Protein AF-A0A078AKC0-F1 (afdb_monomer)

Radius of gyration: 55.14 Å; Cα contacts (8 Å, |Δi|>4): 549; chains: 1; bounding box: 134×128×196 Å

Foldseek 3Di:
DDDDDDDDDDDDDDDDDDDDDDDDDDDDDDDDDPDDDDPPPDDDDDLVPDPVNDDDDPPPPDDDDPDDDPPVVPPDDDDDDDDDDDDPDDDPPVVVVVVVVVVVVVVVVVVPDPPDDDQDDPPDHDDDDDPPPPPPPPPPDDDDDPDDDPDDPDPDDPPDDPPDPDDDDDDDDDDDDPPNPDDPVVVCVVVVVVVVVVVVVVVVVVVVVVVVVVVVVVVVVVVVVVVVVVVVVVVVVVVVVVVVVVVVVVVVVVVVVVVVVVVVVVVVVVVVVVVVVVVVCVVVVVVVVCVVVVVPDDCCCVVPVVVPVVVVVVVVVVVVVVVVVCVVCVVVCVVVVVVVVVVVVPVVVPVVVPVPPPPPPPPPPPPPPPPPPPVVVVVVVVVVVVVVVVVVVLQVVCCVFWVVPWDKDFQLQQAFFDDLQQLQDQDFHAHAQVTLLVLQLLLLQLVCVVPVVLCPCLDLQNLLVLLLCCLLPNRNYQAHEAAFFPVLQVLQCPDPDRDHPLGAQADDPVSVVVSVVLQVDLVRGQDPRLSLCQVCVVLLVGDNSSSCSSSVSLVCLLNQNRPHPVRHSVSSPSVSVRYHYDGRDQWDQDPVRDTHHGSVPFAAAAEEEEDADQWDFDDDDDPDDDDDDDDDDDDPPDPPPPPPPPDDDDDDDDDDDPPDTDIDGDDDGSMDTGIDQGDSHHGYGYHYLSSSLVSSLSSLVSSCVRRPSNVPPDSVVSSVSSSVSSVSSVVSSLVVLQDDDDDPPRRHYYDYDHDD

Structure (mmCIF, N/CA/C/O backbone):
data_AF-A0A078AKC0-F1
#
_entry.id   AF-A0A078AKC0-F1
#
loop_
_atom_site.group_PDB
_atom_site.id
_atom_site.type_symbol
_atom_site.label_atom_id
_atom_site.label_alt_id
_atom_site.label_comp_id
_atom_site.label_asym_id
_atom_site.label_entity_id
_atom_site.label_seq_id
_atom_site.pdbx_PDB_ins_code
_atom_site.Cartn_x
_atom_site.Cartn_y
_atom_site.Cartn_z
_atom_site.occupancy
_atom_site.B_iso_or_equiv
_atom_site.auth_seq_id
_atom_site.auth_comp_id
_atom_site.auth_asym_id
_atom_site.auth_atom_id
_atom_site.pdbx_PDB_model_num
ATOM 1 N N . MET A 1 1 ? 35.887 56.085 -45.448 1.00 45.97 1 MET A N 1
ATOM 2 C CA . MET A 1 1 ? 34.724 55.172 -45.522 1.00 45.97 1 MET A CA 1
ATOM 3 C C . MET A 1 1 ? 35.257 53.755 -45.474 1.00 45.97 1 MET A C 1
ATOM 5 O O . MET A 1 1 ? 36.252 53.518 -46.141 1.00 45.97 1 MET A O 1
ATOM 9 N N . LEU A 1 2 ? 34.617 52.879 -44.689 1.00 42.00 2 LEU A N 1
ATOM 10 C CA . LEU A 1 2 ? 35.096 51.548 -44.276 1.00 42.00 2 LEU A CA 1
ATOM 11 C C . LEU A 1 2 ? 36.385 51.573 -43.433 1.00 42.00 2 LEU A C 1
ATOM 13 O O . LEU A 1 2 ? 37.437 51.992 -43.898 1.00 42.00 2 LEU A O 1
ATOM 17 N N . SER A 1 3 ? 36.307 51.077 -42.195 1.00 34.03 3 SER A N 1
ATOM 18 C CA . SER A 1 3 ? 37.031 49.866 -41.767 1.00 34.03 3 SER A CA 1
ATOM 19 C C . SER A 1 3 ? 37.185 49.755 -40.238 1.00 34.03 3 SER A C 1
ATOM 21 O O . SER A 1 3 ? 37.483 50.717 -39.541 1.00 34.03 3 SER A O 1
ATOM 23 N N . THR A 1 4 ? 37.007 48.506 -39.795 1.00 39.59 4 THR A N 1
ATOM 24 C CA . THR A 1 4 ? 37.780 47.759 -38.784 1.00 39.59 4 THR A CA 1
ATOM 25 C C . THR A 1 4 ? 37.708 48.048 -37.275 1.00 39.59 4 THR A C 1
ATOM 27 O O . THR A 1 4 ? 37.948 49.145 -36.795 1.00 39.59 4 THR A O 1
ATOM 30 N N . GLN A 1 5 ? 37.572 46.906 -36.580 1.00 35.28 5 GLN A N 1
ATOM 31 C CA . GLN A 1 5 ? 38.245 46.473 -35.344 1.00 35.28 5 GLN A CA 1
ATOM 32 C C . GLN A 1 5 ? 37.519 46.625 -33.997 1.00 35.28 5 GLN A C 1
ATOM 34 O O . GLN A 1 5 ? 37.532 47.651 -33.331 1.00 35.28 5 GLN A O 1
ATOM 39 N N . GLN A 1 6 ? 36.970 45.479 -33.575 1.00 42.22 6 GLN A N 1
ATOM 40 C CA . GLN A 1 6 ? 36.945 44.998 -32.192 1.00 42.22 6 GLN A CA 1
ATOM 41 C C . GLN A 1 6 ? 38.376 44.799 -31.666 1.00 42.22 6 GLN A C 1
ATOM 43 O O . GLN A 1 6 ? 39.191 44.306 -32.441 1.00 42.22 6 GLN A O 1
ATOM 48 N N . VAL A 1 7 ? 38.618 45.067 -30.371 1.00 37.91 7 VAL A N 1
ATOM 49 C CA . VAL A 1 7 ? 39.469 44.303 -29.419 1.00 37.91 7 VAL A CA 1
ATOM 50 C C . VAL A 1 7 ? 39.303 44.896 -27.992 1.00 37.91 7 VAL A C 1
ATOM 52 O O . VAL A 1 7 ? 39.448 46.102 -27.845 1.00 37.91 7 VAL A O 1
ATOM 55 N N . ALA A 1 8 ? 39.038 44.008 -27.006 1.00 36.66 8 ALA A N 1
ATOM 56 C CA . ALA A 1 8 ? 39.418 44.008 -25.564 1.00 36.66 8 ALA A CA 1
ATOM 57 C C . ALA A 1 8 ? 38.988 45.186 -24.633 1.00 36.66 8 ALA A C 1
ATOM 59 O O . ALA A 1 8 ? 38.768 46.290 -25.095 1.00 36.66 8 ALA A O 1
ATOM 60 N N . ASP A 1 9 ? 38.845 45.100 -23.301 1.00 34.03 9 ASP A N 1
ATOM 61 C CA . ASP A 1 9 ? 39.127 44.078 -22.281 1.00 34.03 9 ASP A CA 1
ATOM 62 C C . ASP A 1 9 ? 38.412 44.430 -20.942 1.00 34.03 9 ASP A C 1
ATOM 64 O O . ASP A 1 9 ? 38.030 45.573 -20.704 1.00 34.03 9 ASP A O 1
ATOM 68 N N . TYR A 1 10 ? 38.255 43.406 -20.093 1.00 31.94 10 TYR A N 1
ATOM 69 C CA . TYR A 1 10 ? 38.074 43.316 -18.626 1.00 31.94 10 TYR A CA 1
ATOM 70 C C . TYR A 1 10 ? 37.873 44.555 -17.714 1.00 31.94 10 TYR A C 1
ATOM 72 O O . TYR A 1 10 ? 38.661 45.491 -17.710 1.00 31.94 10 TYR A O 1
ATOM 80 N N . GLY A 1 11 ? 37.010 44.370 -16.694 1.00 30.59 11 GLY A N 1
ATOM 81 C CA . GLY A 1 11 ? 37.451 44.579 -15.301 1.00 30.59 11 GLY A CA 1
ATOM 82 C C . GLY A 1 11 ? 36.597 45.452 -14.364 1.00 30.59 11 GLY A C 1
ATOM 83 O O . GLY A 1 11 ? 36.597 46.666 -14.456 1.00 30.59 11 GLY A O 1
ATOM 84 N N . ASN A 1 12 ? 36.002 44.787 -13.367 1.00 32.34 12 ASN A N 1
ATOM 85 C CA . ASN A 1 12 ? 35.877 45.184 -11.954 1.00 32.34 12 ASN A CA 1
ATOM 86 C C . ASN A 1 12 ? 35.242 46.527 -11.503 1.00 32.34 12 ASN A C 1
ATOM 88 O O . ASN A 1 12 ? 35.866 47.575 -11.482 1.00 32.34 12 ASN A O 1
ATOM 92 N N . SER A 1 13 ? 34.102 46.341 -10.823 1.00 32.81 13 SER A N 1
ATOM 93 C CA . SER A 1 13 ? 33.821 46.736 -9.428 1.00 32.81 13 SER A CA 1
ATOM 94 C C . SER A 1 13 ? 33.538 48.200 -9.042 1.00 32.81 13 SER A C 1
ATOM 96 O O . SER A 1 13 ? 34.320 49.105 -9.296 1.00 32.81 13 SER A O 1
ATOM 98 N N . LEU A 1 14 ? 32.503 48.293 -8.194 1.00 33.28 14 LEU A N 1
ATOM 99 C CA . LEU A 1 14 ? 32.279 49.226 -7.081 1.00 33.28 14 LEU A CA 1
ATOM 100 C C . LEU A 1 14 ? 31.600 50.586 -7.344 1.00 33.28 14 LEU A C 1
ATOM 102 O O . LEU A 1 14 ? 32.145 51.498 -7.943 1.00 33.28 14 LEU A O 1
ATOM 106 N N . ASN A 1 15 ? 30.454 50.695 -6.657 1.00 32.53 15 ASN A N 1
ATOM 107 C CA . ASN A 1 15 ? 29.932 51.834 -5.896 1.00 32.53 15 ASN A CA 1
ATOM 108 C C . ASN A 1 15 ? 29.406 53.097 -6.599 1.00 32.53 15 ASN A C 1
ATOM 110 O O . ASN A 1 15 ? 30.149 53.902 -7.137 1.00 32.53 15 ASN A O 1
ATOM 114 N N . GLY A 1 16 ? 28.126 53.365 -6.303 1.00 36.81 16 GLY A N 1
ATOM 115 C CA . GLY A 1 16 ? 27.723 54.615 -5.650 1.00 36.81 16 GLY A CA 1
ATOM 116 C C . GLY A 1 16 ? 27.361 55.779 -6.568 1.00 36.81 16 GLY A C 1
ATOM 117 O O . GLY A 1 16 ? 28.212 56.588 -6.911 1.00 36.81 16 GLY A O 1
ATOM 118 N N . GLY A 1 17 ? 26.066 55.934 -6.857 1.00 30.22 17 GLY A N 1
ATOM 119 C CA . GLY A 1 17 ? 25.508 57.142 -7.466 1.00 30.22 17 GLY A CA 1
ATOM 120 C C . GLY A 1 17 ? 24.468 57.795 -6.558 1.00 30.22 17 GLY A C 1
ATOM 121 O O . GLY A 1 17 ? 23.337 57.326 -6.478 1.00 30.22 17 GLY A O 1
ATOM 122 N N . PHE A 1 18 ? 24.860 58.881 -5.886 1.00 39.25 18 PHE A N 1
ATOM 123 C CA . PHE A 1 18 ? 23.955 59.908 -5.367 1.00 39.25 18 PHE A CA 1
ATOM 124 C C . PHE A 1 18 ? 23.365 60.690 -6.552 1.00 39.25 18 PHE A C 1
ATOM 126 O O . PHE A 1 18 ? 24.115 61.186 -7.388 1.00 39.25 18 PHE A O 1
ATOM 133 N N . SER A 1 19 ? 22.046 60.881 -6.592 1.00 41.16 19 SER A N 1
ATOM 134 C CA . SER A 1 19 ? 21.441 62.012 -7.306 1.00 41.16 19 SER A CA 1
ATOM 135 C C . SER A 1 19 ? 20.208 62.494 -6.541 1.00 41.16 19 SER A C 1
ATOM 137 O O . SER A 1 19 ? 19.349 61.706 -6.149 1.00 41.16 19 SER A O 1
ATOM 139 N N . ALA A 1 20 ? 20.196 63.791 -6.232 1.00 41.81 20 ALA A N 1
ATOM 140 C CA . ALA A 1 20 ? 19.119 64.480 -5.535 1.00 41.81 20 ALA A CA 1
ATOM 141 C C . ALA A 1 20 ? 18.075 64.980 -6.546 1.00 41.81 20 ALA A C 1
ATOM 143 O O . ALA A 1 20 ? 18.434 65.461 -7.620 1.00 41.81 20 ALA A O 1
ATOM 144 N N . HIS A 1 21 ? 16.793 64.904 -6.179 1.00 34.31 21 HIS A N 1
ATOM 145 C CA . HIS A 1 21 ? 15.662 65.350 -6.999 1.00 34.31 21 HIS A CA 1
ATOM 146 C C . HIS A 1 21 ? 14.945 66.575 -6.382 1.00 34.31 21 HIS A C 1
ATOM 148 O O . HIS A 1 21 ? 15.060 66.813 -5.177 1.00 34.31 21 HIS A O 1
ATOM 154 N N . PRO A 1 22 ? 14.269 67.399 -7.209 1.00 44.38 22 PRO A N 1
ATOM 155 C CA . PRO A 1 22 ? 14.036 68.826 -6.961 1.00 44.38 22 PRO A CA 1
ATOM 156 C C . PRO A 1 22 ? 12.868 69.122 -6.002 1.00 44.38 22 PRO A C 1
ATOM 158 O O . PRO A 1 22 ? 11.879 68.393 -5.963 1.00 44.38 22 PRO A O 1
ATOM 161 N N . LYS A 1 23 ? 12.968 70.232 -5.250 1.00 41.97 23 LYS A N 1
ATOM 162 C CA . LYS A 1 23 ? 11.924 70.745 -4.338 1.00 41.97 23 LYS A CA 1
ATOM 163 C C . LYS A 1 23 ? 11.029 71.783 -5.029 1.00 41.97 23 LYS A C 1
ATOM 165 O O . LYS A 1 23 ? 11.523 72.662 -5.729 1.00 41.97 23 LYS A O 1
ATOM 170 N N . VAL A 1 24 ? 9.725 71.718 -4.753 1.00 39.66 24 VAL A N 1
ATOM 171 C CA . VAL A 1 24 ? 8.712 72.707 -5.164 1.00 39.66 24 VAL A CA 1
ATOM 172 C C . VAL A 1 24 ? 8.537 73.762 -4.061 1.00 39.66 24 VAL A C 1
ATOM 174 O O . VAL A 1 24 ? 8.556 73.439 -2.873 1.00 39.66 24 VAL A O 1
ATOM 177 N N . VAL A 1 25 ? 8.401 75.030 -4.455 1.00 44.94 25 VAL A N 1
ATOM 178 C CA . VAL A 1 25 ? 8.272 76.199 -3.568 1.00 44.94 25 VAL A CA 1
ATOM 179 C C . VAL A 1 25 ? 6.829 76.324 -3.062 1.00 44.94 25 VAL A C 1
ATOM 181 O O . VAL A 1 25 ? 5.932 76.606 -3.850 1.00 44.94 25 VAL A O 1
ATOM 184 N N . ASN A 1 26 ? 6.603 76.165 -1.753 1.00 42.03 26 ASN A N 1
ATOM 185 C CA . ASN A 1 26 ? 5.284 76.371 -1.138 1.00 42.03 26 ASN A CA 1
ATOM 186 C C . ASN A 1 26 ? 5.121 77.790 -0.566 1.00 42.03 26 ASN A C 1
ATOM 188 O O . ASN A 1 26 ? 5.978 78.295 0.162 1.00 42.03 26 ASN A O 1
ATOM 192 N N . GLN A 1 27 ? 3.984 78.414 -0.887 1.00 42.16 27 GLN A N 1
ATOM 193 C CA . GLN A 1 27 ? 3.536 79.715 -0.383 1.00 42.16 27 GLN A CA 1
ATOM 194 C C . GLN A 1 27 ? 3.012 79.604 1.063 1.00 42.16 27 GLN A C 1
ATOM 196 O O . GLN A 1 27 ? 2.414 78.601 1.444 1.00 42.16 27 GLN A O 1
ATOM 201 N N . LYS A 1 28 ? 3.235 80.649 1.872 1.00 45.56 28 LYS A N 1
ATOM 202 C CA . LYS A 1 28 ? 2.850 80.725 3.296 1.00 45.56 28 LYS A CA 1
ATOM 203 C C . LYS A 1 28 ? 1.330 80.914 3.482 1.00 45.56 28 LYS A C 1
ATOM 205 O O . LYS A 1 28 ? 0.817 81.926 3.000 1.00 45.56 28 LYS A O 1
ATOM 210 N N . PRO A 1 29 ? 0.626 80.078 4.269 1.00 49.97 29 PRO A N 1
ATOM 211 C CA . PRO A 1 29 ? -0.692 80.426 4.790 1.00 49.97 29 PRO A CA 1
ATOM 212 C C . PRO A 1 29 ? -0.622 81.207 6.115 1.00 49.97 29 PRO A C 1
ATOM 214 O O . PRO A 1 29 ? 0.200 80.958 6.996 1.00 49.97 29 PRO A O 1
ATOM 217 N N . LYS A 1 30 ? -1.511 82.202 6.198 1.00 45.84 30 LYS A N 1
ATOM 218 C CA . LYS A 1 30 ? -1.691 83.218 7.241 1.00 45.84 30 LYS A CA 1
ATOM 219 C C . LYS A 1 30 ? -2.575 82.700 8.390 1.00 45.84 30 LYS A C 1
ATOM 221 O O . LYS A 1 30 ? -3.735 83.081 8.462 1.00 45.84 30 LYS A O 1
ATOM 226 N N . PHE A 1 31 ? -2.067 81.865 9.293 1.00 43.19 31 PHE A N 1
ATOM 227 C CA . PHE A 1 31 ? -2.655 81.725 10.637 1.00 43.19 31 PHE A CA 1
ATOM 228 C C . PHE A 1 31 ? -1.657 81.077 11.603 1.00 43.19 31 PHE A C 1
ATOM 230 O O . PHE A 1 31 ? -0.867 80.224 11.205 1.00 43.19 31 PHE A O 1
ATOM 237 N N . LYS A 1 32 ? -1.654 81.534 12.858 1.00 45.06 32 LYS A N 1
ATOM 238 C CA . LYS A 1 32 ? -0.699 81.147 13.905 1.00 45.06 32 LYS A CA 1
ATOM 239 C C . LYS A 1 32 ? -1.297 79.973 14.690 1.00 45.06 32 LYS A C 1
ATOM 241 O O . LYS A 1 32 ? -2.260 80.169 15.423 1.00 45.06 32 LYS A O 1
ATOM 246 N N . ASP A 1 33 ? -0.760 78.772 14.499 1.00 48.19 33 ASP A N 1
ATOM 247 C CA . ASP A 1 33 ? -1.139 77.578 15.267 1.00 48.19 33 ASP A CA 1
ATOM 248 C C . ASP A 1 33 ? -0.644 77.721 16.732 1.00 48.19 33 ASP A C 1
ATOM 250 O O . ASP A 1 33 ? 0.529 78.070 16.925 1.00 48.19 33 ASP A O 1
ATOM 254 N N . PRO A 1 34 ? -1.486 77.524 17.772 1.00 49.97 34 PRO A N 1
ATOM 255 C CA . PRO A 1 34 ? -1.115 77.754 19.172 1.00 49.97 34 PRO A CA 1
ATOM 256 C C . PRO A 1 34 ? -0.174 76.698 19.768 1.00 49.97 34 PRO A C 1
ATOM 258 O O . PRO A 1 34 ? 0.274 76.860 20.903 1.00 49.97 34 PRO A O 1
ATOM 261 N N . TYR A 1 35 ? 0.167 75.636 19.038 1.00 46.47 35 TYR A N 1
ATOM 262 C CA . TYR A 1 35 ? 1.089 74.603 19.511 1.00 46.47 35 TYR A CA 1
ATOM 263 C C . TYR A 1 35 ? 2.459 74.739 18.851 1.00 46.47 35 TYR A C 1
ATOM 265 O O . TYR A 1 35 ? 2.873 73.950 18.005 1.00 46.47 35 TYR A O 1
ATOM 273 N N . GLY A 1 36 ? 3.201 75.756 19.286 1.00 40.66 36 GLY A N 1
ATOM 274 C CA . GLY A 1 36 ? 4.620 75.881 18.985 1.00 40.66 36 GLY A CA 1
ATOM 275 C C . GLY A 1 36 ? 5.419 74.722 19.586 1.00 40.66 36 GLY A C 1
ATOM 276 O O . GLY A 1 36 ? 5.793 74.755 20.757 1.00 40.66 36 GLY A O 1
ATOM 277 N N . ARG A 1 37 ? 5.743 73.718 18.769 1.00 41.19 37 ARG A N 1
ATOM 278 C CA . ARG A 1 37 ? 6.951 72.905 18.937 1.00 41.19 37 ARG A CA 1
ATOM 279 C C . ARG A 1 37 ? 7.725 72.872 17.628 1.00 41.19 37 ARG A C 1
ATOM 281 O O . ARG A 1 37 ? 7.198 72.508 16.584 1.00 41.19 37 ARG A O 1
ATOM 288 N N . ASN A 1 38 ? 8.980 73.289 17.750 1.00 37.75 38 ASN A N 1
ATOM 289 C CA . ASN A 1 38 ? 10.029 73.333 16.742 1.00 37.75 38 ASN A CA 1
ATOM 290 C C . ASN A 1 38 ? 9.953 72.155 15.761 1.00 37.75 38 ASN A C 1
ATOM 292 O O . ASN A 1 38 ? 10.140 71.002 16.150 1.00 37.75 38 ASN A O 1
ATOM 296 N N . ALA A 1 39 ? 9.720 72.456 14.484 1.00 40.94 39 ALA A N 1
ATOM 297 C CA . ALA A 1 39 ? 9.965 71.515 13.406 1.00 40.94 39 ALA A CA 1
ATOM 298 C C . ALA A 1 39 ? 11.485 71.396 13.212 1.00 40.94 39 ALA A C 1
ATOM 300 O O . ALA A 1 39 ? 12.073 72.094 12.389 1.00 40.94 39 ALA A O 1
ATOM 301 N N . GLU A 1 40 ? 12.134 70.540 14.003 1.00 43.69 40 GLU A N 1
ATOM 302 C CA . GLU A 1 40 ? 13.375 69.918 13.545 1.00 43.69 40 GLU A CA 1
ATOM 303 C C . GLU A 1 40 ? 13.033 69.110 12.285 1.00 43.69 40 GLU A C 1
ATOM 305 O O . GLU A 1 40 ? 12.103 68.298 12.295 1.00 43.69 40 GLU A O 1
ATOM 310 N N . GLU A 1 41 ? 13.733 69.385 11.182 1.00 45.84 41 GLU A N 1
ATOM 311 C CA . GLU A 1 41 ? 13.572 68.680 9.908 1.00 45.84 41 GLU A CA 1
ATOM 312 C C . GLU A 1 41 ? 13.636 67.160 10.129 1.00 45.84 41 GLU A C 1
ATOM 314 O O . GLU A 1 41 ? 14.678 66.594 10.464 1.00 45.84 41 GLU A O 1
ATOM 319 N N . TYR A 1 42 ? 12.498 66.484 9.951 1.00 50.19 42 TYR A N 1
ATOM 320 C CA . TYR A 1 42 ? 12.414 65.030 10.031 1.00 50.19 42 TYR A CA 1
ATOM 321 C C . TYR A 1 42 ? 13.081 64.422 8.796 1.00 50.19 42 TYR A C 1
ATOM 323 O O . TYR A 1 42 ? 12.499 64.382 7.711 1.00 50.19 42 TYR A O 1
ATOM 331 N N . PHE A 1 43 ? 14.305 63.927 8.965 1.00 53.25 43 PHE A N 1
ATOM 332 C CA . PHE A 1 43 ? 14.912 63.008 8.011 1.00 53.25 43 PHE A CA 1
ATOM 333 C C . PHE A 1 43 ? 14.371 61.597 8.277 1.00 53.25 43 PHE A C 1
ATOM 335 O O . PHE A 1 43 ? 14.455 61.129 9.416 1.00 53.25 43 PHE A O 1
ATOM 342 N N . PRO A 1 44 ? 13.825 60.893 7.269 1.00 55.19 44 PRO A N 1
ATOM 343 C CA . PRO A 1 44 ? 13.312 59.545 7.467 1.00 55.19 44 PRO A CA 1
ATOM 344 C C . PRO A 1 44 ? 14.462 58.602 7.848 1.00 55.19 44 PRO A C 1
ATOM 346 O O . PRO A 1 44 ? 15.331 58.289 7.034 1.00 55.19 44 PRO A O 1
ATOM 349 N N . GLN A 1 45 ? 14.477 58.150 9.103 1.00 58.53 45 GLN A N 1
ATOM 350 C CA . GLN A 1 45 ? 15.314 57.037 9.546 1.00 58.53 45 GLN A CA 1
ATOM 351 C C . GLN A 1 45 ? 14.605 55.715 9.249 1.00 58.53 45 GLN A C 1
ATOM 353 O O . GLN A 1 45 ? 13.379 55.639 9.209 1.00 58.53 45 GLN A O 1
ATOM 358 N N . ASN A 1 46 ? 15.387 54.653 9.042 1.00 68.50 46 ASN A N 1
ATOM 359 C CA . ASN A 1 46 ? 14.848 53.314 8.832 1.00 68.50 46 ASN A CA 1
ATOM 360 C C . ASN A 1 46 ? 13.906 52.940 9.997 1.00 68.50 46 ASN A C 1
ATOM 362 O O . ASN A 1 46 ? 14.280 53.057 11.164 1.00 68.50 46 ASN A O 1
ATOM 366 N N . ILE A 1 47 ? 12.703 52.460 9.675 1.00 68.12 47 ILE A N 1
ATOM 367 C CA . ILE A 1 47 ? 11.613 52.101 10.606 1.00 68.12 47 ILE A CA 1
ATOM 368 C C . ILE A 1 47 ? 12.089 51.095 11.680 1.00 68.12 47 ILE A C 1
ATOM 370 O O . ILE A 1 47 ? 11.600 51.071 12.811 1.00 68.12 47 ILE A O 1
ATOM 374 N N . MET A 1 48 ? 13.128 50.318 11.357 1.00 58.31 48 MET A N 1
ATOM 375 C CA . MET A 1 48 ? 13.831 49.398 12.261 1.00 58.31 48 MET A CA 1
ATOM 376 C C . MET A 1 48 ? 14.675 50.087 13.352 1.00 58.31 48 MET A C 1
ATOM 378 O O . MET A 1 48 ? 15.209 49.402 14.225 1.00 58.31 48 MET A O 1
ATOM 382 N N . ILE A 1 49 ? 14.796 51.419 13.365 1.00 57.31 49 ILE A N 1
ATOM 383 C CA . ILE A 1 49 ? 15.533 52.196 14.383 1.00 57.31 49 ILE A CA 1
ATOM 384 C C . ILE A 1 49 ? 14.715 53.404 14.900 1.00 57.31 49 ILE A C 1
ATOM 386 O O . ILE A 1 49 ? 15.037 53.936 15.961 1.00 57.31 49 ILE A O 1
ATOM 390 N N . ASP A 1 50 ? 13.606 53.781 14.247 1.00 68.19 50 ASP A N 1
ATOM 391 C CA . ASP A 1 50 ? 12.738 54.876 14.713 1.00 68.19 50 ASP A CA 1
ATOM 392 C C . ASP A 1 50 ? 12.102 54.553 16.080 1.00 68.19 50 ASP A C 1
ATOM 394 O O . ASP A 1 50 ? 11.387 53.561 16.243 1.00 68.19 50 ASP A O 1
ATOM 398 N N . LYS A 1 51 ? 12.375 55.409 17.073 1.00 60.66 51 LYS A N 1
ATOM 399 C CA . LYS A 1 51 ? 11.922 55.264 18.466 1.00 60.66 51 LYS A CA 1
ATOM 400 C C . LYS A 1 51 ? 10.413 55.451 18.636 1.00 60.66 51 LYS A C 1
ATOM 402 O O . LYS A 1 51 ? 9.881 55.083 19.677 1.00 60.66 51 LYS A O 1
ATOM 407 N N . ARG A 1 52 ? 9.725 56.025 17.644 1.00 68.38 52 ARG A N 1
ATOM 408 C CA . ARG A 1 52 ? 8.262 56.195 17.652 1.00 68.38 52 ARG A CA 1
ATOM 409 C C . ARG A 1 52 ? 7.512 54.926 17.248 1.00 68.38 52 ARG A C 1
ATOM 411 O O . ARG A 1 52 ? 6.313 54.826 17.482 1.00 68.38 52 ARG A O 1
ATOM 418 N N . VAL A 1 53 ? 8.209 53.960 16.653 1.00 69.56 53 VAL A N 1
ATOM 419 C CA . VAL A 1 53 ? 7.622 52.706 16.185 1.00 69.56 53 VAL A CA 1
ATOM 420 C C . VAL A 1 53 ? 7.748 51.667 17.295 1.00 69.56 53 VAL A C 1
ATOM 422 O O . VAL A 1 53 ? 8.819 51.101 17.519 1.00 69.56 53 VAL A O 1
ATOM 425 N N . VAL A 1 54 ? 6.644 51.421 18.002 1.00 56.53 54 VAL A N 1
ATOM 426 C CA . VAL A 1 54 ? 6.554 50.378 19.032 1.00 56.53 54 VAL A CA 1
ATOM 427 C C . VAL A 1 54 ? 6.623 49.013 18.356 1.00 56.53 54 VAL A C 1
ATOM 429 O O . VAL A 1 54 ? 5.818 48.691 17.484 1.00 56.53 54 VAL A O 1
ATOM 432 N N . ARG A 1 55 ? 7.613 48.206 18.738 1.00 67.69 55 ARG A N 1
ATOM 433 C CA . ARG A 1 55 ? 7.797 46.848 18.216 1.00 67.69 55 ARG A CA 1
ATOM 434 C C . ARG A 1 55 ? 7.346 45.865 19.278 1.00 67.69 55 ARG A C 1
ATOM 436 O O . ARG A 1 55 ? 8.052 45.647 20.256 1.00 67.69 55 ARG A O 1
ATOM 443 N N . GLY A 1 56 ? 6.157 45.316 19.083 1.00 60.59 56 GLY A N 1
ATOM 444 C CA . GLY A 1 56 ? 5.481 44.453 20.047 1.00 60.59 56 GLY A CA 1
ATOM 445 C C . GLY A 1 56 ? 3.993 44.786 20.121 1.00 60.59 56 GLY A C 1
ATOM 446 O O . GLY A 1 56 ? 3.570 45.839 19.650 1.00 60.59 56 GLY A O 1
ATOM 447 N N . SER A 1 57 ? 3.202 43.869 20.677 1.00 56.47 57 SER A N 1
ATOM 448 C CA . SER A 1 57 ? 1.759 44.064 20.857 1.00 56.47 57 SER A CA 1
ATOM 449 C C . SER A 1 57 ? 1.483 45.175 21.877 1.00 56.47 57 SER A C 1
ATOM 451 O O . SER A 1 57 ? 2.051 45.176 22.968 1.00 56.47 57 SER A O 1
ATOM 453 N N . THR A 1 58 ? 0.606 46.118 21.534 1.00 48.50 58 THR A N 1
ATOM 454 C CA . THR A 1 58 ? 0.241 47.287 22.355 1.00 48.50 58 THR A CA 1
ATOM 455 C C . THR A 1 58 ? -0.879 47.012 23.369 1.00 48.50 58 THR A C 1
ATOM 457 O O . THR A 1 58 ? -1.351 47.940 24.018 1.00 48.50 58 THR A O 1
ATOM 460 N N . HIS A 1 59 ? -1.300 45.755 23.552 1.00 43.78 59 HIS A N 1
ATOM 461 C CA . HIS A 1 59 ? -2.351 45.373 24.511 1.00 43.78 59 HIS A CA 1
ATOM 462 C C . HIS A 1 59 ? -1.855 44.930 25.899 1.00 43.78 59 HIS A C 1
ATOM 464 O O . HIS A 1 59 ? -2.670 44.666 26.774 1.00 43.78 59 HIS A O 1
ATOM 470 N N . ALA A 1 60 ? -0.546 44.915 26.163 1.00 42.50 60 ALA A N 1
ATOM 471 C CA . ALA A 1 60 ? 0.006 44.454 27.447 1.00 42.50 60 ALA A CA 1
ATOM 472 C C . ALA A 1 60 ? 0.312 45.582 28.461 1.00 42.50 60 ALA A C 1
ATOM 474 O O . ALA A 1 60 ? 1.243 45.463 29.252 1.00 42.50 60 ALA A O 1
ATOM 475 N N . ALA A 1 61 ? -0.435 46.690 28.433 1.00 40.44 61 ALA A N 1
ATOM 476 C CA . ALA A 1 61 ? -0.260 47.806 29.373 1.00 40.44 61 ALA A CA 1
ATOM 477 C C . ALA A 1 61 ? -1.563 48.182 30.101 1.00 40.44 61 ALA A C 1
ATOM 479 O O . ALA A 1 61 ? -1.827 49.359 30.337 1.00 40.44 61 ALA A O 1
ATOM 480 N N . MET A 1 62 ? -2.380 47.189 30.467 1.00 35.19 62 MET A N 1
ATOM 481 C CA . MET A 1 62 ? -3.358 47.382 31.537 1.00 35.19 62 MET A CA 1
ATOM 482 C C . MET A 1 62 ? -2.685 47.132 32.886 1.00 35.19 62 MET A C 1
ATOM 484 O O . MET A 1 62 ? -2.064 46.098 33.119 1.00 35.19 62 MET A O 1
ATOM 488 N N . VAL A 1 63 ? -2.796 48.139 33.744 1.00 44.06 63 VAL A N 1
ATOM 489 C CA . VAL A 1 63 ? -2.360 48.168 35.137 1.00 44.06 63 VAL A CA 1
ATOM 490 C C . VAL A 1 63 ? -3.074 47.054 35.907 1.00 44.06 63 VAL A C 1
ATOM 492 O O . VAL A 1 63 ? -4.287 47.109 36.085 1.00 44.06 63 VAL A O 1
ATOM 495 N N . ILE A 1 64 ? -2.321 46.059 36.374 1.00 37.44 64 ILE A N 1
ATOM 496 C CA . ILE A 1 64 ? -2.778 45.059 37.348 1.00 37.44 64 ILE A CA 1
ATOM 497 C C . ILE A 1 64 ? -2.106 45.410 38.688 1.00 37.44 64 ILE A C 1
ATOM 499 O O . ILE A 1 64 ? -0.902 45.687 38.689 1.00 37.44 64 ILE A O 1
ATOM 503 N N . PRO A 1 65 ? -2.837 45.449 39.820 1.00 36.88 65 PRO A N 1
ATOM 504 C CA . PRO A 1 65 ? -2.264 45.763 41.125 1.00 36.88 65 PRO A CA 1
ATOM 505 C C . PRO A 1 65 ? -1.122 44.804 41.469 1.00 36.88 65 PRO A C 1
ATOM 507 O O . PRO A 1 65 ? -1.242 43.588 41.320 1.00 36.88 65 PRO A O 1
ATOM 510 N N . ALA A 1 66 ? -0.008 45.360 41.940 1.00 40.56 66 ALA A N 1
ATOM 511 C CA . ALA A 1 66 ? 1.121 44.590 42.436 1.00 40.56 66 ALA A CA 1
ATOM 512 C C . ALA A 1 66 ? 0.677 43.743 43.640 1.00 40.56 66 ALA A C 1
ATOM 514 O O . ALA A 1 66 ? 0.405 44.291 44.706 1.00 40.56 66 ALA A O 1
ATOM 515 N N . GLY A 1 67 ? 0.595 42.419 43.484 1.00 43.84 67 GLY A N 1
ATOM 516 C CA . GLY A 1 67 ? 0.319 41.553 44.632 1.00 43.84 67 GLY A CA 1
ATOM 517 C C . GLY A 1 67 ? 0.143 40.063 44.372 1.00 43.84 67 GLY A C 1
ATOM 518 O O . GLY A 1 67 ? 0.390 39.283 45.283 1.00 43.84 67 GLY A O 1
ATOM 519 N N . THR A 1 68 ? -0.244 39.625 43.174 1.00 48.34 68 THR A N 1
ATOM 520 C CA . THR A 1 68 ? -0.674 38.225 43.004 1.00 48.34 68 THR A CA 1
ATOM 521 C C . THR A 1 68 ? -0.291 37.640 41.650 1.00 48.34 68 THR A C 1
ATOM 523 O O . THR A 1 68 ? -1.153 37.307 40.849 1.00 48.34 68 THR A O 1
ATOM 526 N N . TYR A 1 69 ? 1.010 37.452 41.402 1.00 40.59 69 TYR A N 1
ATOM 527 C CA . TYR A 1 69 ? 1.447 36.411 40.464 1.00 40.59 69 TYR A CA 1
ATOM 528 C C . TYR A 1 69 ? 2.681 35.643 40.976 1.00 40.59 69 TYR A C 1
ATOM 530 O O . TYR A 1 69 ? 3.662 36.261 41.402 1.00 40.59 69 TYR A O 1
ATOM 538 N N . PRO A 1 70 ? 2.661 34.298 40.892 1.00 43.12 70 PRO A N 1
ATOM 539 C CA . PRO A 1 70 ? 3.734 33.386 41.295 1.00 43.12 70 PRO A CA 1
ATOM 540 C C . PRO A 1 70 ? 4.897 33.324 40.285 1.00 43.12 70 PRO A C 1
ATOM 542 O O . PRO A 1 70 ? 5.443 32.257 40.034 1.00 43.12 70 PRO A O 1
ATOM 545 N N . ASP A 1 71 ? 5.295 34.461 39.709 1.00 44.50 71 ASP A N 1
ATOM 546 C CA . ASP A 1 71 ? 6.459 34.557 38.803 1.00 44.50 71 ASP A CA 1
ATOM 547 C C . ASP A 1 71 ? 7.645 35.298 39.464 1.00 44.50 71 ASP A C 1
ATOM 549 O O . ASP A 1 71 ? 8.786 35.250 39.008 1.00 44.50 71 ASP A O 1
ATOM 553 N N . ALA A 1 72 ? 7.414 35.915 40.632 1.00 45.78 72 ALA A N 1
ATOM 554 C CA . ALA A 1 72 ? 8.446 36.564 41.447 1.00 45.78 72 ALA A CA 1
ATOM 555 C C . ALA A 1 72 ? 9.285 35.587 42.306 1.00 45.78 72 ALA A C 1
ATOM 557 O O . ALA A 1 72 ? 10.237 36.007 42.963 1.00 45.78 72 ALA A O 1
ATOM 558 N N . LEU A 1 73 ? 8.967 34.285 42.294 1.00 46.53 73 LEU A N 1
ATOM 559 C CA . LEU A 1 73 ? 9.699 33.242 43.031 1.00 46.53 73 LEU A CA 1
ATOM 560 C C . LEU A 1 73 ? 10.868 32.627 42.240 1.00 46.53 73 LEU A C 1
ATOM 562 O O . LEU A 1 73 ? 11.715 31.963 42.834 1.00 46.53 73 LEU A O 1
ATOM 566 N N . PHE A 1 74 ? 10.970 32.879 40.929 1.00 46.38 74 PHE A N 1
ATOM 567 C CA . PHE A 1 74 ? 11.992 32.257 40.071 1.00 46.38 74 PHE A CA 1
ATOM 568 C C . PHE A 1 74 ? 13.126 33.190 39.626 1.00 46.38 74 PHE A C 1
ATOM 570 O O . PHE A 1 74 ? 14.050 32.749 38.942 1.00 46.38 74 PHE A O 1
ATOM 577 N N . SER A 1 75 ? 13.135 34.454 40.061 1.00 42.22 75 SER A N 1
ATOM 578 C CA . SER A 1 75 ? 14.235 35.387 39.781 1.00 42.22 75 SER A CA 1
ATOM 579 C C . SER A 1 75 ? 14.804 36.024 41.051 1.00 42.22 75 SER A C 1
ATOM 581 O O . SER A 1 75 ? 14.882 37.245 41.180 1.00 42.22 75 SER A O 1
ATOM 583 N N . GLY A 1 76 ? 15.227 35.195 42.001 1.00 32.84 76 GLY A N 1
ATOM 584 C CA . GLY A 1 76 ? 15.967 35.635 43.178 1.00 32.84 76 GLY A CA 1
ATOM 585 C C . GLY A 1 76 ? 17.213 34.789 43.375 1.00 32.84 76 GLY A C 1
ATOM 586 O O . GLY A 1 76 ? 17.093 33.702 43.922 1.00 32.84 76 GLY A O 1
ATOM 587 N N . SER A 1 77 ? 18.380 35.276 42.916 1.00 32.78 77 SER A N 1
ATOM 588 C CA . SER A 1 77 ? 19.740 35.049 43.469 1.00 32.78 77 SER A CA 1
ATOM 589 C C . SER A 1 77 ? 20.833 35.199 42.400 1.00 32.78 77 SER A C 1
ATOM 591 O O . SER A 1 77 ? 20.872 34.436 41.442 1.00 32.78 77 SER A O 1
ATOM 593 N N . GLY A 1 78 ? 21.793 36.108 42.618 1.00 32.16 78 GLY A N 1
ATOM 594 C CA . GLY A 1 78 ? 23.152 35.954 42.072 1.00 32.16 78 GLY A CA 1
ATOM 595 C C . GLY A 1 78 ? 23.664 37.048 41.132 1.00 32.16 78 GLY A C 1
ATOM 596 O O . GLY A 1 78 ? 23.845 36.828 39.938 1.00 32.16 78 GLY A O 1
ATOM 597 N N . LYS A 1 79 ? 24.013 38.215 41.689 1.00 35.34 79 LYS A N 1
ATOM 598 C CA . LYS A 1 79 ? 25.046 39.086 41.100 1.00 35.34 79 LYS A CA 1
ATOM 599 C C . LYS A 1 79 ? 26.424 38.406 41.211 1.00 35.34 79 LYS A C 1
ATOM 601 O O . LYS A 1 79 ? 26.688 37.716 42.187 1.00 35.34 79 LYS A O 1
ATOM 606 N N . GLN A 1 80 ? 27.308 38.769 40.275 1.00 34.34 80 GLN A N 1
ATOM 607 C CA . GLN A 1 80 ? 28.758 38.502 40.184 1.00 34.34 80 GLN A CA 1
ATOM 608 C C . GLN A 1 80 ? 29.193 37.173 39.528 1.00 34.34 80 GLN A C 1
ATOM 610 O O . GLN A 1 80 ? 29.297 36.142 40.179 1.00 34.34 80 GLN A O 1
ATOM 615 N N . LYS A 1 81 ? 29.667 37.240 38.275 1.00 35.38 81 LYS A N 1
ATOM 616 C CA . LYS A 1 81 ? 31.114 37.315 37.985 1.00 35.38 81 LYS A CA 1
ATOM 617 C C . LYS A 1 81 ? 31.398 37.516 36.496 1.00 35.38 81 LYS A C 1
ATOM 619 O O . LYS A 1 81 ? 30.706 37.037 35.607 1.00 35.38 81 LYS A O 1
ATOM 624 N N . THR A 1 82 ? 32.443 38.292 36.280 1.00 32.78 82 THR A N 1
ATOM 625 C CA . THR A 1 82 ? 33.058 38.691 35.024 1.00 32.78 82 THR A CA 1
ATOM 626 C C . THR A 1 82 ? 33.932 37.577 34.432 1.00 32.78 82 THR A C 1
ATOM 628 O O . THR A 1 82 ? 34.396 36.680 35.130 1.00 32.78 82 THR A O 1
ATOM 631 N N . THR A 1 83 ? 34.246 37.739 33.142 1.00 34.88 83 THR A N 1
ATOM 632 C CA . THR A 1 83 ? 35.314 37.076 32.366 1.00 34.88 83 THR A CA 1
ATOM 633 C C . THR A 1 83 ? 35.069 35.630 31.897 1.00 34.88 83 THR A C 1
ATOM 635 O O . THR A 1 83 ? 35.176 34.675 32.651 1.00 34.88 83 THR A O 1
ATOM 638 N N . LYS A 1 84 ? 34.857 35.459 30.584 1.00 35.78 84 LYS A N 1
ATOM 639 C CA . LYS A 1 84 ? 35.817 34.872 29.620 1.00 35.78 84 LYS A CA 1
ATOM 640 C C . LYS A 1 84 ? 35.090 34.417 28.348 1.00 35.78 84 LYS A C 1
ATOM 642 O O . LYS A 1 84 ? 34.093 33.708 28.377 1.00 35.78 84 LYS A O 1
ATOM 647 N N . ARG A 1 85 ? 35.638 34.863 27.217 1.00 42.88 85 ARG A N 1
ATOM 648 C CA . ARG A 1 85 ? 35.373 34.365 25.864 1.00 42.88 85 ARG A CA 1
ATOM 649 C C . ARG A 1 85 ? 35.723 32.874 25.791 1.00 42.88 85 ARG A C 1
ATOM 651 O O . ARG A 1 85 ? 36.844 32.540 26.153 1.00 42.88 85 ARG A O 1
ATOM 658 N N . ALA A 1 86 ? 34.823 32.046 25.261 1.00 36.88 86 ALA A N 1
ATOM 659 C CA . ALA A 1 86 ? 35.098 30.955 24.312 1.00 36.88 86 ALA A CA 1
ATOM 660 C C . ALA A 1 86 ? 33.833 30.100 24.093 1.00 36.88 86 ALA A C 1
ATOM 662 O O . ALA A 1 86 ? 33.073 29.857 25.022 1.00 36.88 86 ALA A O 1
ATOM 663 N N . ASN A 1 87 ? 33.673 29.610 22.861 1.00 38.75 87 ASN A N 1
ATOM 664 C CA . ASN A 1 87 ? 32.818 28.488 22.441 1.00 38.75 87 ASN A CA 1
ATOM 665 C C . ASN A 1 87 ? 31.317 28.770 22.232 1.00 38.75 87 ASN A C 1
ATOM 667 O O . ASN A 1 87 ? 30.439 28.367 22.991 1.00 38.75 87 ASN A O 1
ATOM 671 N N . LYS A 1 88 ? 31.028 29.400 21.085 1.00 44.53 88 LYS A N 1
ATOM 672 C CA . LYS A 1 88 ? 29.709 29.425 20.437 1.00 44.53 88 LYS A CA 1
ATOM 673 C C . LYS A 1 88 ? 29.475 28.142 19.628 1.00 44.53 88 LYS A C 1
ATOM 675 O O . LYS A 1 88 ? 29.668 28.146 18.423 1.00 44.53 88 LYS A O 1
ATOM 680 N N . THR A 1 89 ? 29.005 27.098 20.297 1.00 42.03 89 THR A N 1
ATOM 681 C CA . THR A 1 89 ? 28.184 26.012 19.723 1.00 42.03 89 THR A CA 1
ATOM 682 C C . THR A 1 89 ? 27.788 25.140 20.902 1.00 42.03 89 THR A C 1
ATOM 684 O O . THR A 1 89 ? 28.656 24.440 21.400 1.00 42.03 89 THR A O 1
ATOM 687 N N . ASN A 1 90 ? 26.553 25.302 21.410 1.00 48.03 90 ASN A N 1
ATOM 688 C CA . ASN A 1 90 ? 25.806 24.405 22.333 1.00 48.03 90 ASN A CA 1
ATOM 689 C C . ASN A 1 90 ? 24.770 25.129 23.231 1.00 48.03 90 ASN A C 1
ATOM 691 O O . ASN A 1 90 ? 24.186 24.510 24.114 1.00 48.03 90 ASN A O 1
ATOM 695 N N . VAL A 1 91 ? 24.474 26.418 23.014 1.00 44.59 91 VAL A N 1
ATOM 696 C CA . VAL A 1 91 ? 23.557 27.173 23.904 1.00 44.59 91 VAL A CA 1
ATOM 697 C C . VAL A 1 91 ? 22.082 27.153 23.456 1.00 44.59 91 VAL A C 1
ATOM 699 O O . VAL A 1 91 ? 21.195 27.355 24.276 1.00 44.59 91 VAL A O 1
ATOM 702 N N . PHE A 1 92 ? 21.772 26.823 22.196 1.00 46.03 92 PHE A N 1
ATOM 703 C CA . PHE A 1 92 ? 20.379 26.814 21.707 1.00 46.03 92 PHE A CA 1
ATOM 704 C C . PHE A 1 92 ? 19.582 25.538 22.036 1.00 46.03 92 PHE A C 1
ATOM 706 O O . PHE A 1 92 ? 18.356 25.567 22.003 1.00 46.03 92 PHE A O 1
ATOM 713 N N . GLN A 1 93 ? 20.245 24.422 22.361 1.00 50.78 93 GLN A N 1
ATOM 714 C CA . GLN A 1 93 ? 19.554 23.160 22.671 1.00 50.78 93 GLN A CA 1
ATOM 715 C C . GLN A 1 93 ? 19.185 23.018 24.152 1.00 50.78 93 GLN A C 1
ATOM 717 O O . GLN A 1 93 ? 18.156 22.419 24.466 1.00 50.78 93 GLN A O 1
ATOM 722 N N . ASN A 1 94 ? 19.970 23.597 25.066 1.00 50.38 94 ASN A N 1
ATOM 723 C CA . ASN A 1 94 ? 19.699 23.477 26.500 1.00 50.38 94 ASN A CA 1
ATOM 724 C C . ASN A 1 94 ? 18.536 24.366 26.961 1.00 50.38 94 ASN A C 1
ATOM 726 O O . ASN A 1 94 ? 17.728 23.913 27.766 1.00 50.38 94 ASN A O 1
ATOM 730 N N . SER A 1 95 ? 18.370 25.566 26.394 1.00 52.78 95 SER A N 1
ATOM 731 C CA . SER A 1 95 ? 17.245 26.456 26.721 1.00 52.78 95 SER A CA 1
ATOM 732 C C . SER A 1 95 ? 15.889 25.859 26.327 1.00 52.78 95 SER A C 1
ATOM 734 O O . SER A 1 95 ? 14.935 25.924 27.096 1.00 52.78 95 SER A O 1
ATOM 736 N N . TYR A 1 96 ? 15.815 25.187 25.175 1.00 53.62 96 TYR A N 1
ATOM 737 C CA . TYR A 1 96 ? 14.588 24.530 24.712 1.00 53.62 96 TYR A CA 1
ATOM 738 C C . TYR A 1 96 ? 14.234 23.283 25.540 1.00 53.62 96 TYR A C 1
ATOM 740 O O . TYR A 1 96 ? 13.064 22.991 25.791 1.00 53.62 96 TYR A O 1
ATOM 748 N N . ARG A 1 97 ? 15.252 22.548 26.006 1.00 54.97 97 ARG A N 1
ATOM 749 C CA . ARG A 1 97 ? 15.072 21.356 26.846 1.00 54.97 97 ARG A CA 1
ATOM 750 C C . ARG A 1 97 ? 14.605 21.723 28.254 1.00 54.97 97 ARG A C 1
ATOM 752 O O . ARG A 1 97 ? 13.746 21.038 28.799 1.00 54.97 97 ARG A O 1
ATOM 759 N N . GLN A 1 98 ? 15.124 22.817 28.803 1.00 53.44 98 GLN A N 1
ATOM 760 C CA . GLN A 1 98 ? 14.751 23.325 30.122 1.00 53.44 98 GLN A CA 1
ATOM 761 C C . GLN A 1 98 ? 13.323 23.899 30.124 1.00 53.44 98 GLN A C 1
ATOM 763 O O . GLN A 1 98 ? 12.559 23.607 31.038 1.00 53.44 98 GLN A O 1
ATOM 768 N N . PHE A 1 99 ? 12.914 24.568 29.038 1.00 54.31 99 PHE A N 1
ATOM 769 C CA . PHE A 1 99 ? 11.539 25.045 28.836 1.00 54.31 99 PHE A CA 1
ATOM 770 C C . PHE A 1 99 ? 10.517 23.895 28.717 1.00 54.31 99 PHE A C 1
ATOM 772 O O . PHE A 1 99 ? 9.437 23.948 29.301 1.00 54.31 99 PHE A O 1
ATOM 779 N N . LYS A 1 100 ? 10.869 22.802 28.018 1.00 56.88 100 LYS A N 1
ATO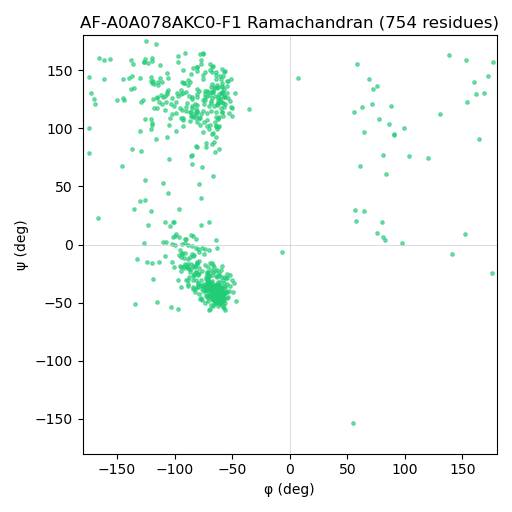M 780 C CA . LYS A 1 100 ? 10.010 21.603 27.922 1.00 56.88 100 LYS A CA 1
ATOM 781 C C . LYS A 1 100 ? 9.914 20.804 29.222 1.00 56.88 100 LYS A C 1
ATOM 783 O O . LYS A 1 100 ? 8.888 20.175 29.460 1.00 56.88 100 LYS A O 1
ATOM 788 N N . LEU A 1 101 ? 10.972 20.790 30.033 1.00 58.19 101 LEU A N 1
ATOM 789 C CA . LEU A 1 101 ? 10.960 20.127 31.340 1.00 58.19 101 LEU A CA 1
ATOM 790 C C . LEU A 1 101 ? 10.108 20.903 32.351 1.00 58.19 101 LEU A C 1
ATOM 792 O O . LEU A 1 101 ? 9.379 20.272 33.107 1.00 58.19 101 LEU A O 1
ATOM 796 N N . GLN A 1 102 ? 10.119 22.241 32.300 1.00 57.12 102 GLN A N 1
ATOM 797 C CA . GLN A 1 102 ? 9.218 23.075 33.102 1.00 57.12 102 GLN A CA 1
ATOM 798 C C . GLN A 1 102 ? 7.748 22.905 32.705 1.00 57.12 102 GLN A C 1
ATOM 800 O O . GLN A 1 102 ? 6.929 22.738 33.597 1.00 57.12 102 GLN A O 1
ATOM 805 N N . GLN A 1 103 ? 7.418 22.838 31.406 1.00 56.53 103 GLN A N 1
ATOM 806 C CA . GLN A 1 103 ? 6.037 22.556 30.979 1.00 56.53 103 GLN A CA 1
ATOM 807 C C . GLN A 1 103 ? 5.547 21.162 31.387 1.00 56.53 103 GLN A C 1
ATOM 809 O O . GLN A 1 103 ? 4.372 20.991 31.692 1.00 56.53 103 GLN A O 1
ATOM 814 N N . LYS A 1 104 ? 6.434 20.158 31.392 1.00 54.47 104 LYS A N 1
ATOM 815 C CA . LYS A 1 104 ? 6.088 18.815 31.875 1.00 54.47 104 LYS A CA 1
ATOM 816 C C . LYS A 1 104 ? 5.879 18.785 33.387 1.00 54.47 104 LYS A C 1
ATOM 818 O O . LYS A 1 104 ? 4.895 18.212 33.825 1.00 54.47 104 LYS A O 1
ATOM 823 N N . ALA A 1 105 ? 6.740 19.449 34.158 1.00 54.94 105 ALA A N 1
ATOM 824 C CA . ALA A 1 105 ? 6.579 19.543 35.607 1.00 54.94 105 ALA A CA 1
ATOM 825 C C . ALA A 1 105 ? 5.313 20.326 36.001 1.00 54.94 105 ALA A C 1
ATOM 827 O O . ALA A 1 105 ? 4.593 19.895 36.892 1.00 54.94 105 ALA A O 1
ATOM 828 N N . SER A 1 106 ? 4.989 21.414 35.290 1.00 55.19 106 SER A N 1
ATOM 829 C CA . SER A 1 106 ? 3.773 22.198 35.536 1.00 55.19 106 SER A CA 1
ATOM 830 C C . SER A 1 106 ? 2.497 21.485 35.082 1.00 55.19 106 SER A C 1
ATOM 832 O O . SER A 1 106 ? 1.442 21.703 35.664 1.00 55.19 106 SER A O 1
ATOM 834 N N . ALA A 1 107 ? 2.572 20.637 34.048 1.00 50.28 107 ALA A N 1
ATOM 835 C CA . ALA A 1 107 ? 1.453 19.797 33.622 1.00 50.28 107 ALA A CA 1
ATOM 836 C C . ALA A 1 107 ? 1.214 18.641 34.609 1.00 50.28 107 ALA A C 1
ATOM 838 O O . ALA A 1 107 ? 0.070 18.392 34.980 1.00 50.28 107 ALA A O 1
ATOM 839 N N . ASP A 1 108 ? 2.278 18.000 35.104 1.00 52.25 108 ASP A N 1
ATOM 840 C CA . ASP A 1 108 ? 2.178 16.948 36.123 1.00 52.25 108 ASP A CA 1
ATOM 841 C C . ASP A 1 108 ? 1.704 17.503 37.485 1.00 52.25 108 ASP A C 1
ATOM 843 O O . ASP A 1 108 ? 0.968 16.816 38.194 1.00 52.25 108 ASP A O 1
ATOM 847 N N . GLU A 1 109 ? 2.036 18.755 37.834 1.00 53.47 109 GLU A N 1
ATOM 848 C CA . GLU A 1 109 ? 1.465 19.471 38.993 1.00 53.47 109 GLU A CA 1
ATOM 849 C C . GLU A 1 109 ? -0.011 19.859 38.803 1.00 53.47 109 GLU A C 1
ATOM 851 O O . GLU A 1 109 ? -0.741 19.975 39.786 1.00 53.47 109 GLU A O 1
ATOM 856 N N . PHE A 1 110 ? -0.476 20.053 37.565 1.00 52.47 110 PHE A N 1
ATOM 857 C CA . PHE A 1 110 ? -1.866 20.431 37.289 1.00 52.47 110 PHE A CA 1
ATOM 858 C C . PHE A 1 110 ? -2.817 19.227 37.352 1.00 52.47 110 PHE A C 1
ATOM 860 O O . PHE A 1 110 ? -3.932 19.359 37.850 1.00 52.47 110 PHE A O 1
ATOM 867 N N . PHE A 1 111 ? -2.373 18.048 36.900 1.00 46.56 111 PHE A N 1
ATOM 868 C CA . PHE A 1 111 ? -3.185 16.823 36.908 1.00 46.56 111 PHE A CA 1
ATOM 869 C C . PHE A 1 111 ? -3.138 16.040 38.232 1.00 46.56 111 PHE A C 1
ATOM 871 O O . PHE A 1 111 ? -4.067 15.286 38.502 1.00 46.56 111 PHE A O 1
ATOM 878 N N . ASN A 1 112 ? -2.111 16.232 39.073 1.00 49.53 112 ASN A N 1
ATOM 879 C CA . ASN A 1 112 ? -1.980 15.556 40.377 1.00 49.53 112 ASN A CA 1
ATOM 880 C C . ASN A 1 112 ? -2.302 16.453 41.584 1.00 49.53 112 ASN A C 1
ATOM 882 O O . ASN A 1 112 ? -1.957 16.120 42.719 1.00 49.53 112 ASN A O 1
ATOM 886 N N . ARG A 1 113 ? -2.957 17.599 41.373 1.00 48.50 113 ARG A N 1
ATOM 887 C CA . ARG A 1 113 ? -3.529 18.363 42.482 1.00 48.50 113 ARG A CA 1
ATOM 888 C C . ARG A 1 113 ? -4.747 17.617 43.012 1.00 48.50 113 ARG A C 1
ATOM 890 O O . ARG A 1 113 ? -5.807 17.635 42.395 1.00 48.50 113 ARG A O 1
ATOM 897 N N . GLU A 1 114 ? -4.606 17.015 44.190 1.00 46.03 114 GLU A N 1
ATOM 898 C CA . GLU A 1 114 ? -5.756 16.839 45.073 1.00 46.03 114 GLU A CA 1
ATOM 899 C C . GLU A 1 114 ? -6.420 18.214 45.209 1.00 46.03 114 GLU A C 1
ATOM 901 O O . GLU A 1 114 ? -5.776 19.189 45.613 1.00 46.03 114 GLU A O 1
ATOM 906 N N . ILE A 1 115 ? -7.675 18.319 44.772 1.00 44.12 115 ILE A N 1
ATOM 907 C CA . ILE A 1 115 ? -8.461 19.549 44.839 1.00 44.12 115 ILE A CA 1
ATOM 908 C C . ILE A 1 115 ? -8.651 19.868 46.325 1.00 44.12 115 ILE A C 1
ATOM 910 O O . ILE A 1 115 ? -9.563 19.359 46.969 1.00 44.12 115 ILE A O 1
ATOM 914 N N . LYS A 1 116 ? -7.752 20.670 46.899 1.00 55.97 116 LYS A N 1
ATOM 915 C CA . LYS A 1 116 ? -7.929 21.221 48.242 1.00 55.97 116 LYS A CA 1
ATOM 916 C C . LYS A 1 116 ? -8.950 22.347 48.198 1.00 55.97 116 LYS A C 1
ATOM 918 O O . LYS A 1 116 ? -8.972 23.140 47.256 1.00 55.97 116 LYS A O 1
ATOM 923 N N . THR A 1 117 ? -9.766 22.407 49.244 1.00 54.09 117 THR A N 1
ATOM 924 C CA . THR A 1 117 ? -10.717 23.486 49.514 1.00 54.09 117 THR A CA 1
ATOM 925 C C . THR A 1 117 ? -10.016 24.843 49.344 1.00 54.09 117 THR A C 1
ATOM 927 O O . THR A 1 117 ? -8.918 25.002 49.882 1.00 54.09 117 THR A O 1
ATOM 930 N N . PRO A 1 118 ? -10.587 25.803 48.591 1.00 66.06 118 PRO A N 1
ATOM 931 C CA . PRO A 1 118 ? -9.946 27.090 48.318 1.00 66.06 118 PRO A CA 1
ATOM 932 C C . PRO A 1 118 ? -9.532 27.818 49.600 1.00 66.06 118 PRO A C 1
ATOM 934 O O . PRO A 1 118 ? -10.288 27.810 50.572 1.00 66.06 118 PRO A O 1
ATOM 937 N N . ASP A 1 119 ? -8.368 28.473 49.600 1.00 57.84 119 ASP A N 1
ATOM 938 C CA . ASP A 1 119 ? -7.888 29.225 50.764 1.00 57.84 119 ASP A CA 1
ATOM 939 C C . ASP A 1 119 ? -8.890 30.328 51.168 1.00 57.84 119 ASP A C 1
ATOM 941 O O . ASP A 1 119 ? -9.450 31.009 50.298 1.00 57.84 119 ASP A O 1
ATOM 945 N N . PRO A 1 120 ? -9.133 30.537 52.475 1.00 63.50 120 PRO A N 1
ATOM 946 C CA . PRO A 1 120 ? -10.070 31.551 52.928 1.00 63.50 120 PRO A CA 1
ATOM 947 C C . PRO A 1 120 ? -9.592 32.957 52.553 1.00 63.50 120 PRO A C 1
ATOM 949 O O . PRO A 1 120 ? -8.406 33.285 52.634 1.00 63.50 120 PRO A O 1
ATOM 952 N N . GLN A 1 121 ? -10.536 33.826 52.188 1.00 65.81 121 GLN A N 1
ATOM 953 C CA . GLN A 1 121 ? -10.245 35.236 51.927 1.00 65.81 121 GLN A CA 1
ATOM 954 C C . GLN A 1 121 ? -9.618 35.910 53.158 1.00 65.81 121 GLN A C 1
ATOM 956 O O . GLN A 1 121 ? -9.974 35.601 54.297 1.00 65.81 121 GLN A O 1
ATOM 961 N N . ALA A 1 122 ? -8.698 36.852 52.927 1.00 51.84 122 ALA A N 1
ATOM 962 C CA . ALA A 1 122 ? -7.940 37.522 53.983 1.00 51.84 122 ALA A CA 1
ATOM 963 C C . ALA A 1 122 ? -8.860 38.072 55.095 1.00 51.84 122 ALA A C 1
ATOM 965 O O . ALA A 1 122 ? -9.703 38.935 54.849 1.00 51.84 122 ALA A O 1
ATOM 966 N N . GLY A 1 123 ? -8.688 37.557 56.318 1.00 70.88 123 GLY A N 1
ATOM 967 C CA . GLY A 1 123 ? -9.494 37.911 57.494 1.00 70.88 123 GLY A CA 1
ATOM 968 C C . GLY A 1 123 ? -10.638 36.944 57.832 1.00 70.88 123 GLY A C 1
ATOM 969 O O . GLY A 1 123 ? -11.349 37.184 58.804 1.00 70.88 123 GLY A O 1
ATOM 970 N N . ARG A 1 124 ? -10.820 35.852 57.078 1.00 67.56 124 ARG A N 1
ATOM 971 C CA . ARG A 1 124 ? -11.765 34.763 57.386 1.00 67.56 124 ARG A CA 1
ATOM 972 C C . ARG A 1 124 ? -11.015 33.437 57.556 1.00 67.56 124 ARG A C 1
ATOM 974 O O . ARG A 1 124 ? -9.891 33.299 57.087 1.00 67.56 124 ARG A O 1
ATOM 981 N N . GLN A 1 125 ? -11.613 32.474 58.253 1.00 69.00 125 GLN A N 1
ATOM 982 C CA . GLN A 1 125 ? -11.102 31.103 58.375 1.00 69.00 125 GLN A CA 1
ATOM 983 C C . GLN A 1 125 ? -12.124 30.139 57.776 1.00 69.00 125 GLN A C 1
ATOM 985 O O . GLN A 1 125 ? -13.324 30.304 57.997 1.00 69.00 125 GLN A O 1
ATOM 990 N N . ASN A 1 126 ? -11.647 29.148 57.022 1.00 65.06 126 ASN A N 1
ATOM 991 C CA . ASN A 1 126 ? -12.478 28.030 56.598 1.00 65.06 126 ASN A CA 1
ATOM 992 C C . ASN A 1 126 ? -12.756 27.151 57.821 1.00 65.06 126 ASN A C 1
ATOM 994 O O . ASN A 1 126 ? -11.839 26.828 58.574 1.00 65.06 126 ASN A O 1
ATOM 998 N N . ILE A 1 127 ? -14.021 26.802 58.012 1.00 66.81 127 ILE A N 1
ATOM 999 C CA . ILE A 1 127 ? -14.500 25.883 59.043 1.00 66.81 127 ILE A CA 1
ATOM 1000 C C . ILE A 1 127 ? -14.872 24.572 58.360 1.00 66.81 127 ILE A C 1
ATOM 1002 O O . ILE A 1 127 ? -15.576 24.588 57.349 1.00 66.81 127 ILE A O 1
ATOM 1006 N N . ASP A 1 128 ? -14.396 23.456 58.903 1.00 53.53 128 ASP A N 1
ATOM 1007 C CA . ASP A 1 128 ? -14.753 22.127 58.419 1.00 53.53 128 ASP A CA 1
ATOM 1008 C C . ASP A 1 128 ? -16.231 21.864 58.736 1.00 53.53 128 ASP A C 1
ATOM 1010 O O . ASP A 1 128 ? -16.637 21.816 59.898 1.00 53.53 128 ASP A O 1
ATOM 1014 N N . ILE A 1 129 ? -17.057 21.737 57.696 1.00 62.84 129 ILE A N 1
ATOM 1015 C CA . ILE A 1 129 ? -18.457 21.330 57.834 1.00 62.84 129 ILE A CA 1
ATOM 1016 C C . ILE A 1 129 ? -18.471 19.802 57.863 1.00 62.84 129 ILE A C 1
ATOM 1018 O O . ILE A 1 129 ? -18.063 19.146 56.904 1.00 62.84 129 ILE A O 1
ATOM 1022 N N . GLN A 1 130 ? -18.922 19.243 58.983 1.00 54.16 130 GLN A N 1
ATOM 1023 C CA . GLN A 1 130 ? -19.040 17.806 59.195 1.00 54.16 130 GLN A CA 1
ATOM 1024 C C . GLN A 1 130 ? -20.032 17.211 58.182 1.00 54.16 130 GLN A C 1
ATOM 1026 O O . GLN A 1 130 ? -21.230 17.465 58.251 1.00 54.16 130 GLN A O 1
ATOM 1031 N N . THR A 1 131 ? -19.513 16.466 57.204 1.00 51.84 131 THR A N 1
ATOM 1032 C CA . THR A 1 131 ? -20.285 15.803 56.133 1.00 51.84 131 THR A CA 1
ATOM 1033 C C . THR A 1 131 ? -20.513 14.317 56.403 1.00 51.84 131 THR A C 1
ATOM 1035 O O . THR A 1 131 ? -21.082 13.619 55.563 1.00 51.84 131 THR A O 1
ATOM 1038 N N . ASP A 1 132 ? -20.137 13.839 57.591 1.00 54.53 132 ASP A N 1
ATOM 1039 C CA . ASP A 1 132 ? -20.583 12.537 58.065 1.00 54.53 132 ASP A CA 1
ATOM 1040 C C . ASP A 1 132 ? -22.105 12.571 58.195 1.00 54.53 132 ASP A C 1
ATOM 1042 O O . ASP A 1 132 ? -22.680 13.409 58.894 1.00 54.53 132 ASP A O 1
ATOM 1046 N N . GLN A 1 133 ? -22.758 11.663 57.478 1.00 50.72 133 GLN A N 1
ATOM 1047 C CA . GLN A 1 133 ? -24.194 11.461 57.527 1.00 50.72 133 GLN A CA 1
ATOM 1048 C C . GLN A 1 133 ? -24.552 10.944 58.927 1.00 50.72 133 GLN A C 1
ATOM 1050 O O . GLN A 1 133 ? -24.573 9.739 59.171 1.00 50.72 133 GLN A O 1
ATOM 1055 N N . PHE A 1 134 ? -24.801 11.852 59.873 1.00 45.97 134 PHE A N 1
ATOM 1056 C CA . PHE A 1 134 ? -25.444 11.493 61.128 1.00 45.97 134 PHE A CA 1
ATOM 1057 C C . PHE A 1 134 ? -26.853 11.013 60.803 1.00 45.97 134 PHE A C 1
ATOM 1059 O O . PHE A 1 134 ? -27.763 11.797 60.542 1.00 45.97 134 PHE A O 1
ATOM 1066 N N . VAL A 1 135 ? -27.028 9.697 60.809 1.00 49.22 135 VAL A N 1
ATOM 1067 C CA . VAL A 1 135 ? -28.338 9.093 61.003 1.00 49.22 135 VAL A CA 1
ATOM 1068 C C . VAL A 1 135 ? -28.675 9.301 62.478 1.00 49.22 135 VAL A C 1
ATOM 1070 O O . VAL A 1 135 ? -28.354 8.472 63.325 1.00 49.22 135 VAL A O 1
ATOM 1073 N N . GLU A 1 136 ? -29.275 10.444 62.807 1.00 50.84 136 GLU A N 1
ATOM 1074 C CA . GLU A 1 136 ? -30.067 10.536 64.028 1.00 50.84 136 GLU A CA 1
ATOM 1075 C C . GLU A 1 136 ? -31.327 9.699 63.799 1.00 50.84 136 GLU A C 1
ATOM 1077 O O . GLU A 1 136 ? -32.281 10.123 63.145 1.00 50.84 136 GLU A O 1
ATOM 1082 N N . GLU A 1 137 ? -31.328 8.470 64.311 1.00 56.16 137 GLU A N 1
ATOM 1083 C CA . GLU A 1 137 ? -32.585 7.781 64.565 1.00 56.16 137 GLU A CA 1
ATOM 1084 C C . GLU A 1 137 ? -33.348 8.605 65.606 1.00 56.16 137 GLU A C 1
ATOM 1086 O O . GLU A 1 137 ? -33.057 8.552 66.804 1.00 56.16 137 GLU A O 1
ATOM 1091 N N . LEU A 1 138 ? -34.322 9.388 65.138 1.00 57.91 138 LEU A N 1
ATOM 1092 C CA . LEU A 1 138 ? -35.284 10.088 65.978 1.00 57.91 138 LEU A CA 1
ATOM 1093 C C . LEU A 1 138 ? -36.150 9.039 66.704 1.00 57.91 138 LEU A C 1
ATOM 1095 O O . LEU A 1 138 ? -37.256 8.693 66.289 1.00 57.91 138 LEU A O 1
ATOM 1099 N N . THR A 1 139 ? -35.615 8.461 67.778 1.00 55.28 139 THR A N 1
ATOM 1100 C CA . THR A 1 139 ? -36.351 7.577 68.682 1.00 55.28 139 THR A CA 1
ATOM 1101 C C . THR A 1 139 ? -37.163 8.441 69.634 1.00 55.28 139 THR A C 1
ATOM 1103 O O . THR A 1 139 ? -36.763 8.738 70.755 1.00 55.28 139 THR A O 1
ATOM 1106 N N . ASP A 1 140 ? -38.342 8.850 69.178 1.00 55.78 140 ASP A N 1
ATOM 1107 C CA . ASP A 1 140 ? -39.291 9.633 69.968 1.00 55.78 140 ASP A CA 1
ATOM 1108 C C . ASP A 1 140 ? -40.012 8.740 71.002 1.00 55.78 140 ASP A C 1
ATOM 1110 O O . ASP A 1 140 ? -41.202 8.427 70.919 1.00 55.78 140 ASP A O 1
ATOM 1114 N N . LYS A 1 141 ? -39.256 8.231 71.981 1.00 60.12 141 LYS A N 1
ATOM 1115 C CA . LYS A 1 141 ? -39.799 7.617 73.197 1.00 60.12 141 LYS A CA 1
ATOM 1116 C C . LYS A 1 141 ? -39.188 8.307 74.404 1.00 60.12 141 LYS A C 1
ATOM 1118 O O . LYS A 1 141 ? -38.028 8.088 74.738 1.00 60.12 141 LYS A O 1
ATOM 1123 N N . ALA A 1 142 ? -40.009 9.104 75.083 1.00 59.94 142 ALA A N 1
ATOM 1124 C CA . ALA A 1 142 ? -39.651 9.722 76.351 1.00 59.94 142 ALA A CA 1
ATOM 1125 C C . ALA A 1 142 ? -39.101 8.680 77.354 1.00 59.94 142 ALA A C 1
ATOM 1127 O O . ALA A 1 142 ? -39.615 7.553 77.411 1.00 59.94 142 ALA A O 1
ATOM 1128 N N . PRO A 1 143 ? -38.088 9.037 78.165 1.00 59.72 143 PRO A N 1
ATOM 1129 C CA . PRO A 1 143 ? -37.508 8.138 79.154 1.00 59.72 143 PRO A CA 1
ATOM 1130 C C . PRO A 1 143 ? -38.576 7.696 80.161 1.00 59.72 143 PRO A C 1
ATOM 1132 O O . PRO A 1 143 ? -39.146 8.506 80.892 1.00 59.72 143 PRO A O 1
ATOM 1135 N N . LYS A 1 144 ? -38.860 6.390 80.199 1.00 52.19 144 LYS A N 1
ATOM 1136 C CA . LYS A 1 144 ? -39.686 5.783 81.246 1.00 52.19 144 LYS A CA 1
ATOM 1137 C C . LYS A 1 144 ? -38.791 5.467 82.437 1.00 52.19 144 LYS A C 1
ATOM 1139 O O . LYS A 1 144 ? -37.960 4.569 82.363 1.00 52.19 144 LYS A O 1
ATOM 1144 N N . TYR A 1 145 ? -38.975 6.202 83.525 1.00 59.66 145 TYR A N 1
ATOM 1145 C CA . TYR A 1 145 ? -38.384 5.864 84.814 1.00 59.66 145 TYR A CA 1
ATOM 1146 C C . TYR A 1 145 ? -39.305 4.870 85.528 1.00 59.66 145 TYR A C 1
ATOM 1148 O O . TYR A 1 145 ? -40.458 5.193 85.816 1.00 59.66 145 TYR A O 1
ATOM 1156 N N . GLU A 1 146 ? -38.813 3.667 85.820 1.00 51.62 146 GLU A N 1
ATOM 1157 C CA . GLU A 1 146 ? -39.479 2.771 86.767 1.00 51.62 146 GLU A CA 1
ATOM 1158 C C . GLU A 1 146 ? -39.209 3.280 88.186 1.00 51.62 146 GLU A C 1
ATOM 1160 O O . GLU A 1 146 ? -38.157 3.043 88.778 1.00 51.62 146 GLU A O 1
ATOM 1165 N N . ILE A 1 147 ? -40.163 4.038 88.721 1.00 52.41 147 ILE A N 1
ATOM 1166 C CA . ILE A 1 147 ? -40.188 4.414 90.132 1.00 52.41 147 ILE A CA 1
ATOM 1167 C C . ILE A 1 147 ? -40.895 3.279 90.870 1.00 52.41 147 ILE A C 1
ATOM 1169 O O . ILE A 1 147 ? -42.110 3.121 90.765 1.00 52.41 147 ILE A O 1
ATOM 1173 N N . GLY A 1 148 ? -40.137 2.471 91.609 1.00 54.19 148 GLY A N 1
ATOM 1174 C CA . GLY A 1 148 ? -40.700 1.473 92.513 1.00 54.19 148 GLY A CA 1
ATOM 1175 C C . GLY A 1 148 ? -41.414 2.158 93.677 1.00 54.19 148 GLY A C 1
ATOM 1176 O O . GLY A 1 148 ? -40.781 2.530 94.661 1.00 54.19 148 GLY A O 1
ATOM 1177 N N . SER A 1 149 ? -42.728 2.344 93.575 1.00 49.78 149 SER A N 1
ATOM 1178 C CA . SER A 1 149 ? -43.547 2.773 94.706 1.00 49.78 149 SER A CA 1
ATOM 1179 C C . SER A 1 149 ? -43.867 1.565 95.583 1.00 49.78 149 SER A C 1
ATOM 1181 O O . SER A 1 149 ? -44.629 0.684 95.182 1.00 49.78 149 SER A O 1
ATOM 1183 N N . GLN A 1 150 ? -43.305 1.529 96.790 1.00 57.97 150 GLN A N 1
ATOM 1184 C CA . GLN A 1 150 ? -43.773 0.658 97.862 1.00 57.97 150 GLN A CA 1
ATOM 1185 C C . GLN A 1 150 ? -45.174 1.131 98.270 1.00 57.97 150 GLN A C 1
ATOM 1187 O O . GLN A 1 150 ? -45.328 2.098 99.011 1.00 57.97 150 GLN A O 1
ATOM 1192 N N . THR A 1 151 ? -46.209 0.508 97.713 1.00 44.25 151 THR A N 1
ATOM 1193 C CA . THR A 1 151 ? -47.592 0.791 98.091 1.00 44.25 151 THR A CA 1
ATOM 1194 C C . THR A 1 151 ? -47.892 0.083 99.406 1.00 44.25 151 THR A C 1
ATOM 1196 O O . THR A 1 151 ? -48.120 -1.128 99.420 1.00 44.25 151 THR A O 1
ATOM 1199 N N . ASP A 1 152 ? -47.907 0.828 100.510 1.00 61.62 152 ASP A N 1
ATOM 1200 C CA . ASP A 1 152 ? -48.626 0.391 101.703 1.00 61.62 152 ASP A CA 1
ATOM 1201 C C . ASP A 1 152 ? -50.115 0.257 101.346 1.00 61.62 152 ASP A C 1
ATOM 1203 O O . ASP A 1 152 ? -50.715 1.156 100.750 1.00 61.62 152 ASP A O 1
ATOM 1207 N N . PHE A 1 153 ? -50.709 -0.889 101.682 1.00 54.09 153 PHE A N 1
ATOM 1208 C CA . PHE A 1 153 ? -52.129 -1.172 101.475 1.00 54.09 153 PHE A CA 1
ATOM 1209 C C . PHE A 1 153 ? -52.985 -0.278 102.386 1.00 54.09 153 PHE A C 1
ATOM 1211 O O . PHE A 1 153 ? -53.368 -0.664 103.491 1.00 54.09 153 PHE A O 1
ATOM 1218 N N . ILE A 1 154 ? -53.301 0.932 101.924 1.00 57.59 154 ILE A N 1
ATOM 1219 C CA . ILE A 1 154 ? -54.300 1.793 102.556 1.00 57.59 154 ILE A CA 1
ATOM 1220 C C . ILE A 1 154 ? -55.673 1.214 102.210 1.00 57.59 154 ILE A C 1
ATOM 1222 O O . ILE A 1 154 ? -56.145 1.324 101.082 1.00 57.59 154 ILE A O 1
ATOM 1226 N N . ILE A 1 155 ? -56.318 0.574 103.185 1.00 63.91 155 ILE A N 1
ATOM 1227 C CA . ILE A 1 155 ? -57.724 0.181 103.073 1.00 63.91 155 ILE A CA 1
ATOM 1228 C C . ILE A 1 155 ? -58.542 1.474 102.998 1.00 63.91 155 ILE A C 1
ATOM 1230 O O . ILE A 1 155 ? -58.692 2.178 104.000 1.00 63.91 155 ILE A O 1
ATOM 1234 N N . GLU A 1 156 ? -59.045 1.807 101.808 1.00 57.44 156 GLU A N 1
ATOM 1235 C CA . GLU A 1 156 ? -59.932 2.950 101.614 1.00 57.44 156 GLU A CA 1
ATOM 1236 C C . GLU A 1 156 ? -61.180 2.781 102.484 1.00 57.44 156 GLU A C 1
ATOM 1238 O O . GLU A 1 156 ? -61.999 1.875 102.307 1.00 57.44 156 GLU A O 1
ATOM 1243 N N . ARG A 1 157 ? -61.319 3.674 103.465 1.00 68.00 157 ARG A N 1
ATOM 1244 C CA . ARG A 1 157 ? -62.549 3.815 104.239 1.00 68.00 157 ARG A CA 1
ATOM 1245 C C . ARG A 1 157 ? -63.669 4.138 103.239 1.00 68.00 157 ARG A C 1
ATOM 1247 O O . ARG A 1 157 ? -63.465 5.043 102.428 1.00 68.00 157 ARG A O 1
ATOM 1254 N N . PRO A 1 158 ? -64.833 3.458 103.271 1.00 66.81 158 PRO A N 1
ATOM 1255 C CA . PRO A 1 158 ? -65.915 3.784 102.350 1.00 66.81 158 PRO A CA 1
ATOM 1256 C C . PRO A 1 158 ? -66.239 5.281 102.469 1.00 66.81 158 PRO A C 1
ATOM 1258 O O . PRO A 1 158 ? -66.262 5.801 103.593 1.00 66.81 158 PRO A O 1
ATOM 1261 N N . PRO A 1 159 ? -66.444 5.989 101.344 1.00 69.75 159 PRO A N 1
ATOM 1262 C CA . PRO A 1 159 ? -66.662 7.426 101.363 1.00 69.75 159 PRO A CA 1
ATOM 1263 C C . PRO A 1 159 ? -67.862 7.741 102.254 1.00 69.75 159 PRO A C 1
ATOM 1265 O O . PRO A 1 159 ? -68.939 7.163 102.094 1.00 69.75 159 PRO A O 1
ATOM 1268 N N . THR A 1 160 ? -67.673 8.650 103.212 1.00 65.88 160 THR A N 1
ATOM 1269 C CA . THR A 1 160 ? -68.752 9.137 104.075 1.00 65.88 160 THR A CA 1
ATOM 1270 C C . THR A 1 160 ? -69.893 9.627 103.177 1.00 65.88 160 THR A C 1
ATOM 1272 O O . THR A 1 160 ? -69.634 10.439 102.282 1.00 65.88 160 THR A O 1
ATOM 1275 N N . PRO A 1 161 ? -71.139 9.149 103.353 1.00 67.12 161 PRO A N 1
ATOM 1276 C CA . PRO A 1 161 ? -72.232 9.522 102.465 1.00 67.12 161 PRO A CA 1
ATOM 1277 C C . PRO A 1 161 ? -72.399 11.045 102.466 1.00 67.12 161 PRO A C 1
ATOM 1279 O O . PRO A 1 161 ? -72.596 11.658 103.517 1.00 67.12 161 PRO A O 1
ATOM 1282 N N . ARG A 1 162 ? -72.284 11.672 101.285 1.00 64.62 162 ARG A N 1
ATOM 1283 C CA . ARG A 1 162 ? -72.547 13.108 101.123 1.00 64.62 162 ARG A CA 1
ATOM 1284 C C . ARG A 1 162 ? -74.005 13.364 101.501 1.00 64.62 162 ARG A C 1
ATOM 1286 O O . ARG A 1 162 ? -74.903 12.785 100.898 1.00 64.62 162 ARG A O 1
ATOM 1293 N N . SER A 1 163 ? -74.236 14.237 102.480 1.00 64.38 163 SER A N 1
ATOM 1294 C CA . SER A 1 163 ? -75.575 14.752 102.778 1.00 64.38 163 SER A CA 1
ATOM 1295 C C . SER A 1 163 ? -76.056 15.552 101.567 1.00 64.38 163 SER A C 1
ATOM 1297 O O . SER A 1 163 ? -75.579 16.660 101.324 1.00 64.38 163 SER A O 1
ATOM 1299 N N . ILE A 1 164 ? -76.924 14.950 100.751 1.00 62.41 164 ILE A N 1
ATOM 1300 C CA . ILE A 1 164 ? -77.544 15.602 99.597 1.00 62.41 164 ILE A CA 1
ATOM 1301 C C . ILE A 1 164 ? -78.779 16.344 100.125 1.00 62.41 164 ILE A C 1
ATOM 1303 O O . ILE A 1 164 ? -79.743 15.687 100.528 1.00 62.41 164 ILE A O 1
ATOM 1307 N N . PRO A 1 165 ? -78.787 17.689 100.156 1.00 67.31 165 PRO A N 1
ATOM 1308 C CA . PRO A 1 165 ? -79.991 18.427 100.505 1.00 67.31 165 PRO A CA 1
ATOM 1309 C C . PRO A 1 165 ? -81.087 18.127 99.475 1.00 67.31 165 PRO A C 1
ATOM 1311 O O . PRO A 1 165 ? -80.834 18.094 98.270 1.00 67.31 165 PRO A O 1
ATOM 1314 N N . ILE A 1 166 ? -82.312 17.885 99.949 1.00 66.56 166 ILE A N 1
ATOM 1315 C CA . ILE A 1 166 ? -83.474 17.605 99.095 1.00 66.56 166 ILE A CA 1
ATOM 1316 C C . ILE A 1 166 ? -83.650 18.788 98.135 1.00 66.56 166 ILE A C 1
ATOM 1318 O O . ILE A 1 166 ? -83.865 19.914 98.590 1.00 66.56 166 ILE A O 1
ATOM 1322 N N . LYS A 1 167 ? -83.553 18.541 96.819 1.00 59.09 167 LYS A N 1
ATOM 1323 C CA . LYS A 1 167 ? -83.729 19.572 95.787 1.00 59.09 167 LYS A CA 1
ATOM 1324 C C . LYS A 1 167 ? -85.064 20.297 95.996 1.00 59.09 167 LYS A C 1
ATOM 1326 O O . LYS A 1 167 ? -86.129 19.708 95.829 1.00 59.09 167 LYS A O 1
ATOM 1331 N N . ARG A 1 168 ? -85.009 21.582 96.350 1.00 61.50 168 ARG A N 1
ATOM 1332 C CA . ARG A 1 168 ? -86.151 22.504 96.300 1.00 61.50 168 ARG A CA 1
ATOM 1333 C C . ARG A 1 168 ? -85.788 23.644 95.352 1.00 61.50 168 ARG A C 1
ATOM 1335 O O . ARG A 1 168 ? -84.973 24.488 95.702 1.00 61.50 168 ARG A O 1
ATOM 1342 N N . GLY A 1 169 ? -86.360 23.622 94.149 1.00 70.81 169 GLY A N 1
ATOM 1343 C CA . GLY A 1 169 ? -86.116 24.585 93.070 1.00 70.81 169 GLY A CA 1
ATOM 1344 C C . GLY A 1 169 ? -86.359 23.956 91.694 1.00 70.81 169 GLY A C 1
ATOM 1345 O O . GLY A 1 169 ? -86.351 22.733 91.575 1.00 70.81 169 GLY A O 1
ATOM 1346 N N . CYS A 1 170 ? -86.608 24.775 90.670 1.00 66.19 170 CYS A N 1
ATOM 1347 C CA . CYS A 1 170 ? -86.710 24.297 89.288 1.00 66.19 170 CYS A CA 1
ATOM 1348 C C . CYS A 1 170 ? -85.303 24.115 88.702 1.00 66.19 170 CYS A C 1
ATOM 1350 O O . CYS A 1 170 ? -84.483 25.027 88.792 1.00 66.19 170 CYS A O 1
ATOM 1352 N N . ASP A 1 171 ? -85.024 22.954 88.108 1.00 68.94 171 ASP A N 1
ATOM 1353 C CA . ASP A 1 171 ? -83.752 22.693 87.428 1.00 68.94 171 ASP A CA 1
ATOM 1354 C C . ASP A 1 171 ? -83.709 23.456 86.084 1.00 68.94 171 ASP A C 1
ATOM 1356 O O . ASP A 1 171 ? -84.631 23.341 85.277 1.00 68.94 171 ASP A O 1
ATOM 1360 N N . ALA A 1 172 ? -82.632 24.207 85.823 1.00 73.75 172 ALA A N 1
ATOM 1361 C CA . ALA A 1 172 ? -82.372 24.883 84.548 1.00 73.75 172 ALA A CA 1
ATOM 1362 C C . ALA A 1 172 ? -81.054 24.379 83.941 1.00 73.75 172 ALA A C 1
ATOM 1364 O O . ALA A 1 172 ? -80.082 24.147 84.662 1.00 73.75 172 ALA A O 1
ATOM 1365 N N . LYS A 1 173 ? -81.021 24.204 82.617 1.00 72.62 173 LYS A N 1
ATOM 1366 C CA . LYS A 1 173 ? -79.805 23.895 81.854 1.00 72.62 173 LYS A CA 1
ATOM 1367 C C . LYS A 1 173 ? -79.515 25.067 80.927 1.00 72.62 173 LYS A C 1
ATOM 1369 O O . LYS A 1 173 ? -80.394 25.468 80.173 1.00 72.62 173 LYS A O 1
ATOM 1374 N N . THR A 1 174 ? -78.300 25.587 80.985 1.00 72.06 174 THR A N 1
ATOM 1375 C CA . THR A 1 174 ? -77.777 26.570 80.034 1.00 72.06 174 THR A CA 1
ATOM 1376 C C . THR A 1 174 ? -76.914 25.835 79.018 1.00 72.06 174 THR A C 1
ATOM 1378 O O . THR A 1 174 ? -75.980 25.128 79.399 1.00 72.06 174 THR A O 1
ATOM 1381 N N . LEU A 1 175 ? -77.255 25.972 77.740 1.00 78.44 175 LEU A N 1
ATOM 1382 C CA . LEU A 1 175 ? -76.451 25.533 76.606 1.00 78.44 175 LEU A CA 1
ATOM 1383 C C . LEU A 1 175 ? -76.036 26.793 75.849 1.00 78.44 175 LEU A C 1
ATOM 1385 O O . LEU A 1 175 ? -76.849 27.701 75.706 1.00 78.44 175 LEU A O 1
ATOM 1389 N N . VAL A 1 176 ? -74.779 26.847 75.427 1.00 80.38 176 VAL A N 1
ATOM 1390 C CA . VAL A 1 176 ? -74.306 27.847 74.469 1.00 80.38 176 VAL A CA 1
ATOM 1391 C C . VAL A 1 176 ? -74.529 27.245 73.091 1.00 80.38 176 VAL A C 1
ATOM 1393 O O . VAL A 1 176 ? -74.052 26.136 72.840 1.00 80.38 176 VAL A O 1
ATOM 1396 N N . GLU A 1 177 ? -75.296 27.927 72.250 1.00 78.94 177 GLU A N 1
ATOM 1397 C CA . GLU A 1 177 ? -75.639 27.429 70.916 1.00 78.94 177 GLU A CA 1
ATOM 1398 C C . GLU A 1 177 ? -74.460 27.598 69.945 1.00 78.94 177 GLU A C 1
ATOM 1400 O O . GLU A 1 177 ? -73.559 28.425 70.146 1.00 78.94 177 GLU A O 1
ATOM 1405 N N . ASP A 1 178 ? -74.465 26.817 68.866 1.00 75.56 178 ASP A N 1
ATOM 1406 C CA . ASP A 1 178 ? -73.443 26.920 67.826 1.00 75.56 178 ASP A CA 1
ATOM 1407 C C . ASP A 1 178 ? -73.399 28.360 67.268 1.00 75.56 178 ASP A C 1
ATOM 1409 O O . ASP A 1 178 ? -74.413 28.906 66.825 1.00 75.56 178 ASP A O 1
ATOM 1413 N N . ASN A 1 179 ? -72.200 28.962 67.263 1.00 74.38 179 ASN A N 1
ATOM 1414 C CA . ASN A 1 179 ? -71.877 30.346 66.858 1.00 74.38 179 ASN A CA 1
ATOM 1415 C C . ASN A 1 179 ? -72.086 31.467 67.900 1.00 74.38 179 ASN A C 1
ATOM 1417 O O . ASN A 1 179 ? -71.833 32.626 67.576 1.00 74.38 179 ASN A O 1
ATOM 1421 N N . GLU A 1 180 ? -72.466 31.179 69.147 1.00 79.44 180 GLU A N 1
ATOM 1422 C CA . GLU A 1 180 ? -72.634 32.224 70.180 1.00 79.44 180 GLU A CA 1
ATOM 1423 C C . GLU A 1 180 ? -71.294 32.748 70.753 1.00 79.44 180 GLU A C 1
ATOM 1425 O O . GLU A 1 180 ? -71.217 33.876 71.237 1.00 79.44 180 GLU A O 1
ATOM 1430 N N . LEU A 1 181 ? -70.211 31.964 70.652 1.00 80.56 181 LEU A N 1
ATOM 1431 C CA . LEU A 1 181 ? -68.863 32.327 71.135 1.00 80.56 181 LEU A CA 1
ATOM 1432 C C . LEU A 1 181 ? -67.888 32.770 70.032 1.00 80.56 181 LEU A C 1
ATOM 1434 O O . LEU A 1 181 ? -66.729 33.058 70.333 1.00 80.56 181 LEU A O 1
ATOM 1438 N N . PHE A 1 182 ? -68.326 32.807 68.773 1.00 83.12 182 PHE A N 1
ATOM 1439 C CA . PHE A 1 182 ? -67.468 33.166 67.645 1.00 83.12 182 PHE A CA 1
ATOM 1440 C C . PHE A 1 182 ? -67.174 34.671 67.638 1.00 83.12 182 PHE A C 1
ATOM 1442 O O . 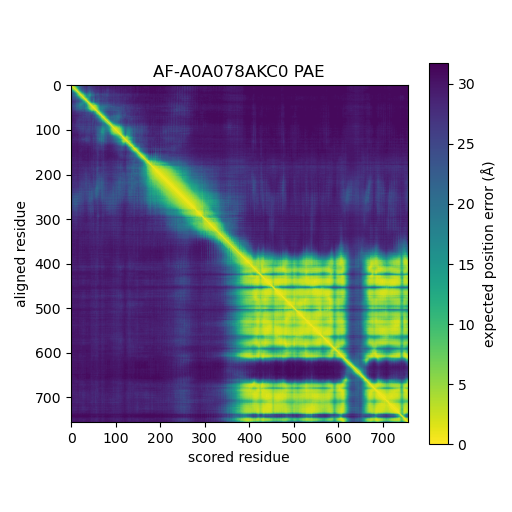PHE A 1 182 ? -68.093 35.493 67.604 1.00 83.12 182 PHE A O 1
ATOM 1449 N N . ILE A 1 183 ? -65.893 35.041 67.633 1.00 87.19 183 ILE A N 1
ATOM 1450 C CA . ILE A 1 183 ? -65.449 36.434 67.536 1.00 87.19 183 ILE A CA 1
ATOM 1451 C C . ILE A 1 183 ? -64.583 36.545 66.288 1.00 87.19 183 ILE A C 1
ATOM 1453 O O . ILE A 1 183 ? -63.392 36.245 66.322 1.00 87.19 183 ILE A O 1
ATOM 1457 N N . PHE A 1 184 ? -65.186 37.035 65.202 1.00 87.62 184 PHE A N 1
ATOM 1458 C CA . PHE A 1 184 ? -64.562 37.108 63.878 1.00 87.62 184 PHE A CA 1
ATOM 1459 C C . PHE A 1 184 ? -63.137 37.678 63.903 1.00 87.62 184 PHE A C 1
ATOM 1461 O O . PHE A 1 184 ? -62.225 37.054 63.372 1.00 87.62 184 PHE A O 1
ATOM 1468 N N . ASP A 1 185 ? -62.925 38.812 64.577 1.00 90.44 185 ASP A N 1
ATOM 1469 C CA . ASP A 1 185 ? -61.614 39.472 64.612 1.00 90.44 185 ASP A CA 1
ATOM 1470 C C . ASP A 1 185 ? -60.523 38.610 65.269 1.00 90.44 185 ASP A C 1
ATOM 1472 O O . ASP A 1 185 ? -59.369 38.669 64.853 1.00 90.44 185 ASP A O 1
ATOM 1476 N N . LYS A 1 186 ? -60.878 37.782 66.262 1.00 88.50 186 LYS A N 1
ATOM 1477 C CA . LYS A 1 186 ? -59.933 36.869 66.928 1.00 88.50 186 LYS A CA 1
ATOM 1478 C C . LYS A 1 186 ? -59.734 35.579 66.145 1.00 88.50 186 LYS A C 1
ATOM 1480 O O . LYS A 1 186 ? -58.624 35.065 66.076 1.00 88.50 186 LYS A O 1
ATOM 1485 N N . ASP A 1 187 ? -60.805 35.059 65.561 1.00 87.69 187 ASP A N 1
ATOM 1486 C CA . ASP A 1 187 ? -60.792 33.754 64.905 1.00 87.69 187 ASP A CA 1
ATOM 1487 C C . ASP A 1 187 ? -60.208 33.821 63.477 1.00 87.69 187 ASP A C 1
ATOM 1489 O O . ASP A 1 187 ? -59.675 32.832 62.973 1.00 87.69 187 ASP A O 1
ATOM 1493 N N . VAL A 1 188 ? -60.238 34.992 62.825 1.00 92.88 188 VAL A N 1
ATOM 1494 C CA . VAL A 1 188 ? -59.648 35.225 61.490 1.00 92.88 188 VAL A CA 1
ATOM 1495 C C . VAL A 1 188 ? -58.167 35.605 61.550 1.00 92.88 188 VAL A C 1
ATOM 1497 O O . VAL A 1 188 ? -57.438 35.372 60.582 1.00 92.88 188 VAL A O 1
ATOM 1500 N N . GLU A 1 189 ? -57.686 36.140 62.672 1.00 91.25 189 GLU A N 1
ATOM 1501 C CA . GLU A 1 189 ? -56.291 36.564 62.847 1.00 91.25 189 GLU A CA 1
ATOM 1502 C C . GLU A 1 189 ? -55.265 35.451 62.522 1.00 91.25 189 GLU A C 1
ATOM 1504 O O . GLU A 1 189 ? -54.342 35.718 61.742 1.00 91.25 189 GLU A O 1
ATOM 1509 N N . PRO A 1 190 ? -55.430 34.186 62.969 1.00 93.31 190 PRO A N 1
ATOM 1510 C CA . PRO A 1 190 ? -54.534 33.096 62.581 1.00 93.31 190 PRO A CA 1
ATOM 1511 C C . PRO A 1 190 ? -54.571 32.797 61.077 1.00 93.31 190 PRO A C 1
ATOM 1513 O O . PRO A 1 190 ? -53.535 32.513 60.475 1.00 93.31 190 PRO A O 1
ATOM 1516 N N . ILE A 1 191 ? -55.750 32.890 60.451 1.00 92.94 191 ILE A N 1
ATOM 1517 C CA . ILE A 1 191 ? -55.938 32.614 59.019 1.00 92.94 191 ILE A CA 1
ATOM 1518 C C . ILE A 1 191 ? -55.224 33.679 58.183 1.00 92.94 191 ILE A C 1
ATOM 1520 O O . ILE A 1 191 ? -54.480 33.340 57.262 1.00 92.94 191 ILE A O 1
ATOM 1524 N N . LEU A 1 192 ? -55.404 34.959 58.522 1.00 94.00 192 LEU A N 1
ATOM 1525 C CA . LEU A 1 192 ? -54.728 36.066 57.846 1.00 94.00 192 LEU A CA 1
ATOM 1526 C C . LEU A 1 192 ? -53.218 36.044 58.082 1.00 94.00 192 LEU A C 1
ATOM 1528 O O . LEU A 1 192 ? -52.465 36.277 57.141 1.00 94.00 192 LEU A O 1
ATOM 1532 N N . SER A 1 193 ? -52.763 35.723 59.295 1.00 92.44 193 SER A N 1
ATOM 1533 C CA . SER A 1 193 ? -51.335 35.602 59.603 1.00 92.44 193 SER A CA 1
ATOM 1534 C C . SER A 1 193 ? -50.665 34.534 58.734 1.00 92.44 193 SER A C 1
ATOM 1536 O O . SER A 1 193 ? -49.652 34.808 58.088 1.00 92.44 193 SER A O 1
ATOM 1538 N N . VAL A 1 194 ? -51.276 33.347 58.627 1.00 95.56 194 VAL A N 1
ATOM 1539 C CA . VAL A 1 194 ? -50.765 32.271 57.767 1.00 95.56 194 VAL A CA 1
ATOM 1540 C C . VAL A 1 194 ? -50.843 32.650 56.291 1.00 95.56 194 VAL A C 1
ATOM 1542 O O . VAL A 1 194 ? -49.905 32.365 55.550 1.00 95.56 194 VAL A O 1
ATOM 1545 N N . LEU A 1 195 ? -51.927 33.288 55.844 1.00 96.12 195 LEU A N 1
ATOM 1546 C CA . LEU A 1 195 ? -52.092 33.666 54.441 1.00 96.12 195 LEU A CA 1
ATOM 1547 C C . LEU A 1 195 ? -51.059 34.716 54.025 1.00 96.12 195 LEU A C 1
ATOM 1549 O O . LEU A 1 195 ? -50.338 34.495 53.056 1.00 96.12 195 LEU A O 1
ATOM 1553 N N . CYS A 1 196 ? -50.926 35.802 54.788 1.00 96.12 196 CYS A N 1
ATOM 1554 C CA . CYS A 1 196 ? -49.934 36.846 54.540 1.00 96.12 196 CYS A CA 1
ATOM 1555 C C . CYS A 1 196 ? -48.505 36.297 54.635 1.00 96.12 196 CYS A C 1
ATOM 1557 O O . CYS A 1 196 ? -47.684 36.581 53.762 1.00 96.12 196 CYS A O 1
ATOM 1559 N N . GLY A 1 197 ? -48.219 35.468 55.647 1.00 96.69 197 GLY A N 1
ATOM 1560 C CA . GLY A 1 197 ? -46.923 34.810 55.815 1.00 96.69 197 GLY A CA 1
ATOM 1561 C C . GLY A 1 197 ? -46.561 33.963 54.599 1.00 96.69 197 GLY A C 1
ATOM 1562 O O . GLY A 1 197 ? -45.542 34.214 53.961 1.00 96.69 197 GLY A O 1
ATOM 1563 N N . LYS A 1 198 ? -47.453 33.051 54.194 1.00 96.25 198 LYS A N 1
ATOM 1564 C CA . LYS A 1 198 ? -47.249 32.208 53.009 1.00 96.25 198 LYS A CA 1
ATOM 1565 C C . LYS A 1 198 ? -47.114 33.017 51.725 1.00 96.25 198 LYS A C 1
ATOM 1567 O O . LYS A 1 198 ? -46.277 32.677 50.899 1.00 96.25 198 LYS A O 1
ATOM 1572 N N . THR A 1 199 ? -47.899 34.081 51.540 1.00 96.12 199 THR A N 1
ATOM 1573 C CA . THR A 1 199 ? -47.783 34.918 50.335 1.00 96.12 199 THR A CA 1
ATOM 1574 C C . THR A 1 199 ? -46.458 35.669 50.270 1.00 96.12 199 THR A C 1
ATOM 1576 O O . THR A 1 199 ? -45.878 35.775 49.195 1.00 96.12 199 THR A O 1
ATOM 1579 N N . LEU A 1 200 ? -45.949 36.159 51.405 1.00 96.19 200 LEU A N 1
ATOM 1580 C CA . LEU A 1 200 ? -44.667 36.861 51.456 1.00 96.19 200 LEU A CA 1
ATOM 1581 C C . LEU A 1 200 ? -43.490 35.898 51.300 1.00 96.19 200 LEU A C 1
ATOM 1583 O O . LEU A 1 200 ? -42.520 36.233 50.627 1.00 96.19 200 LEU A O 1
ATOM 1587 N N . GLU A 1 201 ? -43.576 34.706 51.890 1.00 94.94 201 GLU A N 1
ATOM 1588 C CA . GLU A 1 201 ? -42.574 33.656 51.709 1.00 94.94 201 GLU A CA 1
ATOM 1589 C C . GLU A 1 201 ? -42.523 33.178 50.257 1.00 94.94 201 GLU A C 1
ATOM 1591 O O . GLU A 1 201 ? -41.437 33.141 49.683 1.00 94.94 201 GLU A O 1
ATOM 1596 N N . ALA A 1 202 ? -43.675 32.901 49.636 1.00 95.81 202 ALA A N 1
ATOM 1597 C CA . ALA A 1 202 ? -43.750 32.513 48.229 1.00 95.81 202 ALA A CA 1
ATOM 1598 C C . ALA A 1 202 ? -43.187 33.607 47.307 1.00 95.81 202 ALA A C 1
ATOM 1600 O O . ALA A 1 202 ? -42.284 33.332 46.524 1.00 95.81 202 ALA A O 1
ATOM 1601 N N . ALA A 1 203 ? -43.619 34.863 47.474 1.00 96.75 203 ALA A N 1
ATOM 1602 C CA . ALA A 1 203 ? -43.109 35.981 46.678 1.00 96.75 203 ALA A CA 1
ATOM 1603 C C . ALA A 1 203 ? -41.596 36.194 46.866 1.00 96.75 203 ALA A C 1
ATOM 1605 O O . ALA A 1 203 ? -40.882 36.511 45.918 1.00 96.75 203 ALA A O 1
ATOM 1606 N N . ARG A 1 204 ? -41.079 36.009 48.088 1.00 95.31 204 ARG A N 1
ATOM 1607 C CA . ARG A 1 204 ? -39.639 36.094 48.356 1.00 95.31 204 ARG A CA 1
ATOM 1608 C C . ARG A 1 204 ? -38.866 34.976 47.656 1.00 95.31 204 ARG A C 1
ATOM 1610 O O . ARG A 1 204 ? -37.799 35.256 47.117 1.00 95.31 204 ARG A O 1
ATOM 1617 N N . MET A 1 205 ? -39.370 33.744 47.697 1.00 95.00 205 MET A N 1
ATOM 1618 C CA . MET A 1 205 ? -38.745 32.603 47.025 1.00 95.00 205 MET A CA 1
ATOM 1619 C C . MET A 1 205 ? -38.717 32.808 45.509 1.00 95.00 205 MET A C 1
ATOM 1621 O O . MET A 1 205 ? -37.653 32.691 44.915 1.00 95.00 205 MET A O 1
ATOM 1625 N N . GLU A 1 206 ? -39.832 33.232 44.912 1.00 96.69 206 GLU A N 1
ATOM 1626 C CA . GLU A 1 206 ? -39.924 33.513 43.473 1.00 96.69 206 GLU A CA 1
ATOM 1627 C C . GLU A 1 206 ? -38.920 34.588 43.031 1.00 96.69 206 GLU A C 1
ATOM 1629 O O . GLU A 1 206 ? -38.182 34.388 42.071 1.00 96.69 206 GLU A O 1
ATOM 1634 N N . VAL A 1 207 ? -38.817 35.705 43.763 1.00 97.56 207 VAL A N 1
ATOM 1635 C CA . VAL A 1 207 ? -37.865 36.781 43.425 1.00 97.56 207 VAL A CA 1
ATOM 1636 C C . VAL A 1 207 ? -36.409 36.316 43.536 1.00 97.56 207 VAL A C 1
ATOM 1638 O O . VAL A 1 207 ? -35.575 36.718 42.725 1.00 97.56 207 VAL A O 1
ATOM 1641 N N . LEU A 1 208 ? -36.082 35.481 44.528 1.00 96.00 208 LEU A N 1
ATOM 1642 C CA . LEU A 1 208 ? -34.735 34.922 44.661 1.00 96.00 208 LEU A CA 1
ATOM 1643 C C . LEU A 1 208 ? -34.414 33.965 43.508 1.00 96.00 208 LEU A C 1
ATOM 1645 O O . LEU A 1 208 ? -33.351 34.087 42.905 1.00 96.00 208 LEU A O 1
ATOM 1649 N N . GLU A 1 209 ? -35.343 33.076 43.158 1.00 95.12 209 GLU A N 1
ATOM 1650 C CA . GLU A 1 209 ? -35.195 32.158 42.026 1.00 95.12 209 GLU A CA 1
ATOM 1651 C C . GLU A 1 209 ? -35.041 32.912 40.694 1.00 95.12 209 GLU A C 1
ATOM 1653 O O . GLU A 1 209 ? -34.180 32.574 39.877 1.00 95.12 209 GLU A O 1
ATOM 1658 N N . GLU A 1 210 ? -35.826 33.969 40.468 1.00 96.06 210 GLU A N 1
ATOM 1659 C CA . GLU A 1 210 ? -35.720 34.802 39.268 1.00 96.06 210 GLU A CA 1
ATOM 1660 C C . GLU A 1 210 ? -34.362 35.502 39.157 1.00 96.06 210 GLU A C 1
ATOM 1662 O O . GLU A 1 210 ? -33.785 35.555 38.063 1.00 96.06 210 GLU A O 1
ATOM 1667 N N . GLU A 1 211 ? -33.832 36.019 40.268 1.00 94.62 211 GLU A N 1
ATOM 1668 C CA . GLU A 1 211 ? -32.543 36.708 40.280 1.00 94.62 211 GLU A CA 1
ATOM 1669 C C . GLU A 1 211 ? -31.376 35.723 40.113 1.00 94.62 211 GLU A C 1
ATOM 1671 O O . GLU A 1 211 ? -30.452 35.992 39.343 1.00 94.62 211 GLU A O 1
ATOM 1676 N N . GLU A 1 212 ? -31.444 34.536 40.723 1.00 92.19 212 GLU A N 1
ATOM 1677 C CA . GLU A 1 212 ? -30.476 33.459 40.481 1.00 92.19 212 GLU A CA 1
ATOM 1678 C C . GLU A 1 212 ? -30.469 33.035 39.006 1.00 92.19 212 GLU A C 1
ATOM 1680 O O . GLU A 1 212 ? -29.407 32.977 38.376 1.00 92.19 212 GLU A O 1
ATOM 1685 N N . LEU A 1 213 ? -31.648 32.823 38.409 1.00 94.69 213 LEU A N 1
ATOM 1686 C CA . LEU A 1 213 ? -31.776 32.499 36.987 1.00 94.69 213 LEU A CA 1
ATOM 1687 C C . LEU A 1 213 ? -31.262 33.629 36.089 1.00 94.69 213 LEU A C 1
ATOM 1689 O O . LEU A 1 213 ? -30.674 33.356 35.038 1.00 94.69 213 LEU A O 1
ATOM 1693 N N . ARG A 1 214 ? -31.470 34.897 36.460 1.00 95.50 214 ARG A N 1
ATOM 1694 C CA . ARG A 1 214 ? -30.922 36.046 35.726 1.00 95.50 214 ARG A CA 1
ATOM 1695 C C . ARG A 1 214 ? -29.395 36.027 35.756 1.00 95.50 214 ARG A C 1
ATOM 1697 O O . ARG A 1 214 ? -28.787 36.098 34.689 1.00 95.50 214 ARG A O 1
ATOM 1704 N N . ILE A 1 215 ? -28.791 35.859 36.931 1.00 94.56 215 ILE A N 1
ATOM 1705 C CA . ILE A 1 215 ? -27.331 35.813 37.093 1.00 94.56 215 ILE A CA 1
ATOM 1706 C C . ILE A 1 215 ? -26.733 34.645 36.298 1.00 94.56 215 ILE A C 1
ATOM 1708 O O . ILE A 1 215 ? -25.754 34.837 35.576 1.00 94.56 215 ILE A O 1
ATOM 1712 N N . MET A 1 216 ? -27.335 33.452 36.357 1.00 91.69 216 MET A N 1
ATOM 1713 C CA . MET A 1 216 ? -26.868 32.296 35.580 1.00 91.69 216 MET A CA 1
ATOM 1714 C C . MET A 1 216 ? -26.913 32.559 34.071 1.00 91.69 216 MET A C 1
ATOM 1716 O O . MET A 1 216 ? -25.953 32.249 33.364 1.00 91.69 216 MET A O 1
ATOM 1720 N N . ARG A 1 217 ? -27.991 33.173 33.562 1.00 95.69 217 ARG A N 1
ATOM 1721 C CA . ARG A 1 217 ? -28.103 33.526 32.136 1.00 95.69 217 ARG A CA 1
ATOM 1722 C C . ARG A 1 217 ? -27.072 34.567 31.715 1.00 95.69 217 ARG A C 1
ATOM 1724 O O . ARG A 1 217 ? -26.522 34.454 30.623 1.00 95.69 217 ARG A O 1
ATOM 1731 N N . GLU A 1 218 ? -26.798 35.567 32.549 1.00 95.19 218 GLU A N 1
ATOM 1732 C CA . GLU A 1 218 ? -25.769 36.573 32.266 1.00 95.19 218 GLU A CA 1
ATOM 1733 C C . GLU A 1 218 ? -24.368 35.959 32.229 1.00 95.19 218 GLU A C 1
ATOM 1735 O O . GLU A 1 218 ? -23.604 36.239 31.304 1.00 95.19 218 GLU A O 1
ATOM 1740 N N . GLN A 1 219 ? -24.052 35.068 33.172 1.00 93.81 219 GLN A N 1
ATOM 1741 C CA . GLN A 1 219 ? -22.786 34.335 33.181 1.00 93.81 219 GLN A CA 1
ATOM 1742 C C . GLN A 1 219 ? -22.643 33.431 31.955 1.00 93.81 219 GLN A C 1
ATOM 1744 O O . GLN A 1 219 ? -21.591 33.431 31.315 1.00 93.81 219 GLN A O 1
ATOM 1749 N N . GLN A 1 220 ? -23.702 32.702 31.593 1.00 92.69 220 GLN A N 1
ATOM 1750 C CA . GLN A 1 220 ? -23.712 31.850 30.406 1.00 92.69 220 GLN A CA 1
ATOM 1751 C C . GLN A 1 220 ? -23.518 32.673 29.131 1.00 92.69 220 GLN A C 1
ATOM 1753 O O . GLN A 1 220 ? -22.661 32.344 28.315 1.00 92.69 220 GLN A O 1
ATOM 1758 N N . LYS A 1 221 ? -24.239 33.791 28.994 1.00 95.81 221 LYS A N 1
ATOM 1759 C CA . LYS A 1 221 ? -24.101 34.694 27.849 1.00 95.81 221 LYS A CA 1
ATOM 1760 C C . LYS A 1 221 ? -22.691 35.277 27.752 1.00 95.81 221 LYS A C 1
ATOM 1762 O O . LYS A 1 221 ? -22.106 35.263 26.678 1.00 95.81 221 LYS A O 1
ATOM 1767 N N . HIS A 1 222 ? -22.125 35.739 28.867 1.00 95.06 222 HIS A N 1
ATOM 1768 C CA . HIS A 1 222 ? -20.753 36.241 28.896 1.00 95.06 222 HIS A CA 1
ATOM 1769 C C . HIS A 1 222 ? -19.747 35.158 28.482 1.00 95.06 222 HIS A C 1
ATOM 1771 O O . HIS A 1 222 ? -18.817 35.429 27.726 1.00 95.06 222 HIS A O 1
ATOM 1777 N N . PHE A 1 223 ? -19.927 33.921 28.950 1.00 94.75 223 PHE A N 1
ATOM 1778 C CA . PHE A 1 223 ? -19.080 32.800 28.549 1.00 94.75 223 PHE A CA 1
ATOM 1779 C C . PHE A 1 223 ? -19.202 32.488 27.050 1.00 94.75 223 PHE A C 1
ATOM 1781 O O . PHE A 1 223 ? -18.184 32.291 26.387 1.00 94.75 223 PHE A O 1
ATOM 1788 N N . ASP A 1 224 ? -20.415 32.496 26.501 1.00 93.94 224 ASP A N 1
ATOM 1789 C CA . ASP A 1 224 ? -20.654 32.273 25.073 1.00 93.94 224 ASP A CA 1
ATOM 1790 C C . ASP A 1 224 ? -20.055 33.396 24.209 1.00 93.94 224 ASP A C 1
ATOM 1792 O O . ASP A 1 224 ? -19.428 33.124 23.182 1.00 93.94 224 ASP A O 1
ATOM 1796 N N . ASP A 1 225 ? -20.158 34.651 24.647 1.00 94.94 225 ASP A N 1
ATOM 1797 C CA . ASP A 1 225 ? -19.546 35.804 23.979 1.00 94.94 225 ASP A CA 1
ATOM 1798 C C . ASP A 1 225 ? -18.008 35.689 23.966 1.00 94.94 225 ASP A C 1
ATOM 1800 O O . ASP A 1 225 ? -17.369 35.889 22.930 1.00 94.94 225 ASP A O 1
ATOM 1804 N N . VAL A 1 226 ? -17.394 35.284 25.085 1.00 95.12 226 VAL A N 1
ATOM 1805 C CA . VAL A 1 226 ? -15.943 35.031 25.152 1.00 95.12 226 VAL A CA 1
ATOM 1806 C C . VAL A 1 226 ? -15.553 33.864 24.245 1.00 95.12 226 VAL A C 1
ATOM 1808 O O . VAL A 1 226 ? -14.632 33.987 23.440 1.00 95.12 226 VAL A O 1
ATOM 1811 N N . LYS A 1 227 ? -16.289 32.752 24.301 1.00 95.62 227 LYS A N 1
ATOM 1812 C CA . LYS A 1 227 ? -16.017 31.556 23.495 1.00 95.62 227 LYS A CA 1
ATOM 1813 C C . LYS A 1 227 ? -16.126 31.833 21.996 1.00 95.62 227 LYS A C 1
ATOM 1815 O O . LYS A 1 227 ? -15.308 31.348 21.213 1.00 95.62 227 LYS A O 1
ATOM 1820 N N . THR A 1 228 ? -17.129 32.599 21.574 1.00 95.31 228 THR A N 1
ATOM 1821 C CA . THR A 1 228 ? -17.299 32.981 20.164 1.00 95.31 228 THR A CA 1
ATOM 1822 C C . THR A 1 228 ? -16.184 33.916 19.697 1.00 95.31 228 THR A C 1
ATOM 1824 O O . THR A 1 228 ? -15.673 33.734 18.589 1.00 95.31 228 THR A O 1
ATOM 1827 N N . ALA A 1 229 ? -15.740 34.850 20.543 1.00 96.06 229 ALA A N 1
ATOM 1828 C CA . ALA A 1 229 ? -14.595 35.712 20.258 1.00 96.06 229 ALA A CA 1
ATOM 1829 C C . ALA A 1 229 ? -13.283 34.914 20.128 1.00 96.06 229 ALA A C 1
ATOM 1831 O O . ALA A 1 229 ? -12.562 35.083 19.141 1.00 96.06 229 ALA A O 1
ATOM 1832 N N . GLU A 1 230 ? -13.009 33.997 21.059 1.00 92.44 230 GLU A N 1
ATOM 1833 C CA . GLU A 1 230 ? -11.838 33.110 21.018 1.00 92.44 230 GLU A CA 1
ATOM 1834 C C . GLU A 1 230 ? -11.844 32.222 19.769 1.00 92.44 230 GLU A C 1
ATOM 1836 O O . GLU A 1 230 ? -10.824 32.085 19.090 1.00 92.44 230 GLU A O 1
ATOM 1841 N N . HIS A 1 231 ? -13.002 31.659 19.408 1.00 92.75 231 HIS A N 1
ATOM 1842 C CA . HIS A 1 231 ? -13.134 30.835 18.209 1.00 92.75 231 HIS A CA 1
ATOM 1843 C C . HIS A 1 231 ? -12.870 31.642 16.929 1.00 92.75 231 HIS A C 1
ATOM 1845 O O . HIS A 1 231 ? -12.207 31.157 16.007 1.00 92.75 231 HIS A O 1
ATOM 1851 N N . LEU A 1 232 ? -13.363 32.880 16.850 1.00 94.75 232 LEU A N 1
ATOM 1852 C CA . LEU A 1 232 ? -13.120 33.754 15.704 1.00 94.75 232 LEU A CA 1
ATOM 1853 C C . LEU A 1 232 ? -11.634 34.129 15.585 1.00 94.75 232 LEU A C 1
ATOM 1855 O O . LEU A 1 232 ? -11.082 34.153 14.481 1.00 94.75 232 LEU A O 1
ATOM 1859 N N . GLU A 1 233 ? -10.967 34.393 16.710 1.00 90.94 233 GLU A N 1
ATOM 1860 C CA . GLU A 1 233 ? -9.531 34.671 16.738 1.00 90.94 233 GLU A CA 1
ATOM 1861 C C . GLU A 1 233 ? -8.708 33.446 16.320 1.00 90.94 233 GLU A C 1
ATOM 1863 O O . GLU A 1 233 ? -7.825 33.564 15.464 1.00 90.94 233 GLU A O 1
ATOM 1868 N N . ALA A 1 234 ? -9.044 32.260 16.835 1.00 93.25 234 ALA A N 1
ATOM 1869 C CA . ALA A 1 234 ? -8.415 31.002 16.445 1.00 93.25 234 ALA A CA 1
ATOM 1870 C C . ALA A 1 234 ? -8.553 30.748 14.936 1.00 93.25 234 ALA A C 1
ATOM 1872 O O . ALA A 1 234 ? -7.558 30.479 14.258 1.00 93.25 234 ALA A O 1
ATOM 1873 N N . GLN A 1 235 ? -9.752 30.939 14.378 1.00 93.12 235 GLN A N 1
ATOM 1874 C CA . GLN A 1 235 ? -10.000 30.778 12.945 1.00 93.12 235 GLN A CA 1
ATOM 1875 C C . GLN A 1 235 ? -9.191 31.779 12.108 1.00 93.12 235 GLN A C 1
ATOM 1877 O O . GLN A 1 235 ? -8.626 31.429 11.067 1.00 93.12 235 GLN A O 1
ATOM 1882 N N . ARG A 1 236 ? -9.086 33.034 12.559 1.00 95.62 236 ARG A N 1
ATOM 1883 C CA . ARG A 1 236 ? -8.265 34.054 11.895 1.00 95.62 236 ARG A CA 1
ATOM 1884 C C . ARG A 1 236 ? -6.784 33.667 11.888 1.00 95.62 236 ARG A C 1
ATOM 1886 O O . ARG A 1 236 ? -6.106 33.871 10.876 1.00 95.62 236 ARG A O 1
ATOM 1893 N N . MET A 1 237 ? -6.282 33.119 12.993 1.00 91.94 237 MET A N 1
ATOM 1894 C CA . MET A 1 237 ? -4.900 32.653 13.110 1.00 91.94 237 MET A CA 1
ATOM 1895 C C . MET A 1 237 ? -4.633 31.449 12.204 1.00 91.94 237 MET A C 1
ATOM 1897 O O . MET A 1 237 ? -3.653 31.463 11.456 1.00 91.94 237 MET A O 1
ATOM 1901 N N . GLU A 1 238 ? -5.538 30.472 12.176 1.00 90.06 238 GLU A N 1
ATOM 1902 C CA . GLU A 1 238 ? -5.442 29.296 11.308 1.00 90.06 238 GLU A CA 1
ATOM 1903 C C . GLU A 1 238 ? -5.418 29.687 9.823 1.00 90.06 238 GLU A C 1
ATOM 1905 O O . GLU A 1 238 ? -4.544 29.252 9.070 1.00 90.06 238 GLU A O 1
ATOM 1910 N N . GLN A 1 239 ? -6.304 30.591 9.393 1.00 93.69 239 GLN A N 1
ATOM 1911 C CA . GLN A 1 239 ? -6.309 31.096 8.016 1.00 93.69 239 GLN A CA 1
ATOM 1912 C C . GLN A 1 239 ? -5.002 31.816 7.653 1.00 93.69 239 GLN A C 1
ATOM 1914 O O . GLN A 1 239 ? -4.511 31.693 6.524 1.00 93.69 239 GLN A O 1
ATOM 1919 N N . ALA A 1 240 ? -4.414 32.569 8.587 1.00 93.25 240 ALA A N 1
ATOM 1920 C CA . ALA A 1 240 ? -3.135 33.236 8.369 1.00 93.25 240 ALA A CA 1
ATOM 1921 C C . ALA A 1 240 ? -1.976 32.231 8.240 1.00 93.25 240 ALA A C 1
ATOM 1923 O O . ALA A 1 240 ? -1.103 32.413 7.384 1.00 93.25 240 ALA A O 1
ATOM 1924 N N . GLU A 1 241 ? -1.962 31.166 9.043 1.00 87.88 241 GLU A N 1
ATOM 1925 C CA . GLU A 1 241 ? -0.982 30.082 8.923 1.00 87.88 241 GLU A CA 1
ATOM 1926 C C . GLU A 1 241 ? -1.154 29.293 7.626 1.00 87.88 241 GLU A C 1
ATOM 1928 O O . GLU A 1 241 ? -0.169 29.047 6.924 1.00 87.88 241 GLU A O 1
ATOM 1933 N N . LEU A 1 242 ? -2.395 28.985 7.244 1.00 94.00 242 LEU A N 1
ATOM 1934 C CA . LEU A 1 242 ? -2.706 28.296 5.998 1.00 94.00 242 LEU A CA 1
ATOM 1935 C C . LEU A 1 242 ? -2.199 29.089 4.789 1.00 94.00 242 LEU A C 1
ATOM 1937 O O . LEU A 1 242 ? -1.534 28.526 3.921 1.00 94.00 242 LEU A O 1
ATOM 1941 N N . ARG A 1 243 ? -2.419 30.411 4.758 1.00 94.62 243 ARG A N 1
ATOM 1942 C CA . ARG A 1 243 ? -1.890 31.285 3.695 1.00 94.62 243 ARG A CA 1
ATOM 1943 C C . ARG A 1 243 ? -0.364 31.252 3.627 1.00 94.62 243 ARG A C 1
ATOM 1945 O O . ARG A 1 243 ? 0.192 31.109 2.538 1.00 94.62 243 ARG A O 1
ATOM 1952 N N . LYS A 1 244 ? 0.325 31.334 4.772 1.00 93.88 244 LYS A N 1
ATOM 1953 C CA . LYS A 1 244 ? 1.797 31.246 4.829 1.00 93.88 244 LYS A CA 1
ATOM 1954 C C . LYS A 1 244 ? 2.301 29.889 4.340 1.00 93.88 244 LYS A C 1
ATOM 1956 O O . LYS A 1 244 ? 3.282 29.834 3.597 1.00 93.88 244 LYS A O 1
ATOM 1961 N N . LYS A 1 245 ? 1.626 28.803 4.722 1.00 91.88 245 LYS A N 1
ATOM 1962 C CA . LYS A 1 245 ? 1.954 27.440 4.291 1.00 91.88 245 LYS A CA 1
ATOM 1963 C C . LYS A 1 245 ? 1.774 27.279 2.782 1.00 91.88 245 LYS A C 1
ATOM 1965 O O . LYS A 1 245 ? 2.705 26.839 2.114 1.00 91.88 245 LYS A O 1
ATOM 1970 N N . GLN A 1 246 ? 0.642 27.724 2.239 1.00 93.38 246 GLN A N 1
ATOM 1971 C CA . GLN A 1 246 ? 0.373 27.701 0.799 1.00 93.38 246 GLN A CA 1
ATOM 1972 C C . GLN A 1 246 ? 1.404 28.518 0.012 1.00 93.38 246 GLN A C 1
ATOM 1974 O O . GLN A 1 246 ? 1.882 28.080 -1.033 1.00 93.38 246 GLN A O 1
ATOM 1979 N N . GLU A 1 247 ? 1.793 29.699 0.500 1.00 93.25 247 GLU A N 1
ATOM 1980 C CA . GLU A 1 247 ? 2.824 30.506 -0.154 1.00 93.25 247 GLU A CA 1
ATOM 1981 C C . GLU A 1 247 ? 4.196 29.816 -0.122 1.00 93.25 247 GLU A C 1
ATOM 1983 O O . GLU A 1 247 ? 4.908 29.789 -1.130 1.00 93.25 247 GLU A O 1
ATOM 1988 N N . PHE A 1 248 ? 4.562 29.207 1.008 1.00 93.44 248 PHE A N 1
ATOM 1989 C CA . PHE A 1 248 ? 5.788 28.422 1.133 1.00 93.44 248 PHE A CA 1
ATOM 1990 C C . PHE A 1 248 ? 5.803 27.225 0.171 1.00 93.44 248 PHE A C 1
ATOM 1992 O O . PHE A 1 248 ? 6.802 26.994 -0.517 1.00 93.44 248 PHE A O 1
ATOM 1999 N N . GLU A 1 249 ? 4.693 26.497 0.063 1.00 91.25 249 GLU A N 1
ATOM 2000 C CA . GLU A 1 249 ? 4.538 25.373 -0.861 1.00 91.25 249 GLU A CA 1
ATOM 2001 C C . GLU A 1 249 ? 4.632 25.821 -2.322 1.00 91.25 249 GLU A C 1
ATOM 2003 O O . GLU A 1 249 ? 5.398 25.229 -3.087 1.00 91.25 249 GLU A O 1
ATOM 2008 N N . LYS A 1 250 ? 3.974 26.929 -2.695 1.00 94.88 250 LYS A N 1
ATOM 2009 C CA . LYS A 1 250 ? 4.102 27.540 -4.030 1.00 94.88 250 LYS A CA 1
ATOM 2010 C C . LYS A 1 250 ? 5.550 27.920 -4.343 1.00 94.88 250 LYS A C 1
ATOM 2012 O O . LYS A 1 250 ? 6.046 27.623 -5.430 1.00 94.88 250 LYS A O 1
ATOM 2017 N N . ARG A 1 251 ? 6.275 28.527 -3.396 1.00 93.00 251 ARG A N 1
ATOM 2018 C CA . ARG A 1 251 ? 7.701 28.866 -3.574 1.00 93.00 251 ARG A CA 1
ATOM 2019 C C . ARG A 1 251 ? 8.557 27.614 -3.775 1.00 93.00 251 ARG A C 1
ATOM 2021 O O . ARG A 1 251 ? 9.367 27.576 -4.702 1.00 93.00 251 ARG A O 1
ATOM 2028 N N . LYS A 1 252 ? 8.338 26.576 -2.965 1.00 94.00 252 LYS A N 1
ATOM 2029 C CA . LYS A 1 252 ? 9.035 25.285 -3.066 1.00 94.00 252 LYS A CA 1
ATOM 2030 C C . LYS A 1 252 ? 8.757 24.587 -4.401 1.00 94.00 252 LYS A C 1
ATOM 2032 O O . LYS A 1 252 ? 9.681 24.033 -4.999 1.00 94.00 252 LYS A O 1
ATOM 2037 N N . HIS A 1 253 ? 7.514 24.625 -4.880 1.00 92.25 253 HIS A N 1
ATOM 2038 C CA . HIS A 1 253 ? 7.127 24.085 -6.182 1.00 92.25 253 HIS A CA 1
ATOM 2039 C C . HIS A 1 253 ? 7.848 24.816 -7.321 1.00 92.25 253 HIS A C 1
ATOM 2041 O O . HIS A 1 253 ? 8.575 24.193 -8.097 1.00 92.25 253 HIS A O 1
ATOM 2047 N N . ASN A 1 254 ? 7.759 26.147 -7.339 1.00 93.25 254 ASN A N 1
ATOM 2048 C CA . ASN A 1 254 ? 8.394 26.987 -8.353 1.00 93.25 254 ASN A CA 1
ATOM 2049 C C . ASN A 1 254 ? 9.918 26.795 -8.401 1.00 93.25 254 ASN A C 1
ATOM 2051 O O . ASN A 1 254 ? 10.520 26.805 -9.475 1.00 93.25 254 ASN A O 1
ATOM 2055 N N . GLU A 1 255 ? 10.576 26.612 -7.254 1.00 91.88 255 GLU A N 1
ATOM 2056 C CA . GLU A 1 255 ? 12.016 26.349 -7.209 1.00 91.88 255 GLU A CA 1
ATOM 2057 C C . GLU A 1 255 ? 12.374 24.970 -7.785 1.00 91.88 255 GLU A C 1
ATOM 2059 O O . GLU A 1 255 ? 13.324 24.848 -8.568 1.00 91.88 255 GLU A O 1
ATOM 2064 N N . ARG A 1 256 ? 11.585 23.937 -7.463 1.00 92.75 256 ARG A N 1
ATOM 2065 C CA . ARG A 1 256 ? 11.746 22.593 -8.038 1.00 92.75 256 ARG A CA 1
ATOM 2066 C C . ARG A 1 256 ? 11.580 22.613 -9.555 1.00 92.75 256 ARG A C 1
ATOM 2068 O O . ARG A 1 256 ? 12.421 22.046 -10.253 1.00 92.75 256 ARG A O 1
ATOM 2075 N N . GLU A 1 257 ? 10.562 23.293 -10.073 1.00 93.50 257 GLU A N 1
ATOM 2076 C CA . GLU A 1 257 ? 10.356 23.443 -11.517 1.00 93.50 257 GLU A CA 1
ATOM 2077 C C . GLU A 1 257 ? 11.491 24.213 -12.189 1.00 93.50 257 GLU A C 1
ATOM 2079 O O . GLU A 1 257 ? 12.040 23.754 -13.192 1.00 93.50 257 GLU A O 1
ATOM 2084 N N . LYS A 1 258 ? 11.937 25.330 -11.602 1.00 95.62 258 LYS A N 1
ATOM 2085 C CA . LYS A 1 258 ? 13.109 26.069 -12.098 1.00 95.62 258 LYS A CA 1
ATOM 2086 C C . LYS A 1 258 ? 14.346 25.175 -12.168 1.00 95.62 258 LYS A C 1
ATOM 2088 O O . LYS A 1 258 ? 15.082 25.236 -13.154 1.00 95.62 258 LYS A O 1
ATOM 2093 N N . LYS A 1 259 ? 14.583 24.323 -11.164 1.00 94.75 259 LYS A N 1
ATOM 2094 C CA . LYS A 1 259 ? 15.701 23.365 -11.169 1.00 94.75 259 LYS A CA 1
ATOM 2095 C C . LYS A 1 259 ? 15.546 22.324 -12.281 1.00 94.75 259 LYS A C 1
ATOM 2097 O O . LYS A 1 259 ? 16.505 22.103 -13.021 1.00 94.75 259 LYS A O 1
ATOM 2102 N N . LYS A 1 260 ? 14.356 21.734 -12.444 1.00 93.81 260 LYS A N 1
ATOM 2103 C CA . LYS A 1 260 ? 14.056 20.785 -13.535 1.00 93.81 260 LYS A CA 1
ATOM 2104 C C . LYS A 1 260 ? 14.302 21.422 -14.907 1.00 93.81 260 LYS A C 1
ATOM 2106 O O . LYS A 1 260 ? 15.029 20.853 -15.722 1.00 93.81 260 LYS A O 1
ATOM 2111 N N . ASN A 1 261 ? 13.804 22.638 -15.123 1.00 94.69 261 ASN A N 1
ATOM 2112 C CA . ASN A 1 261 ? 13.972 23.378 -16.374 1.00 94.69 261 ASN A CA 1
ATOM 2113 C C . ASN A 1 261 ? 15.441 23.712 -16.664 1.00 94.69 261 ASN A C 1
ATOM 2115 O O . ASN A 1 261 ? 15.888 23.541 -17.797 1.00 94.69 261 ASN A O 1
ATOM 2119 N N . LYS A 1 262 ? 16.228 24.099 -15.650 1.00 94.81 262 LYS A N 1
ATOM 2120 C CA . LYS A 1 262 ? 17.680 24.308 -15.799 1.00 94.81 262 LYS A CA 1
ATOM 2121 C C . LYS A 1 262 ? 18.404 23.030 -16.224 1.00 94.81 262 LYS A C 1
ATOM 2123 O O . LYS A 1 262 ? 19.220 23.075 -17.141 1.00 94.81 262 LYS A O 1
ATOM 2128 N N . VAL A 1 263 ? 18.088 21.891 -15.604 1.00 94.94 263 VAL A N 1
ATOM 2129 C CA . VAL A 1 263 ? 18.682 20.593 -15.969 1.00 94.94 263 VAL A CA 1
ATOM 2130 C C . VAL A 1 263 ? 18.299 20.202 -17.397 1.00 94.94 263 VAL A C 1
ATOM 2132 O O . VAL A 1 263 ? 19.165 19.792 -18.168 1.00 94.94 263 VAL A O 1
ATOM 2135 N N . ALA A 1 264 ? 17.031 20.361 -17.781 1.00 94.62 264 ALA A N 1
ATOM 2136 C CA . ALA A 1 264 ? 16.567 20.067 -19.134 1.00 94.62 264 ALA A CA 1
ATOM 2137 C C . ALA A 1 264 ? 17.237 20.971 -20.183 1.00 94.62 264 ALA A C 1
ATOM 2139 O O . ALA A 1 264 ? 17.704 20.481 -21.212 1.00 94.62 264 ALA A O 1
ATOM 2140 N N . ALA A 1 265 ? 17.346 22.274 -19.913 1.00 95.50 265 ALA A N 1
ATOM 2141 C CA . ALA A 1 265 ? 18.042 23.221 -20.780 1.00 95.50 265 ALA A CA 1
ATOM 2142 C C . ALA A 1 265 ? 19.531 22.869 -20.923 1.00 95.50 265 ALA A C 1
ATOM 2144 O O . ALA A 1 265 ? 20.040 22.812 -22.041 1.00 95.50 265 ALA A O 1
ATOM 2145 N N . HIS A 1 266 ? 20.207 22.545 -19.817 1.00 94.81 266 HIS A N 1
ATOM 2146 C CA . HIS A 1 266 ? 21.602 22.110 -19.837 1.00 94.81 266 HIS A CA 1
ATOM 2147 C C . HIS A 1 266 ? 21.787 20.837 -20.673 1.00 94.81 266 HIS A C 1
ATOM 2149 O O . HIS A 1 266 ? 22.639 20.802 -21.558 1.00 94.81 266 HIS A O 1
ATOM 2155 N N . LYS A 1 267 ? 20.936 19.819 -20.480 1.00 94.94 267 LYS A N 1
ATOM 2156 C CA . LYS A 1 267 ? 20.947 18.594 -21.297 1.00 94.94 267 LYS A CA 1
ATOM 2157 C C . LYS A 1 267 ? 20.765 18.894 -22.787 1.00 94.94 267 LYS A C 1
ATOM 2159 O O . LYS A 1 267 ? 21.496 18.339 -23.600 1.00 94.94 267 LYS A O 1
ATOM 2164 N N . LYS A 1 268 ? 19.848 19.799 -23.154 1.00 96.25 268 LYS A N 1
ATOM 2165 C CA . LYS A 1 268 ? 19.643 20.221 -24.553 1.00 96.25 268 LYS A CA 1
ATOM 2166 C C . LYS A 1 268 ? 20.888 20.887 -25.144 1.00 96.25 268 LYS A C 1
ATOM 2168 O O . LYS A 1 268 ? 21.232 20.615 -26.291 1.00 96.25 268 LYS A O 1
ATOM 2173 N N . ILE A 1 269 ? 21.571 21.734 -24.374 1.00 96.38 269 ILE A N 1
ATOM 2174 C CA . ILE A 1 269 ? 22.816 22.387 -24.805 1.00 96.38 269 ILE A CA 1
ATOM 2175 C C . ILE A 1 269 ? 23.923 21.348 -25.012 1.00 96.38 269 ILE A C 1
ATOM 2177 O O . ILE A 1 269 ? 24.560 21.344 -26.064 1.00 96.38 269 ILE A O 1
ATOM 2181 N N . VAL A 1 270 ? 24.105 20.433 -24.057 1.00 95.69 270 VAL A N 1
ATOM 2182 C CA . VAL A 1 270 ? 25.104 19.357 -24.148 1.00 95.69 270 VAL A CA 1
ATOM 2183 C C . VAL A 1 270 ? 24.824 18.450 -25.346 1.00 95.69 270 VAL A C 1
ATOM 2185 O O . VAL A 1 270 ? 25.718 18.220 -26.155 1.00 95.69 270 VAL A O 1
ATOM 2188 N N . ALA A 1 271 ? 23.579 18.000 -25.522 1.00 94.94 271 ALA A N 1
ATOM 2189 C CA . ALA A 1 271 ? 23.182 17.172 -26.658 1.00 94.94 271 ALA A CA 1
ATOM 2190 C C . ALA A 1 271 ? 23.439 17.879 -27.996 1.00 94.94 271 ALA A C 1
ATOM 2192 O O . ALA A 1 271 ? 23.983 17.276 -28.918 1.00 94.94 271 ALA A O 1
ATOM 2193 N N . ARG A 1 272 ? 23.124 19.178 -28.090 1.00 96.00 272 ARG A N 1
ATOM 2194 C CA . ARG A 1 272 ? 23.432 19.988 -29.274 1.00 96.00 272 ARG A CA 1
ATOM 2195 C C . ARG A 1 272 ? 24.934 20.037 -29.545 1.00 96.00 272 ARG A C 1
ATOM 2197 O O . ARG A 1 272 ? 25.335 19.918 -30.699 1.00 96.00 272 ARG A O 1
ATOM 2204 N N . GLN A 1 273 ? 25.756 20.220 -28.514 1.00 95.25 273 GLN A N 1
ATOM 2205 C CA . GLN A 1 273 ? 27.207 20.268 -28.672 1.00 95.25 273 GLN A CA 1
ATOM 2206 C C . GLN A 1 273 ? 27.760 18.921 -29.148 1.00 95.25 273 GLN A C 1
ATOM 2208 O O . GLN A 1 273 ? 28.532 18.887 -30.102 1.00 95.25 273 GLN A O 1
ATOM 2213 N N . ILE A 1 274 ? 27.313 17.813 -28.553 1.00 92.75 274 ILE A N 1
ATOM 2214 C CA . ILE A 1 274 ? 27.699 16.457 -28.966 1.00 92.75 274 ILE A CA 1
ATOM 2215 C C . ILE A 1 274 ? 27.282 16.198 -30.417 1.00 92.75 274 ILE A C 1
ATOM 2217 O O . ILE A 1 274 ? 28.108 15.768 -31.219 1.00 92.75 274 ILE A O 1
ATOM 2221 N N . ALA A 1 275 ? 26.040 16.526 -30.783 1.00 94.00 275 ALA A N 1
ATOM 2222 C CA . ALA A 1 275 ? 25.542 16.359 -32.146 1.00 94.00 275 ALA A CA 1
ATOM 2223 C C . ALA A 1 275 ? 26.367 17.162 -33.163 1.00 94.00 275 ALA A C 1
ATOM 2225 O O . ALA A 1 275 ? 26.708 16.640 -34.221 1.00 94.00 275 ALA A O 1
ATOM 2226 N N . LYS A 1 276 ? 26.752 18.405 -32.839 1.00 93.25 276 LYS A N 1
ATOM 2227 C CA . LYS A 1 276 ? 27.646 19.207 -33.691 1.00 93.25 276 LYS A CA 1
ATOM 2228 C C . LYS A 1 276 ? 29.015 18.551 -33.865 1.00 93.25 276 LYS A C 1
ATOM 2230 O O . LYS A 1 276 ? 29.488 18.453 -34.993 1.00 93.25 276 LYS A O 1
ATOM 2235 N N . MET A 1 277 ? 29.632 18.094 -32.774 1.00 90.50 277 MET A N 1
ATOM 2236 C CA . MET A 1 277 ? 30.953 17.452 -32.818 1.00 90.50 277 MET A CA 1
ATOM 2237 C C . MET A 1 277 ? 30.928 16.147 -33.622 1.00 90.50 277 MET A C 1
ATOM 2239 O O . MET A 1 277 ? 31.856 15.878 -34.382 1.00 90.50 277 MET A O 1
ATOM 2243 N N . TYR A 1 278 ? 29.854 15.364 -33.499 1.00 88.12 278 TYR A N 1
ATOM 2244 C CA . TYR A 1 278 ? 29.661 14.133 -34.262 1.00 88.12 278 TYR A CA 1
ATOM 2245 C C . TYR A 1 278 ? 29.427 14.413 -35.755 1.00 88.12 278 TYR A C 1
ATOM 2247 O O . TYR A 1 278 ? 30.155 13.902 -36.609 1.00 88.12 278 TYR A O 1
ATOM 2255 N N . ASN A 1 279 ? 28.472 15.292 -36.076 1.00 89.69 279 ASN A N 1
ATOM 2256 C CA . ASN A 1 279 ? 28.120 15.628 -37.458 1.00 89.69 279 ASN A CA 1
ATOM 2257 C C . ASN A 1 279 ? 29.268 16.304 -38.214 1.00 89.69 279 ASN A C 1
ATOM 2259 O O . ASN A 1 279 ? 29.353 16.163 -39.429 1.00 89.69 279 ASN A O 1
ATOM 2263 N N . TYR A 1 280 ? 30.173 17.003 -37.524 1.00 90.19 280 TYR A N 1
ATOM 2264 C CA . TYR A 1 280 ? 31.340 17.612 -38.162 1.00 90.19 280 TYR A CA 1
ATOM 2265 C C . TYR A 1 280 ? 32.217 16.577 -38.886 1.00 90.19 280 TYR A C 1
ATOM 2267 O O . TYR A 1 280 ? 32.663 16.827 -40.001 1.00 90.19 280 TYR A O 1
ATOM 2275 N N . ARG A 1 281 ? 32.426 15.394 -38.290 1.00 89.19 281 ARG A N 1
ATOM 2276 C CA . ARG A 1 281 ? 33.310 14.358 -38.855 1.00 89.19 281 ARG A CA 1
ATOM 2277 C C . ARG A 1 281 ? 32.593 13.320 -39.709 1.00 89.19 281 ARG A C 1
ATOM 2279 O O . ARG A 1 281 ? 33.255 12.536 -40.383 1.00 89.19 281 ARG A O 1
ATOM 2286 N N . ILE A 1 282 ? 31.260 13.293 -39.694 1.00 91.62 282 ILE A N 1
ATOM 2287 C CA . ILE A 1 282 ? 30.494 12.251 -40.388 1.00 91.62 282 ILE A CA 1
ATOM 2288 C C . ILE A 1 282 ? 30.737 12.271 -41.899 1.00 91.62 282 ILE A C 1
ATOM 2290 O O . ILE A 1 282 ? 30.834 11.215 -42.509 1.00 91.62 282 ILE A O 1
ATOM 2294 N N . LYS A 1 283 ? 30.906 13.463 -42.487 1.00 89.44 283 LYS A N 1
ATOM 2295 C CA . LYS A 1 283 ? 31.211 13.639 -43.909 1.00 89.44 283 LYS A CA 1
ATOM 2296 C C . LYS A 1 283 ? 32.534 12.960 -44.263 1.00 89.44 283 LYS A C 1
ATOM 2298 O O . LYS A 1 283 ? 32.575 12.143 -45.176 1.00 89.44 283 LYS A O 1
ATOM 2303 N N . ASP A 1 284 ? 33.588 13.252 -43.506 1.00 89.56 284 ASP A N 1
ATOM 2304 C CA . ASP A 1 284 ? 34.920 12.696 -43.750 1.00 89.56 284 ASP A CA 1
ATOM 2305 C C . ASP A 1 284 ? 34.948 11.180 -43.530 1.00 89.56 284 ASP A C 1
ATOM 2307 O O . ASP A 1 284 ? 35.544 10.455 -44.324 1.00 89.56 284 ASP A O 1
ATOM 2311 N N . TYR A 1 285 ? 34.271 10.683 -42.489 1.00 90.00 285 TYR A N 1
ATOM 2312 C CA . TYR A 1 285 ? 34.139 9.245 -42.253 1.00 90.00 285 TYR A CA 1
ATOM 2313 C C . TYR A 1 285 ? 33.336 8.550 -43.352 1.00 90.00 285 TYR A C 1
ATOM 2315 O O . TYR A 1 285 ? 33.750 7.490 -43.806 1.00 90.00 285 TYR A O 1
ATOM 2323 N N . ALA A 1 286 ? 32.237 9.145 -43.818 1.00 91.62 286 ALA A N 1
ATOM 2324 C CA . ALA A 1 286 ? 31.440 8.593 -44.907 1.00 91.62 286 ALA A CA 1
ATOM 2325 C C . ALA A 1 286 ? 32.239 8.541 -46.216 1.00 91.62 286 ALA A C 1
ATOM 2327 O O . ALA A 1 286 ? 32.209 7.522 -46.896 1.00 91.62 286 ALA A O 1
ATOM 2328 N N . TYR A 1 287 ? 33.004 9.589 -46.547 1.00 90.12 287 TYR A N 1
ATOM 2329 C CA . TYR A 1 287 ? 33.870 9.576 -47.729 1.00 90.12 287 TYR A CA 1
ATOM 2330 C C . TYR A 1 287 ? 34.991 8.548 -47.624 1.00 90.12 287 TYR A C 1
ATOM 2332 O O . TYR A 1 287 ? 35.239 7.847 -48.598 1.00 90.12 287 TYR A O 1
ATOM 2340 N N . LYS A 1 288 ? 35.636 8.417 -46.460 1.00 90.12 288 LYS A N 1
ATOM 2341 C CA . LYS A 1 288 ? 36.641 7.368 -46.238 1.00 90.12 288 LYS A CA 1
ATOM 2342 C C . LYS A 1 288 ? 36.032 5.980 -46.367 1.00 90.12 288 LYS A C 1
ATOM 2344 O O . LYS A 1 288 ? 36.532 5.184 -47.138 1.00 90.12 288 LYS A O 1
ATOM 2349 N N . HIS A 1 289 ? 34.899 5.734 -45.720 1.00 91.00 289 HIS A N 1
ATOM 2350 C CA . HIS A 1 289 ? 34.208 4.452 -45.799 1.00 91.00 289 HIS A CA 1
ATOM 2351 C C . HIS A 1 289 ? 33.765 4.115 -47.233 1.00 91.00 289 HIS A C 1
ATOM 2353 O O . HIS A 1 289 ? 33.926 2.988 -47.683 1.00 91.00 289 HIS A O 1
ATOM 2359 N N . LEU A 1 290 ? 33.248 5.089 -47.988 1.00 90.00 290 LEU A N 1
ATOM 2360 C CA . LEU A 1 290 ? 32.910 4.906 -49.405 1.00 90.00 290 LEU A CA 1
ATOM 2361 C C . LEU A 1 290 ? 34.153 4.696 -50.284 1.00 90.00 290 LEU A C 1
ATOM 2363 O O . LEU A 1 290 ? 34.082 3.956 -51.265 1.00 90.00 290 LEU A O 1
ATOM 2367 N N . ALA A 1 291 ? 35.285 5.315 -49.942 1.00 86.44 291 ALA A N 1
ATOM 2368 C CA . ALA A 1 291 ? 36.564 5.055 -50.598 1.00 86.44 291 ALA A CA 1
ATOM 2369 C C . ALA A 1 291 ? 37.064 3.636 -50.304 1.00 86.44 291 ALA A C 1
ATOM 2371 O O . ALA A 1 291 ? 37.426 2.932 -51.240 1.00 86.44 291 ALA A O 1
ATOM 2372 N N . ASP A 1 292 ? 36.997 3.200 -49.045 1.00 87.25 292 ASP A N 1
ATOM 2373 C CA . ASP A 1 292 ? 37.408 1.867 -48.594 1.00 87.25 292 ASP A CA 1
ATOM 2374 C C . ASP A 1 292 ? 36.527 0.762 -49.203 1.00 87.25 292 ASP A C 1
ATOM 2376 O O . ASP A 1 292 ? 37.027 -0.301 -49.558 1.00 87.25 292 ASP A O 1
ATOM 2380 N N . ILE A 1 293 ? 35.228 1.023 -49.406 1.00 88.44 293 ILE A N 1
ATOM 2381 C CA . ILE A 1 293 ? 34.318 0.132 -50.154 1.00 88.44 293 ILE A CA 1
ATOM 2382 C C . ILE A 1 293 ? 34.684 0.062 -51.651 1.00 88.44 293 ILE A C 1
ATOM 2384 O O . ILE A 1 293 ? 34.234 -0.835 -52.361 1.00 88.44 293 ILE A O 1
ATOM 2388 N N . GLY A 1 294 ? 35.497 0.991 -52.161 1.00 79.38 294 GLY A N 1
ATOM 2389 C CA . GLY A 1 294 ? 35.838 1.070 -53.581 1.00 79.38 294 GLY A CA 1
ATOM 2390 C C . GLY A 1 294 ? 34.754 1.738 -54.430 1.00 79.38 294 GLY A C 1
ATOM 2391 O O . GLY A 1 294 ? 34.736 1.578 -55.649 1.00 79.38 294 GLY A O 1
ATOM 2392 N N . PHE A 1 295 ? 33.848 2.517 -53.823 1.00 80.62 295 PHE A N 1
ATOM 2393 C CA . PHE A 1 295 ? 32.864 3.301 -54.578 1.00 80.62 295 PHE A CA 1
ATOM 2394 C C . PHE A 1 295 ? 33.548 4.399 -55.406 1.00 80.62 295 PHE A C 1
ATOM 2396 O O . PHE A 1 295 ? 33.150 4.683 -56.536 1.00 80.62 295 PHE A O 1
ATOM 2403 N N . PHE A 1 296 ? 34.620 4.990 -54.870 1.00 77.00 296 PHE A N 1
ATOM 2404 C CA . PHE A 1 296 ? 35.475 5.924 -55.602 1.00 77.00 296 PHE A CA 1
ATOM 2405 C C . PHE A 1 296 ? 36.543 5.171 -56.403 1.00 77.00 296 PHE A C 1
ATOM 2407 O O . PHE A 1 296 ? 37.730 5.232 -56.096 1.00 77.00 296 PHE A O 1
ATOM 2414 N N . THR A 1 297 ? 36.127 4.456 -57.445 1.00 73.31 297 THR A N 1
ATOM 2415 C CA . THR A 1 297 ? 37.044 3.913 -58.456 1.00 73.31 297 THR A CA 1
ATOM 2416 C C . THR A 1 297 ? 37.195 4.882 -59.622 1.00 73.31 297 THR A C 1
ATOM 2418 O O . THR A 1 297 ? 36.290 5.652 -59.960 1.00 73.31 297 THR A O 1
ATOM 2421 N N . ASN A 1 298 ? 38.361 4.861 -60.269 1.00 76.69 298 ASN A N 1
ATOM 2422 C CA . ASN A 1 298 ? 38.551 5.611 -61.499 1.00 76.69 298 ASN A CA 1
ATOM 2423 C C . ASN A 1 298 ? 37.708 4.961 -62.606 1.00 76.69 298 ASN A C 1
ATOM 2425 O O . ASN A 1 298 ? 38.085 3.930 -63.165 1.00 76.69 298 ASN A O 1
ATOM 2429 N N . ARG A 1 299 ? 36.567 5.584 -62.931 1.00 73.81 299 ARG A N 1
ATOM 2430 C CA . ARG A 1 299 ? 35.610 5.111 -63.946 1.00 73.81 299 ARG A CA 1
ATOM 2431 C C . ARG A 1 299 ? 36.278 4.783 -65.283 1.00 73.81 299 ARG A C 1
ATOM 2433 O O . ARG A 1 299 ? 35.812 3.895 -65.986 1.00 73.81 299 ARG A O 1
ATOM 2440 N N . PHE A 1 300 ? 37.364 5.473 -65.635 1.00 78.88 300 PHE A N 1
ATOM 2441 C CA . PHE A 1 300 ? 38.112 5.195 -66.856 1.00 78.88 300 PHE A CA 1
ATOM 2442 C C . PHE A 1 300 ? 38.869 3.861 -66.787 1.00 78.88 300 PHE A C 1
ATOM 2444 O O . PHE A 1 300 ? 38.803 3.076 -67.729 1.00 78.88 300 PHE A O 1
ATOM 2451 N N . GLN A 1 301 ? 39.543 3.568 -65.672 1.00 78.88 301 GLN A N 1
ATOM 2452 C CA . GLN A 1 301 ? 40.269 2.304 -65.514 1.00 78.88 301 GLN A CA 1
ATOM 2453 C C . GLN A 1 301 ? 39.315 1.106 -65.529 1.00 78.88 301 GLN A C 1
ATOM 2455 O O . GLN A 1 301 ? 39.498 0.193 -66.325 1.00 78.88 301 GLN A O 1
ATOM 2460 N N . VAL A 1 302 ? 38.248 1.144 -64.732 1.00 75.19 302 VAL A N 1
ATOM 2461 C CA . VAL A 1 302 ? 37.335 -0.004 -64.626 1.00 75.19 302 VAL A CA 1
ATOM 2462 C C . VAL A 1 302 ? 36.466 -0.145 -65.883 1.00 75.19 302 VAL A C 1
ATOM 2464 O O . VAL A 1 302 ? 36.419 -1.206 -66.501 1.00 75.19 302 VAL A O 1
ATOM 2467 N N . ASN A 1 303 ? 35.807 0.926 -66.340 1.00 75.75 303 ASN A N 1
ATOM 2468 C CA . ASN A 1 303 ? 34.838 0.788 -67.434 1.00 75.75 303 ASN A CA 1
ATOM 2469 C C . ASN A 1 303 ? 35.479 0.808 -68.826 1.00 75.75 303 ASN A C 1
ATOM 2471 O O . ASN A 1 303 ? 34.928 0.219 -69.749 1.00 75.75 303 ASN A O 1
ATOM 2475 N N . VAL A 1 304 ? 36.597 1.515 -69.029 1.00 78.31 304 VAL A N 1
ATOM 2476 C CA . VAL A 1 304 ? 37.224 1.604 -70.359 1.00 78.31 304 VAL A CA 1
ATOM 2477 C C . VAL A 1 304 ? 38.350 0.587 -70.488 1.00 78.31 304 VAL A C 1
ATOM 2479 O O . VAL A 1 304 ? 38.306 -0.234 -71.401 1.00 78.31 304 VAL A O 1
ATOM 2482 N N . LEU A 1 305 ? 39.333 0.592 -69.586 1.00 81.75 305 LEU A N 1
ATOM 2483 C CA . LEU A 1 305 ? 40.463 -0.339 -69.678 1.00 81.75 305 LEU A CA 1
ATOM 2484 C C . LEU A 1 305 ? 40.042 -1.786 -69.382 1.00 81.75 305 LEU A C 1
ATOM 2486 O O . LEU A 1 305 ? 40.220 -2.646 -70.243 1.00 81.75 305 LEU A O 1
ATOM 2490 N N . GLU A 1 306 ? 39.451 -2.053 -68.216 1.00 79.31 306 GLU A N 1
ATOM 2491 C CA . GLU A 1 306 ? 39.157 -3.426 -67.781 1.00 79.31 306 GLU A CA 1
ATOM 2492 C C . GLU A 1 306 ? 37.944 -4.053 -68.472 1.00 79.31 306 GLU A C 1
ATOM 2494 O O . GLU A 1 306 ? 37.990 -5.234 -68.802 1.00 79.31 306 GLU A O 1
ATOM 2499 N N . GLN A 1 307 ? 36.871 -3.295 -68.723 1.00 81.38 307 GLN A N 1
ATOM 2500 C CA . GLN A 1 307 ? 35.660 -3.843 -69.354 1.00 81.38 307 GLN A CA 1
ATOM 2501 C C . GLN A 1 307 ? 35.678 -3.806 -70.889 1.00 81.38 307 GLN A C 1
ATOM 2503 O O . GLN A 1 307 ? 35.139 -4.716 -71.516 1.00 81.38 307 GLN A O 1
ATOM 2508 N N . ASN A 1 308 ? 36.289 -2.793 -71.517 1.00 82.88 308 ASN A N 1
ATOM 2509 C CA . ASN A 1 308 ? 36.258 -2.662 -72.981 1.00 82.88 308 ASN A CA 1
ATOM 2510 C C . ASN A 1 308 ? 37.575 -3.097 -73.633 1.00 82.88 308 ASN A C 1
ATOM 2512 O O . ASN A 1 308 ? 37.571 -3.955 -74.517 1.00 82.88 308 ASN A O 1
ATOM 2516 N N . VAL A 1 309 ? 38.708 -2.530 -73.207 1.00 85.56 309 VAL A N 1
ATOM 2517 C CA . VAL A 1 309 ? 39.999 -2.722 -73.889 1.00 85.56 309 VAL A CA 1
ATOM 2518 C C . VAL A 1 309 ? 40.605 -4.096 -73.602 1.00 85.56 309 VAL A C 1
ATOM 2520 O O . VAL A 1 309 ? 40.986 -4.780 -74.551 1.00 85.56 309 VAL A O 1
ATOM 2523 N N . TYR A 1 310 ? 40.669 -4.547 -72.343 1.00 87.81 310 TYR A N 1
ATOM 2524 C CA . TYR A 1 310 ? 41.226 -5.867 -72.015 1.00 87.81 310 TYR A CA 1
ATOM 2525 C C . TYR A 1 310 ? 40.427 -7.024 -72.625 1.00 87.81 310 TYR A C 1
ATOM 2527 O O . TYR A 1 310 ? 41.054 -7.913 -73.207 1.00 87.81 310 TYR A O 1
ATOM 2535 N N . PRO A 1 311 ? 39.079 -7.037 -72.611 1.00 89.75 311 PRO A N 1
ATOM 2536 C CA . PRO A 1 311 ? 38.310 -8.099 -73.248 1.00 89.75 311 PRO A CA 1
ATOM 2537 C C . PRO A 1 311 ? 38.413 -8.046 -74.771 1.00 89.75 311 PRO A C 1
ATOM 2539 O O . PRO A 1 311 ? 38.463 -9.087 -75.417 1.00 89.75 311 PRO A O 1
ATOM 2542 N N . TRP A 1 312 ? 38.491 -6.855 -75.373 1.00 89.19 312 TRP A N 1
ATOM 2543 C CA . TRP A 1 312 ? 38.758 -6.729 -76.807 1.00 89.19 312 TRP A CA 1
ATOM 2544 C C . TRP A 1 312 ? 40.142 -7.274 -77.179 1.00 89.19 312 TRP A C 1
ATOM 2546 O O . TRP A 1 312 ? 40.255 -8.039 -78.138 1.00 89.19 312 TRP A O 1
ATOM 2556 N N . LEU A 1 313 ? 41.177 -6.928 -76.408 1.00 90.06 313 LEU A N 1
ATOM 2557 C CA . LEU A 1 313 ? 42.550 -7.366 -76.644 1.00 90.06 313 LEU A CA 1
ATOM 2558 C C . LEU A 1 313 ? 42.680 -8.878 -76.452 1.00 90.06 313 LEU A C 1
ATOM 2560 O O . LEU A 1 313 ? 43.193 -9.559 -77.333 1.00 90.06 313 LEU A O 1
ATOM 2564 N N . THR A 1 314 ? 42.153 -9.416 -75.352 1.00 88.25 314 THR A N 1
ATOM 2565 C CA . THR A 1 314 ? 42.137 -10.863 -75.094 1.00 88.25 314 THR A CA 1
ATOM 2566 C C . THR A 1 314 ? 41.322 -11.612 -76.142 1.00 88.25 314 THR A C 1
ATOM 2568 O O . THR A 1 314 ? 41.791 -12.635 -76.620 1.00 88.25 314 THR A O 1
ATOM 2571 N N . LYS A 1 315 ? 40.174 -11.091 -76.607 1.00 88.81 315 LYS A N 1
ATOM 2572 C CA . LYS A 1 315 ? 39.429 -11.677 -77.740 1.00 88.81 315 LYS A CA 1
ATOM 2573 C C . LYS A 1 315 ? 40.222 -11.639 -79.045 1.00 88.81 315 LYS A C 1
ATOM 2575 O O . LYS A 1 315 ? 40.166 -12.595 -79.809 1.00 88.81 315 LYS A O 1
ATOM 2580 N N . LYS A 1 316 ? 40.942 -10.552 -79.333 1.00 88.00 316 LYS A N 1
ATOM 2581 C CA . LYS A 1 316 ? 41.818 -10.439 -80.512 1.00 88.00 316 LYS A CA 1
ATOM 2582 C C . LYS A 1 316 ? 42.968 -11.444 -80.444 1.00 88.00 316 LYS A C 1
ATOM 2584 O O . LYS A 1 316 ? 43.189 -12.153 -81.417 1.00 88.00 316 LYS A O 1
ATOM 2589 N N . VAL A 1 317 ? 43.647 -11.536 -79.302 1.00 89.50 317 VAL A N 1
ATOM 2590 C CA . VAL A 1 317 ? 44.724 -12.506 -79.060 1.00 89.50 317 VAL A CA 1
ATOM 2591 C C . VAL A 1 317 ? 44.187 -13.933 -79.147 1.00 89.50 317 VAL A C 1
ATOM 2593 O O . VAL A 1 317 ? 44.758 -14.741 -79.868 1.00 89.50 317 VAL A O 1
ATOM 2596 N N . ALA A 1 318 ? 43.050 -14.226 -78.512 1.00 86.88 318 ALA A N 1
ATOM 2597 C CA . ALA A 1 318 ? 42.398 -15.529 -78.589 1.00 86.88 318 ALA A CA 1
ATOM 2598 C C . ALA A 1 318 ? 42.018 -15.892 -80.029 1.00 86.88 318 ALA A C 1
ATOM 2600 O O . ALA A 1 318 ? 42.263 -17.016 -80.434 1.00 86.88 318 ALA A O 1
ATOM 2601 N N . LYS A 1 319 ? 41.503 -14.951 -80.835 1.00 87.50 319 LYS A N 1
ATOM 2602 C CA . LYS A 1 319 ? 41.259 -15.193 -82.267 1.00 87.50 319 LYS A CA 1
ATOM 2603 C C . LYS A 1 319 ? 42.532 -15.574 -83.016 1.00 87.50 319 LYS A C 1
ATOM 2605 O O . LYS A 1 319 ? 42.484 -16.495 -83.815 1.00 87.50 319 LYS A O 1
ATOM 2610 N N . PHE A 1 320 ? 43.652 -14.900 -82.762 1.00 86.88 320 PHE A N 1
ATOM 2611 C CA . PHE A 1 320 ? 44.919 -15.255 -83.406 1.00 86.88 320 PHE A CA 1
ATOM 2612 C C . PHE A 1 320 ? 45.443 -16.621 -82.951 1.00 86.88 320 PHE A C 1
ATOM 2614 O O . PHE A 1 320 ? 45.931 -17.384 -83.775 1.00 86.88 320 PHE A O 1
ATOM 2621 N N . VAL A 1 321 ? 45.307 -16.954 -81.665 1.00 85.81 321 VAL A N 1
ATOM 2622 C CA . VAL A 1 321 ? 45.683 -18.276 -81.142 1.00 85.81 321 VAL A CA 1
ATOM 2623 C C . VAL A 1 321 ? 44.790 -19.370 -81.724 1.00 85.81 321 VAL A C 1
ATOM 2625 O O . VAL A 1 321 ? 45.313 -20.378 -82.178 1.00 85.81 321 VAL A O 1
ATOM 2628 N N . ILE A 1 322 ? 43.472 -19.155 -81.777 1.00 84.81 322 ILE A N 1
ATOM 2629 C CA . ILE A 1 322 ? 42.519 -20.090 -82.388 1.00 84.81 322 ILE A CA 1
ATOM 2630 C C . ILE A 1 322 ? 42.825 -20.268 -83.872 1.00 84.81 322 ILE A C 1
ATOM 2632 O O . ILE A 1 322 ? 42.864 -21.395 -84.325 1.00 84.81 322 ILE A O 1
ATOM 2636 N N . GLN A 1 323 ? 43.123 -19.203 -84.620 1.00 81.88 323 GLN A N 1
ATOM 2637 C CA . GLN A 1 323 ? 43.517 -19.331 -86.029 1.00 81.88 323 GLN A CA 1
ATOM 2638 C C . GLN A 1 323 ? 44.778 -20.185 -86.209 1.00 81.88 323 GLN A C 1
ATOM 2640 O O . GLN A 1 323 ? 44.857 -20.974 -87.145 1.00 81.88 323 GLN A O 1
ATOM 2645 N N . LEU A 1 324 ? 45.767 -20.047 -85.322 1.00 81.69 324 LEU A N 1
ATOM 2646 C CA . LEU A 1 324 ? 46.965 -20.890 -85.350 1.00 81.69 324 LEU A CA 1
ATOM 2647 C C . LEU A 1 324 ? 46.655 -22.345 -84.968 1.00 81.69 324 LEU A C 1
ATOM 2649 O O . LEU A 1 324 ? 47.220 -23.261 -85.559 1.00 81.69 324 LEU A O 1
ATOM 2653 N N . ASP A 1 325 ? 45.751 -22.552 -84.014 1.00 79.12 325 ASP A N 1
ATOM 2654 C CA . ASP A 1 325 ? 45.308 -23.870 -83.555 1.00 79.12 325 ASP A CA 1
ATOM 2655 C C . ASP A 1 325 ? 44.410 -24.577 -84.591 1.00 79.12 325 ASP A C 1
ATOM 2657 O O . ASP A 1 325 ? 44.586 -25.761 -84.834 1.00 79.12 325 ASP A O 1
ATOM 2661 N N . GLU A 1 326 ? 43.520 -23.864 -85.288 1.00 75.75 326 GLU A N 1
ATOM 2662 C CA . GLU A 1 326 ? 42.710 -24.364 -86.415 1.00 75.75 326 GLU A CA 1
ATOM 2663 C C . GLU A 1 326 ? 43.598 -24.824 -87.576 1.00 75.75 326 GLU A C 1
ATOM 2665 O O . GLU A 1 326 ? 43.394 -25.904 -88.128 1.00 75.75 326 GLU A O 1
ATOM 2670 N N . ILE A 1 327 ? 44.639 -24.053 -87.909 1.00 75.62 327 ILE A N 1
ATOM 2671 C CA . ILE A 1 327 ? 45.645 -24.475 -88.895 1.00 75.62 327 ILE A CA 1
ATOM 2672 C C . ILE A 1 327 ? 46.369 -25.746 -88.421 1.00 75.62 327 ILE A C 1
ATOM 2674 O O . ILE A 1 327 ? 46.673 -26.616 -89.236 1.00 75.62 327 ILE A O 1
ATOM 2678 N N . GLY A 1 328 ? 46.626 -25.873 -87.116 1.00 74.31 328 GLY A N 1
ATOM 2679 C CA . GLY A 1 328 ? 47.225 -27.065 -86.514 1.00 74.31 328 GLY A CA 1
ATOM 2680 C C . GLY A 1 328 ? 46.297 -28.285 -86.466 1.00 74.31 328 GLY A C 1
ATOM 2681 O O . GLY A 1 328 ? 46.782 -29.403 -86.598 1.00 74.31 328 GLY A O 1
ATOM 2682 N N . LYS A 1 329 ? 44.984 -28.076 -86.316 1.00 72.31 329 LYS A N 1
ATOM 2683 C CA . LYS A 1 329 ? 43.947 -29.114 -86.176 1.00 72.31 329 LYS A CA 1
ATOM 2684 C C . LYS A 1 329 ? 43.353 -29.591 -87.493 1.00 72.31 329 LYS A C 1
ATOM 2686 O O . LYS A 1 329 ? 42.795 -30.679 -87.520 1.00 72.31 329 LYS A O 1
ATOM 2691 N N . PHE A 1 330 ? 43.495 -28.840 -88.582 1.00 71.88 330 PHE A N 1
ATOM 2692 C CA . PHE A 1 330 ? 43.004 -29.242 -89.905 1.00 71.88 330 PHE A CA 1
ATOM 2693 C C . PHE A 1 330 ? 43.412 -30.675 -90.332 1.00 71.88 330 PHE A C 1
ATOM 2695 O O . PHE A 1 330 ? 42.565 -31.392 -90.869 1.00 71.88 330 PHE A O 1
ATOM 2702 N N . PRO A 1 331 ? 44.650 -31.152 -90.079 1.00 67.88 331 PRO A N 1
ATOM 2703 C CA . PRO A 1 331 ? 45.029 -32.536 -90.371 1.00 67.88 331 PRO A CA 1
ATOM 2704 C C . PRO A 1 331 ? 44.298 -33.556 -89.487 1.00 67.88 331 PRO A C 1
ATOM 2706 O O . PRO A 1 331 ? 43.875 -34.599 -89.982 1.00 67.88 331 PRO A O 1
ATOM 2709 N N . ASP A 1 332 ? 44.120 -33.245 -88.202 1.00 69.25 332 ASP A N 1
ATOM 2710 C CA . ASP A 1 332 ? 43.468 -34.127 -87.230 1.00 69.25 332 ASP A CA 1
ATOM 2711 C C . ASP A 1 332 ? 41.948 -34.176 -87.450 1.00 69.25 332 ASP A C 1
ATOM 2713 O O . ASP A 1 332 ? 41.343 -35.239 -87.359 1.00 69.25 332 ASP A O 1
ATOM 2717 N N . GLU A 1 333 ? 41.323 -33.055 -87.812 1.00 67.38 333 GLU A N 1
ATOM 2718 C CA . GLU A 1 333 ? 39.885 -32.940 -88.078 1.00 67.38 333 GLU A CA 1
ATOM 2719 C C . GLU A 1 333 ? 39.479 -33.653 -89.374 1.00 67.38 333 GLU A C 1
ATOM 2721 O O . GLU A 1 333 ? 38.413 -34.259 -89.442 1.00 67.38 333 GLU A O 1
ATOM 2726 N N . PHE A 1 334 ? 40.345 -33.677 -90.390 1.00 66.50 334 PHE A N 1
ATOM 2727 C CA . PHE A 1 334 ? 40.103 -34.502 -91.575 1.00 66.50 334 PHE A CA 1
ATOM 2728 C C . PHE A 1 334 ? 40.099 -36.003 -91.237 1.00 66.50 334 PHE A C 1
ATOM 2730 O O . PHE A 1 334 ? 39.306 -36.766 -91.785 1.00 66.50 334 PHE A O 1
ATOM 2737 N N . VAL A 1 335 ? 40.962 -36.426 -90.309 1.00 67.75 335 VAL A N 1
ATOM 2738 C CA . VAL A 1 335 ? 41.051 -37.820 -89.854 1.00 67.75 335 VAL A CA 1
ATOM 2739 C C . VAL A 1 335 ? 39.890 -38.174 -88.922 1.00 67.75 335 VAL A C 1
ATOM 2741 O O . VAL A 1 335 ? 39.323 -39.256 -89.043 1.00 67.75 335 VAL A O 1
ATOM 2744 N N . LEU A 1 336 ? 39.496 -37.265 -88.031 1.00 65.88 336 LEU A N 1
ATOM 2745 C CA . LEU A 1 336 ? 38.415 -37.477 -87.070 1.00 65.88 336 LEU A CA 1
ATOM 2746 C C . LEU A 1 336 ? 37.019 -37.361 -87.694 1.00 65.88 336 LEU A C 1
ATOM 2748 O O . LEU A 1 336 ? 36.175 -38.177 -87.353 1.00 65.88 336 LEU A O 1
ATOM 2752 N N . ASN A 1 337 ? 36.778 -36.483 -88.678 1.00 66.56 337 ASN A N 1
ATOM 2753 C CA . ASN A 1 337 ? 35.487 -36.424 -89.389 1.00 66.56 337 ASN A CA 1
ATOM 2754 C C . ASN A 1 337 ? 35.138 -37.747 -90.091 1.00 66.56 337 ASN A C 1
ATOM 2756 O O . ASN A 1 337 ? 33.969 -38.099 -90.214 1.00 66.56 337 ASN A O 1
ATOM 2760 N N . TYR A 1 338 ? 36.147 -38.524 -90.485 1.00 60.94 338 TYR A N 1
ATOM 2761 C CA . TYR A 1 338 ? 35.939 -39.877 -90.993 1.00 60.94 338 TYR A CA 1
ATOM 2762 C C . TYR A 1 338 ? 35.522 -40.880 -89.895 1.00 60.94 338 TYR A C 1
ATOM 2764 O O . TYR A 1 338 ? 34.763 -41.817 -90.152 1.00 60.94 338 TYR A O 1
ATOM 2772 N N . PHE A 1 339 ? 36.006 -40.707 -88.662 1.00 64.56 339 PHE A N 1
ATOM 2773 C CA . PHE A 1 339 ? 35.626 -41.547 -87.521 1.00 64.56 339 PHE A CA 1
ATOM 2774 C C . PHE A 1 339 ? 34.271 -41.136 -86.916 1.00 64.56 339 PHE A C 1
ATOM 2776 O O . PHE A 1 339 ? 33.471 -42.005 -86.569 1.00 64.56 339 PHE A O 1
ATOM 2783 N N . ASP A 1 340 ? 33.966 -39.839 -86.879 1.00 62.75 340 ASP A N 1
ATOM 2784 C CA . ASP A 1 340 ? 32.762 -39.284 -86.253 1.00 62.75 340 ASP A CA 1
ATOM 2785 C C . ASP A 1 340 ? 31.489 -39.462 -87.092 1.00 62.75 340 ASP A C 1
ATOM 2787 O O . ASP A 1 340 ? 30.416 -39.666 -86.518 1.00 62.75 340 ASP A O 1
ATOM 2791 N N . GLU A 1 341 ? 31.570 -39.495 -88.429 1.00 61.66 341 GLU A N 1
ATOM 2792 C CA . GLU A 1 341 ? 30.419 -39.901 -89.259 1.00 61.66 341 GLU A CA 1
ATOM 2793 C C . GLU A 1 341 ? 29.915 -41.313 -88.894 1.00 61.66 341 GLU A C 1
ATOM 2795 O O . GLU A 1 341 ? 28.718 -41.591 -89.004 1.00 61.66 341 GLU A O 1
ATOM 2800 N N . ASN A 1 342 ? 30.791 -42.191 -88.386 1.00 55.75 342 ASN A N 1
ATOM 2801 C CA . ASN A 1 342 ? 30.419 -43.537 -87.941 1.00 55.75 342 ASN A CA 1
ATOM 2802 C C . ASN A 1 342 ? 29.871 -43.578 -86.507 1.00 55.75 342 ASN A C 1
ATOM 2804 O O . ASN A 1 342 ? 28.956 -44.351 -86.218 1.00 55.75 342 ASN A O 1
ATOM 2808 N N . GLU A 1 343 ? 30.402 -42.766 -85.594 1.00 58.50 343 GLU A N 1
ATOM 2809 C CA . GLU A 1 343 ? 29.998 -42.788 -84.182 1.00 58.50 343 GLU A CA 1
ATOM 2810 C C . GLU A 1 343 ? 28.672 -42.039 -83.936 1.00 58.50 343 GLU A C 1
ATOM 2812 O O . GLU A 1 343 ? 27.839 -42.461 -83.122 1.00 58.50 343 GLU A O 1
ATOM 2817 N N . GLN A 1 344 ? 28.405 -40.973 -84.701 1.00 59.69 344 GLN A N 1
ATOM 2818 C CA . GLN A 1 344 ? 27.198 -40.148 -84.559 1.00 59.69 344 GLN A CA 1
ATOM 2819 C C . GLN A 1 344 ? 25.903 -40.864 -84.960 1.00 59.69 344 GLN A C 1
ATOM 2821 O O . GLN A 1 344 ? 24.837 -40.517 -84.449 1.00 59.69 344 GLN A O 1
ATOM 2826 N N . GLN A 1 345 ? 25.974 -41.916 -85.775 1.00 55.75 345 GLN A N 1
ATOM 2827 C CA . GLN A 1 345 ? 24.812 -42.770 -86.033 1.00 55.75 345 GLN A CA 1
ATOM 2828 C C . GLN A 1 345 ? 24.430 -43.644 -84.823 1.00 55.75 345 GLN A C 1
ATOM 2830 O O . GLN A 1 345 ? 23.274 -44.041 -84.692 1.00 55.75 345 GLN A O 1
ATOM 2835 N N . HIS A 1 346 ? 25.366 -43.933 -83.912 1.00 52.97 346 HIS A N 1
ATOM 2836 C CA . HIS A 1 346 ? 25.157 -44.876 -82.808 1.00 52.97 346 HIS A CA 1
ATOM 2837 C C . HIS A 1 346 ? 24.711 -44.194 -81.502 1.00 52.97 346 HIS A C 1
ATOM 2839 O O . HIS A 1 346 ? 23.863 -44.706 -80.771 1.00 52.97 346 HIS A O 1
ATOM 2845 N N . SER A 1 347 ? 25.236 -43.000 -81.229 1.00 55.38 347 SER A N 1
ATOM 2846 C CA . SER A 1 347 ? 24.970 -42.223 -80.007 1.00 55.38 347 SER A CA 1
ATOM 2847 C C . SER A 1 347 ? 23.542 -41.652 -79.931 1.00 55.38 347 SER A C 1
ATOM 2849 O O . SER A 1 347 ? 22.932 -41.618 -78.856 1.00 55.38 347 SER A O 1
ATOM 2851 N N . GLN A 1 348 ? 22.956 -41.278 -81.074 1.00 54.34 348 GLN A N 1
ATOM 2852 C CA . GLN A 1 348 ? 21.616 -40.678 -81.134 1.00 54.34 348 GLN A CA 1
ATOM 2853 C C . GLN A 1 348 ? 20.494 -41.642 -80.695 1.00 54.34 348 GLN A C 1
ATOM 2855 O O . GLN A 1 348 ? 19.445 -41.186 -80.253 1.00 54.34 348 GLN A O 1
ATOM 2860 N N . PHE A 1 349 ? 20.733 -42.959 -80.697 1.00 49.72 349 PHE A N 1
ATOM 2861 C CA . PHE A 1 349 ? 19.763 -43.966 -80.243 1.00 49.72 349 PHE A CA 1
ATOM 2862 C C . PHE A 1 349 ? 19.688 -44.134 -78.711 1.00 49.72 349 PHE A C 1
ATOM 2864 O O . PHE A 1 349 ? 18.666 -44.564 -78.184 1.00 49.72 349 PHE A O 1
ATOM 2871 N N . VAL A 1 350 ? 20.756 -43.815 -77.970 1.00 55.12 350 VAL A N 1
ATOM 2872 C CA . VAL A 1 350 ? 20.884 -44.155 -76.533 1.00 55.12 350 VAL A CA 1
ATOM 2873 C C . VAL A 1 350 ? 20.421 -43.013 -75.613 1.00 55.12 350 VAL A C 1
ATOM 2875 O O . VAL A 1 350 ? 20.034 -43.237 -74.463 1.00 55.12 350 VAL A O 1
ATOM 2878 N N . ALA A 1 351 ? 20.415 -41.774 -76.108 1.00 56.94 351 ALA A N 1
ATOM 2879 C CA . ALA A 1 351 ? 20.086 -40.591 -75.310 1.00 56.94 351 ALA A CA 1
ATOM 2880 C C . ALA A 1 351 ? 18.572 -40.376 -75.085 1.00 56.94 351 ALA A C 1
ATOM 2882 O O . ALA A 1 351 ? 18.195 -39.788 -74.067 1.00 56.94 351 ALA A O 1
ATOM 2883 N N . GLU A 1 352 ? 17.699 -40.890 -75.959 1.00 54.78 352 GLU A N 1
ATOM 2884 C CA . GLU A 1 352 ? 16.238 -40.737 -75.828 1.00 54.78 352 GLU A CA 1
ATOM 2885 C C . GLU A 1 352 ? 15.631 -41.561 -74.672 1.00 54.78 352 GLU A C 1
ATOM 2887 O O . GLU A 1 352 ? 14.615 -41.174 -74.093 1.00 54.78 352 GLU A O 1
ATOM 2892 N N . GLU A 1 353 ? 16.263 -42.661 -74.247 1.00 48.31 353 GLU A N 1
ATOM 2893 C CA . GLU A 1 353 ? 15.686 -43.570 -73.240 1.00 48.31 353 GLU A CA 1
ATOM 2894 C C . GLU A 1 353 ? 15.872 -43.083 -71.784 1.00 48.31 353 GLU A C 1
ATOM 2896 O O . GLU A 1 353 ? 15.100 -43.421 -70.878 1.00 48.31 353 GLU A O 1
ATOM 2901 N N . LYS A 1 354 ? 16.888 -42.246 -71.536 1.00 51.72 354 LYS A N 1
ATOM 2902 C CA . LYS A 1 354 ? 17.318 -41.851 -70.183 1.00 51.72 354 LYS A CA 1
ATOM 2903 C C . LYS A 1 354 ? 16.500 -40.699 -69.589 1.00 51.72 354 LYS A C 1
ATOM 2905 O O . LYS A 1 354 ? 16.359 -40.614 -68.370 1.00 51.72 354 LYS A O 1
ATOM 2910 N N . GLN A 1 355 ? 15.895 -39.852 -70.422 1.00 53.66 355 GLN A N 1
ATOM 2911 C CA . GLN A 1 355 ? 15.183 -38.643 -69.978 1.00 53.66 355 GLN A CA 1
ATOM 2912 C C . GLN A 1 355 ? 13.743 -38.896 -69.480 1.00 53.66 355 GLN A C 1
ATOM 2914 O O . GLN A 1 355 ? 13.096 -37.992 -68.956 1.00 53.66 355 GLN A O 1
ATOM 2919 N N . ARG A 1 356 ? 13.240 -40.138 -69.549 1.00 53.44 356 ARG A N 1
ATOM 2920 C CA . ARG A 1 356 ? 11.873 -40.497 -69.120 1.00 53.44 356 ARG A CA 1
ATOM 2921 C C . ARG A 1 356 ? 11.717 -40.772 -67.607 1.00 53.44 356 ARG A C 1
ATOM 2923 O O . ARG A 1 356 ? 10.592 -40.749 -67.113 1.00 53.44 356 ARG A O 1
ATOM 2930 N N . LYS A 1 357 ? 12.789 -41.051 -66.847 1.00 48.56 357 LYS A N 1
ATOM 2931 C CA . LYS A 1 357 ? 12.688 -41.626 -65.478 1.00 48.56 357 LYS A CA 1
ATOM 2932 C C . LYS A 1 357 ? 12.723 -40.643 -64.293 1.00 48.56 357 LYS A C 1
ATOM 2934 O O . LYS A 1 357 ? 12.274 -41.026 -63.217 1.00 48.56 357 LYS A O 1
ATOM 2939 N N . GLU A 1 358 ? 13.192 -39.404 -64.438 1.00 46.94 358 GLU A N 1
ATOM 2940 C CA . GLU A 1 358 ? 13.420 -38.519 -63.270 1.00 46.94 358 GLU A CA 1
ATOM 2941 C C . GLU A 1 358 ? 12.267 -37.564 -62.918 1.00 46.94 358 GLU A C 1
ATOM 2943 O O . GLU A 1 358 ? 12.137 -37.155 -61.764 1.00 46.94 358 GLU A O 1
ATOM 2948 N N . ASN A 1 359 ? 11.342 -37.291 -63.838 1.00 50.66 359 ASN A N 1
ATOM 2949 C CA . ASN A 1 359 ? 10.340 -36.231 -63.643 1.00 50.66 359 ASN A CA 1
ATOM 2950 C C . ASN A 1 359 ? 9.110 -36.621 -62.789 1.00 50.66 359 ASN A C 1
ATOM 2952 O O . ASN A 1 359 ? 8.198 -35.818 -62.625 1.00 50.66 359 ASN A O 1
ATOM 2956 N N . VAL A 1 360 ? 9.064 -37.828 -62.209 1.00 52.75 360 VAL A N 1
ATOM 2957 C CA . VAL A 1 360 ? 7.892 -38.341 -61.456 1.00 52.75 360 VAL A CA 1
ATO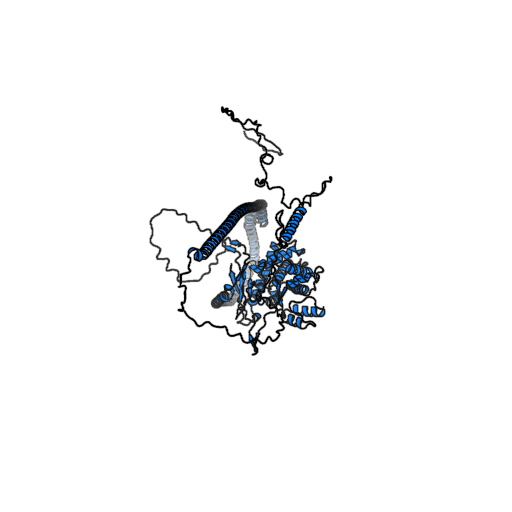M 2958 C C . VAL A 1 360 ? 8.066 -38.274 -59.927 1.00 52.75 360 VAL A C 1
ATOM 2960 O O . VAL A 1 360 ? 7.089 -38.371 -59.185 1.00 52.75 360 VAL A O 1
ATOM 2963 N N . ARG A 1 361 ? 9.288 -38.080 -59.411 1.00 50.38 361 ARG A N 1
ATOM 2964 C CA . ARG A 1 361 ? 9.586 -38.304 -57.981 1.00 50.38 361 ARG A CA 1
ATOM 2965 C C . ARG A 1 361 ? 9.334 -37.098 -57.065 1.00 50.38 361 ARG A C 1
ATOM 2967 O O . ARG A 1 361 ? 9.016 -37.294 -55.900 1.00 50.38 361 ARG A O 1
ATOM 2974 N N . LEU A 1 362 ? 9.430 -35.871 -57.578 1.00 51.91 362 LEU A N 1
ATOM 2975 C CA . LEU A 1 362 ? 9.500 -34.652 -56.751 1.00 51.91 362 LEU A CA 1
ATOM 2976 C C . LEU A 1 362 ? 8.152 -33.960 -56.470 1.00 51.91 362 LEU A C 1
ATOM 2978 O O . LEU A 1 362 ? 8.097 -33.044 -55.659 1.00 51.91 362 LEU A O 1
ATOM 2982 N N . PHE A 1 363 ? 7.051 -34.401 -57.086 1.00 49.34 363 PHE A N 1
ATOM 2983 C CA . PHE A 1 363 ? 5.756 -33.708 -56.980 1.00 49.34 363 PHE A CA 1
ATOM 2984 C C . PHE A 1 363 ? 4.859 -34.190 -55.817 1.00 49.34 363 PHE A C 1
ATOM 2986 O O . PHE A 1 363 ? 3.916 -33.504 -55.437 1.00 49.34 363 PHE A O 1
ATOM 2993 N N . LYS A 1 364 ? 5.125 -35.366 -55.227 1.00 49.59 364 LYS A N 1
ATOM 2994 C CA . LYS A 1 364 ? 4.213 -36.011 -54.255 1.00 49.59 364 LYS A CA 1
ATOM 2995 C C . LYS A 1 364 ? 4.410 -35.602 -52.791 1.00 49.59 364 LYS A C 1
ATOM 2997 O O . LYS A 1 364 ? 3.490 -35.761 -52.002 1.00 49.59 364 LYS A O 1
ATOM 3002 N N . GLU A 1 365 ? 5.568 -35.064 -52.425 1.00 47.62 365 GLU A N 1
ATOM 3003 C CA . GLU A 1 365 ? 5.954 -34.886 -51.014 1.00 47.62 365 GLU A CA 1
ATOM 3004 C C . GLU A 1 365 ? 5.486 -33.548 -50.406 1.00 47.62 365 GLU A C 1
ATOM 3006 O O . GLU A 1 365 ? 5.424 -33.390 -49.190 1.00 47.62 365 GLU A O 1
ATOM 3011 N N . GLN A 1 366 ? 5.110 -32.578 -51.245 1.00 47.25 366 GLN A N 1
ATOM 3012 C CA . GLN A 1 366 ? 4.809 -31.209 -50.809 1.00 47.25 366 GLN A CA 1
ATOM 3013 C C . GLN A 1 366 ? 3.329 -30.953 -50.466 1.00 47.25 366 GLN A C 1
ATOM 3015 O O . GLN A 1 366 ? 3.030 -29.935 -49.853 1.00 47.25 366 GLN A O 1
ATOM 3020 N N . GLN A 1 367 ? 2.394 -31.858 -50.788 1.00 47.19 367 GLN A N 1
ATOM 3021 C CA . GLN A 1 367 ? 0.949 -31.600 -50.622 1.00 47.19 367 GLN A CA 1
ATOM 3022 C C . GLN A 1 367 ? 0.307 -32.119 -49.319 1.00 47.19 367 GLN A C 1
ATOM 3024 O O . GLN A 1 367 ? -0.847 -31.788 -49.042 1.00 47.19 367 GLN A O 1
ATOM 3029 N N . GLU A 1 368 ? 1.003 -32.914 -48.499 1.00 50.50 368 GLU A N 1
ATOM 3030 C CA . GLU A 1 368 ? 0.394 -33.555 -47.315 1.00 50.50 368 GLU A CA 1
ATOM 3031 C C . GLU A 1 368 ? 0.521 -32.745 -46.012 1.00 50.50 368 GLU A C 1
ATOM 3033 O O . GLU A 1 368 ? -0.277 -32.937 -45.094 1.00 50.50 368 GLU A O 1
ATOM 3038 N N . ARG A 1 369 ? 1.460 -31.791 -45.924 1.00 49.19 369 ARG A N 1
ATOM 3039 C CA . ARG A 1 369 ? 1.716 -31.028 -44.685 1.00 49.19 369 ARG A CA 1
ATOM 3040 C C . ARG A 1 369 ? 0.757 -29.861 -44.434 1.00 49.19 369 ARG A C 1
ATOM 3042 O O . ARG A 1 369 ? 0.451 -29.581 -43.282 1.00 49.19 369 ARG A O 1
ATOM 3049 N N . GLU A 1 370 ? 0.223 -29.225 -45.473 1.00 50.72 370 GLU A N 1
ATOM 3050 C CA . GLU A 1 370 ? -0.594 -28.006 -45.319 1.00 50.72 370 GLU A CA 1
ATOM 3051 C C . GLU A 1 370 ? -2.051 -28.256 -44.879 1.00 50.72 370 GLU A C 1
ATOM 3053 O O . GLU A 1 370 ? -2.730 -27.335 -44.436 1.00 50.72 370 GLU A O 1
ATOM 3058 N N . LYS A 1 371 ? -2.566 -29.494 -44.941 1.00 52.62 371 LYS A N 1
ATOM 3059 C CA . LYS A 1 371 ? -3.996 -29.786 -44.682 1.00 52.62 371 LYS A CA 1
ATOM 3060 C C . LYS A 1 371 ? -4.343 -30.176 -43.237 1.00 52.62 371 LYS A C 1
ATOM 3062 O O . LYS A 1 371 ? -5.529 -30.295 -42.917 1.00 52.62 371 LYS A O 1
ATOM 3067 N N . LEU A 1 372 ? -3.352 -30.383 -42.368 1.00 51.06 372 LEU A N 1
ATOM 3068 C CA . LEU A 1 372 ? -3.557 -30.808 -40.973 1.00 51.06 372 LEU A CA 1
ATOM 3069 C C . LEU A 1 372 ? -3.702 -29.630 -39.990 1.00 51.06 372 LEU A C 1
ATOM 3071 O O . LEU A 1 372 ? -4.466 -29.733 -39.033 1.00 51.06 372 LEU A O 1
ATOM 3075 N N . GLU A 1 373 ? -3.064 -28.488 -40.254 1.00 52.41 373 GLU A N 1
ATOM 3076 C CA . GLU A 1 373 ? -2.956 -27.375 -39.291 1.00 52.41 373 GLU A CA 1
ATOM 3077 C C . GLU A 1 373 ? -4.218 -26.495 -39.176 1.00 52.41 373 GLU A C 1
ATOM 3079 O O . GLU A 1 373 ? -4.433 -25.818 -38.167 1.00 52.41 373 GLU A O 1
ATOM 3084 N N . GLU A 1 374 ? -5.106 -26.514 -40.173 1.00 54.56 374 GLU A N 1
ATOM 3085 C CA . GLU A 1 374 ? -6.243 -25.583 -40.232 1.00 54.56 374 GLU A CA 1
ATOM 3086 C C . GLU A 1 374 ? -7.517 -26.103 -39.527 1.00 54.56 374 GLU A C 1
ATOM 3088 O O . GLU A 1 374 ? -8.385 -25.325 -39.120 1.00 54.56 374 GLU A O 1
ATOM 3093 N N . LYS A 1 375 ? -7.630 -27.419 -39.286 1.00 55.41 375 LYS A N 1
ATOM 3094 C CA . LYS A 1 375 ? -8.805 -28.034 -38.630 1.00 55.41 375 LYS A CA 1
ATOM 3095 C C . LYS A 1 375 ? -8.772 -27.971 -37.098 1.00 55.41 375 LYS A C 1
ATOM 3097 O O . LYS A 1 375 ? -9.837 -27.932 -36.478 1.00 55.41 375 LYS A O 1
ATOM 3102 N N . GLU A 1 376 ? -7.597 -27.894 -36.477 1.00 53.28 376 GLU A N 1
ATOM 3103 C CA . GLU A 1 376 ? -7.467 -27.832 -35.011 1.00 53.28 376 GLU A CA 1
ATOM 3104 C C . GLU A 1 376 ? -7.852 -26.457 -34.437 1.00 53.28 376 GLU A C 1
ATOM 3106 O O . GLU A 1 376 ? -8.507 -26.370 -33.392 1.00 53.28 376 GLU A O 1
ATOM 3111 N N . ARG A 1 377 ? -7.577 -25.370 -35.175 1.00 54.66 377 ARG A N 1
ATOM 3112 C CA . ARG A 1 377 ? -7.858 -23.987 -34.740 1.00 54.66 377 ARG A CA 1
ATOM 3113 C C . ARG A 1 377 ? -9.348 -23.692 -34.529 1.00 54.66 377 ARG A C 1
ATOM 3115 O O . ARG A 1 377 ? -9.699 -22.865 -33.690 1.00 54.66 377 ARG A O 1
ATOM 3122 N N . ARG A 1 378 ? -10.250 -24.388 -35.233 1.00 55.72 378 ARG A N 1
ATOM 3123 C CA . ARG A 1 378 ? -11.704 -24.128 -35.170 1.00 55.72 378 ARG A CA 1
ATOM 3124 C C . ARG A 1 378 ? -12.429 -24.885 -34.050 1.00 55.72 378 ARG A C 1
ATOM 3126 O O . ARG A 1 378 ? -13.510 -24.461 -33.640 1.00 55.72 378 ARG A O 1
ATOM 3133 N N . ARG A 1 379 ? -11.851 -25.981 -33.541 1.00 57.56 379 ARG A N 1
ATOM 3134 C CA . ARG A 1 379 ? -12.404 -26.775 -32.425 1.00 57.56 379 ARG A CA 1
ATOM 3135 C C . ARG A 1 379 ? -12.023 -26.169 -31.068 1.00 57.56 379 ARG A C 1
ATOM 3137 O O . ARG A 1 379 ? -12.888 -26.052 -30.204 1.00 57.56 379 ARG A O 1
ATOM 3144 N N . ALA A 1 380 ? -10.798 -25.650 -30.946 1.00 56.44 380 ALA A N 1
ATOM 3145 C CA . ALA A 1 380 ? -10.311 -24.957 -29.749 1.00 56.44 380 ALA A CA 1
ATOM 3146 C C . ALA A 1 380 ? -11.103 -23.671 -29.415 1.00 56.44 380 ALA A C 1
ATOM 3148 O O . ALA A 1 380 ? -11.363 -23.380 -28.248 1.00 56.44 380 ALA A O 1
ATOM 3149 N N . ALA A 1 381 ? -11.563 -22.930 -30.431 1.00 55.81 381 ALA A N 1
ATOM 3150 C CA . ALA A 1 381 ? -12.262 -21.654 -30.243 1.00 55.81 381 ALA A CA 1
ATOM 3151 C C . ALA A 1 381 ? -13.671 -21.780 -29.617 1.00 55.81 381 ALA A C 1
ATOM 3153 O O . ALA A 1 381 ? -14.098 -20.899 -28.872 1.00 55.81 381 ALA A O 1
ATOM 3154 N N . ARG A 1 382 ? -14.405 -22.872 -29.881 1.00 62.59 382 ARG A N 1
ATOM 3155 C CA . ARG A 1 382 ? -15.760 -23.088 -29.322 1.00 62.59 382 ARG A CA 1
ATOM 3156 C C . ARG A 1 382 ? -15.727 -23.601 -27.886 1.00 62.59 382 ARG A C 1
ATOM 3158 O O . ARG A 1 382 ? -16.583 -23.242 -27.082 1.00 62.59 382 ARG A O 1
ATOM 3165 N N . GLU A 1 383 ? -14.727 -24.410 -27.557 1.00 58.44 383 GLU A N 1
ATOM 3166 C CA . GLU A 1 383 ? -14.537 -24.929 -26.204 1.00 58.44 383 GLU A CA 1
ATOM 3167 C C . GLU A 1 383 ? -14.058 -23.833 -25.237 1.00 58.44 383 GLU A C 1
ATOM 3169 O O . GLU A 1 383 ? -14.511 -23.773 -24.093 1.00 58.44 383 GLU A O 1
ATOM 3174 N N . ALA A 1 384 ? -13.233 -22.897 -25.722 1.00 60.44 384 ALA A N 1
ATOM 3175 C CA . ALA A 1 384 ? -12.807 -21.717 -24.972 1.00 60.44 384 ALA A CA 1
ATOM 3176 C C . ALA A 1 384 ? -13.980 -20.788 -24.598 1.00 60.44 384 ALA A C 1
ATOM 3178 O O . ALA A 1 384 ? -14.030 -20.278 -23.480 1.00 60.44 384 ALA A O 1
ATOM 3179 N N . ALA A 1 385 ? -14.962 -20.617 -25.491 1.00 63.09 385 ALA A N 1
ATOM 3180 C CA . ALA A 1 385 ? -16.118 -19.749 -25.250 1.00 63.09 385 ALA A CA 1
ATOM 3181 C C . ALA A 1 385 ? -17.063 -20.283 -24.154 1.00 63.09 385 ALA A C 1
ATOM 3183 O O . ALA A 1 385 ? -17.569 -19.502 -23.348 1.00 63.09 385 ALA A O 1
ATOM 3184 N N . ARG A 1 386 ? -17.271 -21.608 -24.073 1.00 69.50 386 ARG A N 1
ATOM 3185 C CA . ARG A 1 386 ? -18.099 -22.222 -23.016 1.00 69.50 386 ARG A CA 1
ATOM 3186 C C . ARG A 1 386 ? -17.436 -22.100 -21.641 1.00 69.50 386 ARG A C 1
ATOM 3188 O O . ARG A 1 386 ? -18.092 -21.686 -20.691 1.00 69.50 386 ARG A O 1
ATOM 3195 N N . LYS A 1 387 ? -16.129 -22.385 -21.565 1.00 66.94 387 LYS A N 1
ATOM 3196 C CA . LYS A 1 387 ? -15.329 -22.259 -20.333 1.00 66.94 387 LYS A CA 1
ATOM 3197 C C . LYS A 1 387 ? -15.273 -20.807 -19.830 1.00 66.94 387 LYS A C 1
ATOM 3199 O O . LYS A 1 387 ? -15.319 -20.575 -18.628 1.00 66.94 387 LYS A O 1
ATOM 3204 N N . ALA A 1 388 ? -15.255 -19.823 -20.733 1.00 69.06 388 ALA A N 1
ATOM 3205 C CA . ALA A 1 388 ? -15.278 -18.404 -20.369 1.00 69.06 388 ALA A CA 1
ATOM 3206 C C . ALA A 1 388 ? -16.609 -17.948 -19.734 1.00 69.06 388 ALA A C 1
ATOM 3208 O O . ALA A 1 388 ? -16.601 -17.124 -18.821 1.00 69.06 388 ALA A O 1
ATOM 3209 N N . ALA A 1 389 ? -17.751 -18.484 -20.182 1.00 74.81 389 ALA A N 1
ATOM 3210 C CA . ALA A 1 389 ? -19.062 -18.145 -19.620 1.00 74.81 389 ALA A CA 1
ATOM 3211 C C . ALA A 1 389 ? -19.267 -18.724 -18.208 1.00 74.81 389 ALA A C 1
ATOM 3213 O O . ALA A 1 389 ? -19.852 -18.069 -17.347 1.00 74.81 389 ALA A O 1
ATOM 3214 N N . GLU A 1 390 ? -18.755 -19.930 -17.963 1.00 74.44 390 GLU A N 1
ATOM 3215 C CA . GLU A 1 390 ? -18.764 -20.580 -16.648 1.00 74.44 390 GLU A CA 1
ATOM 3216 C C . GLU A 1 390 ? -17.870 -19.837 -15.642 1.00 74.44 390 GLU A C 1
ATOM 3218 O O . GLU A 1 390 ? -18.315 -19.519 -14.541 1.00 74.44 390 GLU A O 1
ATOM 3223 N N . LEU A 1 391 ? -16.664 -19.428 -16.064 1.00 78.31 391 LEU A N 1
ATOM 3224 C CA . LEU A 1 391 ? -15.771 -18.592 -15.253 1.00 78.31 391 LEU A CA 1
ATOM 3225 C C . LEU A 1 391 ? -16.402 -17.247 -14.870 1.00 78.31 391 LEU A C 1
ATOM 3227 O O . LEU A 1 391 ? -16.154 -16.742 -13.778 1.00 78.31 391 LEU A O 1
ATOM 3231 N N . LYS A 1 392 ? -17.204 -16.657 -15.766 1.00 80.12 392 LYS A N 1
ATOM 3232 C CA . LYS A 1 392 ? -17.886 -15.386 -15.499 1.00 80.12 392 LYS A CA 1
ATOM 3233 C C . LYS A 1 392 ? -18.937 -15.533 -14.395 1.00 80.12 392 LYS A C 1
ATOM 3235 O O . LYS A 1 392 ? -18.953 -14.717 -13.486 1.00 80.12 392 LYS A O 1
ATOM 3240 N N . LYS A 1 393 ? -19.740 -16.601 -14.424 1.00 84.44 393 LYS A N 1
ATOM 3241 C CA . LYS A 1 393 ? -20.707 -16.888 -13.350 1.00 84.44 393 LYS A CA 1
ATOM 3242 C C . LYS A 1 393 ? -20.019 -17.082 -11.999 1.00 84.44 393 LYS A C 1
ATOM 3244 O O . LYS A 1 393 ? -20.469 -16.525 -11.006 1.00 84.44 393 LYS A O 1
ATOM 3249 N N . LEU A 1 394 ? -18.908 -17.823 -11.977 1.00 83.44 394 LEU A N 1
ATOM 3250 C CA . LEU A 1 394 ? -18.138 -18.042 -10.752 1.00 83.44 394 LEU A CA 1
ATOM 3251 C C . LEU A 1 394 ? -17.512 -16.737 -10.223 1.00 83.44 394 LEU A C 1
ATOM 3253 O O . LEU A 1 394 ? -17.456 -16.528 -9.016 1.00 83.44 394 LEU A O 1
ATOM 3257 N N . ARG A 1 395 ? -17.074 -15.835 -11.113 1.00 85.56 395 ARG A N 1
ATOM 3258 C CA . ARG A 1 395 ? -16.581 -14.500 -10.738 1.00 85.56 395 ARG A CA 1
ATOM 3259 C C . ARG A 1 395 ? -17.657 -13.681 -10.027 1.00 85.56 395 ARG A C 1
ATOM 3261 O O . ARG A 1 395 ? -17.361 -13.064 -9.007 1.00 85.56 395 ARG A O 1
ATOM 3268 N N . ASP A 1 396 ? -18.870 -13.666 -10.574 1.00 85.06 396 ASP A N 1
ATOM 3269 C CA . ASP A 1 396 ? -19.993 -12.904 -10.022 1.00 85.06 396 ASP A CA 1
ATOM 3270 C C . ASP A 1 396 ? -20.415 -13.474 -8.655 1.00 85.06 396 ASP A C 1
ATOM 3272 O O . ASP A 1 396 ? -20.588 -12.723 -7.698 1.00 85.06 396 ASP A O 1
ATOM 3276 N N . GLU A 1 397 ? -20.441 -14.803 -8.520 1.00 85.88 397 GLU A N 1
ATOM 3277 C CA . GLU A 1 397 ? -20.715 -15.486 -7.250 1.00 85.88 397 GLU A CA 1
ATOM 3278 C C . GLU A 1 397 ? -19.658 -15.173 -6.174 1.00 85.88 397 GLU A C 1
ATOM 3280 O O . GLU A 1 397 ? -19.995 -14.876 -5.029 1.00 85.88 397 GLU A O 1
ATOM 3285 N N . VAL A 1 398 ? -18.367 -15.190 -6.534 1.00 85.62 398 VAL A N 1
ATOM 3286 C CA . VAL A 1 398 ? -17.279 -14.805 -5.617 1.00 85.62 398 VAL A CA 1
ATOM 3287 C C . VAL A 1 398 ? -17.410 -13.337 -5.197 1.00 85.62 398 VAL A C 1
ATOM 3289 O O . VAL A 1 398 ? -17.164 -13.002 -4.035 1.00 85.62 398 VAL A O 1
ATOM 3292 N N . ASN A 1 399 ? -17.826 -12.461 -6.113 1.00 87.38 399 ASN A N 1
ATOM 3293 C CA . ASN A 1 399 ? -18.040 -11.051 -5.815 1.00 87.38 399 ASN A CA 1
ATOM 3294 C C . ASN A 1 399 ? -19.181 -10.843 -4.807 1.00 87.38 399 ASN A C 1
ATOM 3296 O O . ASN A 1 399 ? -19.006 -10.122 -3.827 1.00 87.38 399 ASN A O 1
ATOM 3300 N N . GLU A 1 400 ? -20.325 -11.499 -5.007 1.00 87.00 400 GLU A N 1
ATOM 3301 C CA . GLU A 1 400 ? -21.465 -11.411 -4.089 1.00 87.00 400 GLU A CA 1
ATOM 3302 C C . GLU A 1 400 ? -21.155 -12.025 -2.718 1.00 87.00 400 GLU A C 1
ATOM 3304 O O . GLU A 1 400 ? -21.412 -11.397 -1.691 1.00 87.00 400 GLU A O 1
ATOM 3309 N N . LEU A 1 401 ? -20.564 -13.223 -2.676 1.00 85.62 401 LEU A N 1
ATOM 3310 C CA . LEU A 1 401 ? -20.354 -13.946 -1.419 1.00 85.62 401 LEU A CA 1
ATOM 3311 C C . LEU A 1 401 ? -19.264 -13.338 -0.532 1.00 85.62 401 LEU A C 1
ATOM 3313 O O . LEU A 1 401 ? -19.449 -13.319 0.688 1.00 85.62 401 LEU A O 1
ATOM 3317 N N . PHE A 1 402 ? -18.161 -12.865 -1.126 1.00 87.06 402 PHE A N 1
ATOM 3318 C CA . PHE A 1 402 ? -16.956 -12.461 -0.391 1.00 87.06 402 PHE A CA 1
ATOM 3319 C C . PHE A 1 402 ? -16.645 -10.965 -0.504 1.00 87.06 402 PHE A C 1
ATOM 3321 O O . PHE A 1 402 ? -16.404 -10.312 0.508 1.00 87.06 402 PHE A O 1
ATOM 3328 N N . ILE A 1 403 ? -16.639 -10.405 -1.718 1.00 87.25 403 ILE A N 1
ATOM 3329 C CA . ILE A 1 403 ? -16.108 -9.051 -1.966 1.00 87.25 403 ILE A CA 1
ATOM 3330 C C . ILE A 1 403 ? -17.102 -7.966 -1.556 1.00 87.25 403 ILE A C 1
ATOM 3332 O O . ILE A 1 403 ? -16.711 -6.993 -0.917 1.00 87.25 403 ILE A O 1
ATOM 3336 N N . SER A 1 404 ? -18.388 -8.143 -1.869 1.00 85.56 404 SER A N 1
ATOM 3337 C CA . SER A 1 404 ? -19.445 -7.176 -1.540 1.00 85.56 404 SER A CA 1
ATOM 3338 C C . SER A 1 404 ? -19.613 -6.946 -0.032 1.00 85.56 404 SER A C 1
ATOM 3340 O O . SER A 1 404 ? -20.063 -5.884 0.388 1.00 85.56 404 SER A O 1
ATOM 3342 N N . LYS A 1 405 ? -19.211 -7.932 0.780 1.00 85.88 405 LYS A N 1
ATOM 3343 C CA . LYS A 1 405 ? -19.242 -7.901 2.248 1.00 85.88 405 LYS A CA 1
ATOM 3344 C C . LYS A 1 405 ? -17.956 -7.341 2.865 1.00 85.88 405 LYS A C 1
ATOM 3346 O O . LYS A 1 405 ? -17.794 -7.402 4.081 1.00 85.88 405 LYS A O 1
ATOM 3351 N N . GLY A 1 406 ? -17.017 -6.873 2.042 1.00 83.44 406 GLY A N 1
ATOM 3352 C CA . GLY A 1 406 ? -15.759 -6.307 2.509 1.00 83.44 406 GLY A CA 1
ATOM 3353 C C . GLY A 1 406 ? -15.957 -4.990 3.261 1.00 83.44 406 GLY A C 1
ATOM 3354 O O . GLY A 1 406 ? -16.849 -4.202 2.954 1.00 83.44 406 GLY A O 1
ATOM 3355 N N . GLU A 1 407 ? -15.091 -4.735 4.235 1.00 87.56 407 GLU A N 1
ATOM 3356 C CA . GLU A 1 407 ? -15.095 -3.518 5.049 1.00 87.56 407 GLU A CA 1
ATOM 3357 C C . GLU A 1 407 ? -13.900 -2.642 4.671 1.00 87.56 407 GLU A C 1
ATOM 3359 O O . GLU A 1 407 ? -12.761 -3.106 4.669 1.00 87.56 407 GLU A O 1
ATOM 3364 N N . SER A 1 408 ? -14.128 -1.363 4.370 1.00 88.19 408 SER A N 1
ATOM 3365 C CA . SER A 1 408 ? -13.030 -0.428 4.102 1.00 88.19 408 SER A CA 1
ATOM 3366 C C . SER A 1 408 ? -12.345 -0.023 5.405 1.00 88.19 408 SER A C 1
ATOM 3368 O O . SER A 1 408 ? -12.994 0.508 6.308 1.00 88.19 408 SER A O 1
ATOM 3370 N N . ARG A 1 409 ? -11.026 -0.217 5.494 1.00 86.94 409 ARG A N 1
ATOM 3371 C CA . ARG A 1 409 ? -10.209 0.217 6.633 1.00 86.94 409 ARG A CA 1
ATOM 3372 C C . ARG A 1 409 ? -9.125 1.194 6.197 1.00 86.94 409 ARG A C 1
ATOM 3374 O O . ARG A 1 409 ? -8.488 1.018 5.159 1.00 86.94 409 ARG A O 1
ATOM 3381 N N . GLU A 1 410 ? -8.914 2.220 7.014 1.00 88.06 410 GLU A N 1
ATOM 3382 C CA . GLU A 1 410 ? -7.853 3.214 6.832 1.00 88.06 410 GLU A CA 1
ATOM 3383 C C . GLU A 1 410 ? -6.577 2.792 7.578 1.00 88.06 410 GLU A C 1
ATOM 3385 O O . GLU A 1 410 ? -6.608 1.919 8.452 1.00 88.06 410 GLU A O 1
ATOM 3390 N N . HIS A 1 411 ? -5.454 3.430 7.244 1.00 87.50 411 HIS A N 1
ATOM 3391 C CA . HIS A 1 411 ? -4.147 3.216 7.873 1.00 87.50 411 HIS A CA 1
ATOM 3392 C C . HIS A 1 411 ? -3.623 1.791 7.722 1.00 87.50 411 HIS A C 1
ATOM 3394 O O . HIS A 1 411 ? -3.438 1.053 8.693 1.00 87.50 411 HIS A O 1
ATOM 3400 N N . ILE A 1 412 ? -3.293 1.426 6.485 1.00 87.75 412 ILE A N 1
ATOM 3401 C CA . ILE A 1 412 ? -2.950 0.056 6.088 1.00 87.75 412 ILE A CA 1
ATOM 3402 C C . ILE A 1 412 ? -1.802 -0.515 6.930 1.00 87.75 412 ILE A C 1
ATOM 3404 O O . ILE A 1 412 ? -1.855 -1.665 7.349 1.00 87.75 412 ILE A O 1
ATOM 3408 N N . LEU A 1 413 ? -0.773 0.288 7.221 1.00 89.62 413 LEU A N 1
ATOM 3409 C CA . LEU A 1 413 ? 0.394 -0.170 7.988 1.00 89.62 413 LEU A CA 1
ATOM 3410 C C . LEU A 1 413 ? 0.105 -0.425 9.479 1.00 89.62 413 LEU A C 1
ATOM 3412 O O . LEU A 1 413 ? 0.917 -1.078 10.131 1.00 89.62 413 LEU A O 1
ATOM 3416 N N . GLN A 1 414 ? -0.980 0.128 10.033 1.00 90.19 414 GLN A N 1
ATOM 3417 C CA . GLN A 1 414 ? -1.382 -0.090 11.432 1.00 90.19 414 GLN A CA 1
ATOM 3418 C C . GLN A 1 414 ? -2.232 -1.356 11.602 1.00 90.19 414 GLN A C 1
ATOM 3420 O O . GLN A 1 414 ? -2.367 -1.851 12.716 1.00 90.19 414 GLN A O 1
ATOM 3425 N N . GLN A 1 415 ? -2.787 -1.880 10.509 1.00 88.50 415 GLN A N 1
ATOM 3426 C CA . GLN A 1 415 ? -3.565 -3.115 10.492 1.00 88.50 415 GLN A CA 1
ATOM 3427 C C . GLN A 1 415 ? -2.636 -4.341 10.483 1.00 88.50 415 GLN A C 1
ATOM 3429 O O . GLN A 1 415 ? -1.514 -4.284 9.971 1.00 88.50 415 GLN A O 1
ATOM 3434 N N . ASP A 1 416 ? -3.115 -5.470 11.004 1.00 87.19 416 ASP A N 1
ATOM 3435 C CA . ASP A 1 416 ? -2.375 -6.732 10.954 1.00 87.19 416 ASP A CA 1
ATOM 3436 C C . ASP A 1 416 ? -2.427 -7.318 9.529 1.00 87.19 416 ASP A C 1
ATOM 3438 O O . ASP A 1 416 ? -3.501 -7.601 8.992 1.00 87.19 416 ASP A O 1
ATOM 3442 N N . LEU A 1 417 ? -1.259 -7.515 8.907 1.00 89.75 417 LEU A N 1
ATOM 3443 C CA . LEU A 1 417 ? -1.144 -8.236 7.637 1.00 89.75 417 LEU A CA 1
ATOM 3444 C C . LEU A 1 417 ? -1.167 -9.745 7.909 1.00 89.75 417 LEU A C 1
ATOM 3446 O O . LEU A 1 417 ? -0.179 -10.318 8.380 1.00 89.75 417 LEU A O 1
ATOM 3450 N N . VAL A 1 418 ? -2.296 -10.371 7.594 1.00 89.44 418 VAL A N 1
ATOM 3451 C CA . VAL A 1 418 ? -2.567 -11.794 7.830 1.00 89.44 418 VAL A CA 1
ATOM 3452 C C . VAL A 1 418 ? -2.291 -12.593 6.551 1.00 89.44 418 VAL A C 1
ATOM 3454 O O . VAL A 1 418 ? -2.183 -12.044 5.452 1.00 89.44 418 VAL A O 1
ATOM 3457 N N . GLU A 1 419 ? -2.133 -13.905 6.694 1.00 89.31 419 GLU A N 1
ATOM 3458 C CA . GLU A 1 419 ? -2.018 -14.828 5.567 1.00 89.31 419 GLU A CA 1
ATOM 3459 C C . GLU A 1 419 ? -3.247 -14.783 4.640 1.00 89.31 419 GLU A C 1
ATOM 3461 O O . GLU A 1 419 ? -4.372 -14.541 5.082 1.00 89.31 419 GLU A O 1
ATOM 3466 N N . ALA A 1 420 ? -3.043 -15.068 3.351 1.00 88.06 420 ALA A N 1
ATOM 3467 C CA . ALA A 1 420 ? -4.074 -15.025 2.316 1.00 88.06 420 ALA A CA 1
ATOM 3468 C C . ALA A 1 420 ? -5.270 -15.969 2.554 1.00 88.06 420 ALA A C 1
ATOM 3470 O O . ALA A 1 420 ? -6.341 -15.722 2.003 1.00 88.06 420 ALA A O 1
ATOM 3471 N N . ASN A 1 421 ? -5.106 -17.029 3.355 1.00 84.69 421 ASN A N 1
ATOM 3472 C CA . ASN A 1 421 ? -6.163 -17.994 3.683 1.00 84.69 421 ASN A CA 1
ATOM 3473 C C . ASN A 1 421 ? -7.102 -17.530 4.818 1.00 84.69 421 ASN A C 1
ATOM 3475 O O . ASN A 1 421 ? -8.189 -18.077 4.965 1.00 84.69 421 ASN A O 1
ATOM 3479 N N . GLY A 1 422 ? -6.689 -16.548 5.630 1.00 80.62 422 GLY A N 1
ATOM 3480 C CA . GLY A 1 422 ? -7.442 -16.020 6.773 1.00 80.62 422 GLY A CA 1
ATOM 3481 C C . GLY A 1 422 ? -7.845 -17.016 7.855 1.00 80.62 422 GLY A C 1
ATOM 3482 O O . GLY A 1 422 ? -8.691 -16.689 8.681 1.00 80.62 422 GLY A O 1
ATOM 3483 N N . ASN A 1 423 ? -7.193 -18.177 7.950 1.00 79.69 423 ASN A N 1
ATOM 3484 C CA . ASN A 1 423 ? -7.493 -19.204 8.962 1.00 79.69 423 ASN A CA 1
ATOM 3485 C C . ASN A 1 423 ? -7.249 -18.738 10.423 1.00 79.69 423 ASN A C 1
ATOM 3487 O O . ASN A 1 423 ? -7.458 -19.497 11.366 1.00 79.69 423 ASN A O 1
ATOM 3491 N N . ILE A 1 424 ? -6.753 -17.515 10.613 1.00 68.69 424 ILE A N 1
ATOM 3492 C CA . ILE A 1 424 ? -6.276 -16.944 11.876 1.00 68.69 424 ILE A CA 1
ATOM 3493 C C . ILE A 1 424 ? -7.346 -16.087 12.570 1.00 68.69 424 ILE A C 1
ATOM 3495 O O . ILE A 1 424 ? -7.358 -15.983 13.799 1.00 68.69 424 ILE A O 1
ATOM 3499 N N . GLN A 1 425 ? -8.236 -15.448 11.806 1.00 67.88 425 GLN A N 1
ATOM 3500 C CA . GLN A 1 425 ? -9.210 -14.481 12.316 1.00 67.88 425 GLN A CA 1
ATOM 3501 C C . GLN A 1 425 ? -10.589 -14.742 11.708 1.00 67.88 425 GLN A C 1
ATOM 3503 O O . GLN A 1 425 ? -10.723 -14.888 10.502 1.00 67.88 425 GLN A O 1
ATOM 3508 N N . LYS A 1 426 ? -11.639 -14.728 12.539 1.00 65.19 426 LYS A N 1
ATOM 3509 C CA . LYS A 1 426 ? -13.044 -14.842 12.094 1.00 65.19 426 LYS A CA 1
ATOM 3510 C C . LYS A 1 426 ? -13.603 -13.538 11.482 1.00 65.19 426 LYS A C 1
ATOM 3512 O O . LYS A 1 426 ? -14.813 -13.355 11.444 1.00 65.19 426 LYS A O 1
ATOM 3517 N N . GLN A 1 427 ? -12.742 -12.595 11.101 1.00 77.75 427 GLN A N 1
ATOM 3518 C CA . GLN A 1 427 ? -13.103 -11.233 10.691 1.00 77.75 427 GLN A CA 1
ATOM 3519 C C . GLN A 1 427 ? -12.537 -10.911 9.303 1.00 77.75 427 GLN A C 1
ATOM 3521 O O . GLN A 1 427 ? -11.800 -11.703 8.721 1.00 77.75 427 GLN A O 1
ATOM 3526 N N . THR A 1 428 ? -12.882 -9.739 8.771 1.00 87.06 428 THR A N 1
ATOM 3527 C CA . THR A 1 428 ? -12.278 -9.181 7.557 1.00 87.06 428 THR A CA 1
ATOM 3528 C C . THR A 1 428 ? -10.766 -8.993 7.747 1.00 87.06 428 THR A C 1
ATOM 3530 O O . THR A 1 428 ? -10.321 -8.422 8.744 1.00 87.06 428 THR A O 1
ATOM 3533 N N . ILE A 1 429 ? -9.963 -9.485 6.798 1.00 89.12 429 ILE A N 1
ATOM 3534 C CA . ILE A 1 429 ? -8.495 -9.450 6.860 1.00 89.12 429 ILE A CA 1
ATOM 3535 C C . ILE A 1 429 ? -7.882 -8.661 5.702 1.00 89.12 429 ILE A C 1
ATOM 3537 O O . ILE A 1 429 ? -8.476 -8.502 4.633 1.00 89.12 429 ILE A O 1
ATOM 3541 N N . ILE A 1 430 ? -6.630 -8.245 5.897 1.00 90.62 430 ILE A N 1
ATOM 3542 C CA . ILE A 1 430 ? -5.724 -7.861 4.817 1.00 90.62 430 ILE A CA 1
ATOM 3543 C C . ILE A 1 430 ? -4.814 -9.060 4.547 1.00 90.62 430 ILE A C 1
ATOM 3545 O O . ILE A 1 430 ? -3.837 -9.281 5.257 1.00 90.62 430 ILE A O 1
ATOM 3549 N N . GLY A 1 431 ? -5.167 -9.848 3.534 1.00 88.75 431 GLY A N 1
ATOM 3550 C CA . GLY A 1 431 ? -4.392 -11.006 3.093 1.00 88.75 431 GLY A CA 1
ATOM 3551 C C . GLY A 1 431 ? -3.188 -10.622 2.228 1.00 88.75 431 GLY A C 1
ATOM 3552 O O . GLY A 1 431 ? -3.314 -9.838 1.275 1.00 88.75 431 GLY A O 1
ATOM 3553 N N . GLY A 1 432 ? -2.024 -11.186 2.549 1.00 90.44 432 GLY A N 1
ATOM 3554 C CA . GLY A 1 432 ? -0.801 -11.110 1.751 1.00 90.44 432 GLY A CA 1
ATOM 3555 C C . GLY A 1 432 ? -0.086 -12.458 1.688 1.00 90.44 432 GLY A C 1
ATOM 3556 O O . GLY A 1 432 ? -0.297 -13.309 2.543 1.00 90.44 432 GLY A O 1
ATOM 3557 N N . LEU A 1 433 ? 0.769 -12.645 0.679 1.00 91.31 433 LEU A N 1
ATOM 3558 C CA . LEU A 1 433 ? 1.506 -13.895 0.477 1.00 91.31 433 LEU A CA 1
ATOM 3559 C C . LEU A 1 433 ? 2.476 -14.164 1.639 1.00 91.31 433 LEU A C 1
ATOM 3561 O O . LEU A 1 433 ? 3.444 -13.415 1.813 1.00 91.31 433 LEU A O 1
ATOM 3565 N N . GLY A 1 434 ? 2.233 -15.226 2.411 1.00 87.25 434 GLY A N 1
ATOM 3566 C CA . GLY A 1 434 ? 3.060 -15.584 3.565 1.00 87.25 434 GLY A CA 1
ATOM 3567 C C . GLY A 1 434 ? 2.813 -14.686 4.797 1.00 87.25 434 GLY A C 1
ATOM 3568 O O . GLY A 1 434 ? 3.632 -14.665 5.722 1.00 87.25 434 GLY A O 1
ATOM 3569 N N . GLY A 1 435 ? 1.765 -13.847 4.774 1.00 90.88 435 GLY A N 1
ATOM 3570 C CA . GLY A 1 435 ? 1.513 -12.803 5.771 1.00 90.88 435 GLY A CA 1
ATOM 3571 C C . GLY A 1 435 ? 2.701 -11.843 5.933 1.00 90.88 435 GLY A C 1
ATOM 3572 O O . GLY A 1 435 ? 3.514 -11.655 5.024 1.00 90.88 435 GLY A O 1
ATOM 3573 N N . MET A 1 436 ? 2.847 -11.231 7.110 1.00 91.38 436 MET A N 1
ATOM 3574 C CA . MET A 1 436 ? 3.973 -10.327 7.397 1.00 91.38 436 MET A CA 1
ATOM 3575 C C . MET A 1 436 ? 5.346 -11.021 7.329 1.00 91.38 436 MET A C 1
ATOM 3577 O O . MET A 1 436 ? 6.304 -10.444 6.808 1.00 91.38 436 MET A O 1
ATOM 3581 N N . LEU A 1 437 ? 5.458 -12.271 7.795 1.00 92.75 437 LEU A N 1
ATOM 3582 C CA . LEU A 1 437 ? 6.716 -13.028 7.740 1.00 92.75 437 LEU A CA 1
ATOM 3583 C C . LEU A 1 437 ? 7.134 -13.313 6.288 1.00 92.75 437 LEU A C 1
ATOM 3585 O O . LEU A 1 437 ? 8.293 -13.116 5.924 1.00 92.75 437 LEU A O 1
ATOM 3589 N N . GLY A 1 438 ? 6.180 -13.689 5.441 1.00 93.06 438 GLY A N 1
ATOM 3590 C CA . GLY A 1 438 ? 6.353 -13.880 4.006 1.00 93.06 438 GLY A CA 1
ATOM 3591 C C . GLY A 1 438 ? 6.802 -12.619 3.289 1.00 93.06 438 GLY A C 1
ATOM 3592 O O . GLY A 1 438 ? 7.735 -12.681 2.490 1.00 93.06 438 GLY A O 1
ATOM 3593 N N . GLN A 1 439 ? 6.233 -11.455 3.622 1.00 94.25 439 GLN A N 1
ATOM 3594 C CA . GLN A 1 439 ? 6.706 -10.185 3.061 1.00 94.25 439 GLN A CA 1
ATOM 3595 C C . GLN A 1 439 ? 8.157 -9.881 3.462 1.00 94.25 439 GLN A C 1
ATOM 3597 O O . GLN A 1 439 ? 8.935 -9.420 2.625 1.00 94.25 439 GLN A O 1
ATOM 3602 N N . ILE A 1 440 ? 8.569 -10.193 4.696 1.00 95.00 440 ILE A N 1
ATOM 3603 C CA . ILE A 1 440 ? 9.972 -10.053 5.120 1.00 95.00 440 ILE A CA 1
ATOM 3604 C C . ILE A 1 440 ? 10.878 -11.005 4.321 1.00 95.00 440 ILE A C 1
ATOM 3606 O O . ILE A 1 440 ? 11.924 -10.576 3.822 1.00 95.00 440 ILE A O 1
ATOM 3610 N N . ILE A 1 441 ? 10.468 -12.267 4.138 1.00 95.00 441 ILE A N 1
ATOM 3611 C CA . ILE A 1 441 ? 11.188 -13.256 3.316 1.00 95.00 441 ILE A CA 1
ATOM 3612 C C . ILE A 1 441 ? 11.331 -12.759 1.869 1.00 95.00 441 ILE A C 1
ATOM 3614 O O . ILE A 1 441 ? 12.423 -12.822 1.297 1.00 95.00 441 ILE A O 1
ATOM 3618 N N . LEU A 1 442 ? 10.259 -12.223 1.280 1.00 94.88 442 LEU A N 1
ATOM 3619 C CA . LEU A 1 442 ? 10.252 -11.672 -0.077 1.00 94.88 442 LEU A CA 1
ATOM 3620 C C . LEU A 1 442 ? 11.203 -10.481 -0.218 1.00 94.88 442 LEU A C 1
ATOM 3622 O O . LEU A 1 442 ? 11.937 -10.419 -1.206 1.00 94.88 442 LEU A O 1
ATOM 3626 N N . CYS A 1 443 ? 11.241 -9.577 0.766 1.00 94.81 443 CYS A N 1
ATOM 3627 C CA . CYS A 1 443 ? 12.177 -8.453 0.796 1.00 94.81 443 CYS A CA 1
ATOM 3628 C C . CYS A 1 443 ? 13.634 -8.933 0.812 1.00 94.81 443 CYS A C 1
ATOM 3630 O O . CYS A 1 443 ? 14.420 -8.529 -0.047 1.00 94.81 443 CYS A O 1
ATOM 3632 N N . PHE A 1 444 ? 13.992 -9.854 1.715 1.00 93.81 444 PHE A N 1
ATOM 3633 C CA . PHE A 1 444 ? 15.346 -10.420 1.753 1.00 93.81 444 PHE A CA 1
ATOM 3634 C C . PHE A 1 444 ? 15.693 -11.180 0.467 1.00 93.81 444 PHE A C 1
ATOM 3636 O O . PHE A 1 444 ? 16.789 -11.011 -0.068 1.00 93.81 444 PHE A O 1
ATOM 3643 N N . SER A 1 445 ? 14.761 -11.970 -0.071 1.00 93.25 445 SER A N 1
ATOM 3644 C CA . SER A 1 445 ? 14.958 -12.699 -1.327 1.00 93.25 445 SER A CA 1
ATOM 3645 C C . SER A 1 445 ? 15.135 -11.757 -2.521 1.00 93.25 445 SER A C 1
ATOM 3647 O O . SER A 1 445 ? 15.982 -12.012 -3.377 1.00 93.25 445 SER A O 1
ATOM 3649 N N . GLY A 1 446 ? 14.367 -10.666 -2.588 1.00 91.94 446 GLY A N 1
ATOM 3650 C CA . GLY A 1 446 ? 14.429 -9.685 -3.673 1.00 91.94 446 GLY A CA 1
ATOM 3651 C C . GLY A 1 446 ? 15.746 -8.919 -3.696 1.00 91.94 446 GLY A C 1
ATOM 3652 O O . GLY A 1 446 ? 16.357 -8.778 -4.760 1.00 91.94 446 GLY A O 1
ATOM 3653 N N . ILE A 1 447 ? 16.232 -8.511 -2.519 1.00 90.44 447 ILE A N 1
ATOM 3654 C CA . ILE A 1 447 ? 17.558 -7.904 -2.366 1.00 90.44 447 ILE A CA 1
ATOM 3655 C C . ILE A 1 447 ? 18.633 -8.937 -2.740 1.00 90.44 447 ILE A C 1
ATOM 3657 O O . ILE A 1 447 ? 19.474 -8.689 -3.604 1.00 90.44 447 ILE A O 1
ATOM 3661 N N . GLN A 1 448 ? 18.566 -10.153 -2.197 1.00 88.50 448 GLN A N 1
ATOM 3662 C CA . GLN A 1 448 ? 19.550 -11.187 -2.513 1.00 88.50 448 GLN A CA 1
ATOM 3663 C C . GLN A 1 448 ? 19.601 -11.524 -4.014 1.00 88.50 448 GLN A C 1
ATOM 3665 O O . GLN A 1 448 ? 20.685 -11.763 -4.541 1.00 88.50 448 GLN A O 1
ATOM 3670 N N . LYS A 1 449 ? 18.465 -11.539 -4.731 1.00 87.44 449 LYS A N 1
ATOM 3671 C CA . LYS A 1 449 ? 18.416 -11.882 -6.165 1.00 87.44 449 LYS A CA 1
ATOM 3672 C C . LYS A 1 449 ? 19.241 -10.925 -7.026 1.00 87.44 449 LYS A C 1
ATOM 3674 O O . LYS A 1 449 ? 19.883 -11.398 -7.965 1.00 87.44 449 LYS A O 1
ATOM 3679 N N . LYS A 1 450 ? 19.235 -9.623 -6.722 1.00 83.75 450 LYS A N 1
ATOM 3680 C CA . LYS A 1 450 ? 19.990 -8.609 -7.479 1.00 83.75 450 LYS A CA 1
ATOM 3681 C C . LYS A 1 450 ? 21.453 -8.542 -7.053 1.00 83.75 450 LYS A C 1
ATOM 3683 O O . LYS A 1 450 ? 22.329 -8.499 -7.911 1.00 83.75 450 LYS A O 1
ATOM 3688 N N . TRP A 1 451 ? 21.723 -8.634 -5.753 1.00 82.06 451 TRP A N 1
ATOM 3689 C CA . TRP A 1 451 ? 23.067 -8.499 -5.181 1.00 82.06 451 TRP A CA 1
ATOM 3690 C C . TRP A 1 451 ? 23.655 -9.841 -4.731 1.00 82.06 451 TRP A C 1
ATOM 3692 O O . TRP A 1 451 ? 24.252 -9.957 -3.666 1.00 82.06 451 TRP A O 1
ATOM 3702 N N . LYS A 1 452 ? 23.514 -10.883 -5.565 1.00 72.12 452 LYS A N 1
ATOM 3703 C CA . LYS A 1 452 ? 24.014 -12.239 -5.258 1.00 72.12 452 LYS A CA 1
ATOM 3704 C C . LYS A 1 452 ? 25.519 -12.282 -4.969 1.00 72.12 452 LYS A C 1
ATOM 3706 O O . LYS A 1 452 ? 25.943 -13.117 -4.178 1.00 72.12 452 LYS A O 1
ATOM 3711 N N . LYS A 1 453 ? 26.307 -11.421 -5.626 1.00 62.91 453 LYS A N 1
ATOM 3712 C CA . LYS A 1 453 ? 27.773 -11.356 -5.484 1.00 62.91 453 LYS A CA 1
ATOM 3713 C C . LYS A 1 453 ? 28.227 -10.597 -4.231 1.00 62.91 453 LYS A C 1
ATOM 3715 O O . LYS A 1 453 ? 29.272 -10.938 -3.699 1.00 62.91 453 LYS A O 1
ATOM 3720 N N . ASP A 1 454 ? 27.403 -9.673 -3.735 1.00 61.31 454 ASP A N 1
ATOM 3721 C CA . ASP A 1 454 ? 27.657 -8.857 -2.536 1.00 61.31 454 ASP A CA 1
ATOM 3722 C C . ASP A 1 454 ? 26.875 -9.390 -1.312 1.00 61.31 454 ASP A C 1
ATOM 3724 O O . ASP A 1 454 ? 26.619 -8.678 -0.342 1.00 61.31 454 ASP A O 1
ATOM 3728 N N . SER A 1 455 ? 26.443 -10.660 -1.360 1.00 62.75 455 SER A N 1
ATOM 3729 C CA . SER A 1 455 ? 25.526 -11.312 -0.405 1.00 62.75 455 SER A CA 1
ATOM 3730 C C . SER A 1 455 ? 26.125 -11.569 0.996 1.00 62.75 455 SER A C 1
ATOM 3732 O O . SER A 1 455 ? 25.581 -12.385 1.751 1.00 62.75 455 SER A O 1
ATOM 3734 N N . ASP A 1 456 ? 27.197 -10.881 1.383 1.00 67.31 456 ASP A N 1
ATOM 3735 C CA . ASP A 1 456 ? 27.825 -11.013 2.705 1.00 67.31 456 ASP A CA 1
ATOM 3736 C C . ASP A 1 456 ? 26.909 -10.512 3.837 1.00 67.31 456 ASP A C 1
ATOM 3738 O O . ASP A 1 456 ? 26.982 -10.993 4.973 1.00 67.31 456 ASP A O 1
ATOM 3742 N N . PHE A 1 457 ? 25.961 -9.623 3.518 1.00 80.06 457 PHE A N 1
ATOM 3743 C CA . PHE A 1 457 ? 24.990 -9.112 4.490 1.00 80.06 457 PHE A CA 1
ATOM 3744 C C . PHE A 1 457 ? 23.930 -10.153 4.895 1.00 80.06 457 PHE A C 1
ATOM 3746 O O . PHE A 1 457 ? 23.347 -10.049 5.975 1.00 80.06 457 PHE A O 1
ATOM 3753 N N . LEU A 1 458 ? 23.661 -11.167 4.055 1.00 86.44 458 LEU A N 1
ATOM 3754 C CA . LEU A 1 458 ? 22.641 -12.183 4.328 1.00 86.44 458 LEU A CA 1
ATOM 3755 C C . LEU A 1 458 ? 23.224 -13.313 5.188 1.00 86.44 458 LEU A C 1
ATOM 3757 O O . LEU A 1 458 ? 23.539 -14.411 4.707 1.00 86.44 458 LEU A O 1
ATOM 3761 N N . ASN A 1 459 ? 23.365 -13.003 6.472 1.00 88.56 459 ASN A N 1
ATOM 3762 C CA . ASN A 1 459 ? 23.841 -13.894 7.520 1.00 88.56 459 ASN A CA 1
ATOM 3763 C C . ASN A 1 459 ? 22.824 -13.949 8.690 1.00 88.56 459 ASN A C 1
ATOM 3765 O O . ASN A 1 459 ? 22.000 -13.038 8.827 1.00 88.56 459 ASN A O 1
ATOM 3769 N N . PRO A 1 460 ? 22.862 -14.994 9.544 1.00 90.50 460 PRO A N 1
ATOM 3770 C CA . PRO A 1 460 ? 21.905 -15.145 10.643 1.00 90.50 460 PRO A CA 1
ATOM 3771 C C . PRO A 1 460 ? 21.860 -13.942 11.590 1.00 90.50 460 PRO A C 1
ATOM 3773 O O . PRO A 1 460 ? 20.785 -13.541 12.024 1.00 90.50 460 PRO A O 1
ATOM 3776 N N . LYS A 1 461 ? 23.013 -13.321 11.876 1.00 90.38 461 LYS A N 1
ATOM 3777 C CA . LYS A 1 461 ? 23.120 -12.198 12.819 1.00 90.38 461 LYS A CA 1
ATOM 3778 C C . LYS A 1 461 ? 22.398 -10.955 12.305 1.00 90.38 461 LYS A C 1
ATOM 3780 O O . LYS A 1 461 ? 21.617 -10.357 13.039 1.00 90.38 461 LYS A O 1
ATOM 3785 N N . THR A 1 462 ? 22.629 -10.584 11.049 1.00 90.75 462 THR A N 1
ATOM 3786 C CA . THR A 1 462 ? 21.988 -9.437 10.398 1.00 90.75 462 THR A CA 1
ATOM 3787 C C . THR A 1 462 ? 20.479 -9.643 10.310 1.00 90.75 462 THR A C 1
ATOM 3789 O O . THR A 1 462 ? 19.721 -8.738 10.657 1.00 90.75 462 THR A O 1
ATOM 3792 N N . VAL A 1 463 ? 20.034 -10.843 9.917 1.00 92.38 463 VAL A N 1
ATOM 3793 C CA . VAL A 1 463 ? 18.604 -11.170 9.813 1.00 92.38 463 VAL A CA 1
ATOM 3794 C C . VAL A 1 463 ? 17.931 -11.151 11.186 1.00 92.38 463 VAL A C 1
ATOM 3796 O O . VAL A 1 463 ? 16.908 -10.492 11.337 1.00 92.38 463 VAL A O 1
ATOM 3799 N N . GLN A 1 464 ? 18.516 -11.782 12.208 1.00 93.50 464 GLN A N 1
ATOM 3800 C CA . GLN A 1 464 ? 17.965 -11.786 13.569 1.00 93.50 464 GLN A CA 1
ATOM 3801 C C . GLN A 1 464 ? 17.919 -10.382 14.189 1.00 93.50 464 GLN A C 1
ATOM 3803 O O . GLN A 1 464 ? 16.902 -9.997 14.764 1.00 93.50 464 GLN A O 1
ATOM 3808 N N . ASN A 1 465 ? 18.976 -9.581 14.029 1.00 92.44 465 ASN A N 1
ATOM 3809 C CA . ASN A 1 465 ? 18.987 -8.190 14.492 1.00 92.44 465 ASN A CA 1
ATOM 3810 C C . ASN A 1 465 ? 17.893 -7.359 13.813 1.00 92.44 465 ASN A C 1
ATOM 3812 O O . ASN A 1 465 ? 17.211 -6.580 14.481 1.00 92.44 465 ASN A O 1
ATOM 3816 N N . PHE A 1 466 ? 17.706 -7.539 12.503 1.00 93.81 466 PHE A N 1
ATOM 3817 C CA . PHE A 1 466 ? 16.646 -6.864 11.766 1.00 93.81 466 PHE A CA 1
ATOM 3818 C C . PHE A 1 466 ? 15.255 -7.330 12.208 1.00 93.81 466 PHE A C 1
ATOM 3820 O O . PHE A 1 466 ? 14.408 -6.483 12.465 1.00 93.81 466 PHE A O 1
ATOM 3827 N N . LEU A 1 467 ? 15.020 -8.640 12.337 1.00 94.31 467 LEU A N 1
ATOM 3828 C CA . LEU A 1 467 ? 13.740 -9.196 12.786 1.00 94.31 467 LEU A CA 1
ATOM 3829 C C . LEU A 1 467 ? 13.357 -8.676 14.167 1.00 94.31 467 LEU A C 1
ATOM 3831 O O . LEU A 1 467 ? 12.242 -8.188 14.340 1.00 94.31 467 LEU A O 1
ATOM 3835 N N . PHE A 1 468 ? 14.292 -8.723 15.120 1.00 93.69 468 PHE A N 1
ATOM 3836 C CA . PHE A 1 468 ? 14.089 -8.169 16.452 1.00 93.69 468 PHE A CA 1
ATOM 3837 C C . PHE A 1 468 ? 13.712 -6.688 16.376 1.00 93.69 468 PHE A C 1
ATOM 3839 O O . PHE A 1 468 ? 12.649 -6.301 16.847 1.00 93.69 468 PHE A O 1
ATOM 3846 N N . LEU A 1 469 ? 14.542 -5.864 15.730 1.00 92.56 469 LEU A N 1
ATOM 3847 C CA . LEU A 1 469 ? 14.323 -4.420 15.661 1.00 92.56 469 LEU A CA 1
ATOM 3848 C C . LEU A 1 469 ? 13.030 -4.061 14.918 1.00 92.56 469 LEU A C 1
ATOM 3850 O O . LEU A 1 469 ? 12.336 -3.123 15.313 1.00 92.56 469 LEU A O 1
ATOM 3854 N N . TYR A 1 470 ? 12.711 -4.781 13.843 1.00 94.12 470 TYR A N 1
ATOM 3855 C CA . TYR A 1 470 ? 11.521 -4.525 13.051 1.00 94.12 470 TYR A CA 1
ATOM 3856 C C . TYR A 1 470 ? 10.262 -4.884 13.836 1.00 94.12 470 TYR A C 1
ATOM 3858 O O . TYR A 1 470 ? 9.426 -4.012 14.051 1.00 94.12 470 TYR A O 1
ATOM 3866 N N . ILE A 1 471 ? 10.150 -6.118 14.331 1.00 93.38 471 ILE A N 1
ATOM 3867 C CA . ILE A 1 471 ? 8.945 -6.603 15.016 1.00 93.38 471 ILE A CA 1
ATOM 3868 C C . ILE A 1 471 ? 8.750 -5.893 16.362 1.00 93.38 471 ILE A C 1
ATOM 3870 O O . ILE A 1 471 ? 7.639 -5.452 16.654 1.00 93.38 471 ILE A O 1
ATOM 3874 N N . ASP A 1 472 ? 9.810 -5.718 17.155 1.00 90.69 472 ASP A N 1
ATOM 3875 C CA . ASP A 1 472 ? 9.727 -5.104 18.488 1.00 90.69 472 ASP A CA 1
ATOM 3876 C C . ASP A 1 472 ? 9.481 -3.589 18.416 1.00 90.69 472 ASP A C 1
ATOM 3878 O O . ASP A 1 472 ? 8.621 -3.070 19.122 1.00 90.69 472 ASP A O 1
ATOM 3882 N N . ALA A 1 473 ? 10.186 -2.871 17.529 1.00 87.94 473 ALA A N 1
ATOM 3883 C CA . ALA A 1 473 ? 10.285 -1.410 17.625 1.00 87.94 473 ALA A CA 1
ATOM 3884 C C . ALA A 1 473 ? 9.847 -0.607 16.387 1.00 87.94 473 ALA A C 1
ATOM 3886 O O . ALA A 1 473 ? 9.709 0.615 16.499 1.00 87.94 473 ALA A O 1
ATOM 3887 N N . LYS A 1 474 ? 9.694 -1.211 15.197 1.00 91.44 474 LYS A N 1
ATOM 3888 C CA . LYS A 1 474 ? 9.397 -0.459 13.951 1.00 91.44 474 LYS A CA 1
ATOM 3889 C C . LYS A 1 474 ? 8.083 -0.826 13.275 1.00 91.44 474 LYS A C 1
ATOM 3891 O O . LYS A 1 474 ? 7.506 0.036 12.616 1.00 91.44 474 LYS A O 1
ATOM 3896 N N . MET A 1 475 ? 7.629 -2.063 13.422 1.00 91.69 475 MET A N 1
ATOM 3897 C CA . MET A 1 475 ? 6.372 -2.550 12.874 1.00 91.69 475 MET A CA 1
ATOM 3898 C C . MET A 1 475 ? 5.218 -1.766 13.503 1.00 91.69 475 MET A C 1
ATOM 3900 O O . MET A 1 475 ? 5.128 -1.655 14.724 1.00 91.69 475 MET A O 1
ATOM 3904 N N . ARG A 1 476 ? 4.355 -1.189 12.665 1.00 89.62 476 ARG A N 1
ATOM 3905 C CA . ARG A 1 476 ? 3.217 -0.377 13.124 1.00 89.62 476 ARG A CA 1
ATOM 3906 C C . ARG A 1 476 ? 1.989 -1.216 13.478 1.00 89.62 476 ARG A C 1
ATOM 3908 O O . ARG A 1 476 ? 1.225 -0.782 14.329 1.00 89.62 476 ARG A O 1
ATOM 3915 N N . ALA A 1 477 ? 1.847 -2.393 12.866 1.00 87.31 477 ALA A N 1
ATOM 3916 C CA . ALA A 1 477 ? 0.860 -3.399 13.250 1.00 87.31 477 ALA A CA 1
ATOM 3917 C C . ALA A 1 477 ? 1.030 -3.793 14.724 1.00 87.31 477 ALA A C 1
ATOM 3919 O O . ALA A 1 477 ? 2.152 -3.762 15.248 1.00 87.31 477 ALA A O 1
ATOM 3920 N N . GLU A 1 478 ? -0.062 -4.150 15.399 1.00 85.88 478 GLU A N 1
ATOM 3921 C CA . GLU A 1 478 ? -0.058 -4.420 16.839 1.00 85.88 478 GLU A CA 1
ATOM 3922 C C . GLU A 1 478 ? 0.666 -5.733 17.150 1.00 85.88 478 GLU A C 1
ATOM 3924 O O . GLU A 1 478 ? 1.512 -5.774 18.054 1.00 85.88 478 GLU A O 1
ATOM 3929 N N . LYS A 1 479 ? 0.371 -6.794 16.388 1.00 88.25 479 LYS A N 1
ATOM 3930 C CA . LYS A 1 479 ? 0.926 -8.134 16.611 1.00 88.25 479 LYS A CA 1
ATOM 3931 C C . LYS A 1 479 ? 1.290 -8.821 15.298 1.00 88.25 479 LYS A C 1
ATOM 3933 O O . LYS A 1 479 ? 0.591 -8.731 14.298 1.00 88.25 479 LYS A O 1
ATOM 3938 N N . LEU A 1 480 ? 2.383 -9.576 15.327 1.00 90.88 480 LEU A N 1
ATOM 3939 C CA . LEU A 1 480 ? 2.722 -10.549 14.297 1.00 90.88 480 LEU A CA 1
ATOM 3940 C C . LEU A 1 480 ? 1.982 -11.848 14.614 1.00 90.88 480 LEU A C 1
ATOM 3942 O O . LEU A 1 480 ? 2.319 -12.524 15.588 1.00 90.88 480 LEU A O 1
ATOM 3946 N N . ILE A 1 481 ? 0.983 -12.197 13.806 1.00 88.44 481 ILE A N 1
ATOM 3947 C CA . ILE A 1 481 ? 0.221 -13.432 13.996 1.00 88.44 481 ILE A CA 1
ATOM 3948 C C . ILE A 1 481 ? 0.755 -14.519 13.065 1.00 88.44 481 ILE A C 1
ATOM 3950 O O . ILE A 1 481 ? 0.923 -14.281 11.871 1.00 88.44 481 ILE A O 1
ATOM 3954 N N . LEU A 1 482 ? 1.034 -15.702 13.613 1.00 89.62 482 LEU A N 1
ATOM 3955 C CA . LEU A 1 482 ? 1.595 -16.834 12.875 1.00 89.62 482 LEU A CA 1
ATOM 3956 C C . LEU A 1 482 ? 0.796 -18.107 13.130 1.00 89.62 482 LEU A C 1
ATOM 3958 O O . LEU A 1 482 ? 0.344 -18.358 14.253 1.00 89.62 482 LEU A O 1
ATOM 3962 N N . GLN A 1 483 ? 0.662 -18.923 12.086 1.00 88.50 483 GLN A N 1
ATOM 3963 C CA . GLN A 1 483 ? 0.105 -20.264 12.193 1.00 88.50 483 GLN A CA 1
ATOM 3964 C C . GLN A 1 483 ? 1.184 -21.314 12.360 1.00 88.50 483 GLN A C 1
ATOM 3966 O O . GLN A 1 483 ? 2.142 -21.393 11.592 1.00 88.50 483 GLN A O 1
ATOM 3971 N N . VAL A 1 484 ? 0.993 -22.149 13.373 1.00 89.12 484 VAL A N 1
ATOM 3972 C CA . VAL A 1 484 ? 1.911 -23.220 13.737 1.00 89.12 484 VAL A CA 1
ATOM 3973 C C . VAL A 1 484 ? 1.172 -24.547 13.667 1.00 89.12 484 VAL A C 1
ATOM 3975 O O . VAL A 1 484 ? -0.025 -24.614 13.945 1.00 89.12 484 VAL A O 1
ATOM 3978 N N . GLY A 1 485 ? 1.864 -25.600 13.235 1.00 88.56 485 GLY A N 1
ATOM 3979 C CA . GLY A 1 485 ? 1.263 -26.922 13.115 1.00 88.56 485 GLY A CA 1
ATOM 3980 C C . GLY A 1 485 ? 0.896 -27.501 14.475 1.00 88.56 485 GLY A C 1
ATOM 3981 O O . GLY A 1 485 ? 1.537 -27.204 15.484 1.00 88.56 485 GLY A O 1
ATOM 3982 N N . LYS A 1 486 ? -0.105 -28.386 14.490 1.00 87.31 486 LYS A N 1
ATOM 3983 C CA . LYS A 1 486 ? -0.556 -29.091 15.700 1.00 87.31 486 LYS A CA 1
ATOM 3984 C C . LYS A 1 486 ? 0.581 -29.840 16.408 1.00 87.31 486 LYS A C 1
ATOM 3986 O O . LYS A 1 486 ? 0.645 -29.839 17.631 1.00 87.31 486 LYS A O 1
ATOM 3991 N N . ALA A 1 487 ? 1.537 -30.370 15.642 1.00 88.69 487 ALA A N 1
ATOM 3992 C CA . ALA A 1 487 ? 2.726 -31.043 16.166 1.00 88.69 487 ALA A CA 1
ATOM 3993 C C . ALA A 1 487 ? 3.541 -30.177 17.147 1.00 88.69 487 ALA A C 1
ATOM 3995 O O . ALA A 1 487 ? 4.180 -30.707 18.054 1.00 88.69 487 ALA A O 1
ATOM 3996 N N . VAL A 1 488 ? 3.515 -28.846 17.003 1.00 88.31 488 VAL A N 1
ATOM 3997 C CA . VAL A 1 488 ? 4.169 -27.935 17.953 1.00 88.31 488 VAL A CA 1
ATOM 3998 C C . VAL A 1 488 ? 3.413 -27.880 19.275 1.00 88.31 488 VAL A C 1
ATOM 4000 O O . VAL A 1 488 ? 4.043 -27.956 20.324 1.00 88.31 488 VAL A O 1
ATOM 4003 N N . GLU A 1 489 ? 2.085 -27.790 19.252 1.00 88.62 489 GLU A N 1
ATOM 4004 C CA . GLU A 1 489 ? 1.279 -27.822 20.477 1.00 88.62 489 GLU A CA 1
ATOM 4005 C C . GLU A 1 489 ? 1.417 -29.165 21.201 1.00 88.62 489 GLU A C 1
ATOM 4007 O O . GLU A 1 489 ? 1.701 -29.193 22.397 1.00 88.62 489 GLU A O 1
ATOM 4012 N N . GLU A 1 490 ? 1.316 -30.275 20.467 1.00 89.81 490 GLU A N 1
ATOM 4013 C CA . GLU A 1 490 ? 1.511 -31.625 21.007 1.00 89.81 490 GLU A CA 1
ATOM 4014 C C . GLU A 1 490 ? 2.902 -31.784 21.630 1.00 89.81 490 GLU A C 1
ATOM 4016 O O . GLU A 1 490 ? 3.044 -32.316 22.733 1.00 89.81 490 GLU A O 1
ATOM 4021 N N . PHE A 1 491 ? 3.936 -31.250 20.973 1.00 89.75 491 PHE A N 1
ATOM 4022 C CA . PHE A 1 491 ? 5.283 -31.232 21.523 1.00 89.75 491 PHE A CA 1
ATOM 4023 C C . PHE A 1 491 ? 5.366 -30.426 22.826 1.00 89.75 491 PHE A C 1
ATOM 4025 O O . PHE A 1 491 ? 5.946 -30.916 23.795 1.00 89.75 491 PHE A O 1
ATOM 4032 N N . LEU A 1 492 ? 4.779 -29.226 22.885 1.00 88.06 492 LEU A N 1
ATOM 4033 C CA . LEU A 1 492 ? 4.794 -28.385 24.088 1.00 88.06 492 LEU A CA 1
ATOM 4034 C C . LEU A 1 492 ? 4.044 -29.023 25.264 1.00 88.06 492 LEU A C 1
ATOM 4036 O O . LEU A 1 492 ? 4.490 -28.900 26.407 1.00 88.06 492 LEU A O 1
ATOM 4040 N N . LEU A 1 493 ? 2.957 -29.745 24.988 1.00 88.88 493 LEU A N 1
ATOM 4041 C CA . LEU A 1 493 ? 2.214 -30.523 25.980 1.00 88.88 493 LEU A CA 1
ATOM 4042 C C . LEU A 1 493 ? 2.985 -31.763 26.453 1.00 88.88 493 LEU A C 1
ATOM 4044 O O . LEU A 1 493 ? 2.853 -32.156 27.608 1.00 88.88 493 LEU A O 1
ATOM 4048 N N . SER A 1 494 ? 3.820 -32.357 25.594 1.00 89.25 494 SER A N 1
ATOM 4049 C CA . SER A 1 494 ? 4.634 -33.539 25.925 1.00 89.25 494 SER A CA 1
ATOM 4050 C C . SER A 1 494 ? 5.845 -33.254 26.829 1.00 89.25 494 SER A C 1
ATOM 4052 O O . SER A 1 494 ? 6.533 -34.181 27.263 1.00 89.25 494 SER A O 1
ATOM 4054 N N . LEU A 1 495 ? 6.150 -31.980 27.098 1.00 86.81 495 LEU A N 1
ATOM 4055 C CA . LEU A 1 495 ? 7.276 -31.584 27.943 1.00 86.81 495 LEU A CA 1
ATOM 4056 C C . LEU A 1 495 ? 7.041 -31.963 29.414 1.00 86.81 495 LEU A C 1
ATOM 4058 O O . LEU A 1 495 ? 5.921 -31.918 29.907 1.00 86.81 495 LEU A O 1
ATOM 4062 N N . GLU A 1 496 ? 8.129 -32.230 30.155 1.00 82.56 496 GLU A N 1
ATOM 4063 C CA . GLU A 1 496 ? 8.096 -32.504 31.612 1.00 82.56 496 GLU A CA 1
ATOM 4064 C C . GLU A 1 496 ? 7.271 -31.468 32.399 1.00 82.56 496 GLU A C 1
ATOM 4066 O O . GLU A 1 496 ? 6.655 -31.787 33.414 1.00 82.56 496 GLU A O 1
ATOM 4071 N N . LYS A 1 497 ? 7.291 -30.214 31.935 1.00 83.44 497 LYS A N 1
ATOM 4072 C CA . LYS A 1 497 ? 6.387 -29.146 32.358 1.00 83.44 497 LYS A CA 1
ATOM 4073 C C . LYS A 1 497 ? 5.633 -28.675 31.114 1.00 83.44 497 LYS A C 1
ATOM 4075 O O . LYS A 1 497 ? 6.282 -28.044 30.273 1.00 83.44 497 LYS A O 1
ATOM 4080 N N . PRO A 1 498 ? 4.331 -28.980 30.979 1.00 83.25 498 PRO A N 1
ATOM 4081 C CA . PRO A 1 498 ? 3.569 -28.589 29.804 1.00 83.25 498 PRO A CA 1
ATOM 4082 C C . PRO A 1 498 ? 3.511 -27.064 29.719 1.00 83.25 498 PRO A C 1
ATOM 4084 O O . PRO A 1 498 ? 3.292 -26.383 30.723 1.00 83.25 498 PRO A O 1
ATOM 4087 N N . LEU A 1 499 ? 3.752 -26.537 28.523 1.00 85.12 499 LEU A N 1
ATOM 4088 C CA . LEU A 1 499 ? 3.717 -25.106 28.224 1.00 85.12 499 LEU A CA 1
ATOM 4089 C C . LEU A 1 499 ? 2.554 -24.817 27.284 1.00 85.12 499 LEU A C 1
ATOM 4091 O O . LEU A 1 499 ? 2.289 -25.600 26.371 1.00 85.12 499 LEU A O 1
ATOM 4095 N N . GLN A 1 500 ? 1.890 -23.677 27.461 1.00 86.06 500 GLN A N 1
ATOM 4096 C CA . GLN A 1 500 ? 0.908 -23.226 26.479 1.00 86.06 500 GLN A CA 1
ATOM 4097 C C . GLN A 1 500 ? 1.608 -22.630 25.248 1.00 86.06 500 GLN A C 1
ATOM 4099 O O . GLN A 1 500 ? 2.729 -22.119 25.329 1.00 86.06 500 GLN A O 1
ATOM 4104 N N . LEU A 1 501 ? 0.925 -22.645 24.099 1.00 83.75 501 LEU A N 1
ATOM 4105 C CA . LEU A 1 501 ? 1.476 -22.257 22.793 1.00 83.75 501 LEU A CA 1
ATOM 4106 C C . LEU A 1 501 ? 2.156 -20.872 22.777 1.00 83.75 501 LEU A C 1
ATOM 4108 O O . LEU A 1 501 ? 3.169 -20.698 22.111 1.00 83.75 501 LEU A O 1
ATOM 4112 N N . ASN A 1 502 ? 1.634 -19.894 23.524 1.00 86.81 502 ASN A N 1
ATOM 4113 C CA . ASN A 1 502 ? 2.142 -18.514 23.550 1.00 86.81 502 ASN A CA 1
ATOM 4114 C C . ASN A 1 502 ? 3.115 -18.215 24.714 1.00 86.81 502 ASN A C 1
ATOM 4116 O O . ASN A 1 502 ? 3.496 -17.062 24.915 1.00 86.81 502 ASN A O 1
ATOM 4120 N N . GLU A 1 503 ? 3.520 -19.221 25.495 1.00 81.69 503 GLU A N 1
ATOM 4121 C CA . GLU A 1 503 ? 4.285 -19.036 26.742 1.00 81.69 503 GLU A CA 1
ATOM 4122 C C . GLU A 1 503 ? 5.792 -19.304 26.627 1.00 81.69 503 GLU A C 1
ATOM 4124 O O . GLU A 1 503 ? 6.510 -19.293 27.632 1.00 81.69 503 GLU A O 1
ATOM 4129 N N . MET A 1 504 ? 6.326 -19.547 25.432 1.00 67.25 504 MET A N 1
ATOM 4130 C CA . MET A 1 504 ? 7.715 -19.991 25.331 1.00 67.25 504 MET A CA 1
ATOM 4131 C C . MET A 1 504 ? 8.730 -18.926 25.764 1.00 67.25 504 MET A C 1
ATOM 4133 O O . MET A 1 504 ? 8.690 -17.776 25.328 1.00 67.25 504 MET A O 1
ATOM 4137 N N . ARG A 1 505 ? 9.693 -19.328 26.614 1.00 72.94 505 ARG A N 1
ATOM 4138 C CA . ARG A 1 505 ? 10.799 -18.453 27.050 1.00 72.94 505 ARG A CA 1
ATOM 4139 C C . ARG A 1 505 ? 12.181 -19.100 27.009 1.00 72.94 505 ARG A C 1
ATOM 4141 O O . ARG A 1 505 ? 13.075 -18.487 26.450 1.00 72.94 505 ARG A O 1
ATOM 4148 N N . VAL A 1 506 ? 12.413 -20.280 27.584 1.00 74.69 506 VAL A N 1
ATOM 4149 C CA . VAL A 1 506 ? 13.722 -20.965 27.490 1.00 74.69 506 VAL A CA 1
ATOM 4150 C C . VAL A 1 506 ? 13.506 -22.473 27.557 1.00 74.69 506 VAL A C 1
ATOM 4152 O O . VAL A 1 506 ? 12.941 -22.967 28.529 1.00 74.69 506 VAL A O 1
ATOM 4155 N N . MET A 1 507 ? 13.984 -23.211 26.553 1.00 78.81 507 MET A N 1
ATOM 4156 C CA . MET A 1 507 ? 13.971 -24.678 26.549 1.00 78.81 507 MET A CA 1
ATOM 4157 C C . MET A 1 507 ? 15.373 -25.256 26.764 1.00 78.81 507 MET A C 1
ATOM 4159 O O . MET A 1 507 ? 16.365 -24.689 26.302 1.00 78.81 507 MET A O 1
ATOM 4163 N N . LYS A 1 508 ? 15.448 -26.419 27.433 1.00 84.69 508 LYS A N 1
ATOM 4164 C CA . LYS A 1 508 ? 16.678 -27.229 27.526 1.00 84.69 508 LYS A CA 1
ATOM 4165 C C . LYS A 1 508 ? 17.188 -27.558 26.115 1.00 84.69 508 LYS A C 1
ATOM 4167 O O . LYS A 1 508 ? 16.388 -27.728 25.197 1.00 84.69 508 LYS A O 1
ATOM 4172 N N . GLU A 1 509 ? 18.504 -27.700 25.949 1.00 85.00 509 GLU A N 1
ATOM 4173 C CA . GLU A 1 509 ? 19.133 -27.883 24.629 1.00 85.00 509 GLU A CA 1
ATOM 4174 C C . GLU A 1 509 ? 18.548 -29.061 23.838 1.00 85.00 509 GLU A C 1
ATOM 4176 O O . GLU A 1 509 ? 18.164 -28.894 22.686 1.00 85.00 509 GLU A O 1
ATOM 4181 N N . ALA A 1 510 ? 18.366 -30.217 24.483 1.00 86.12 510 ALA A N 1
ATOM 4182 C CA . ALA A 1 510 ? 17.786 -31.402 23.848 1.00 86.12 510 ALA A CA 1
ATOM 4183 C C . ALA A 1 510 ? 16.351 -31.173 23.331 1.00 86.12 510 ALA A C 1
ATOM 4185 O O . ALA A 1 510 ? 16.014 -31.598 22.227 1.00 86.12 510 ALA A O 1
ATOM 4186 N N . ASN A 1 511 ? 15.522 -30.460 24.101 1.00 87.50 511 ASN A N 1
ATOM 4187 C CA . ASN A 1 511 ? 14.144 -30.144 23.712 1.00 87.50 511 ASN A CA 1
ATOM 4188 C C . ASN A 1 511 ? 14.120 -29.109 22.588 1.00 87.50 511 ASN A C 1
ATOM 4190 O O . ASN A 1 511 ? 13.334 -29.232 21.659 1.00 87.50 511 ASN A O 1
ATOM 4194 N N . TYR A 1 512 ? 15.021 -28.128 22.627 1.00 88.25 512 TYR A N 1
ATOM 4195 C CA . TYR A 1 512 ? 15.160 -27.153 21.553 1.00 88.25 512 TYR A CA 1
ATOM 4196 C C . TYR A 1 512 ? 15.563 -27.792 20.221 1.00 88.25 512 TYR A C 1
ATOM 4198 O O . TYR A 1 512 ? 15.016 -27.421 19.190 1.00 88.25 512 TYR A O 1
ATOM 4206 N N . VAL A 1 513 ? 16.482 -28.763 20.224 1.00 88.94 513 VAL A N 1
ATOM 4207 C CA . VAL A 1 513 ? 16.873 -29.470 18.993 1.00 88.94 513 VAL A CA 1
ATOM 4208 C C . VAL A 1 513 ? 15.681 -30.217 18.394 1.00 88.94 513 VAL A C 1
ATOM 4210 O O . VAL A 1 513 ? 15.436 -30.099 17.197 1.00 88.94 513 VAL A O 1
ATOM 4213 N N . ARG A 1 514 ? 14.898 -30.923 19.222 1.00 88.00 514 ARG A N 1
ATOM 4214 C CA . ARG A 1 514 ? 13.662 -31.592 18.778 1.00 88.00 514 ARG A CA 1
ATOM 4215 C C . ARG A 1 514 ? 12.622 -30.600 18.261 1.00 88.00 514 ARG A C 1
ATOM 4217 O O . ARG A 1 514 ? 12.044 -30.812 17.204 1.00 88.00 514 ARG A O 1
ATOM 4224 N N . PHE A 1 515 ? 12.431 -29.489 18.965 1.00 88.19 515 PHE A N 1
ATOM 4225 C CA . PHE A 1 515 ? 11.531 -28.422 18.538 1.00 88.19 515 PHE A CA 1
ATOM 4226 C C . PHE A 1 515 ? 11.943 -27.829 17.186 1.00 88.19 515 PHE A C 1
ATOM 4228 O O . PHE A 1 515 ? 11.109 -27.635 16.308 1.00 88.19 515 PHE A O 1
ATOM 4235 N N . ARG A 1 516 ? 13.247 -27.605 16.985 1.00 88.81 516 ARG A N 1
ATOM 4236 C CA . ARG A 1 516 ? 13.794 -27.130 15.712 1.00 88.81 516 ARG A CA 1
ATOM 4237 C C . ARG A 1 516 ? 13.554 -28.136 14.590 1.00 88.81 516 ARG A C 1
ATOM 4239 O O . ARG A 1 516 ? 13.205 -27.709 13.502 1.00 88.81 516 ARG A O 1
ATOM 4246 N N . GLN A 1 517 ? 13.701 -29.437 14.853 1.00 88.94 517 GLN A N 1
ATOM 4247 C CA . GLN A 1 517 ? 13.402 -30.484 13.868 1.00 88.94 517 GLN A CA 1
ATOM 4248 C C . GLN A 1 517 ? 11.943 -30.407 13.402 1.00 88.94 517 GLN A C 1
ATOM 4250 O O . GLN A 1 517 ? 11.704 -30.372 12.199 1.00 88.94 517 GLN A O 1
ATOM 4255 N N . ILE A 1 518 ? 10.998 -30.277 14.341 1.00 89.31 518 ILE A N 1
ATOM 4256 C CA . ILE A 1 518 ? 9.566 -30.116 14.038 1.00 89.31 518 ILE A CA 1
ATOM 4257 C C . ILE A 1 518 ? 9.321 -28.860 13.195 1.00 89.31 518 ILE A C 1
ATOM 4259 O O . ILE A 1 518 ? 8.611 -28.912 12.199 1.00 89.31 518 ILE A O 1
ATOM 4263 N N . LEU A 1 519 ? 9.928 -27.730 13.568 1.00 86.38 519 LEU A N 1
ATOM 4264 C CA . LEU A 1 519 ? 9.759 -26.467 12.848 1.00 86.38 519 LEU A CA 1
ATOM 4265 C C . LEU A 1 519 ? 10.457 -26.428 11.488 1.00 86.38 519 LEU A C 1
ATOM 4267 O O . LEU A 1 519 ? 10.066 -25.642 10.636 1.00 86.38 519 LEU A O 1
ATOM 4271 N N . SER A 1 520 ? 11.513 -27.213 11.290 1.00 87.00 520 SER A N 1
ATOM 4272 C CA . SER A 1 520 ? 12.245 -27.262 10.022 1.00 87.00 520 SER A CA 1
ATOM 4273 C C . SER A 1 520 ? 11.568 -28.141 8.973 1.00 87.00 520 SER A C 1
ATOM 4275 O O . SER A 1 520 ? 11.899 -28.030 7.794 1.00 87.00 520 SER A O 1
ATOM 4277 N N . ASP A 1 521 ? 10.641 -29.006 9.391 1.00 89.31 521 ASP A N 1
ATOM 4278 C CA . ASP A 1 521 ? 9.928 -29.919 8.507 1.00 89.31 521 ASP A CA 1
ATOM 4279 C C . ASP A 1 521 ? 8.746 -29.207 7.825 1.00 89.31 521 ASP A C 1
ATOM 4281 O O . ASP A 1 521 ? 7.776 -28.857 8.504 1.00 89.31 521 ASP A O 1
ATOM 4285 N N . PRO A 1 522 ? 8.778 -28.997 6.492 1.00 86.88 522 PRO A N 1
ATOM 4286 C CA . PRO A 1 522 ? 7.694 -28.335 5.775 1.00 86.88 522 PRO A CA 1
ATOM 4287 C C . PRO A 1 522 ? 6.339 -29.037 5.926 1.00 86.88 522 PRO A C 1
ATOM 4289 O O . PRO A 1 522 ? 5.310 -28.367 5.887 1.00 86.88 522 PRO A O 1
ATOM 4292 N N . GLU A 1 523 ? 6.297 -30.360 6.099 1.00 87.75 523 GLU A N 1
ATOM 4293 C CA . GLU A 1 523 ? 5.029 -31.098 6.208 1.00 87.75 523 GLU A CA 1
ATOM 4294 C C . GLU A 1 523 ? 4.263 -30.754 7.492 1.00 87.75 523 GLU A C 1
ATOM 4296 O O . GLU A 1 523 ? 3.032 -30.783 7.512 1.00 87.75 523 GLU A O 1
ATOM 4301 N N . LEU A 1 524 ? 4.986 -30.333 8.532 1.00 89.12 524 LEU A N 1
ATOM 4302 C CA . LEU A 1 524 ? 4.444 -29.985 9.845 1.00 89.12 524 LEU A CA 1
ATOM 4303 C C . LEU A 1 524 ? 4.072 -28.499 9.976 1.00 89.12 524 LEU A C 1
ATOM 4305 O O . LEU A 1 524 ? 3.678 -28.050 11.055 1.00 89.12 524 LEU A O 1
ATOM 4309 N N . TYR A 1 525 ? 4.177 -27.708 8.905 1.00 88.44 525 TYR A N 1
ATOM 4310 C CA . TYR A 1 525 ? 3.842 -26.282 8.942 1.00 88.44 525 TYR A CA 1
ATOM 4311 C C . TYR A 1 525 ? 2.340 -26.096 9.144 1.00 88.44 525 TYR A C 1
ATOM 4313 O O . TYR A 1 525 ? 1.550 -26.665 8.406 1.00 88.44 525 TYR A O 1
ATOM 4321 N N . GLY A 1 526 ? 1.916 -25.252 10.084 1.00 82.56 526 GLY A N 1
ATOM 4322 C CA . GLY A 1 526 ? 0.488 -24.935 10.248 1.00 82.56 526 GLY A CA 1
ATOM 4323 C C . GLY A 1 526 ? -0.066 -24.071 9.117 1.00 82.56 526 GLY A C 1
ATOM 4324 O O . GLY A 1 526 ? -1.239 -24.170 8.776 1.00 82.56 526 GLY A O 1
ATOM 4325 N N . ASP A 1 527 ? 0.800 -23.253 8.524 1.00 87.25 527 ASP A N 1
ATOM 4326 C CA . ASP A 1 527 ? 0.467 -22.333 7.447 1.00 87.25 527 ASP A CA 1
ATOM 4327 C C . ASP A 1 527 ? 0.648 -23.000 6.072 1.00 87.25 527 ASP A C 1
ATOM 4329 O O . ASP A 1 527 ? 1.758 -23.361 5.668 1.00 87.25 527 ASP A O 1
ATOM 4333 N N . GLU A 1 528 ? -0.465 -23.168 5.358 1.00 86.94 528 GLU A N 1
ATOM 4334 C CA . GLU A 1 528 ? -0.533 -23.776 4.025 1.00 86.94 528 GLU A CA 1
ATOM 4335 C C . GLU A 1 528 ? 0.237 -22.972 2.966 1.00 86.94 528 GLU A C 1
ATOM 4337 O O . GLU A 1 528 ? 0.891 -23.551 2.095 1.00 86.94 528 GLU A O 1
ATOM 4342 N N . VAL A 1 529 ? 0.214 -21.639 3.047 1.00 89.81 529 VAL A N 1
ATOM 4343 C CA . VAL A 1 529 ? 0.847 -20.769 2.052 1.00 89.81 529 VAL A CA 1
ATOM 4344 C C . VAL A 1 529 ? 2.353 -20.738 2.266 1.00 89.81 529 VAL A C 1
ATOM 4346 O O . VAL A 1 529 ? 3.104 -20.938 1.309 1.00 89.81 529 VAL A O 1
ATOM 4349 N N . LEU A 1 530 ? 2.817 -20.579 3.509 1.00 90.38 530 LEU A N 1
ATOM 4350 C CA . LEU A 1 530 ? 4.246 -20.676 3.828 1.00 90.38 530 LEU A CA 1
ATOM 4351 C C . LEU A 1 530 ? 4.806 -22.065 3.483 1.00 90.38 530 LEU A C 1
ATOM 4353 O O . LEU A 1 530 ? 5.896 -22.166 2.912 1.00 90.38 530 LEU A O 1
ATOM 4357 N N . ARG A 1 531 ? 4.041 -23.135 3.738 1.00 90.69 531 ARG A N 1
ATOM 4358 C CA . ARG A 1 531 ? 4.393 -24.499 3.313 1.00 90.69 531 ARG A CA 1
ATOM 4359 C C . ARG A 1 531 ? 4.571 -24.587 1.799 1.00 90.69 531 ARG A C 1
ATOM 4361 O O . ARG A 1 531 ? 5.621 -25.031 1.328 1.00 90.69 531 ARG A O 1
ATOM 4368 N N . ALA A 1 532 ? 3.587 -24.112 1.037 1.00 89.75 532 ALA A N 1
ATOM 4369 C CA . ALA A 1 532 ? 3.630 -24.106 -0.420 1.00 89.75 532 ALA A CA 1
ATOM 4370 C C . ALA A 1 532 ? 4.789 -23.250 -0.964 1.00 89.75 532 ALA A C 1
ATOM 4372 O O . ALA A 1 532 ? 5.445 -23.649 -1.930 1.00 89.75 532 ALA A O 1
ATOM 4373 N N . MET A 1 533 ? 5.095 -22.112 -0.328 1.00 91.56 533 MET A N 1
ATOM 4374 C CA . MET A 1 533 ? 6.244 -21.267 -0.670 1.00 91.56 533 MET A CA 1
ATOM 4375 C C . MET A 1 533 ? 7.577 -21.990 -0.453 1.00 91.56 533 MET A C 1
ATOM 4377 O O . MET A 1 533 ? 8.482 -21.866 -1.282 1.00 91.56 533 MET A O 1
ATOM 4381 N N . LYS A 1 534 ? 7.710 -22.748 0.641 1.00 91.25 534 LYS A N 1
ATOM 4382 C CA . LYS A 1 534 ? 8.932 -23.496 0.956 1.00 91.25 534 LYS A CA 1
ATOM 4383 C C . LYS A 1 534 ? 9.136 -24.682 0.013 1.00 91.25 534 LYS A C 1
ATOM 4385 O O . LYS A 1 534 ? 10.227 -24.826 -0.540 1.00 91.25 534 LYS A O 1
ATOM 4390 N N . GLN A 1 535 ? 8.101 -25.498 -0.196 1.00 91.06 535 GLN A N 1
ATOM 4391 C CA . GLN A 1 535 ? 8.161 -26.682 -1.063 1.00 91.06 535 GLN A CA 1
ATOM 4392 C C . GLN A 1 535 ? 8.435 -26.304 -2.526 1.00 91.06 535 GLN A C 1
ATOM 4394 O O . GLN A 1 535 ? 9.265 -26.927 -3.188 1.00 91.06 535 GLN A O 1
ATOM 4399 N N . ASN A 1 536 ? 7.810 -25.226 -3.008 1.00 90.75 536 ASN A N 1
ATOM 4400 C CA . ASN A 1 536 ? 7.910 -24.788 -4.400 1.00 90.75 536 ASN A CA 1
ATOM 4401 C C . ASN A 1 536 ? 8.886 -23.624 -4.613 1.00 90.75 536 ASN A C 1
ATOM 4403 O O . ASN A 1 536 ? 8.831 -22.959 -5.648 1.00 90.75 536 ASN A O 1
ATOM 4407 N N . SER A 1 537 ? 9.809 -23.377 -3.678 1.00 89.94 537 SER A N 1
ATOM 4408 C CA . SER A 1 537 ? 10.691 -22.200 -3.674 1.00 89.94 537 SER A CA 1
ATOM 4409 C C . SER A 1 537 ? 11.452 -21.985 -4.987 1.00 89.94 537 SER A C 1
ATOM 4411 O O . SER A 1 537 ? 11.542 -20.861 -5.479 1.00 89.94 537 SER A O 1
ATOM 4413 N N . LYS A 1 538 ? 11.940 -23.063 -5.616 1.00 89.56 538 LYS A N 1
ATOM 4414 C CA . LYS A 1 538 ? 12.608 -23.003 -6.928 1.00 89.56 538 LYS A CA 1
ATOM 4415 C C . LYS A 1 538 ? 11.655 -22.592 -8.053 1.00 89.56 538 LYS A C 1
ATOM 4417 O O . LYS A 1 538 ? 12.040 -21.774 -8.883 1.00 89.56 538 LYS A O 1
ATOM 4422 N N . ALA A 1 539 ? 10.439 -23.139 -8.073 1.00 89.56 539 ALA A N 1
ATOM 4423 C CA . ALA A 1 539 ? 9.440 -22.859 -9.105 1.00 89.56 539 ALA A CA 1
ATOM 4424 C C . ALA A 1 539 ? 8.920 -21.417 -9.014 1.00 89.56 539 ALA A C 1
ATOM 4426 O O . ALA A 1 539 ? 8.746 -20.753 -10.033 1.00 89.56 539 ALA A O 1
ATOM 4427 N N . ILE A 1 540 ? 8.756 -20.898 -7.794 1.00 92.00 540 ILE A N 1
ATOM 4428 C CA . ILE A 1 540 ? 8.307 -19.518 -7.564 1.00 92.00 540 ILE A CA 1
ATOM 4429 C C . ILE A 1 540 ? 9.444 -18.488 -7.594 1.00 92.00 540 ILE A C 1
ATOM 4431 O O . ILE A 1 540 ? 9.176 -17.299 -7.479 1.00 92.00 540 ILE A O 1
ATOM 4435 N N . LEU A 1 541 ? 10.698 -18.917 -7.789 1.00 91.06 541 LEU A N 1
ATOM 4436 C CA . LEU A 1 541 ? 11.910 -18.080 -7.787 1.00 91.06 541 LEU A CA 1
ATOM 4437 C C . LEU A 1 541 ? 12.234 -17.416 -6.436 1.00 91.06 541 LEU A C 1
ATOM 4439 O O . LEU A 1 541 ? 12.885 -16.371 -6.394 1.00 91.06 541 LEU A O 1
ATOM 4443 N N . LEU A 1 542 ? 11.841 -18.046 -5.331 1.00 92.56 542 LEU A N 1
ATOM 4444 C CA . LEU A 1 542 ? 12.145 -17.609 -3.972 1.00 92.56 542 LEU A CA 1
ATOM 4445 C C . LEU A 1 542 ? 13.485 -18.181 -3.487 1.00 92.56 542 LEU A C 1
ATOM 4447 O O . LEU A 1 542 ? 13.794 -19.360 -3.671 1.00 92.56 542 LEU A O 1
ATOM 4451 N N . SER A 1 543 ? 14.300 -17.358 -2.827 1.00 91.31 543 SER A N 1
ATOM 4452 C CA . SER A 1 543 ? 15.565 -17.812 -2.252 1.00 91.31 543 SER A CA 1
ATOM 4453 C C . SER A 1 543 ? 15.341 -18.688 -1.018 1.00 91.31 543 SER A C 1
ATOM 4455 O O . SER A 1 543 ? 14.949 -18.189 0.036 1.00 91.31 543 SER A O 1
ATOM 4457 N N . ASN A 1 544 ? 15.690 -19.976 -1.118 1.00 90.62 544 ASN A N 1
ATOM 4458 C CA . ASN A 1 544 ? 15.703 -20.896 0.028 1.00 90.62 544 ASN A CA 1
ATOM 4459 C C . ASN A 1 544 ? 16.560 -20.375 1.186 1.00 90.62 544 ASN A C 1
ATOM 4461 O O . ASN A 1 544 ? 16.137 -20.441 2.332 1.00 90.62 544 ASN A O 1
ATOM 4465 N N . LYS A 1 545 ? 17.731 -19.794 0.890 1.00 90.38 545 LYS A N 1
ATOM 4466 C CA . LYS A 1 545 ? 18.614 -19.242 1.927 1.00 90.38 545 LYS A CA 1
ATOM 4467 C C . LYS A 1 545 ? 17.934 -18.098 2.685 1.00 90.38 545 LYS A C 1
ATOM 4469 O O . LYS A 1 545 ? 18.038 -18.038 3.903 1.00 90.38 545 LYS A O 1
ATOM 4474 N N . ALA A 1 546 ? 17.262 -17.188 1.976 1.00 92.06 546 ALA A N 1
ATOM 4475 C CA . ALA A 1 546 ? 16.544 -16.086 2.617 1.00 92.06 546 ALA A CA 1
ATOM 4476 C C . ALA A 1 546 ? 15.353 -16.599 3.437 1.00 92.06 546 ALA A C 1
ATOM 4478 O O . ALA A 1 546 ? 15.140 -16.123 4.548 1.00 92.06 546 ALA A O 1
ATOM 4479 N N . TYR A 1 547 ? 14.629 -17.590 2.909 1.00 93.69 547 TYR A N 1
ATOM 4480 C CA . TYR A 1 547 ? 13.531 -18.250 3.609 1.00 93.69 547 TYR A CA 1
ATOM 4481 C C . TYR A 1 547 ? 13.996 -18.842 4.942 1.00 93.69 547 TYR A C 1
ATOM 4483 O O . TYR A 1 547 ? 13.461 -18.484 5.986 1.00 93.69 547 TYR A O 1
ATOM 4491 N N . ASP A 1 548 ? 15.029 -19.686 4.913 1.00 92.00 548 ASP A N 1
ATOM 4492 C CA . ASP A 1 548 ? 15.502 -20.417 6.093 1.00 92.00 548 ASP A CA 1
ATOM 4493 C C . ASP A 1 548 ? 16.077 -19.473 7.144 1.00 92.00 548 ASP A C 1
ATOM 4495 O O . ASP A 1 548 ? 15.737 -19.573 8.318 1.00 92.00 548 ASP A O 1
ATOM 4499 N N . LEU A 1 549 ? 16.868 -18.479 6.732 1.00 92.38 549 LEU A N 1
ATOM 4500 C CA . LEU A 1 549 ? 17.433 -17.505 7.667 1.00 92.38 549 LEU A CA 1
ATOM 4501 C C . LEU A 1 549 ? 16.368 -16.661 8.372 1.00 92.38 549 LEU A C 1
ATOM 4503 O O . LEU A 1 549 ? 16.545 -16.324 9.540 1.00 92.38 549 LEU A O 1
ATOM 4507 N N . VAL A 1 550 ? 15.291 -16.293 7.677 1.00 94.44 550 VAL A N 1
ATOM 4508 C CA . VAL A 1 550 ? 14.203 -15.502 8.266 1.00 94.44 550 VAL A CA 1
ATOM 4509 C C . VAL A 1 550 ? 13.299 -16.382 9.125 1.00 94.44 550 VAL A C 1
ATOM 4511 O O . VAL A 1 550 ? 13.004 -16.009 10.258 1.00 94.44 550 VAL A O 1
ATOM 4514 N N . TYR A 1 551 ? 12.887 -17.544 8.615 1.00 93.31 551 TYR A N 1
ATOM 4515 C CA . TYR A 1 551 ? 11.981 -18.454 9.311 1.00 93.31 551 TYR A CA 1
ATOM 4516 C C . TYR A 1 551 ? 12.642 -19.056 10.557 1.00 93.31 551 TYR A C 1
ATOM 4518 O O . TYR A 1 551 ? 12.123 -18.905 11.661 1.00 93.31 551 TYR A O 1
ATOM 4526 N N . GLU A 1 552 ? 13.827 -19.658 10.425 1.00 91.25 552 GLU A N 1
ATOM 4527 C CA . GLU A 1 552 ? 14.566 -20.173 11.581 1.00 91.25 552 GLU A CA 1
ATOM 4528 C C . GLU A 1 552 ? 15.045 -19.038 12.490 1.00 91.25 552 GLU A C 1
ATOM 4530 O O . GLU A 1 552 ? 14.997 -19.164 13.709 1.00 91.25 552 GLU A O 1
ATOM 4535 N N . GLY A 1 553 ? 15.459 -17.900 11.920 1.00 91.56 553 GLY A N 1
ATOM 4536 C CA . GLY A 1 553 ? 15.888 -16.736 12.695 1.00 91.56 553 GLY A CA 1
ATOM 4537 C C . GLY A 1 553 ? 14.792 -16.190 13.610 1.00 91.56 553 GLY A C 1
ATOM 4538 O O . GLY A 1 553 ? 15.083 -15.806 14.741 1.00 91.56 553 GLY A O 1
ATOM 4539 N N . LEU 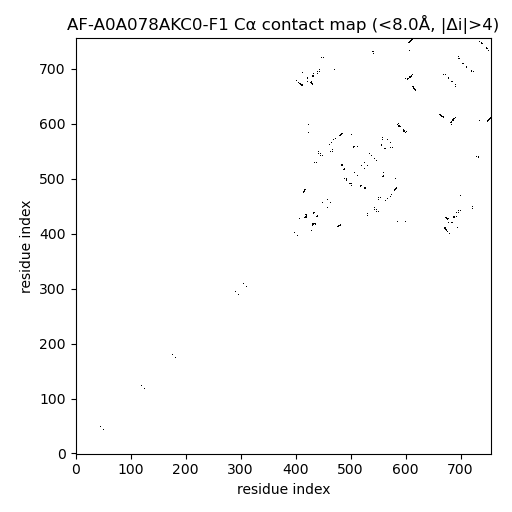A 1 554 ? 13.535 -16.199 13.161 1.00 93.19 554 LEU A N 1
ATOM 4540 C CA . LEU A 1 554 ? 12.386 -15.841 13.989 1.00 93.19 554 LEU A CA 1
ATOM 4541 C C . LEU A 1 554 ? 12.229 -16.811 15.172 1.00 93.19 554 LEU A C 1
ATOM 4543 O O . LEU A 1 554 ? 12.082 -16.371 16.313 1.00 93.19 554 LEU A O 1
ATOM 4547 N N . TRP A 1 555 ? 12.283 -18.118 14.913 1.00 90.75 555 TRP A N 1
ATOM 4548 C CA . TRP A 1 555 ? 12.110 -19.142 15.944 1.00 90.75 555 TRP A CA 1
ATOM 4549 C C . TRP A 1 555 ? 13.269 -19.194 16.945 1.00 90.75 555 TRP A C 1
ATOM 4551 O O . TRP A 1 555 ? 13.032 -19.369 18.143 1.00 90.75 555 TRP A O 1
ATOM 4561 N N . ASP A 1 556 ? 14.501 -18.955 16.493 1.00 90.19 556 ASP A N 1
ATOM 4562 C CA . ASP A 1 556 ? 15.683 -18.783 17.346 1.00 90.19 556 ASP A CA 1
ATOM 4563 C C . ASP A 1 556 ? 15.468 -17.634 18.346 1.00 90.19 556 ASP A C 1
ATOM 4565 O O . ASP A 1 556 ? 15.718 -17.783 19.546 1.00 90.19 556 ASP A O 1
ATOM 4569 N N . LEU A 1 557 ? 14.957 -16.490 17.872 1.00 90.81 557 LEU A N 1
ATOM 4570 C CA . LEU A 1 557 ? 14.636 -15.335 18.716 1.00 90.81 557 LEU A CA 1
ATOM 4571 C C . LEU A 1 557 ? 13.484 -15.633 19.678 1.00 90.81 557 LEU A C 1
ATOM 4573 O O . LEU A 1 557 ? 13.581 -15.311 20.863 1.00 90.81 557 LEU A O 1
ATOM 4577 N N . TYR A 1 558 ? 12.427 -16.290 19.197 1.00 90.00 558 TYR A N 1
ATOM 4578 C CA . TYR A 1 558 ? 11.274 -16.677 20.011 1.00 90.00 558 TYR A CA 1
ATOM 4579 C C . TYR A 1 558 ? 11.674 -17.631 21.155 1.00 90.00 558 TYR A C 1
ATOM 4581 O O . TYR A 1 558 ? 11.200 -17.493 22.280 1.00 90.00 558 TYR A O 1
ATOM 4589 N N . CYS A 1 559 ? 12.641 -18.526 20.920 1.00 88.31 559 CYS A N 1
ATOM 4590 C CA . CYS A 1 559 ? 13.198 -19.435 21.931 1.00 88.31 559 CYS A CA 1
ATOM 4591 C C . CYS A 1 559 ? 14.322 -18.826 22.795 1.00 88.31 559 CYS A C 1
ATOM 4593 O O . CYS A 1 559 ? 14.973 -19.553 23.551 1.00 88.31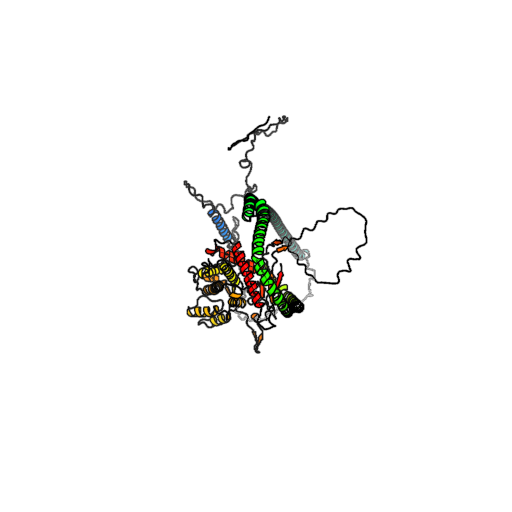 559 CYS A O 1
ATOM 4595 N N . LYS A 1 560 ? 14.593 -17.519 22.670 1.00 88.25 560 LYS A N 1
ATOM 4596 C CA . LYS A 1 560 ? 15.697 -16.798 23.332 1.00 88.25 560 LYS A CA 1
ATOM 4597 C C . LYS A 1 560 ? 17.101 -17.359 23.047 1.00 88.25 560 LYS A C 1
ATOM 4599 O O . LYS A 1 560 ? 18.008 -17.199 23.865 1.00 88.25 560 LYS A O 1
ATOM 4604 N N . LYS A 1 561 ? 17.308 -17.959 21.871 1.00 86.81 561 LYS A N 1
ATOM 4605 C CA . LYS A 1 561 ? 18.596 -18.483 21.384 1.00 86.81 561 LYS A CA 1
ATOM 4606 C C . LYS A 1 561 ? 19.154 -17.654 20.229 1.00 86.81 561 LYS A C 1
ATOM 4608 O O . LYS A 1 561 ? 19.490 -18.168 19.166 1.00 86.81 561 LYS A O 1
ATOM 4613 N N . SER A 1 562 ? 19.257 -16.347 20.457 1.00 86.81 562 SER A N 1
ATOM 4614 C CA . SER A 1 562 ? 19.880 -15.431 19.501 1.00 86.81 562 SER A CA 1
ATOM 4615 C C . SER A 1 562 ? 21.332 -15.827 19.210 1.00 86.81 562 SER A C 1
ATOM 4617 O O . SER A 1 562 ? 22.116 -16.083 20.122 1.00 86.81 562 SER A O 1
ATOM 4619 N N . GLN A 1 563 ? 21.707 -15.798 17.933 1.00 84.38 563 GLN A N 1
ATOM 4620 C CA . GLN A 1 563 ? 23.087 -15.936 17.458 1.00 84.38 563 GLN A CA 1
ATOM 4621 C C . GLN A 1 563 ? 23.828 -14.586 17.439 1.00 84.38 563 GLN A C 1
ATOM 4623 O O . GLN A 1 563 ? 25.045 -14.528 17.230 1.00 84.38 563 GLN A O 1
ATOM 4628 N N . SER A 1 564 ? 23.100 -13.484 17.634 1.00 81.00 564 SER A N 1
ATOM 4629 C CA . SER A 1 564 ? 23.650 -12.137 17.748 1.00 81.00 564 SER A CA 1
ATOM 4630 C C . SER A 1 564 ? 24.041 -11.820 19.199 1.00 81.00 564 SER A C 1
ATOM 4632 O O . SER A 1 564 ? 23.188 -11.944 20.085 1.00 81.00 564 SER A O 1
ATOM 4634 N N . PRO A 1 565 ? 25.286 -11.368 19.456 1.00 75.94 565 PRO A N 1
ATOM 4635 C CA . PRO A 1 565 ? 25.764 -11.038 20.802 1.00 75.94 565 PRO A CA 1
ATOM 4636 C C . PRO A 1 565 ? 25.057 -9.818 21.416 1.00 75.94 565 PRO A C 1
ATOM 4638 O O . PRO A 1 565 ? 25.085 -9.638 22.629 1.00 75.94 565 PRO A O 1
ATOM 4641 N N . ASP A 1 566 ? 24.400 -8.991 20.598 1.00 78.94 566 ASP A N 1
ATOM 4642 C CA . ASP A 1 566 ? 23.728 -7.769 21.053 1.00 78.94 566 ASP A CA 1
ATOM 4643 C C . ASP A 1 566 ? 22.338 -8.035 21.669 1.00 78.94 566 ASP A C 1
ATOM 4645 O O . ASP A 1 566 ? 21.776 -7.174 22.367 1.00 78.94 566 ASP A O 1
ATOM 4649 N N . LEU A 1 567 ? 21.779 -9.226 21.432 1.00 85.88 567 LEU A N 1
ATOM 4650 C CA . LEU A 1 567 ? 20.421 -9.622 21.804 1.00 85.88 567 LEU A CA 1
ATOM 4651 C C . LEU A 1 567 ? 20.437 -10.599 22.984 1.00 85.88 567 LEU A C 1
ATOM 4653 O O . LEU A 1 567 ? 20.499 -11.816 22.824 1.00 85.88 567 LEU A O 1
ATOM 4657 N N . ASN A 1 568 ? 20.322 -10.045 24.191 1.00 83.69 568 ASN A N 1
ATOM 4658 C CA . ASN A 1 568 ? 20.204 -10.842 25.410 1.00 83.69 568 ASN A CA 1
ATOM 4659 C C . ASN A 1 568 ? 18.762 -11.349 25.622 1.00 83.69 568 ASN A C 1
ATOM 4661 O O . ASN A 1 568 ? 17.815 -10.632 25.290 1.00 83.69 568 ASN A O 1
ATOM 4665 N N . PRO A 1 569 ? 18.563 -12.489 26.317 1.00 83.88 569 PRO A N 1
ATOM 4666 C CA . PRO A 1 569 ? 17.242 -13.054 26.637 1.00 83.88 569 PRO A CA 1
ATOM 4667 C C . PRO A 1 569 ? 16.241 -12.092 27.305 1.00 83.88 569 PRO A C 1
ATOM 4669 O O . PRO A 1 569 ? 15.031 -12.288 27.193 1.00 83.88 569 PRO A O 1
ATOM 4672 N N . LYS A 1 570 ? 16.730 -11.061 28.011 1.00 84.81 570 LYS A N 1
ATOM 4673 C CA . LYS A 1 570 ? 15.897 -10.005 28.617 1.00 84.81 570 LYS A CA 1
ATOM 4674 C C . LYS A 1 570 ? 15.349 -9.012 27.587 1.00 84.81 570 LYS A C 1
ATOM 4676 O O . LYS A 1 570 ? 14.226 -8.554 27.728 1.00 84.81 570 LYS A O 1
ATOM 4681 N N . LYS A 1 571 ? 16.121 -8.690 26.543 1.00 86.88 571 LYS A N 1
ATOM 4682 C CA . LYS A 1 571 ? 15.689 -7.759 25.486 1.00 86.88 571 LYS A CA 1
ATOM 4683 C C . LYS A 1 571 ? 14.585 -8.362 24.614 1.00 86.88 571 LYS A C 1
ATOM 4685 O O . LYS A 1 571 ? 13.763 -7.629 24.091 1.00 86.88 571 LYS A O 1
ATOM 4690 N N . LEU A 1 572 ? 14.546 -9.690 24.504 1.00 87.06 572 LEU A N 1
ATOM 4691 C CA . LEU A 1 572 ? 13.576 -10.424 23.686 1.00 87.06 572 LEU A CA 1
ATOM 4692 C C . LEU A 1 572 ? 12.172 -10.511 24.311 1.00 87.06 572 LEU A C 1
ATOM 4694 O O . LEU A 1 572 ? 11.270 -11.058 23.689 1.00 87.06 572 LEU A O 1
ATOM 4698 N N . GLU A 1 573 ? 11.957 -9.998 25.526 1.00 86.12 573 GLU A N 1
ATOM 4699 C CA . GLU A 1 573 ? 10.641 -10.093 26.172 1.00 86.12 573 GLU A CA 1
ATOM 4700 C C . GLU A 1 573 ? 9.569 -9.244 25.488 1.00 86.12 573 GLU A C 1
ATOM 4702 O O . GLU A 1 573 ? 8.465 -9.748 25.291 1.00 86.12 573 GLU A O 1
ATOM 4707 N N . GLY A 1 574 ? 9.902 -8.018 25.064 1.00 86.12 574 GLY A N 1
ATOM 4708 C CA . GLY A 1 574 ? 8.999 -7.186 24.256 1.00 86.12 574 GLY A CA 1
ATOM 4709 C C . GLY A 1 574 ? 8.689 -7.834 22.905 1.00 86.12 574 GLY A C 1
ATOM 4710 O O . GLY A 1 574 ? 7.529 -7.957 22.516 1.00 86.12 574 GLY A O 1
ATOM 4711 N N . PHE A 1 575 ? 9.717 -8.391 22.260 1.00 90.00 575 PHE A N 1
ATOM 4712 C CA . PHE A 1 575 ? 9.591 -9.090 20.984 1.00 90.00 575 PHE A CA 1
ATOM 4713 C C . PHE A 1 575 ? 8.622 -10.278 21.054 1.00 90.00 575 PHE A C 1
ATOM 4715 O O . PHE A 1 575 ? 7.782 -10.438 20.173 1.00 90.00 575 PHE A O 1
ATOM 4722 N N . ILE A 1 576 ? 8.694 -11.094 22.110 1.00 88.38 576 ILE A N 1
ATOM 4723 C CA . ILE A 1 576 ? 7.790 -12.243 22.288 1.00 88.38 576 ILE A CA 1
ATOM 4724 C C . ILE A 1 576 ? 6.345 -11.774 22.499 1.00 88.38 576 ILE A C 1
ATOM 4726 O O . ILE A 1 576 ? 5.434 -12.365 21.932 1.00 88.38 576 ILE A O 1
ATOM 4730 N N . GLN A 1 577 ? 6.120 -10.687 23.249 1.00 88.88 577 GLN A N 1
ATOM 4731 C CA . GLN A 1 577 ? 4.775 -10.123 23.456 1.00 88.88 577 GLN A CA 1
ATOM 4732 C C . GLN A 1 577 ? 4.128 -9.611 22.160 1.00 88.88 577 GLN A C 1
ATOM 4734 O O . GLN A 1 577 ? 2.903 -9.514 22.072 1.00 88.88 577 GLN A O 1
ATOM 4739 N N . ARG A 1 578 ? 4.945 -9.301 21.149 1.00 91.69 578 ARG A N 1
ATOM 4740 C CA . ARG A 1 578 ? 4.509 -8.860 19.820 1.00 91.69 578 ARG A CA 1
ATOM 4741 C C . ARG A 1 578 ? 4.143 -10.020 18.897 1.00 91.69 578 ARG A C 1
ATOM 4743 O O . ARG A 1 578 ? 3.596 -9.764 17.830 1.00 91.69 578 ARG A O 1
ATOM 4750 N N . ILE A 1 579 ? 4.419 -11.270 19.275 1.00 91.81 579 ILE A N 1
ATOM 4751 C CA . ILE A 1 579 ? 4.126 -12.462 18.473 1.00 91.81 579 ILE A CA 1
ATOM 4752 C C . ILE A 1 579 ? 2.937 -13.205 19.077 1.00 91.81 579 ILE A C 1
ATOM 4754 O O . ILE A 1 579 ? 2.920 -13.522 20.264 1.00 91.81 579 ILE A O 1
ATOM 4758 N N . LYS A 1 580 ? 1.949 -13.523 18.240 1.00 90.75 580 LYS A N 1
ATOM 4759 C CA . LYS A 1 580 ? 0.801 -14.354 18.599 1.00 90.75 580 LYS A CA 1
ATOM 4760 C C . LYS A 1 580 ? 0.802 -15.612 17.739 1.00 90.75 580 LYS A C 1
ATOM 4762 O O . LYS A 1 580 ? 0.664 -15.538 16.522 1.00 90.75 580 LYS A O 1
ATOM 4767 N N . LEU A 1 581 ? 0.933 -16.765 18.376 1.00 90.50 581 LEU A N 1
ATOM 4768 C CA . LEU A 1 581 ? 0.844 -18.064 17.727 1.00 90.50 581 LEU A CA 1
ATOM 4769 C C . LEU A 1 581 ? -0.599 -18.573 17.785 1.00 90.50 581 LEU A C 1
ATOM 4771 O O . LEU A 1 581 ? -1.296 -18.426 18.794 1.00 90.50 581 LEU A O 1
ATOM 4775 N N . SER A 1 582 ? -1.038 -19.158 16.677 1.00 89.31 582 SER A N 1
ATOM 4776 C CA . SER A 1 582 ? -2.345 -19.790 16.511 1.00 89.31 582 SER A CA 1
ATOM 4777 C C . SER A 1 582 ? -2.190 -21.124 15.789 1.00 89.31 582 SER A C 1
ATOM 4779 O O . SER A 1 582 ? -1.220 -21.335 15.063 1.00 89.31 582 SER A O 1
ATOM 4781 N N . ILE A 1 583 ? -3.144 -22.021 15.993 1.00 88.06 583 ILE A N 1
ATOM 4782 C CA . ILE A 1 583 ? -3.194 -23.324 15.328 1.00 88.06 583 ILE A CA 1
ATOM 4783 C C . ILE A 1 583 ? -4.294 -23.236 14.274 1.00 88.06 583 ILE A C 1
ATOM 4785 O O . ILE A 1 583 ? -5.293 -22.545 14.514 1.00 88.06 583 ILE A O 1
ATOM 4789 N N . PRO A 1 584 ? -4.129 -23.870 13.100 1.00 84.75 584 PRO A N 1
ATOM 4790 C CA . PRO A 1 584 ? -5.210 -23.960 12.133 1.00 84.75 584 PRO A CA 1
ATOM 4791 C C . PRO A 1 584 ? -6.468 -24.554 12.792 1.00 84.75 584 PRO A C 1
ATOM 4793 O O . PRO A 1 584 ? -6.360 -25.453 13.633 1.00 84.75 584 PRO A O 1
ATOM 4796 N N . PRO A 1 585 ? -7.659 -24.042 12.448 1.00 82.62 585 PRO A N 1
ATOM 4797 C CA . PRO A 1 585 ? -8.898 -24.497 13.056 1.00 82.62 585 PRO A CA 1
ATOM 4798 C C . PRO A 1 585 ? -9.119 -25.985 12.721 1.00 82.62 585 PRO A C 1
ATOM 4800 O O . PRO A 1 585 ? -8.842 -26.425 11.604 1.00 82.62 585 PRO A O 1
ATOM 4803 N N . GLN A 1 586 ? -9.545 -26.763 13.723 1.00 80.50 586 GLN A N 1
ATOM 4804 C CA . GLN A 1 586 ? -9.751 -28.214 13.621 1.00 80.50 586 GLN A CA 1
ATOM 4805 C C . GLN A 1 586 ? -11.214 -28.545 13.348 1.00 80.50 586 GLN A C 1
ATOM 4807 O O . GLN A 1 586 ? -12.101 -27.728 13.620 1.00 80.50 586 GLN A O 1
ATOM 4812 N N . ASP A 1 587 ? -11.444 -29.722 12.772 1.00 81.81 587 ASP A N 1
ATOM 4813 C CA . ASP A 1 587 ? -12.791 -30.222 12.524 1.00 81.81 587 ASP A CA 1
ATOM 4814 C C . ASP A 1 587 ? -13.463 -30.523 13.862 1.00 81.81 587 ASP A C 1
ATOM 4816 O O . ASP A 1 587 ? -12.832 -31.050 14.784 1.00 81.81 587 ASP A O 1
ATOM 4820 N N . LEU A 1 588 ? -14.735 -30.156 13.980 1.00 78.38 588 LEU A N 1
ATOM 4821 C CA . LEU A 1 588 ? -15.523 -30.492 15.158 1.00 78.38 588 LEU A CA 1
ATOM 4822 C C . LEU A 1 588 ? -16.091 -31.889 14.948 1.00 78.38 588 LEU A C 1
ATOM 4824 O O . LEU A 1 588 ? -16.696 -32.155 13.913 1.00 78.38 588 LEU A O 1
ATOM 4828 N N . VAL A 1 589 ? -15.864 -32.775 15.910 1.00 79.31 589 VAL A N 1
ATOM 4829 C CA . VAL A 1 589 ? -16.452 -34.114 15.915 1.00 79.31 589 VAL A CA 1
ATOM 4830 C C . VAL A 1 589 ? -17.499 -34.127 17.013 1.00 79.31 589 VAL A C 1
ATOM 4832 O O . VAL A 1 589 ? -17.158 -33.944 18.182 1.00 79.31 589 VAL A O 1
ATOM 4835 N N . ASP A 1 590 ? -18.758 -34.300 16.629 1.00 78.75 590 ASP A N 1
ATOM 4836 C CA . ASP A 1 590 ? -19.865 -34.388 17.579 1.00 78.75 590 ASP A CA 1
ATOM 4837 C C . ASP A 1 590 ? -19.865 -35.762 18.274 1.00 78.75 590 ASP A C 1
ATOM 4839 O O . ASP A 1 590 ? -19.254 -36.715 17.781 1.00 78.75 590 ASP A O 1
ATOM 4843 N N . ASP A 1 591 ? -20.588 -35.901 19.391 1.00 76.06 591 ASP A N 1
ATOM 4844 C CA . ASP A 1 591 ? -20.667 -37.150 20.178 1.00 76.06 591 ASP A CA 1
ATOM 4845 C C . ASP A 1 591 ? -21.194 -38.359 19.365 1.00 76.06 591 ASP A C 1
ATOM 4847 O O . ASP A 1 591 ? -20.977 -39.514 19.733 1.00 76.06 591 ASP A O 1
ATOM 4851 N N . GLU A 1 592 ? -21.849 -38.101 18.228 1.00 75.00 592 GLU A N 1
ATOM 4852 C CA . GLU A 1 592 ? -22.335 -39.100 17.264 1.00 75.00 592 GLU A CA 1
ATOM 4853 C C . GLU A 1 592 ? -21.295 -39.486 16.189 1.00 75.00 592 GLU A C 1
ATOM 4855 O O . GLU A 1 592 ? -21.570 -40.318 15.324 1.00 75.00 592 GLU A O 1
ATOM 4860 N N . GLY A 1 593 ? -20.097 -38.893 16.214 1.00 73.12 593 GLY A N 1
ATOM 4861 C CA . GLY A 1 593 ? -19.029 -39.123 15.236 1.00 73.12 593 GLY A CA 1
ATOM 4862 C C . GLY A 1 593 ? -19.184 -38.348 13.922 1.00 73.12 593 GLY A C 1
ATOM 4863 O O . GLY A 1 593 ? -18.399 -38.560 12.997 1.00 73.12 593 GLY A O 1
ATOM 4864 N N . ASN A 1 594 ? -20.165 -37.445 13.825 1.00 75.25 594 ASN A N 1
ATOM 4865 C CA . ASN A 1 594 ? -20.319 -36.555 12.676 1.00 75.25 594 ASN A CA 1
ATOM 4866 C C . ASN A 1 594 ? -19.220 -35.484 12.695 1.00 75.25 594 ASN A C 1
ATOM 4868 O O . ASN A 1 594 ? -19.021 -34.803 13.699 1.00 75.25 594 ASN A O 1
ATOM 4872 N N . VAL A 1 595 ? -18.502 -35.350 11.577 1.00 75.81 595 VAL A N 1
ATOM 4873 C CA . VAL A 1 595 ? -17.390 -34.405 11.430 1.00 75.81 595 VAL A CA 1
ATOM 4874 C C . VAL A 1 595 ? -17.885 -33.154 10.714 1.00 75.81 595 VAL A C 1
ATOM 4876 O O . VAL A 1 595 ? -18.221 -33.200 9.530 1.00 75.81 595 VAL A O 1
ATOM 4879 N N . THR A 1 596 ? -17.901 -32.025 11.415 1.00 75.81 596 THR A N 1
ATOM 4880 C CA . THR A 1 596 ? -18.114 -30.710 10.811 1.00 75.81 596 THR A CA 1
ATOM 4881 C C . THR A 1 596 ? -16.761 -30.165 10.340 1.00 75.81 596 THR A C 1
ATOM 4883 O O . THR A 1 596 ? -15.892 -29.904 11.183 1.00 75.81 596 THR A O 1
ATOM 4886 N N . PRO A 1 597 ? -16.547 -29.993 9.019 1.00 74.69 597 PRO A N 1
ATOM 4887 C CA . PRO A 1 597 ? -15.265 -29.562 8.481 1.00 74.69 597 PRO A CA 1
ATOM 4888 C C . PRO A 1 597 ? -14.942 -28.137 8.923 1.00 74.69 597 PRO A C 1
ATOM 4890 O O . PRO A 1 597 ? -15.768 -27.225 8.868 1.00 74.69 597 PRO A O 1
ATOM 4893 N N . SER A 1 598 ? -13.707 -27.945 9.356 1.00 79.25 598 SER A N 1
ATOM 4894 C CA . SER A 1 598 ? -13.180 -26.662 9.777 1.00 79.25 598 SER A CA 1
ATOM 4895 C C . SER A 1 598 ? -12.878 -25.756 8.597 1.00 79.25 598 SER A C 1
ATOM 4897 O O . SER A 1 598 ? -12.688 -26.212 7.470 1.00 79.25 598 SER A O 1
ATOM 4899 N N . ALA A 1 599 ? -12.696 -24.464 8.875 1.00 75.88 599 ALA A N 1
ATOM 4900 C CA . ALA A 1 599 ? -12.353 -23.478 7.853 1.00 75.88 599 ALA A CA 1
ATOM 4901 C C . ALA A 1 599 ? -11.098 -23.848 7.034 1.00 75.88 599 ALA A C 1
ATOM 4903 O O . ALA A 1 599 ? -11.014 -23.501 5.859 1.00 75.88 599 ALA A O 1
ATOM 4904 N N . ALA A 1 600 ? -10.150 -24.589 7.621 1.00 75.69 600 ALA A N 1
ATOM 4905 C CA . ALA A 1 600 ? -8.951 -25.063 6.930 1.00 75.69 600 ALA A CA 1
ATOM 4906 C C . ALA A 1 600 ? -9.219 -26.198 5.919 1.00 75.69 600 ALA A C 1
ATOM 4908 O O . ALA A 1 600 ? -8.487 -26.305 4.938 1.00 75.69 600 ALA A O 1
ATOM 4909 N N . HIS A 1 601 ? -10.261 -27.009 6.130 1.00 79.94 601 HIS A N 1
ATOM 4910 C CA . HIS A 1 601 ? -10.618 -28.152 5.280 1.00 79.94 601 HIS A CA 1
ATOM 4911 C C . HIS A 1 601 ? -11.753 -27.848 4.290 1.00 79.94 601 HIS A C 1
ATOM 4913 O O . HIS A 1 601 ? -12.124 -28.709 3.493 1.00 79.94 601 HIS A O 1
ATOM 4919 N N . LEU A 1 602 ? -12.290 -26.623 4.294 1.00 83.88 602 LEU A N 1
ATOM 4920 C CA . LEU A 1 602 ? -13.236 -26.179 3.272 1.00 83.88 602 LEU A CA 1
ATOM 4921 C C . LEU A 1 602 ? -12.576 -26.148 1.877 1.00 83.88 602 LEU A C 1
ATOM 4923 O O . LEU A 1 602 ? -11.397 -25.790 1.749 1.00 83.88 602 LEU A O 1
ATOM 4927 N N . PRO A 1 603 ? -13.327 -26.460 0.805 1.00 83.69 603 PRO A N 1
ATOM 4928 C CA . PRO A 1 603 ? -12.795 -26.455 -0.552 1.00 83.69 603 PRO A CA 1
ATOM 4929 C C . PRO A 1 603 ? -12.386 -25.040 -0.990 1.00 83.69 603 PRO A C 1
ATOM 4931 O O . PRO A 1 603 ? -13.121 -24.065 -0.787 1.00 83.69 603 PRO A O 1
ATOM 4934 N N . LEU A 1 604 ? -11.206 -24.933 -1.612 1.00 86.69 604 LEU A N 1
ATOM 4935 C CA . LEU A 1 604 ? -10.679 -23.679 -2.154 1.00 86.69 604 LEU A CA 1
ATOM 4936 C C . LEU A 1 604 ? -11.354 -23.363 -3.494 1.00 86.69 604 LEU A C 1
ATOM 4938 O O . LEU A 1 604 ? -11.095 -24.013 -4.505 1.00 86.69 604 LEU A O 1
ATOM 4942 N N . LYS A 1 605 ? -12.216 -22.345 -3.509 1.00 86.50 605 LYS A N 1
ATOM 4943 C CA . LYS A 1 605 ? -13.071 -22.027 -4.661 1.00 86.50 605 LYS A CA 1
ATOM 4944 C C . LYS A 1 605 ? -12.417 -21.093 -5.676 1.00 86.50 605 LYS A C 1
ATOM 4946 O O . LYS A 1 605 ? -12.665 -21.226 -6.871 1.00 86.50 605 LYS A O 1
ATOM 4951 N N . ALA A 1 606 ? -11.612 -20.136 -5.217 1.00 88.44 606 ALA A N 1
ATOM 4952 C CA . ALA A 1 606 ? -10.929 -19.177 -6.081 1.00 88.44 606 ALA A CA 1
ATOM 4953 C C . ALA A 1 606 ? -9.736 -18.507 -5.384 1.00 88.44 606 ALA A C 1
ATOM 4955 O O . ALA A 1 606 ? -9.682 -18.399 -4.157 1.00 88.44 606 ALA A O 1
ATOM 4956 N N . ILE A 1 607 ? -8.817 -17.982 -6.192 1.00 90.50 607 ILE A N 1
ATOM 4957 C CA . ILE A 1 607 ? -7.794 -17.027 -5.765 1.00 90.50 607 ILE A CA 1
ATOM 4958 C C . ILE A 1 607 ? -8.226 -15.633 -6.220 1.00 90.50 607 ILE A C 1
ATOM 4960 O O . ILE A 1 607 ? -8.475 -15.404 -7.400 1.00 90.50 607 ILE A O 1
ATOM 4964 N N . VAL A 1 608 ? -8.289 -14.688 -5.293 1.00 91.00 608 VAL A N 1
ATOM 4965 C CA . VAL A 1 608 ? -8.773 -13.326 -5.504 1.00 91.00 608 VAL A CA 1
ATOM 4966 C C . VAL A 1 608 ? -7.630 -12.338 -5.297 1.00 91.00 608 VAL A C 1
ATOM 4968 O O . VAL A 1 608 ? -6.975 -12.317 -4.257 1.00 91.00 608 VAL A O 1
ATOM 4971 N N . LYS A 1 609 ? -7.396 -11.486 -6.292 1.00 90.81 609 LYS A N 1
ATOM 4972 C CA . LYS A 1 609 ? -6.455 -10.366 -6.232 1.00 90.81 609 LYS A CA 1
ATOM 4973 C C . LYS A 1 609 ? -7.227 -9.055 -6.239 1.00 90.81 609 LYS A C 1
ATOM 4975 O O . LYS A 1 609 ? -7.922 -8.764 -7.209 1.00 90.81 609 LYS A O 1
ATOM 4980 N N . ILE A 1 610 ? -7.055 -8.246 -5.198 1.00 90.06 610 ILE A N 1
ATOM 4981 C CA . ILE A 1 610 ? -7.594 -6.883 -5.147 1.00 90.06 610 ILE A CA 1
ATOM 4982 C C . ILE A 1 610 ? -6.521 -5.920 -5.649 1.00 90.06 610 ILE A C 1
ATOM 4984 O O . ILE A 1 610 ? -5.448 -5.793 -5.043 1.00 90.06 610 ILE A O 1
ATOM 4988 N N . ARG A 1 611 ? -6.803 -5.255 -6.769 1.00 85.12 611 ARG A N 1
ATOM 4989 C CA . ARG A 1 611 ? -5.925 -4.273 -7.409 1.00 85.12 611 ARG A CA 1
ATOM 4990 C C . ARG A 1 611 ? -6.511 -2.875 -7.301 1.00 85.12 611 ARG A C 1
ATOM 4992 O O . ARG A 1 611 ? -7.696 -2.686 -7.544 1.00 85.12 611 ARG A O 1
ATOM 4999 N N . ILE A 1 612 ? -5.637 -1.907 -7.045 1.00 79.88 612 ILE A N 1
ATOM 5000 C CA . ILE A 1 612 ? -5.943 -0.484 -7.195 1.00 79.88 612 ILE A CA 1
ATOM 5001 C C . ILE A 1 612 ? -5.268 -0.033 -8.498 1.00 79.88 612 ILE A C 1
ATOM 5003 O O . ILE A 1 612 ? -4.050 -0.220 -8.633 1.00 79.88 612 ILE A O 1
ATOM 5007 N N . PRO A 1 613 ? -6.006 0.493 -9.491 1.00 66.50 613 PRO A N 1
ATOM 5008 C CA . PRO A 1 613 ? -5.416 0.953 -10.742 1.00 66.50 613 PRO A CA 1
ATOM 5009 C C . PRO A 1 613 ? -4.458 2.114 -10.459 1.00 66.50 613 PRO A C 1
ATOM 5011 O O . PRO A 1 613 ? -4.840 3.141 -9.930 1.00 66.50 613 PRO A O 1
ATOM 5014 N N . LEU A 1 614 ? -3.181 1.972 -10.807 1.00 63.41 614 LEU A N 1
ATOM 5015 C CA . LEU A 1 614 ? -2.162 2.989 -10.486 1.00 63.41 614 LEU A CA 1
ATOM 5016 C C . LEU A 1 614 ? -2.090 4.119 -11.521 1.00 63.41 614 LEU A C 1
ATOM 5018 O O . LEU A 1 614 ? -1.344 5.078 -11.343 1.00 63.41 614 LEU A O 1
ATOM 5022 N N . LYS A 1 615 ? -2.809 3.965 -12.637 1.00 62.38 615 LYS A N 1
ATOM 5023 C CA . LYS A 1 615 ? -2.770 4.851 -13.800 1.00 62.38 615 LYS A CA 1
ATOM 5024 C C . LYS A 1 615 ? -4.163 4.966 -14.397 1.00 62.38 615 LYS A C 1
ATOM 5026 O O . LYS A 1 615 ? -4.739 3.941 -14.763 1.00 62.38 615 LYS A O 1
ATOM 5031 N N . ARG A 1 616 ? -4.678 6.188 -14.542 1.00 54.03 616 ARG A N 1
ATOM 5032 C CA . ARG A 1 616 ? -5.942 6.453 -15.248 1.00 54.03 616 ARG A CA 1
ATOM 5033 C C . ARG A 1 616 ? -5.673 7.283 -16.509 1.00 54.03 616 ARG A C 1
ATOM 5035 O O . ARG A 1 616 ? -4.811 8.162 -16.457 1.00 54.03 616 ARG A O 1
ATOM 5042 N N . PRO A 1 617 ? -6.340 7.003 -17.643 1.00 54.53 617 PRO A N 1
ATOM 5043 C CA . PRO A 1 617 ? -6.307 7.900 -18.796 1.00 54.53 617 PRO A CA 1
ATOM 5044 C C . PRO A 1 617 ? -6.828 9.286 -18.391 1.00 54.53 617 PRO A C 1
ATOM 5046 O O . PRO A 1 617 ? -7.882 9.372 -17.764 1.00 54.53 617 PRO A O 1
ATOM 5049 N N . GLN A 1 618 ? -6.102 10.355 -18.729 1.00 51.53 618 GLN A N 1
ATOM 5050 C CA . GLN A 1 618 ? -6.595 11.721 -18.540 1.00 51.53 618 GLN A CA 1
ATOM 5051 C C . GLN A 1 618 ? -7.850 11.944 -19.396 1.00 51.53 618 GLN A C 1
ATOM 5053 O O . GLN A 1 618 ? -7.816 11.746 -20.613 1.00 51.53 618 GLN A O 1
ATOM 5058 N N . GLU A 1 619 ? -8.959 12.351 -18.773 1.00 48.22 619 GLU A N 1
ATOM 5059 C CA . GLU A 1 619 ? -10.120 12.848 -19.511 1.00 48.22 619 GLU A CA 1
ATOM 5060 C C . GLU A 1 619 ? -9.747 14.190 -20.151 1.00 48.22 619 GLU A C 1
ATOM 5062 O O . GLU A 1 619 ? -9.318 15.123 -19.469 1.00 48.22 619 GLU A O 1
ATOM 5067 N N . ASN A 1 620 ? -9.887 14.293 -21.477 1.00 38.41 620 ASN A N 1
ATOM 5068 C CA . ASN A 1 620 ? -9.764 15.581 -22.154 1.00 38.41 620 ASN A CA 1
ATOM 5069 C C . ASN A 1 620 ? -10.818 16.540 -21.572 1.00 38.41 620 ASN A C 1
ATOM 5071 O O . ASN A 1 620 ? -11.969 16.124 -21.412 1.00 38.41 620 ASN A O 1
ATOM 5075 N N . PRO A 1 621 ? -10.472 17.809 -21.287 1.00 36.44 621 PRO A N 1
ATOM 5076 C CA . PRO A 1 621 ? -11.439 18.764 -20.768 1.00 36.44 621 PRO A CA 1
ATOM 5077 C C . PRO A 1 621 ? -12.622 18.865 -21.734 1.00 36.44 621 PRO A C 1
ATOM 5079 O O . PRO A 1 621 ? -12.440 19.083 -22.937 1.00 36.44 621 PRO A O 1
ATOM 5082 N N . LYS A 1 622 ? -13.836 18.674 -21.201 1.00 38.41 622 LYS A N 1
ATOM 5083 C CA . LYS A 1 622 ? -15.080 19.003 -21.901 1.00 38.41 622 LYS A CA 1
ATOM 5084 C C . LYS A 1 622 ? -14.950 20.446 -22.382 1.00 38.41 622 LYS A C 1
ATOM 5086 O O . LYS A 1 622 ? -14.643 21.326 -21.582 1.00 38.41 622 LYS A O 1
ATOM 5091 N N . LYS A 1 623 ? -15.110 20.663 -23.690 1.00 33.41 623 LYS A N 1
ATOM 5092 C CA . LYS A 1 623 ? -15.232 22.012 -24.242 1.00 33.41 623 LYS A CA 1
ATOM 5093 C C . LYS A 1 623 ? -16.403 22.675 -23.523 1.00 33.41 623 LYS A C 1
ATOM 5095 O O . LYS A 1 623 ? -17.494 22.118 -23.530 1.00 33.41 623 LYS A O 1
ATOM 5100 N N . GLU A 1 624 ? -16.135 23.792 -22.861 1.00 32.06 624 GLU A N 1
ATOM 5101 C CA . GLU A 1 624 ? -17.179 24.696 -22.397 1.00 32.06 624 GLU A CA 1
ATOM 5102 C C . GLU A 1 624 ? -17.942 25.179 -23.632 1.00 32.06 624 GLU A C 1
ATOM 5104 O O . GLU A 1 624 ? -17.333 25.632 -24.607 1.00 32.06 624 GLU A O 1
ATOM 5109 N N . ASP A 1 625 ? -19.259 24.995 -23.605 1.00 33.03 625 ASP A N 1
ATOM 5110 C CA . ASP A 1 625 ? -20.176 25.508 -24.610 1.00 33.03 625 ASP A CA 1
ATOM 5111 C C . ASP A 1 625 ? -20.099 27.039 -24.582 1.00 33.03 625 ASP A C 1
ATOM 5113 O O . ASP A 1 625 ? -20.519 27.688 -23.625 1.00 33.03 625 ASP A O 1
ATOM 5117 N N . VAL A 1 626 ? -19.498 27.616 -25.622 1.00 34.16 626 VAL A N 1
ATOM 5118 C CA . VAL A 1 626 ? -19.667 29.032 -25.939 1.00 34.16 626 VAL A CA 1
ATOM 5119 C C . VAL A 1 626 ? -20.987 29.124 -26.691 1.00 34.16 626 VAL A C 1
ATOM 5121 O O . VAL A 1 626 ? -21.098 28.638 -27.816 1.00 34.16 626 VAL A O 1
ATOM 5124 N N . GLU A 1 627 ? -21.990 29.691 -26.029 1.00 34.62 627 GLU A N 1
ATOM 5125 C CA . GLU A 1 627 ? -23.228 30.147 -26.652 1.00 34.62 627 GLU A CA 1
ATOM 5126 C C . GLU A 1 627 ? -22.880 31.239 -27.675 1.00 34.62 627 GLU A C 1
ATOM 5128 O O . GLU A 1 627 ? -22.602 32.377 -27.302 1.00 34.62 627 GLU A O 1
ATOM 5133 N N . ASP A 1 628 ? -22.864 30.885 -28.960 1.00 31.28 628 ASP A N 1
ATOM 5134 C CA . ASP A 1 628 ? -22.966 31.852 -30.051 1.00 31.28 628 ASP A CA 1
ATOM 5135 C C . ASP A 1 628 ? -24.385 31.770 -30.622 1.00 31.28 628 ASP A C 1
ATOM 5137 O O . ASP A 1 628 ? -24.792 30.788 -31.248 1.00 31.28 628 ASP A O 1
ATOM 5141 N N . GLU A 1 629 ? -25.149 32.825 -30.347 1.00 35.47 629 GLU A N 1
ATOM 5142 C CA . GLU A 1 629 ? -26.426 33.130 -30.976 1.00 35.47 629 GLU A CA 1
ATOM 5143 C C . GLU A 1 629 ? -26.231 33.410 -32.477 1.00 35.47 629 G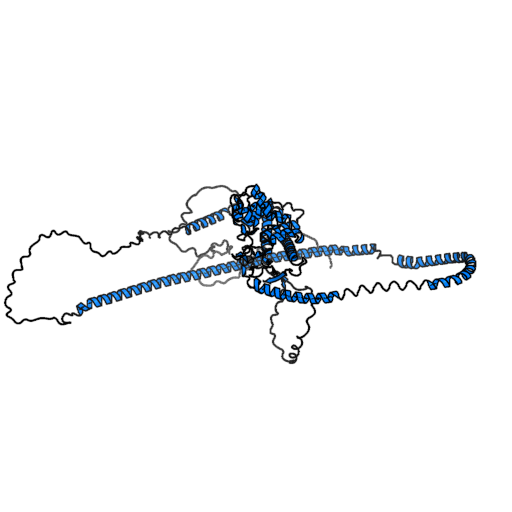LU A C 1
ATOM 5145 O O . GLU A 1 629 ? -25.253 34.042 -32.886 1.00 35.47 629 GLU A O 1
ATOM 5150 N N . ASN A 1 630 ? -27.253 33.052 -33.263 1.00 32.88 630 ASN A N 1
ATOM 5151 C CA . ASN A 1 630 ? -27.450 33.277 -34.704 1.00 32.88 630 ASN A CA 1
ATOM 5152 C C . ASN A 1 630 ? -26.926 32.177 -35.644 1.00 32.88 630 ASN A C 1
ATOM 5154 O O . ASN A 1 630 ? -25.811 32.258 -36.154 1.00 32.88 630 ASN A O 1
ATOM 5158 N N . GLN A 1 631 ? -27.813 31.249 -36.016 1.00 31.48 631 GLN A N 1
ATOM 5159 C CA . GLN A 1 631 ? -28.289 31.155 -37.404 1.00 31.48 631 GLN A CA 1
ATOM 5160 C C . GLN A 1 631 ? -29.481 30.196 -37.514 1.00 31.48 631 GLN A C 1
ATOM 5162 O O . GLN A 1 631 ? -29.403 29.022 -37.158 1.00 31.48 631 GLN A O 1
ATOM 5167 N N . ASP A 1 632 ? -30.583 30.767 -37.990 1.00 32.19 632 ASP A N 1
ATOM 5168 C CA . ASP A 1 632 ? -31.820 30.110 -38.385 1.00 32.19 632 ASP A CA 1
ATOM 5169 C C . ASP A 1 632 ? -31.654 29.261 -39.658 1.00 32.19 632 ASP A C 1
ATOM 5171 O O . ASP A 1 632 ? -30.822 29.560 -40.512 1.00 32.19 632 ASP A O 1
ATOM 5175 N N . GLU A 1 633 ? -32.549 28.271 -39.765 1.00 32.91 633 GLU A N 1
ATOM 5176 C CA . GLU A 1 633 ? -33.028 27.606 -40.989 1.00 32.91 633 GLU A CA 1
ATOM 5177 C C . GLU A 1 633 ? -32.012 26.791 -41.811 1.00 32.91 633 GLU A C 1
ATOM 5179 O O . GLU A 1 633 ? -31.318 27.298 -42.681 1.00 32.91 633 GLU A O 1
ATOM 5184 N N . ASP A 1 634 ? -31.981 25.472 -41.589 1.00 30.30 634 ASP A N 1
ATOM 5185 C CA . ASP A 1 634 ? -32.561 24.502 -42.534 1.00 30.30 634 ASP A CA 1
ATOM 5186 C C . ASP A 1 634 ? -32.322 23.049 -42.075 1.00 30.30 634 ASP A C 1
ATOM 5188 O O . ASP A 1 634 ? -31.419 22.738 -41.303 1.00 30.30 634 ASP A O 1
ATOM 5192 N N . ASP A 1 635 ? -33.173 22.151 -42.570 1.00 30.95 635 ASP A N 1
ATOM 5193 C CA . ASP A 1 635 ? -33.054 20.688 -42.518 1.00 30.95 635 ASP A CA 1
ATOM 5194 C C . ASP A 1 635 ? -33.525 19.949 -41.255 1.00 30.95 635 ASP A C 1
ATOM 5196 O O . ASP A 1 635 ? -32.870 19.082 -40.669 1.00 30.95 635 ASP A O 1
ATOM 5200 N N . ARG A 1 636 ? -34.828 20.118 -40.991 1.00 33.94 636 ARG A N 1
ATOM 5201 C CA . ARG A 1 636 ? -35.686 19.011 -40.535 1.00 33.94 636 ARG A CA 1
ATOM 5202 C C . ARG A 1 636 ? -35.737 17.908 -41.598 1.00 33.94 636 ARG A C 1
ATOM 5204 O O . ARG A 1 636 ? -36.700 17.855 -42.345 1.00 33.94 636 ARG A O 1
ATOM 5211 N N . HIS A 1 637 ? -34.745 17.023 -41.654 1.00 39.19 637 HIS A N 1
ATOM 5212 C CA . HIS A 1 637 ? -34.873 15.668 -42.213 1.00 39.19 637 HIS A CA 1
ATOM 5213 C C . HIS A 1 637 ? -33.582 14.870 -41.992 1.00 39.19 637 HIS A C 1
ATOM 5215 O O . HIS A 1 637 ? -32.805 14.693 -42.924 1.00 39.19 637 HIS A O 1
ATOM 5221 N N . GLN A 1 638 ? -33.356 14.344 -40.779 1.00 31.83 638 GLN A N 1
ATOM 5222 C CA . GLN A 1 638 ? -32.473 13.174 -40.594 1.00 31.83 638 GLN A CA 1
ATOM 5223 C C . GLN A 1 638 ? -32.552 12.479 -39.220 1.00 31.83 638 GLN A C 1
ATOM 5225 O O . GLN A 1 638 ? -31.646 11.739 -38.848 1.00 31.83 638 GLN A O 1
ATOM 5230 N N . GLU A 1 639 ? -33.652 12.630 -38.478 1.00 31.25 639 GLU A N 1
ATOM 5231 C CA . GLU A 1 639 ? -33.846 11.911 -37.203 1.00 31.25 639 GLU A CA 1
ATOM 5232 C C . GLU A 1 639 ? -34.564 10.557 -37.331 1.00 31.25 639 GLU A C 1
ATOM 5234 O O . GLU A 1 639 ? -34.707 9.833 -36.355 1.00 31.25 639 GLU A O 1
ATOM 5239 N N . SER A 1 640 ? -34.927 10.128 -38.541 1.00 32.34 640 SER A N 1
ATOM 5240 C CA . SER A 1 640 ? -35.637 8.859 -38.776 1.00 32.34 640 SER A CA 1
ATOM 5241 C C . SER A 1 640 ? -34.792 7.754 -39.427 1.00 32.34 640 SER A C 1
ATOM 5243 O O . SER A 1 640 ? -35.341 6.788 -39.954 1.00 32.34 640 SER A O 1
ATOM 5245 N N . GLN A 1 641 ? -33.454 7.847 -39.379 1.00 33.44 641 GLN A N 1
ATOM 5246 C CA . GLN A 1 641 ? -32.558 6.800 -39.911 1.00 33.44 641 GLN A CA 1
ATOM 5247 C C . GLN A 1 641 ? -31.489 6.274 -38.936 1.00 33.44 641 GLN A C 1
ATOM 5249 O O . GLN A 1 641 ? -30.741 5.367 -39.297 1.00 33.44 641 GLN A O 1
ATOM 5254 N N . LYS A 1 642 ? -31.434 6.747 -37.682 1.00 35.47 642 LYS A N 1
ATOM 5255 C CA . LYS A 1 642 ? -30.464 6.242 -36.684 1.00 35.47 642 LYS A CA 1
ATOM 5256 C C . LYS A 1 642 ? -30.979 5.139 -35.752 1.00 35.47 642 LYS A C 1
ATOM 5258 O O . LYS A 1 642 ? -30.173 4.547 -35.043 1.00 35.47 642 LYS A O 1
ATOM 5263 N N . GLU A 1 643 ? -32.258 4.769 -35.815 1.00 31.44 643 GLU A N 1
ATOM 5264 C CA . GLU A 1 643 ? -32.836 3.731 -34.937 1.00 31.44 643 GLU A CA 1
ATOM 5265 C C . GLU A 1 643 ? -32.961 2.323 -35.552 1.00 31.44 643 GLU A C 1
ATOM 5267 O O . GLU A 1 643 ? -33.502 1.419 -34.922 1.00 31.44 643 GLU A O 1
ATOM 5272 N N . LEU A 1 644 ? -32.399 2.065 -36.739 1.00 34.16 644 LEU A N 1
ATOM 5273 C CA . LEU A 1 644 ? -32.515 0.749 -37.399 1.00 34.16 644 LEU A CA 1
ATOM 5274 C C . LEU A 1 644 ? -31.191 0.051 -37.757 1.00 34.16 644 LEU A C 1
ATOM 5276 O O . LEU A 1 644 ? -31.195 -0.931 -38.492 1.00 34.16 644 LEU A O 1
ATOM 5280 N N . GLN A 1 645 ? -30.061 0.465 -37.171 1.00 33.62 645 GLN A N 1
ATOM 5281 C CA . GLN A 1 645 ? -28.760 -0.214 -37.342 1.00 33.62 645 GLN A CA 1
ATOM 5282 C C . GLN A 1 645 ? -28.021 -0.513 -36.022 1.00 33.62 645 GLN A C 1
ATOM 5284 O O . GLN A 1 645 ? -26.797 -0.471 -35.959 1.00 33.62 645 GLN A O 1
ATOM 5289 N N . GLN A 1 646 ? -28.747 -0.877 -34.959 1.00 35.25 646 GLN A N 1
ATOM 5290 C CA . GLN A 1 646 ? -28.149 -1.434 -33.728 1.00 35.25 646 GLN A CA 1
ATOM 5291 C C . GLN A 1 646 ? -28.651 -2.842 -33.371 1.00 35.25 646 GLN A C 1
ATOM 5293 O O . GLN A 1 646 ? -28.632 -3.265 -32.217 1.00 35.25 646 GLN A O 1
ATOM 5298 N N . ARG A 1 647 ? -29.048 -3.628 -34.376 1.00 35.88 647 ARG A N 1
ATOM 5299 C CA . ARG A 1 647 ? -29.292 -5.068 -34.216 1.00 35.88 647 ARG A CA 1
ATOM 5300 C C . ARG A 1 647 ? -28.713 -5.857 -35.384 1.00 35.88 647 ARG A C 1
ATOM 5302 O O . ARG A 1 647 ? -29.443 -6.214 -36.295 1.00 35.88 647 ARG A O 1
ATOM 5309 N N . ALA A 1 648 ? -27.410 -6.128 -35.327 1.00 30.38 648 ALA A N 1
ATOM 5310 C CA . ALA A 1 648 ? -26.775 -7.384 -35.750 1.00 30.38 648 ALA A CA 1
ATOM 5311 C C . ALA A 1 648 ? -25.246 -7.220 -35.793 1.00 30.38 648 ALA A C 1
ATOM 5313 O O . ALA A 1 648 ? -24.740 -6.314 -36.443 1.00 30.38 648 ALA A O 1
ATOM 5314 N N . GLY A 1 649 ? -24.520 -8.155 -35.173 1.00 26.92 649 GLY A N 1
ATOM 5315 C CA . GLY A 1 649 ? -23.129 -8.442 -35.541 1.00 26.92 649 GLY A CA 1
ATOM 5316 C C . GLY A 1 649 ? -22.041 -7.906 -34.611 1.00 26.92 649 GLY A C 1
ATOM 5317 O O . GLY A 1 649 ? -21.293 -7.007 -34.971 1.00 26.92 649 GLY A O 1
ATOM 5318 N N . ASN A 1 650 ? -21.860 -8.567 -33.465 1.00 30.19 650 ASN A N 1
ATOM 5319 C CA . ASN A 1 650 ? -20.529 -8.703 -32.870 1.00 30.19 650 ASN A CA 1
ATOM 5320 C C . ASN A 1 650 ? -19.646 -9.543 -33.806 1.00 30.19 650 ASN A C 1
ATOM 5322 O O . ASN A 1 650 ? -20.058 -10.648 -34.161 1.00 30.19 650 ASN A O 1
ATOM 5326 N N . ASN A 1 651 ? -18.457 -9.040 -34.163 1.00 29.17 651 ASN A N 1
ATOM 5327 C CA . ASN A 1 651 ? -17.175 -9.769 -34.203 1.00 29.17 651 ASN A CA 1
ATOM 5328 C C . ASN A 1 651 ? -16.118 -8.992 -35.009 1.00 29.17 651 ASN A C 1
ATOM 5330 O O . ASN A 1 651 ? -15.963 -9.227 -36.201 1.00 29.17 651 ASN A O 1
ATOM 5334 N N . ALA A 1 652 ? -15.345 -8.134 -34.344 1.00 27.41 652 ALA A N 1
ATOM 5335 C CA . ALA A 1 652 ? -13.906 -7.978 -34.580 1.00 27.41 652 ALA A CA 1
ATOM 5336 C C . ALA A 1 652 ? -13.333 -7.103 -33.462 1.00 27.41 652 ALA A C 1
ATOM 5338 O O . ALA A 1 652 ? -13.821 -6.003 -33.223 1.00 27.41 652 ALA A O 1
ATOM 5339 N N . SER A 1 653 ? -12.311 -7.588 -32.765 1.00 26.88 653 SER A N 1
ATOM 5340 C CA . SER A 1 653 ? -11.525 -6.783 -31.833 1.00 26.88 653 SER A CA 1
ATOM 5341 C C . SER A 1 653 ? -10.725 -5.732 -32.610 1.00 26.88 653 SER A C 1
ATOM 5343 O O . SER A 1 653 ? -9.935 -6.120 -33.471 1.00 26.88 653 SER A O 1
ATOM 5345 N N . PRO A 1 654 ? -10.815 -4.434 -32.289 1.00 32.62 654 PRO A N 1
ATOM 5346 C CA . PRO A 1 654 ? -9.735 -3.513 -32.579 1.00 32.62 654 PRO A CA 1
ATOM 5347 C C . PRO A 1 654 ? -8.803 -3.501 -31.364 1.00 32.62 654 PRO A C 1
ATOM 5349 O O . PRO A 1 654 ? -9.215 -3.125 -30.270 1.00 32.62 654 PRO A O 1
ATOM 5352 N N . GLN A 1 655 ? -7.544 -3.905 -31.537 1.00 33.03 655 GLN A N 1
ATOM 5353 C CA . GLN A 1 655 ? -6.489 -3.377 -30.673 1.00 33.03 655 GLN A CA 1
ATOM 5354 C C . GLN A 1 655 ? -6.288 -1.906 -31.054 1.00 33.03 655 GLN A C 1
ATOM 5356 O O . GLN A 1 655 ? -5.907 -1.648 -32.199 1.00 33.03 655 GLN A O 1
ATOM 5361 N N . PRO A 1 656 ? -6.488 -0.932 -30.153 1.00 35.25 656 PRO A N 1
ATOM 5362 C CA . PRO A 1 656 ? -5.926 0.387 -30.354 1.00 35.25 656 PRO A CA 1
ATOM 5363 C C . PRO A 1 656 ? -4.473 0.326 -29.882 1.00 35.25 656 PRO A C 1
ATOM 5365 O O . PRO A 1 656 ? -4.186 -0.004 -28.733 1.00 35.25 656 PRO A O 1
ATOM 5368 N N . SER A 1 657 ? -3.535 0.627 -30.776 1.00 38.22 657 SER A N 1
ATOM 5369 C CA . SER A 1 657 ? -2.168 0.929 -30.368 1.00 38.22 657 SER A CA 1
ATOM 5370 C C . SER A 1 657 ? -2.192 2.124 -29.417 1.00 38.22 657 SER A C 1
ATOM 5372 O O . SER A 1 657 ? -2.663 3.198 -29.794 1.00 38.22 657 SER A O 1
ATOM 5374 N N . ASP A 1 658 ? -1.655 1.915 -28.221 1.00 41.25 658 ASP A N 1
ATOM 5375 C CA . ASP A 1 658 ? -1.549 2.829 -27.080 1.00 41.25 658 ASP A CA 1
ATOM 5376 C C . ASP A 1 658 ? -0.613 4.026 -27.371 1.00 41.25 658 ASP A C 1
ATOM 5378 O O . ASP A 1 658 ? 0.443 4.221 -26.768 1.00 41.25 658 ASP A O 1
ATOM 5382 N N . ARG A 1 659 ? -0.936 4.813 -28.399 1.00 40.56 659 ARG A N 1
ATOM 5383 C CA . ARG A 1 659 ? -0.187 6.005 -28.804 1.00 40.56 659 ARG A CA 1
ATOM 5384 C C . ARG A 1 659 ? -1.074 7.226 -28.630 1.00 40.56 659 ARG A C 1
ATOM 5386 O O . ARG A 1 659 ? -1.770 7.623 -29.555 1.00 40.56 659 ARG A O 1
ATOM 5393 N N . GLY A 1 660 ? -1.008 7.828 -27.445 1.00 46.91 660 GLY A N 1
ATOM 5394 C CA . GLY A 1 660 ? -1.551 9.170 -27.206 1.00 46.91 660 GLY A CA 1
ATOM 5395 C C . GLY A 1 660 ? -2.251 9.380 -25.868 1.00 46.91 660 GLY A C 1
ATOM 5396 O O . GLY A 1 660 ? -2.557 10.520 -25.541 1.00 46.91 660 GLY A O 1
ATOM 5397 N N . VAL A 1 661 ? -2.480 8.328 -25.080 1.00 44.53 661 VAL A N 1
ATOM 5398 C CA . VAL A 1 661 ? -3.106 8.453 -23.759 1.00 44.53 661 VAL A CA 1
ATOM 5399 C C . VAL A 1 661 ? -2.054 8.886 -22.736 1.00 44.53 661 VAL A C 1
ATOM 5401 O O . VAL A 1 661 ? -1.101 8.157 -22.458 1.00 44.53 66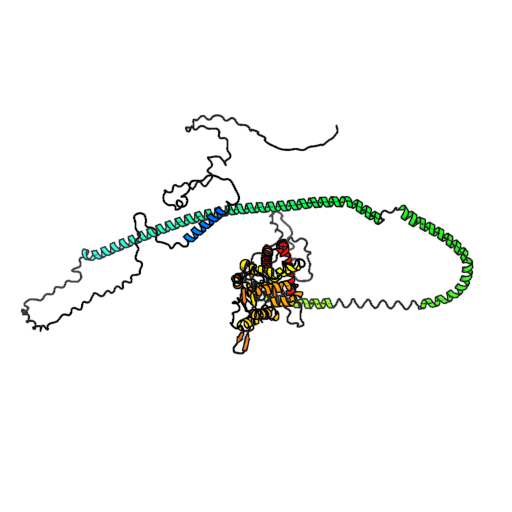1 VAL A O 1
ATOM 5404 N N . VAL A 1 662 ? -2.206 10.091 -22.184 1.00 49.59 662 VAL A N 1
ATOM 5405 C CA . VAL A 1 662 ? -1.420 10.534 -21.027 1.00 49.59 662 VAL A CA 1
ATOM 5406 C C . VAL A 1 662 ? -2.064 9.923 -19.786 1.00 49.59 662 VAL A C 1
ATOM 5408 O O . VAL A 1 662 ? -3.248 10.129 -19.529 1.00 49.59 662 VAL A O 1
ATOM 5411 N N . TYR A 1 663 ? -1.296 9.122 -19.051 1.00 54.94 663 TYR A N 1
ATOM 5412 C CA . TYR A 1 663 ? -1.741 8.505 -17.806 1.00 54.94 663 TYR A CA 1
ATOM 5413 C C . TYR A 1 663 ? -1.365 9.390 -16.623 1.00 54.94 663 TYR A C 1
ATOM 5415 O O . TYR A 1 663 ? -0.203 9.779 -16.496 1.00 54.94 663 TYR A O 1
ATOM 5423 N N . GLU A 1 664 ? -2.321 9.657 -15.741 1.00 52.47 664 GLU A N 1
ATOM 5424 C CA . GLU A 1 664 ? -2.062 10.301 -14.456 1.00 52.47 664 GLU A CA 1
ATOM 5425 C C . GLU A 1 664 ? -1.778 9.228 -13.395 1.00 52.47 664 GLU A C 1
ATOM 5427 O O . GLU A 1 664 ? -2.489 8.220 -13.317 1.00 52.47 664 GLU A O 1
ATOM 5432 N N . GLU A 1 665 ? -0.696 9.399 -12.629 1.00 57.62 665 GLU A N 1
ATOM 5433 C CA . GLU A 1 665 ? -0.381 8.534 -11.486 1.00 57.62 665 GLU A CA 1
ATOM 5434 C C . GLU A 1 665 ? -1.308 8.911 -10.329 1.00 57.62 665 GLU A C 1
ATOM 5436 O O . GLU A 1 665 ? -1.229 10.025 -9.816 1.00 57.62 665 GLU A O 1
ATOM 5441 N N . MET A 1 666 ? -2.190 7.994 -9.924 1.00 58.75 666 MET A N 1
ATOM 5442 C CA . MET A 1 666 ? -3.024 8.216 -8.742 1.00 58.75 666 MET A CA 1
ATOM 5443 C C . MET A 1 666 ? -2.171 8.069 -7.479 1.00 58.75 666 MET A C 1
ATOM 5445 O O . MET A 1 666 ? -1.419 7.098 -7.332 1.00 58.75 666 MET A O 1
ATOM 5449 N N . GLU A 1 667 ? -2.291 9.024 -6.556 1.00 60.25 667 GLU A N 1
ATOM 5450 C CA . GLU A 1 667 ? -1.754 8.857 -5.209 1.00 60.25 667 GLU A CA 1
ATOM 5451 C C . GLU A 1 667 ? -2.539 7.729 -4.527 1.00 60.25 667 GLU A C 1
ATOM 5453 O O . GLU A 1 667 ? -3.757 7.798 -4.403 1.00 60.25 667 GLU A O 1
ATOM 5458 N N . LEU A 1 668 ? -1.842 6.654 -4.141 1.00 63.81 668 LEU A N 1
ATOM 5459 C CA . LEU A 1 668 ? -2.432 5.557 -3.374 1.00 63.81 668 LEU A CA 1
ATOM 5460 C C . LEU A 1 668 ? -2.998 6.121 -2.069 1.00 63.81 668 LEU A C 1
ATOM 5462 O O . LEU A 1 668 ? -2.228 6.524 -1.191 1.00 63.81 668 LEU A O 1
ATOM 5466 N N . GLU A 1 669 ? -4.323 6.132 -1.946 1.00 68.81 669 GLU A N 1
ATOM 5467 C CA . GLU A 1 669 ? -4.983 6.412 -0.677 1.00 68.81 669 GLU A CA 1
ATOM 5468 C C . GLU A 1 669 ? -4.549 5.366 0.363 1.00 68.81 669 GLU A C 1
ATOM 5470 O O . GLU A 1 669 ? -4.359 4.189 0.052 1.00 68.81 669 GLU A O 1
ATOM 5475 N N . ASP A 1 670 ? -4.365 5.785 1.618 1.00 82.69 670 ASP A N 1
ATOM 5476 C CA . ASP A 1 670 ? -4.012 4.889 2.732 1.00 82.69 670 ASP A CA 1
ATOM 5477 C C . ASP A 1 670 ? -5.260 4.142 3.243 1.00 82.69 670 ASP A C 1
ATOM 5479 O O . ASP A 1 670 ? -5.598 4.194 4.429 1.00 82.69 670 ASP A O 1
ATOM 5483 N N . LYS A 1 671 ? -5.986 3.502 2.317 1.00 84.75 671 LYS A N 1
ATOM 5484 C CA . LYS A 1 671 ? -7.232 2.760 2.543 1.00 84.75 671 LYS A CA 1
ATOM 5485 C C . LYS A 1 671 ? -7.225 1.444 1.772 1.00 84.75 671 LYS A C 1
ATOM 5487 O O . LYS A 1 671 ? -6.679 1.354 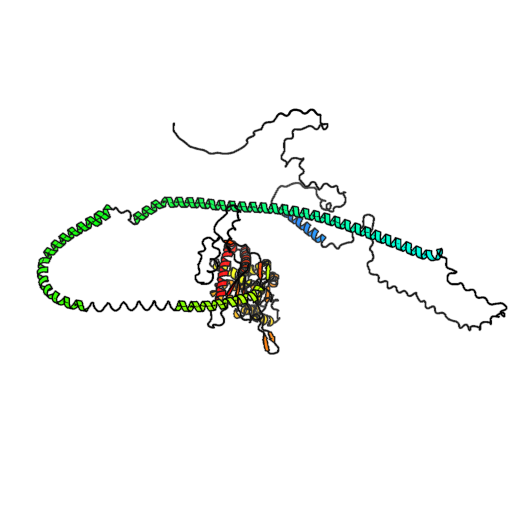0.674 1.00 84.75 671 LYS A O 1
ATOM 5492 N N . VAL A 1 672 ? -7.818 0.404 2.351 1.00 87.81 672 VAL A N 1
ATOM 5493 C CA . VAL A 1 672 ? -7.930 -0.915 1.718 1.00 87.81 672 VAL A CA 1
ATOM 5494 C C . VAL A 1 672 ? -9.252 -1.581 2.085 1.00 87.81 672 VAL A C 1
ATOM 5496 O O . VAL A 1 672 ? -9.715 -1.483 3.221 1.00 87.81 672 VAL A O 1
ATOM 5499 N N . LEU A 1 673 ? -9.850 -2.282 1.122 1.00 89.69 673 LEU A N 1
ATOM 5500 C CA . LEU A 1 673 ? -11.019 -3.124 1.354 1.00 89.69 673 LEU A CA 1
ATOM 5501 C C . LEU A 1 673 ? -10.580 -4.442 2.003 1.00 89.69 673 LEU A C 1
ATOM 5503 O O . LEU A 1 673 ? -9.969 -5.269 1.335 1.00 89.69 673 LEU A O 1
ATOM 5507 N N . CYS A 1 674 ? -10.888 -4.645 3.280 1.00 88.62 674 CYS A N 1
ATOM 5508 C CA . CYS A 1 674 ? -10.630 -5.889 3.998 1.00 88.62 674 CYS A CA 1
ATOM 5509 C C . CYS A 1 674 ? -11.719 -6.922 3.687 1.00 88.62 674 CYS A C 1
ATOM 5511 O O . CYS A 1 674 ? -12.909 -6.617 3.763 1.00 88.62 674 CYS A O 1
ATOM 5513 N N . ILE A 1 675 ? -11.325 -8.161 3.390 1.00 89.88 675 ILE A N 1
ATOM 5514 C CA . ILE A 1 675 ? -12.240 -9.240 2.982 1.00 89.88 675 ILE A CA 1
ATOM 5515 C C . ILE A 1 675 ? -12.170 -10.387 3.984 1.00 89.88 675 ILE A C 1
ATOM 5517 O O . ILE A 1 675 ? -11.088 -10.728 4.456 1.00 89.88 675 ILE A O 1
ATOM 5521 N N . ASN A 1 676 ? -13.311 -11.005 4.294 1.00 90.69 676 ASN A N 1
ATOM 5522 C CA . ASN A 1 676 ? -13.336 -12.290 4.989 1.00 90.69 676 ASN A CA 1
ATOM 5523 C C . ASN A 1 676 ? -13.202 -13.430 3.953 1.00 90.69 676 ASN A C 1
ATOM 5525 O O . ASN A 1 676 ? -14.097 -13.574 3.124 1.00 90.69 676 ASN A O 1
ATOM 5529 N N . PRO A 1 677 ? -12.112 -14.220 3.954 1.00 88.62 677 PRO A N 1
ATOM 5530 C CA . PRO A 1 677 ? -11.861 -15.265 2.960 1.00 88.62 677 PRO A CA 1
ATOM 5531 C C . PRO A 1 677 ? -12.642 -16.564 3.200 1.00 88.62 677 PRO A C 1
ATOM 5533 O O . PRO A 1 677 ? -12.584 -17.467 2.365 1.00 88.62 677 PRO A O 1
ATOM 5536 N N . ILE A 1 678 ? -13.348 -16.685 4.327 1.00 88.25 678 ILE A N 1
ATOM 5537 C CA . ILE A 1 678 ? -14.047 -17.905 4.735 1.00 88.25 678 ILE A CA 1
ATOM 5538 C C . ILE A 1 678 ? -15.560 -17.663 4.682 1.00 88.25 678 ILE A C 1
ATOM 5540 O O . ILE A 1 678 ? -16.072 -16.706 5.261 1.00 88.25 678 ILE A O 1
ATOM 5544 N N . SER A 1 679 ? -16.271 -18.559 3.998 1.00 84.81 679 SER A N 1
ATOM 5545 C CA . SER A 1 679 ? -17.736 -18.667 4.011 1.00 84.81 679 SER A CA 1
ATOM 5546 C C . SER A 1 679 ? -18.158 -20.013 4.603 1.00 84.81 679 SER A C 1
ATOM 5548 O O . SER A 1 679 ? -17.316 -20.887 4.793 1.00 84.81 679 SER A O 1
ATOM 5550 N N . ASP A 1 680 ? -19.455 -20.218 4.824 1.00 80.31 680 ASP A N 1
ATOM 5551 C CA . ASP A 1 680 ? -19.980 -21.455 5.426 1.00 80.31 680 ASP A CA 1
ATOM 5552 C C . ASP A 1 680 ? -19.692 -22.722 4.596 1.00 80.31 680 ASP A C 1
ATOM 5554 O O . ASP A 1 680 ? -19.627 -23.818 5.142 1.00 80.31 680 ASP A O 1
ATOM 5558 N N . GLN A 1 681 ? -19.520 -22.590 3.274 1.00 83.00 681 GLN A N 1
ATOM 5559 C CA . GLN A 1 681 ? -19.377 -23.730 2.353 1.00 83.00 681 GLN A CA 1
ATOM 5560 C C . GLN A 1 681 ? -18.050 -23.756 1.584 1.00 83.00 681 GLN A C 1
ATOM 5562 O O . GLN A 1 681 ? -17.711 -24.765 0.968 1.00 83.00 681 GLN A O 1
ATOM 5567 N N . SER A 1 682 ? -17.307 -22.648 1.551 1.00 87.19 682 SER A N 1
ATOM 5568 C CA . SER A 1 682 ? -16.104 -22.525 0.721 1.00 87.19 682 SER A CA 1
ATOM 5569 C C . SER A 1 682 ? -15.132 -21.472 1.244 1.00 87.19 682 SER A C 1
ATOM 5571 O O . SER A 1 682 ? -15.527 -20.553 1.969 1.00 87.19 682 SER A O 1
ATOM 5573 N N . ARG A 1 683 ? -13.865 -21.576 0.836 1.00 89.31 683 ARG A N 1
ATOM 5574 C CA . ARG A 1 683 ? -12.825 -20.584 1.140 1.00 89.31 683 ARG A CA 1
ATOM 5575 C C . ARG A 1 683 ? -12.177 -20.029 -0.125 1.00 89.31 683 ARG A C 1
ATOM 5577 O O . ARG A 1 683 ? -12.173 -20.684 -1.170 1.00 89.31 683 ARG A O 1
ATOM 5584 N N . ILE A 1 684 ? -11.612 -18.831 -0.023 1.00 91.25 684 ILE A N 1
ATOM 5585 C CA . ILE A 1 684 ? -10.826 -18.176 -1.077 1.00 91.25 684 ILE A CA 1
ATOM 5586 C C . ILE A 1 684 ? -9.461 -17.742 -0.541 1.00 91.25 684 ILE A C 1
ATOM 5588 O O . ILE A 1 684 ? -9.298 -17.527 0.656 1.00 91.25 684 ILE A O 1
ATOM 5592 N N . PHE A 1 685 ? -8.478 -17.568 -1.424 1.00 92.00 685 PHE A N 1
ATOM 5593 C CA . PHE A 1 685 ? -7.238 -16.867 -1.072 1.00 92.00 685 PHE A CA 1
ATOM 5594 C C . PHE A 1 685 ? -7.326 -15.418 -1.514 1.00 92.00 685 PHE A C 1
ATOM 5596 O O . PHE A 1 685 ? -7.611 -15.163 -2.681 1.00 92.00 685 PHE A O 1
ATOM 5603 N N . VAL A 1 686 ? -7.062 -14.472 -0.614 1.00 91.94 686 VAL A N 1
ATOM 5604 C CA . VAL A 1 686 ? -7.158 -13.039 -0.917 1.00 91.94 686 VAL A CA 1
ATOM 5605 C C . VAL A 1 686 ? -5.783 -12.384 -0.859 1.00 91.94 686 VAL A C 1
ATOM 5607 O O . VAL A 1 686 ? -5.122 -12.386 0.175 1.00 91.94 686 VAL A O 1
ATOM 5610 N N . PHE A 1 687 ? -5.376 -11.762 -1.964 1.00 92.81 687 PHE A N 1
ATOM 5611 C CA . PHE A 1 687 ? -4.134 -11.002 -2.078 1.00 92.81 687 PHE A CA 1
ATOM 5612 C C . PHE A 1 687 ? -4.424 -9.519 -2.321 1.00 92.81 687 PHE A C 1
ATOM 5614 O O . PHE A 1 687 ? -4.963 -9.140 -3.364 1.00 92.81 687 PHE A O 1
ATOM 5621 N N . HIS A 1 688 ? -4.008 -8.661 -1.391 1.00 93.06 688 HIS A N 1
ATOM 5622 C CA . HIS A 1 688 ? -4.160 -7.210 -1.511 1.00 93.06 688 HIS A CA 1
ATOM 5623 C C . HIS A 1 688 ? -2.903 -6.600 -2.133 1.00 93.06 688 HIS A C 1
ATOM 5625 O O . HIS A 1 688 ? -1.846 -6.553 -1.498 1.00 93.06 688 HIS A O 1
ATOM 5631 N N . GLN A 1 689 ? -2.985 -6.125 -3.378 1.00 90.75 689 GLN A N 1
ATOM 5632 C CA . GLN A 1 689 ? -1.815 -5.605 -4.094 1.00 90.75 689 GLN A CA 1
ATOM 5633 C C . GLN A 1 689 ? -1.248 -4.340 -3.431 1.00 90.75 689 GLN A C 1
ATOM 5635 O O . GLN A 1 689 ? -0.040 -4.236 -3.211 1.00 90.75 689 GLN A O 1
ATOM 5640 N N . ALA A 1 690 ? -2.114 -3.376 -3.112 1.00 89.19 690 ALA A N 1
ATOM 5641 C CA . ALA A 1 690 ? -1.712 -2.097 -2.531 1.00 89.19 690 ALA A CA 1
ATOM 5642 C C . ALA A 1 690 ? -1.109 -2.264 -1.129 1.00 89.19 690 ALA A C 1
ATOM 5644 O O . ALA A 1 690 ? -0.047 -1.709 -0.842 1.00 89.19 690 ALA A O 1
ATOM 5645 N N . ALA A 1 691 ? -1.729 -3.096 -0.287 1.00 90.62 691 ALA A N 1
ATOM 5646 C CA . ALA A 1 691 ? -1.240 -3.330 1.065 1.00 90.62 691 ALA A CA 1
ATOM 5647 C C . ALA A 1 691 ? 0.127 -4.020 1.077 1.00 90.62 691 ALA A C 1
ATOM 5649 O O . ALA A 1 691 ? 1.057 -3.513 1.704 1.00 90.62 691 ALA A O 1
ATOM 5650 N N . GLN A 1 692 ? 0.299 -5.109 0.318 1.00 92.56 692 GLN A N 1
ATOM 5651 C CA . GLN A 1 692 ? 1.592 -5.798 0.217 1.00 92.56 692 GLN A CA 1
ATOM 5652 C C . GLN A 1 692 ? 2.704 -4.849 -0.254 1.00 92.56 692 GLN A C 1
ATOM 5654 O O . GLN A 1 692 ? 3.793 -4.845 0.319 1.00 92.56 692 GLN A O 1
ATOM 5659 N N . ARG A 1 693 ? 2.420 -3.968 -1.224 1.00 91.81 693 ARG A N 1
ATOM 5660 C CA . ARG A 1 693 ? 3.355 -2.924 -1.678 1.00 91.81 693 ARG A CA 1
ATOM 5661 C C . ARG A 1 693 ? 3.765 -1.958 -0.575 1.00 91.81 693 ARG A C 1
ATOM 5663 O O . ARG A 1 693 ? 4.950 -1.649 -0.446 1.00 91.81 693 ARG A O 1
ATOM 5670 N N . LEU A 1 694 ? 2.806 -1.469 0.208 1.00 91.75 694 LEU A N 1
ATOM 5671 C CA . LEU A 1 694 ? 3.076 -0.544 1.308 1.00 91.75 694 LEU A CA 1
ATOM 5672 C C . LEU A 1 694 ? 3.903 -1.208 2.413 1.00 91.75 694 LEU A C 1
ATOM 5674 O O . LEU A 1 694 ? 4.894 -0.619 2.849 1.00 91.75 694 LEU A O 1
ATOM 5678 N N . PHE A 1 695 ? 3.569 -2.443 2.799 1.00 93.75 695 PHE A N 1
ATOM 5679 C CA . PHE A 1 695 ? 4.353 -3.212 3.768 1.00 93.75 695 PHE A CA 1
ATOM 5680 C C . PHE A 1 695 ? 5.772 -3.478 3.264 1.00 93.75 695 PHE A C 1
ATOM 5682 O O . PHE A 1 695 ? 6.731 -3.185 3.975 1.00 93.75 695 PHE A O 1
ATOM 5689 N N . ARG A 1 696 ? 5.949 -3.930 2.015 1.00 94.50 696 ARG A N 1
ATOM 5690 C CA . ARG A 1 696 ? 7.284 -4.114 1.419 1.00 94.50 696 ARG A CA 1
ATOM 5691 C C . ARG A 1 696 ? 8.090 -2.819 1.405 1.00 94.50 696 ARG A C 1
ATOM 5693 O O . ARG A 1 696 ? 9.269 -2.826 1.753 1.00 94.50 696 ARG A O 1
ATOM 5700 N N . LYS A 1 697 ? 7.462 -1.694 1.053 1.00 94.12 697 LYS A N 1
ATOM 5701 C CA . LYS A 1 697 ? 8.102 -0.373 1.066 1.00 94.12 697 LYS A CA 1
ATOM 5702 C C . LYS A 1 697 ? 8.566 0.022 2.470 1.00 94.12 697 LYS A C 1
ATOM 5704 O O . LYS A 1 697 ? 9.697 0.485 2.607 1.00 94.12 697 LYS A O 1
ATOM 5709 N N . ASP A 1 698 ? 7.738 -0.170 3.496 1.00 94.38 698 ASP A N 1
ATOM 5710 C CA . ASP A 1 698 ? 8.115 0.087 4.893 1.00 94.38 698 ASP A CA 1
ATOM 5711 C C . ASP A 1 698 ? 9.254 -0.841 5.350 1.00 94.38 698 ASP A C 1
ATOM 5713 O O . ASP A 1 698 ? 10.274 -0.358 5.846 1.00 94.38 698 ASP A O 1
ATOM 5717 N N . ILE A 1 699 ? 9.155 -2.148 5.079 1.00 95.19 699 ILE A N 1
ATOM 5718 C CA . ILE A 1 699 ? 10.193 -3.139 5.401 1.00 95.19 699 ILE A CA 1
ATOM 5719 C C . ILE A 1 699 ? 11.530 -2.742 4.768 1.00 95.19 699 ILE A C 1
ATOM 5721 O O . ILE A 1 699 ? 12.534 -2.655 5.471 1.00 95.19 699 ILE A O 1
ATOM 5725 N N . VAL A 1 700 ? 11.563 -2.435 3.466 1.00 94.81 700 VAL A N 1
ATOM 5726 C CA . VAL A 1 700 ? 12.793 -2.042 2.754 1.00 94.81 700 VAL A CA 1
ATOM 5727 C C . VAL A 1 700 ? 13.367 -0.732 3.301 1.00 94.81 700 VAL A C 1
ATOM 5729 O O . VAL A 1 700 ? 14.583 -0.608 3.460 1.00 94.81 700 VAL A O 1
ATOM 5732 N N . GLN A 1 701 ? 12.516 0.236 3.659 1.00 94.12 701 GLN A N 1
ATOM 5733 C CA . GLN A 1 701 ? 12.960 1.465 4.321 1.00 94.12 701 GLN A CA 1
ATOM 5734 C C . GLN A 1 701 ? 13.624 1.188 5.673 1.00 94.12 701 GLN A C 1
ATOM 5736 O O . GLN A 1 701 ? 14.630 1.825 5.993 1.00 94.12 701 GLN A O 1
ATOM 5741 N N . GLN A 1 702 ? 13.091 0.256 6.466 1.00 94.06 702 GLN A N 1
ATOM 5742 C CA . GLN A 1 702 ? 13.720 -0.145 7.724 1.00 94.06 702 GLN A CA 1
ATOM 5743 C C . GLN A 1 702 ? 14.979 -0.986 7.489 1.00 94.06 702 GLN A C 1
ATOM 5745 O O . GLN A 1 702 ? 15.953 -0.811 8.216 1.00 94.06 702 GLN A O 1
ATOM 5750 N N . MET A 1 703 ? 15.010 -1.852 6.473 1.00 92.69 703 MET A N 1
ATOM 5751 C CA . MET A 1 703 ? 16.202 -2.630 6.121 1.00 92.69 703 MET A CA 1
ATOM 5752 C C . MET A 1 703 ? 17.361 -1.698 5.780 1.00 92.69 703 MET A C 1
ATOM 5754 O O . MET A 1 703 ? 18.419 -1.802 6.391 1.00 92.69 703 MET A O 1
ATOM 5758 N N . LYS A 1 704 ? 17.140 -0.712 4.901 1.00 91.81 704 LYS A N 1
ATOM 5759 C CA . LYS A 1 704 ? 18.169 0.266 4.524 1.00 91.81 704 LYS A CA 1
ATOM 5760 C C . LYS A 1 704 ? 18.702 1.068 5.717 1.00 91.81 704 LYS A C 1
ATOM 5762 O O . LYS A 1 704 ? 19.887 1.367 5.770 1.00 91.81 704 LYS A O 1
ATOM 5767 N N . LYS A 1 705 ? 17.838 1.440 6.668 1.00 90.94 705 LYS A N 1
ATOM 5768 C CA . LYS A 1 705 ? 18.237 2.236 7.845 1.00 90.94 705 LYS A CA 1
ATOM 5769 C C . LYS A 1 705 ? 19.060 1.452 8.864 1.00 90.94 705 LYS A C 1
ATOM 5771 O O . LYS A 1 705 ? 19.827 2.064 9.598 1.00 90.94 705 LYS A O 1
ATOM 5776 N N . ASN A 1 706 ? 18.847 0.140 8.963 1.00 87.88 706 ASN A N 1
ATOM 5777 C CA . ASN A 1 706 ? 19.375 -0.666 10.066 1.00 87.88 706 ASN A CA 1
ATOM 5778 C C . ASN A 1 706 ? 20.427 -1.698 9.626 1.00 87.88 706 ASN A C 1
ATOM 5780 O O . ASN A 1 706 ? 21.151 -2.215 10.474 1.00 87.88 706 ASN A O 1
ATOM 5784 N N . ILE A 1 707 ? 20.539 -1.985 8.327 1.00 88.94 707 ILE A N 1
ATOM 5785 C CA . ILE A 1 707 ? 21.562 -2.862 7.749 1.00 88.94 707 ILE A CA 1
ATOM 5786 C C . ILE A 1 707 ? 22.627 -1.974 7.100 1.00 88.94 707 ILE A C 1
ATOM 5788 O O . ILE A 1 707 ? 22.357 -1.304 6.104 1.00 88.94 707 ILE A O 1
ATOM 5792 N N . LYS A 1 708 ? 23.838 -1.963 7.670 1.00 85.12 708 LYS A N 1
ATOM 5793 C CA . LYS A 1 708 ? 24.944 -1.081 7.246 1.00 85.12 708 LYS A CA 1
ATOM 5794 C C . LYS A 1 708 ? 25.339 -1.310 5.791 1.00 85.12 708 LYS A C 1
ATOM 5796 O O . LYS A 1 708 ? 25.624 -0.373 5.058 1.00 85.12 708 LYS A O 1
ATOM 5801 N N . GLU A 1 709 ? 25.310 -2.564 5.366 1.00 85.06 709 GLU A N 1
ATOM 5802 C CA . GLU A 1 709 ? 25.643 -2.988 4.013 1.00 85.06 709 GLU A CA 1
ATOM 5803 C C . GLU A 1 709 ? 24.653 -2.438 2.978 1.00 85.06 709 GLU A C 1
ATOM 5805 O O . GLU A 1 709 ? 25.016 -2.298 1.817 1.00 85.06 709 GLU A O 1
ATOM 5810 N N . LEU A 1 710 ? 23.426 -2.079 3.385 1.00 85.88 710 LEU A N 1
ATOM 5811 C CA . LEU A 1 710 ? 22.407 -1.513 2.498 1.00 85.88 710 LEU A CA 1
ATOM 5812 C C . LEU A 1 710 ? 22.428 0.024 2.430 1.00 85.88 710 LEU A C 1
ATOM 5814 O O . LEU A 1 710 ? 21.715 0.606 1.611 1.00 85.88 710 LEU A O 1
ATOM 5818 N N . GLU A 1 711 ? 23.234 0.699 3.254 1.00 84.69 711 GLU A N 1
ATOM 5819 C CA . GLU A 1 711 ? 23.239 2.164 3.374 1.00 84.69 711 GLU A CA 1
ATOM 5820 C C . GLU A 1 711 ? 23.676 2.864 2.075 1.00 84.69 711 GLU A C 1
ATOM 5822 O O . GLU A 1 711 ? 23.124 3.906 1.710 1.00 84.69 711 GLU A O 1
ATOM 5827 N N . SER A 1 712 ? 24.619 2.259 1.346 1.00 84.50 712 SER A N 1
ATOM 5828 C CA . SER A 1 712 ? 25.174 2.779 0.090 1.00 84.50 712 SER A CA 1
ATOM 5829 C C . SER A 1 712 ? 24.226 2.667 -1.109 1.00 84.50 712 SER A C 1
ATOM 5831 O O . SER A 1 712 ? 24.430 3.353 -2.111 1.00 84.50 712 SER A O 1
ATOM 5833 N N . PHE A 1 713 ? 23.191 1.828 -1.022 1.00 85.88 713 PHE A N 1
ATOM 5834 C CA . PHE A 1 713 ? 22.275 1.561 -2.128 1.00 85.88 713 PHE A CA 1
ATOM 5835 C C . PHE A 1 713 ? 21.150 2.592 -2.197 1.00 85.88 713 PHE A C 1
ATOM 5837 O O . PHE A 1 713 ? 20.662 3.087 -1.176 1.00 85.88 713 PHE A O 1
ATOM 5844 N N . ASP A 1 714 ? 20.689 2.916 -3.405 1.00 91.31 714 ASP A N 1
ATOM 5845 C CA . ASP A 1 714 ? 19.564 3.831 -3.565 1.00 91.31 714 ASP A CA 1
ATOM 584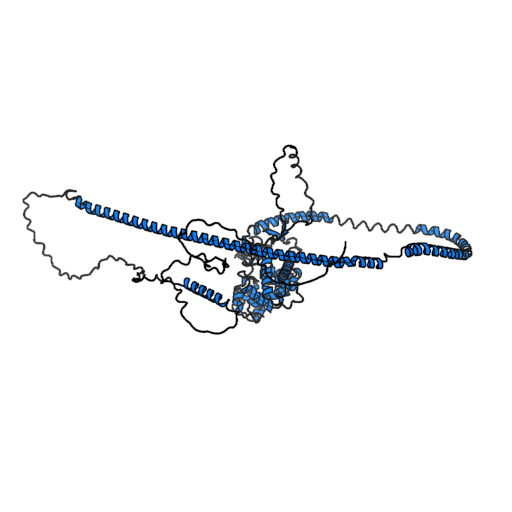6 C C . ASP A 1 714 ? 18.255 3.200 -3.057 1.00 91.31 714 ASP A C 1
ATOM 5848 O O . ASP A 1 714 ? 17.959 2.029 -3.294 1.00 91.31 714 ASP A O 1
ATOM 5852 N N . LEU A 1 715 ? 17.468 3.983 -2.314 1.00 90.75 715 LEU A N 1
ATOM 5853 C CA . LEU A 1 715 ? 16.237 3.497 -1.691 1.00 90.75 715 LEU A CA 1
ATOM 5854 C C . LEU A 1 715 ? 15.163 3.200 -2.743 1.00 90.75 715 LEU A C 1
ATOM 5856 O O . LEU A 1 715 ? 14.462 2.199 -2.621 1.00 90.75 715 LEU A O 1
ATOM 5860 N N . GLU A 1 716 ? 15.026 4.058 -3.756 1.00 92.44 716 GLU A N 1
ATOM 5861 C CA . GLU A 1 716 ? 14.032 3.868 -4.819 1.00 92.44 716 GLU A CA 1
ATOM 5862 C C . GLU A 1 716 ? 14.364 2.634 -5.661 1.00 92.44 716 GLU A C 1
ATOM 5864 O O . GLU A 1 716 ? 13.482 1.819 -5.933 1.00 92.44 716 GLU A O 1
ATOM 5869 N N . GLU A 1 717 ? 15.645 2.430 -5.973 1.00 91.31 717 GLU A N 1
ATOM 5870 C CA . GLU A 1 717 ? 16.121 1.243 -6.682 1.00 91.31 717 GLU A CA 1
ATOM 5871 C C . GLU A 1 717 ? 15.903 -0.053 -5.880 1.00 91.31 717 GLU A C 1
ATOM 5873 O O . GLU A 1 717 ? 15.485 -1.067 -6.448 1.00 91.31 717 GLU A O 1
ATOM 5878 N N . LEU A 1 718 ? 16.149 -0.033 -4.562 1.00 91.00 718 LEU A N 1
ATOM 5879 C CA . LEU A 1 718 ? 15.873 -1.164 -3.669 1.00 91.00 718 LEU A CA 1
ATOM 5880 C C . LEU A 1 718 ? 14.383 -1.517 -3.653 1.00 91.00 718 LEU A C 1
ATOM 5882 O O . LEU A 1 718 ? 14.027 -2.684 -3.822 1.00 91.00 718 LEU A O 1
ATOM 5886 N N . ILE A 1 719 ? 13.515 -0.515 -3.484 1.00 93.75 719 ILE A N 1
ATOM 5887 C CA . ILE A 1 719 ? 12.059 -0.705 -3.479 1.00 93.75 719 ILE A CA 1
ATOM 5888 C C . ILE A 1 719 ? 11.599 -1.268 -4.826 1.00 93.75 719 ILE A C 1
ATOM 5890 O O . ILE A 1 719 ? 10.858 -2.248 -4.852 1.00 93.75 719 ILE A O 1
ATOM 5894 N N . GLN A 1 720 ? 12.061 -0.696 -5.941 1.00 93.19 720 GLN A N 1
ATOM 5895 C CA . GLN A 1 720 ? 11.688 -1.148 -7.279 1.00 93.19 720 GLN A CA 1
ATOM 5896 C C . GLN A 1 720 ? 12.112 -2.600 -7.523 1.00 93.19 720 GLN A C 1
ATOM 5898 O O . GLN A 1 720 ? 11.329 -3.382 -8.061 1.00 93.19 720 GLN A O 1
ATOM 5903 N N . GLN A 1 721 ? 13.321 -2.976 -7.101 1.00 92.38 721 GLN A N 1
ATOM 5904 C CA . GLN A 1 721 ? 13.813 -4.340 -7.257 1.00 92.38 721 GLN A CA 1
ATOM 5905 C C . GLN A 1 721 ? 13.009 -5.345 -6.432 1.00 92.38 721 GLN A C 1
ATOM 5907 O O . GLN A 1 721 ? 12.633 -6.403 -6.939 1.00 92.38 721 GLN A O 1
ATOM 5912 N N . VAL A 1 722 ? 12.777 -5.036 -5.154 1.00 94.19 722 VAL A N 1
ATOM 5913 C CA . VAL A 1 722 ? 11.998 -5.899 -4.263 1.00 94.19 722 VAL A CA 1
ATOM 5914 C C . VAL A 1 722 ? 10.581 -6.056 -4.794 1.00 94.19 722 VAL A C 1
ATOM 5916 O O . VAL A 1 722 ? 10.064 -7.168 -4.805 1.00 94.19 722 VAL A O 1
ATOM 5919 N N . GLU A 1 723 ? 9.984 -4.984 -5.310 1.00 93.94 723 GLU A N 1
ATOM 5920 C CA . GLU A 1 723 ? 8.638 -5.026 -5.869 1.00 93.94 723 GLU A CA 1
ATOM 5921 C C . GLU A 1 723 ? 8.558 -5.855 -7.155 1.00 93.94 723 GLU A C 1
ATOM 5923 O O . GLU A 1 723 ? 7.672 -6.696 -7.283 1.00 93.94 723 GLU A O 1
ATOM 5928 N N . GLN A 1 724 ? 9.496 -5.677 -8.090 1.00 93.62 724 GLN A N 1
ATOM 5929 C CA . GLN A 1 724 ? 9.559 -6.493 -9.309 1.00 93.62 724 GLN A CA 1
ATOM 5930 C C . GLN A 1 724 ? 9.712 -7.977 -8.977 1.00 93.62 724 GLN A C 1
ATOM 5932 O O . GLN A 1 724 ? 9.001 -8.814 -9.532 1.00 93.62 724 GLN A O 1
ATOM 5937 N N . HIS A 1 725 ? 10.606 -8.293 -8.040 1.00 94.00 725 HIS A N 1
ATOM 5938 C CA . HIS A 1 725 ? 10.813 -9.656 -7.580 1.00 94.00 725 HIS A CA 1
ATOM 5939 C C . HIS A 1 725 ? 9.570 -10.232 -6.900 1.00 94.00 725 HIS A C 1
ATOM 5941 O O . HIS A 1 725 ? 9.180 -11.356 -7.192 1.00 94.00 725 HIS A O 1
ATOM 5947 N N . ALA A 1 726 ? 8.937 -9.479 -6.003 1.00 93.62 726 ALA A N 1
ATOM 5948 C CA . ALA A 1 726 ? 7.780 -9.960 -5.266 1.00 93.62 726 ALA A CA 1
ATOM 5949 C C . ALA A 1 726 ? 6.576 -10.210 -6.186 1.00 93.62 726 ALA A C 1
ATOM 5951 O O . ALA A 1 726 ? 5.938 -11.249 -6.066 1.00 93.62 726 ALA A O 1
ATOM 5952 N N . VAL A 1 727 ? 6.329 -9.337 -7.170 1.00 92.69 727 VAL A N 1
ATOM 5953 C CA . VAL A 1 727 ? 5.289 -9.553 -8.194 1.00 92.69 727 VAL A CA 1
ATOM 5954 C C . VAL A 1 727 ? 5.578 -10.800 -9.037 1.00 92.69 727 VAL A C 1
ATOM 5956 O O . VAL A 1 727 ? 4.660 -11.546 -9.376 1.00 92.69 727 VAL A O 1
ATOM 5959 N N . GLU A 1 728 ? 6.843 -11.052 -9.378 1.00 93.44 728 GLU A N 1
ATOM 5960 C CA . GLU A 1 728 ? 7.255 -12.262 -10.097 1.00 93.44 728 GLU A CA 1
ATOM 5961 C C . GLU A 1 728 ? 6.990 -13.527 -9.263 1.00 93.44 728 GLU A C 1
ATOM 5963 O O . GLU A 1 728 ? 6.400 -14.480 -9.775 1.00 93.44 728 GLU A O 1
ATOM 5968 N N . VAL A 1 729 ? 7.345 -13.509 -7.972 1.00 93.25 729 VAL A N 1
ATOM 5969 C CA . VAL A 1 729 ? 7.084 -14.617 -7.039 1.00 93.25 729 VAL A CA 1
ATOM 5970 C C . VAL A 1 729 ? 5.584 -14.845 -6.854 1.00 93.25 729 VAL A C 1
ATOM 5972 O O . VAL A 1 729 ? 5.137 -15.980 -6.977 1.00 93.25 729 VAL A O 1
ATOM 5975 N N . GLU A 1 730 ? 4.790 -13.796 -6.622 1.00 91.81 730 GLU A N 1
ATOM 5976 C CA . GLU A 1 730 ? 3.329 -13.886 -6.479 1.00 91.81 730 GLU A CA 1
ATOM 5977 C C . GLU A 1 730 ? 2.671 -14.488 -7.727 1.00 91.81 730 GLU A C 1
ATOM 5979 O O . GLU A 1 730 ? 1.816 -15.367 -7.631 1.00 91.81 730 GLU A O 1
ATOM 5984 N N . ASN A 1 731 ? 3.076 -14.044 -8.919 1.00 91.50 731 ASN A N 1
ATOM 5985 C CA . ASN A 1 731 ? 2.528 -14.565 -10.167 1.00 91.50 731 ASN A CA 1
ATOM 5986 C C . ASN A 1 731 ? 2.913 -16.028 -10.395 1.00 91.50 731 ASN A C 1
ATOM 5988 O O . ASN A 1 731 ? 2.072 -16.807 -10.836 1.00 91.50 731 ASN A O 1
ATOM 5992 N N . ASN A 1 732 ? 4.151 -16.418 -10.086 1.00 91.38 732 ASN A N 1
ATOM 5993 C CA . ASN A 1 732 ? 4.573 -17.813 -10.202 1.00 91.38 732 ASN A CA 1
ATOM 5994 C C . ASN A 1 732 ? 3.917 -18.701 -9.139 1.00 91.38 732 ASN A C 1
ATOM 5996 O O . ASN A 1 732 ? 3.549 -19.827 -9.450 1.00 91.38 732 ASN A O 1
ATOM 6000 N N . PHE A 1 733 ? 3.704 -18.190 -7.925 1.00 90.75 733 PHE A N 1
ATOM 6001 C CA . PHE A 1 733 ? 2.956 -18.884 -6.879 1.00 90.75 733 PHE A CA 1
ATOM 6002 C C . PHE A 1 733 ? 1.521 -19.164 -7.322 1.00 90.75 733 PHE A C 1
ATOM 6004 O O . PHE A 1 733 ? 1.060 -20.295 -7.252 1.00 90.75 733 PHE A O 1
ATOM 6011 N N . ILE A 1 734 ? 0.839 -18.162 -7.875 1.00 89.06 734 ILE A N 1
ATOM 6012 C CA . ILE A 1 734 ? -0.523 -18.323 -8.396 1.00 89.06 734 ILE A CA 1
ATOM 6013 C C . ILE A 1 734 ? -0.566 -19.303 -9.570 1.00 89.06 734 ILE A C 1
ATOM 6015 O O . ILE A 1 734 ? -1.527 -20.061 -9.701 1.00 89.06 734 ILE A O 1
ATOM 6019 N N . LYS A 1 735 ? 0.486 -19.343 -10.398 1.00 86.88 735 LYS A N 1
ATOM 6020 C CA . LYS A 1 735 ? 0.564 -20.308 -11.499 1.00 86.88 735 LYS A CA 1
ATOM 6021 C C . LYS A 1 735 ? 0.543 -21.758 -11.027 1.00 86.88 735 LYS A C 1
ATOM 6023 O O . LYS A 1 735 ? -0.058 -22.573 -11.724 1.00 86.88 735 LYS A O 1
ATOM 6028 N N . LEU A 1 736 ? 1.102 -22.059 -9.850 1.00 84.56 736 LEU A N 1
ATOM 6029 C CA . LEU A 1 736 ? 1.077 -23.408 -9.267 1.00 84.56 736 LEU A CA 1
ATOM 6030 C C . LEU A 1 736 ? -0.351 -23.948 -9.120 1.00 84.56 736 LEU A C 1
ATOM 6032 O O . LEU A 1 736 ? -0.587 -25.122 -9.367 1.00 84.56 736 LEU A O 1
ATOM 6036 N N . PHE A 1 737 ? -1.311 -23.082 -8.795 1.00 78.69 737 PHE A N 1
ATOM 6037 C CA . PHE A 1 737 ? -2.724 -23.453 -8.655 1.00 78.69 737 PHE A CA 1
ATOM 6038 C C . PHE A 1 737 ? -3.481 -23.458 -9.994 1.00 78.69 737 PHE A C 1
ATOM 6040 O O . PHE A 1 737 ? -4.613 -23.930 -10.079 1.00 78.69 737 PHE A O 1
ATOM 6047 N N . SER A 1 738 ? -2.860 -22.938 -11.059 1.00 68.19 738 SER A N 1
ATOM 6048 C CA . SER A 1 738 ? -3.458 -22.812 -12.392 1.00 68.19 738 SER A CA 1
ATOM 6049 C C . SER A 1 738 ? -3.013 -23.897 -13.389 1.00 68.19 738 SER A C 1
ATOM 6051 O O . SER A 1 738 ? -3.709 -24.122 -14.385 1.00 68.19 738 SER A O 1
ATOM 6053 N N . GLU A 1 739 ? -1.892 -24.586 -13.137 1.00 56.69 739 GLU A N 1
ATOM 6054 C CA . GLU A 1 739 ? -1.262 -25.551 -14.055 1.00 56.69 739 GLU A CA 1
ATOM 6055 C C . GLU A 1 739 ? -0.946 -26.922 -13.379 1.00 56.69 739 GLU A C 1
ATOM 6057 O O . GLU A 1 739 ? 0.203 -27.205 -13.076 1.00 56.69 739 GLU A O 1
ATOM 6062 N N . LYS A 1 740 ? -1.974 -27.798 -13.264 1.00 49.78 740 LYS A N 1
ATOM 6063 C CA . LYS A 1 740 ? -1.983 -29.298 -13.137 1.00 49.78 740 LYS A CA 1
ATOM 6064 C C . LYS A 1 740 ? -1.461 -29.998 -11.847 1.00 49.78 740 LYS A C 1
ATOM 6066 O O . LYS A 1 740 ? -0.459 -29.578 -11.282 1.00 49.78 740 LYS A O 1
ATOM 6071 N N . PRO A 1 741 ? -2.126 -31.107 -11.410 1.00 39.78 741 PRO A N 1
ATOM 6072 C CA . PRO A 1 741 ? -1.980 -32.466 -11.982 1.00 39.78 741 PRO A CA 1
ATOM 6073 C C . PRO A 1 741 ? -3.310 -33.148 -12.401 1.00 39.78 741 PRO A C 1
ATOM 6075 O O . PRO A 1 741 ? -4.379 -32.778 -11.948 1.00 39.78 741 PRO A O 1
ATOM 6078 N N . GLU A 1 742 ? -3.190 -34.114 -13.317 1.00 41.66 742 GLU A N 1
ATOM 6079 C CA . GLU A 1 742 ? -4.094 -35.089 -13.991 1.00 41.66 742 GLU A CA 1
ATOM 6080 C C . GLU A 1 742 ? -5.589 -35.314 -13.632 1.00 41.66 742 GLU A C 1
ATOM 6082 O O . GLU A 1 742 ? -6.260 -35.994 -14.406 1.00 41.66 742 GLU A O 1
ATOM 6087 N N . ASN A 1 743 ? -6.171 -34.723 -12.590 1.00 39.38 743 ASN A N 1
ATOM 6088 C CA . ASN A 1 743 ? -7.603 -34.836 -12.292 1.00 39.38 743 ASN A CA 1
ATOM 6089 C C . ASN A 1 743 ? -8.357 -33.583 -12.770 1.00 39.38 743 ASN A C 1
ATOM 6091 O O . ASN A 1 743 ? -8.107 -32.471 -12.312 1.00 39.38 743 ASN A O 1
ATOM 6095 N N . GLU A 1 744 ? -9.309 -33.750 -13.693 1.00 44.03 744 GLU A N 1
ATOM 6096 C CA . GLU A 1 744 ? -10.065 -32.665 -14.352 1.00 44.03 744 GLU A CA 1
ATOM 6097 C C . GLU A 1 744 ? -10.956 -31.811 -13.414 1.00 44.03 744 GLU A C 1
ATOM 6099 O O . GLU A 1 744 ? -11.640 -30.901 -13.882 1.00 44.03 744 GLU A O 1
ATOM 6104 N N . HIS A 1 745 ? -10.933 -32.046 -12.097 1.00 43.88 745 HIS A N 1
ATOM 6105 C CA . HIS A 1 745 ? -11.904 -31.500 -11.142 1.00 43.88 745 HIS A CA 1
ATOM 6106 C C . HIS A 1 745 ? -11.379 -30.429 -10.167 1.00 43.88 745 HIS A C 1
ATOM 6108 O O . HIS A 1 745 ? -12.165 -29.941 -9.363 1.00 43.88 745 HIS A O 1
ATOM 6114 N N . GLU A 1 746 ? -10.111 -29.999 -10.246 1.00 54.12 746 GLU A N 1
ATOM 6115 C CA . GLU A 1 746 ? -9.511 -29.160 -9.183 1.00 54.12 746 GLU A CA 1
ATOM 6116 C C . GLU A 1 746 ? -8.700 -27.947 -9.684 1.00 54.12 746 GLU A C 1
ATOM 6118 O O . GLU A 1 746 ? -7.739 -27.500 -9.062 1.00 54.12 746 GLU A O 1
ATOM 6123 N N . LYS A 1 747 ? -9.061 -27.377 -10.841 1.00 69.44 747 LYS A N 1
ATOM 6124 C CA . LYS A 1 747 ? -8.433 -26.131 -11.306 1.00 69.44 747 LYS A CA 1
ATOM 6125 C C . LYS A 1 747 ? -9.005 -24.940 -10.536 1.00 69.44 747 LYS A C 1
ATOM 6127 O O . LYS A 1 747 ? -10.157 -24.577 -10.762 1.00 69.44 747 LYS A O 1
ATOM 6132 N N . VAL A 1 748 ? -8.193 -24.293 -9.698 1.00 81.94 748 VAL A N 1
ATOM 6133 C CA . VAL A 1 748 ? -8.621 -23.107 -8.940 1.00 81.94 748 VAL A CA 1
ATOM 6134 C C . VAL A 1 748 ? -8.526 -21.859 -9.835 1.00 81.94 748 VAL A C 1
ATOM 6136 O O . VAL A 1 748 ? -7.437 -21.501 -10.294 1.00 81.94 748 VAL A O 1
ATOM 6139 N N . PRO A 1 749 ? -9.645 -21.180 -10.135 1.00 85.56 749 PRO A N 1
ATOM 6140 C CA . PRO A 1 749 ? -9.642 -19.977 -10.953 1.00 85.56 749 PRO A CA 1
ATOM 6141 C C . PRO A 1 749 ? -9.091 -18.773 -10.186 1.00 85.56 749 PRO A C 1
ATOM 6143 O O . PRO A 1 749 ? -9.259 -18.641 -8.973 1.00 85.56 749 PRO A O 1
ATOM 6146 N N . VAL A 1 750 ? -8.452 -17.869 -10.928 1.00 86.44 750 VAL A N 1
ATOM 6147 C CA . VAL A 1 750 ? -7.871 -16.629 -10.405 1.00 86.44 750 VAL A CA 1
ATOM 6148 C C . VAL A 1 750 ? -8.697 -15.454 -10.910 1.00 86.44 750 VAL A C 1
ATOM 6150 O O . VAL A 1 750 ? -8.896 -15.312 -12.119 1.00 86.44 750 VAL A O 1
ATOM 6153 N N . PHE A 1 751 ? -9.146 -14.595 -10.002 1.00 89.12 751 PHE A N 1
ATOM 6154 C CA . PHE A 1 751 ? -9.910 -13.399 -10.320 1.00 89.12 751 PHE A CA 1
ATOM 6155 C C . PHE A 1 751 ? -9.187 -12.139 -9.862 1.00 89.12 751 PHE A C 1
ATOM 6157 O O . PHE A 1 751 ? -8.870 -11.977 -8.686 1.00 89.12 751 PHE A O 1
ATOM 6164 N N . ASP A 1 752 ? -8.989 -11.221 -10.803 1.00 87.00 752 ASP A N 1
ATOM 6165 C CA . ASP A 1 752 ? -8.510 -9.874 -10.523 1.00 87.00 752 ASP A CA 1
ATOM 6166 C C . ASP A 1 752 ? -9.709 -8.920 -10.407 1.00 87.00 752 ASP A C 1
ATOM 6168 O O . ASP A 1 752 ? -10.456 -8.722 -11.377 1.00 87.00 752 ASP A O 1
ATOM 6172 N N . PHE A 1 753 ? -9.885 -8.324 -9.230 1.00 86.62 753 PHE A N 1
ATOM 6173 C CA . PHE A 1 753 ? -10.884 -7.296 -8.958 1.00 86.62 753 PHE A CA 1
ATOM 6174 C C . PHE A 1 753 ? -10.201 -5.942 -8.815 1.00 86.62 753 PHE A C 1
ATOM 6176 O O . PHE A 1 753 ? -9.303 -5.770 -7.994 1.00 86.62 753 PHE A O 1
ATOM 6183 N N . GLU A 1 754 ? -10.621 -4.991 -9.643 1.00 83.94 754 GLU A N 1
ATOM 6184 C CA . GLU A 1 754 ? -10.153 -3.610 -9.587 1.00 83.94 754 GLU A CA 1
ATOM 6185 C C . GLU A 1 754 ? -11.135 -2.816 -8.735 1.00 83.94 754 GLU A C 1
ATOM 6187 O O . GLU A 1 754 ? -12.287 -2.626 -9.121 1.00 83.94 754 GLU A O 1
ATOM 6192 N N . ILE A 1 755 ? -10.687 -2.437 -7.542 1.00 75.38 755 ILE A N 1
ATOM 6193 C CA . ILE A 1 755 ? -11.483 -1.755 -6.523 1.00 75.38 755 ILE A CA 1
ATOM 6194 C C . ILE A 1 755 ? -10.662 -0.540 -6.106 1.00 75.38 755 ILE A C 1
ATOM 6196 O O . ILE A 1 755 ? -9.494 -0.696 -5.748 1.00 75.38 755 ILE A O 1
ATOM 6200 N N . ASN A 1 756 ? -11.249 0.648 -6.246 1.00 57.28 756 ASN A N 1
ATOM 6201 C CA . ASN A 1 756 ? -10.610 1.908 -5.868 1.00 57.28 756 ASN A CA 1
ATOM 6202 C C . ASN A 1 756 ? -10.655 2.120 -4.362 1.00 57.28 756 ASN A C 1
ATOM 6204 O O . ASN A 1 756 ? -11.733 1.856 -3.780 1.00 57.28 756 ASN A O 1
#

Organism: Stylonychia lemnae (NCBI:txid5949)

Sequence (756 aa):
MLSTQQVADYGNSLNGGFSAHPKVVNQKPKFKDPYGRNAEEYFPQNIMIDKRVVRGSTHAAMVIPAGTYPDALFSGSGKQKTTKRANKTNVFQNSYRQFKLQQKASADEFFNREIKTPDPQAGRQNIDIQTDQFVEELTDKAPKYEIGSQTDFIIERPPTPRSIPIKRGCDAKTLVEDNELFIFDKDVEPILSVLCGKTLEAARMEVLEEEELRIMREQQKHFDDVKTAEHLEAQRMEQAELRKKQEFEKRKHNEREKKKNKVAAHKKIVARQIAKMYNYRIKDYAYKHLADIGFFTNRFQVNVLEQNVYPWLTKKVAKFVIQLDEIGKFPDEFVLNYFDENEQQHSQFVAEEKQRKENVRLFKEQQEREKLEEKERRRAAREAARKAAELKKLRDEVNELFISKGESREHILQQDLVEANGNIQKQTIIGGLGGMLGQIILCFSGIQKKWKKDSDFLNPKTVQNFLFLYIDAKMRAEKLILQVGKAVEEFLLSLEKPLQLNEMRVMKEANYVRFRQILSDPELYGDEVLRAMKQNSKAILLSNKAYDLVYEGLWDLYCKKSQSPDLNPKKLEGFIQRIKLSIPPQDLVDDEGNVTPSAAHLPLKAIVKIRIPLKRPQENPKKEDVEDENQDEDDRHQESQKELQQRAGNNASPQPSDRGVVYEEMELEDKVLCINPISDQSRIFVFHQAAQRLFRKDIVQQMKKNIKELESFDLEELIQQVEQHAVEVENNFIKLFSEKPENEHEKVPVFDFEIN

Mean predicted aligned error: 22.88 Å

Secondary structure (DSSP, 8-state):
---------------------PPP-PPPP----S------------TTT-TTS--S-TT------TT--TTTTSS-------------SSHHHHHHHHHHHHHHHHHHHHHS---PPPPPPTT--------S------------------------PPPPPP------S------PPTTSS--HHHHHHHHHHHHHHHHHHHHHHHHHHHHHHHHHHHHHHHHHHHHHHHHHHHHHHHHHHHHHHHHHHHHHHHHHHHHHHHHHHHHHHHHHHHHHHHHHHHHHHHHHHHHHTT-S--HHIIIIIIIIIHHHHHHHHHHHHHHHHHHHHHHHHHHHHHHHHHHHHHHTTTSTTGGGSSTTSSSSSSSSSTTSHHHHHHHHHHHHHHHHHHHHHHHHHHIIIIITT-EEEE-GGGS-EEETT-TT-SS-BEEETTHHHHHHHHHHHHHHHH-GGGGGG-SHHHHHHHHHHIIIII--SS-EEEE--HHHHHHHHTSSS---TT------HHHHHHHHHHHH-GGG-S-HHHHHHHHTTTTTT--HHHHHHHHHHHHHHHTT--SSTT--TTTHHHHHHTEEEE-PPPPEE-TT--EE--TTTS-EEEEEEEE--SEEEPPPPPPP--------------SSSSSSSSSS----PPPPP--S-PEEE----SEEEEB--B-SS-EEEEEEHHHHHHHHHHHHHHHHHH-GGGTTS-HHHHHHHHHHHHHHHHHHHHHHHHS--S-TT----EEEEE--

pLDDT: mean 72.87, std 20.68, range [26.88, 97.56]

Solvent-accessible surface area (backbone atoms only — not comparable to full-atom values): 47039 Å² total; per-residue (Å²): 132,90,85,88,82,90,80,90,81,88,84,85,86,83,81,89,83,90,81,89,80,90,85,84,89,80,82,86,80,95,73,86,73,93,77,86,67,84,82,71,84,83,71,90,64,62,74,93,69,39,86,86,57,78,88,71,81,88,79,82,77,73,90,70,81,91,83,84,68,95,68,75,79,80,76,78,88,83,86,88,85,83,90,81,92,80,81,97,80,73,70,77,62,54,58,56,51,52,54,53,50,49,54,49,54,53,48,55,53,64,77,67,53,76,86,68,81,78,82,53,60,94,93,56,78,81,74,90,75,84,78,73,82,76,78,74,77,82,73,91,64,80,88,80,78,87,75,85,74,85,75,74,86,74,78,78,72,76,77,76,79,76,87,75,76,81,87,82,77,85,92,81,86,89,79,86,59,95,74,73,84,69,49,66,79,69,69,44,46,63,57,50,52,51,50,54,49,52,51,52,50,49,54,51,51,52,54,51,52,52,51,52,53,48,52,52,52,51,53,51,50,53,50,51,54,50,51,52,52,51,51,53,50,50,52,53,51,51,54,53,50,50,52,52,50,52,52,51,50,52,52,54,49,54,50,52,49,54,51,51,50,52,52,52,51,50,51,53,52,52,51,50,51,52,50,50,63,52,58,68,48,46,60,60,52,50,52,49,52,39,43,76,73,51,73,73,56,62,62,58,55,54,58,43,44,58,60,46,45,48,50,50,48,50,50,52,51,49,50,54,52,48,53,54,47,50,68,65,38,52,69,56,48,62,56,43,54,66,53,44,68,62,50,59,72,59,54,69,70,63,63,71,72,67,74,75,74,69,87,74,71,80,76,72,77,75,72,71,71,77,74,63,70,70,64,57,63,66,57,55,58,58,56,52,53,56,56,52,56,55,52,49,54,51,51,54,50,48,36,63,74,31,55,71,72,35,48,79,43,69,50,57,66,52,45,55,53,33,39,25,60,41,67,86,52,102,51,64,38,45,19,21,73,42,14,56,67,30,42,52,29,38,45,49,23,21,51,42,69,77,39,61,90,69,45,77,64,79,40,62,43,53,44,33,53,46,51,48,49,36,61,54,74,62,53,62,29,76,48,52,70,45,53,37,20,67,67,57,51,54,51,34,54,69,37,102,68,62,48,60,85,81,65,69,57,78,66,58,69,74,58,44,54,54,51,48,53,52,72,69,36,61,89,50,46,32,33,68,57,50,30,50,50,63,78,40,16,77,78,26,70,47,43,62,69,35,42,50,40,47,56,52,32,50,52,31,46,51,44,48,56,53,86,34,91,89,55,50,65,76,68,44,52,61,39,48,73,27,49,43,68,42,57,58,53,64,60,48,67,47,99,85,68,52,71,47,78,18,80,70,70,40,53,71,65,34,37,39,35,44,35,56,78,58,61,45,74,64,80,76,79,77,78,78,84,76,88,75,85,86,82,82,88,86,78,97,78,73,87,87,70,76,86,81,80,86,82,84,81,92,86,77,87,79,83,76,77,90,78,80,77,58,64,45,75,57,80,81,67,62,58,45,74,20,35,40,34,67,56,101,79,36,24,31,35,36,35,36,52,62,57,48,50,52,52,45,46,52,51,50,55,52,45,38,75,72,37,77,84,40,56,85,53,60,66,68,61,51,45,53,43,23,48,55,41,41,54,51,26,53,54,37,50,54,41,61,50,62,61,79,74,100,59,97,84,70,76,39,49,77,46,82,43,80,54,129

InterPro domains:
  IPR009290 Radial spoke 3 [PF06098] (120-336)
  IPR009290 Radial spoke 3 [PTHR21648] (17-670)